Protein AF-0000000074771913 (afdb_homodimer)

InterPro domains:
  IPR008906 HAT, C-terminal dimerisation domain [PF05699] (448-533)
  IPR012337 Ribonuclease H-like superfamily [SSF53098] (58-534)
  IPR025525 hAT-like transposase, RNase-H fold [PF14372] (303-395)
  IPR052035 Zinc finger BED domain-containing [PTHR46481] (2-534)

Structure (mmCIF, N/CA/C/O backbone):
data_AF-0000000074771913-model_v1
#
loop_
_entity.id
_entity.type
_entity.pdbx_description
1 polymer 'Zinc finger BED domain-containing protein RICESLEEPER 2-like'
#
loop_
_atom_site.group_PDB
_atom_site.id
_atom_site.type_symbol
_atom_site.label_atom_id
_atom_site.label_alt_id
_atom_site.label_comp_id
_atom_site.label_asym_id
_atom_site.label_entity_id
_atom_site.label_seq_id
_atom_site.pdbx_PDB_ins_code
_atom_site.Cartn_x
_atom_site.Cartn_y
_atom_site.Cartn_z
_atom_site.occupancy
_atom_site.B_iso_or_equiv
_atom_site.auth_seq_id
_atom_site.auth_comp_id
_atom_site.auth_asym_id
_atom_site.auth_atom_id
_atom_site.pdbx_PDB_model_num
ATOM 1 N N . MET A 1 1 ? 33.554 1.234 8.614 1 84.36 1 MET A N 1
ATOM 2 C CA . MET A 1 1 ? 32.255 0.568 8.661 1 84.36 1 MET A CA 1
ATOM 3 C C . MET A 1 1 ? 31.284 1.331 9.555 1 84.36 1 MET A C 1
ATOM 5 O O . MET A 1 1 ? 30.107 1.475 9.22 1 84.36 1 MET A O 1
ATOM 9 N N . GLU A 1 2 ? 31.813 2.039 10.584 1 87.51 2 GLU A N 1
ATOM 10 C CA . GLU A 1 2 ? 30.931 2.759 11.497 1 87.51 2 GLU A CA 1
ATOM 11 C C . GLU A 1 2 ? 30.31 3.977 10.819 1 87.51 2 GLU A C 1
ATOM 13 O O . GLU A 1 2 ? 29.115 4.238 10.974 1 87.51 2 GLU A O 1
ATOM 18 N N . GLN A 1 3 ? 31.107 4.67 10.057 1 90.63 3 GLN A N 1
ATOM 19 C CA . GLN A 1 3 ? 30.608 5.84 9.342 1 90.63 3 GLN A CA 1
ATOM 20 C C . GLN A 1 3 ? 29.567 5.443 8.299 1 90.63 3 GLN A C 1
ATOM 22 O O . GLN A 1 3 ? 28.592 6.165 8.081 1 90.63 3 GLN A O 1
ATOM 27 N N . MET A 1 4 ? 29.846 4.297 7.681 1 92.56 4 MET A N 1
ATOM 28 C CA . MET A 1 4 ? 28.906 3.804 6.679 1 92.56 4 MET A CA 1
ATOM 29 C C . MET A 1 4 ? 27.586 3.394 7.326 1 92.56 4 MET A C 1
ATOM 31 O O . MET A 1 4 ? 26.516 3.628 6.763 1 92.56 4 MET A O 1
ATOM 35 N N . ARG A 1 5 ? 27.685 2.841 8.498 1 94.65 5 ARG A N 1
ATOM 36 C CA . ARG A 1 5 ? 26.492 2.427 9.23 1 94.65 5 ARG A CA 1
ATOM 37 C C . ARG A 1 5 ? 25.655 3.634 9.64 1 94.65 5 ARG A C 1
ATOM 39 O O . ARG A 1 5 ? 24.425 3.594 9.575 1 94.65 5 ARG A O 1
ATOM 46 N N . GLU A 1 6 ? 26.338 4.657 10.039 1 95.56 6 GLU A N 1
ATOM 47 C CA . GLU A 1 6 ? 25.645 5.891 10.398 1 95.56 6 GLU A CA 1
ATOM 48 C C . GLU A 1 6 ? 24.935 6.497 9.191 1 95.56 6 GLU A C 1
ATOM 50 O O . GLU A 1 6 ? 23.777 6.909 9.287 1 95.56 6 GLU A O 1
ATOM 55 N N . ALA A 1 7 ? 25.659 6.538 8.126 1 95.37 7 ALA A N 1
ATOM 56 C CA . ALA A 1 7 ? 25.08 7.092 6.905 1 95.37 7 ALA A CA 1
ATOM 57 C C . ALA A 1 7 ? 23.893 6.257 6.433 1 95.37 7 ALA A C 1
ATOM 59 O O . ALA A 1 7 ? 22.906 6.799 5.93 1 95.37 7 ALA A O 1
ATOM 60 N N . ALA A 1 8 ? 24.011 4.952 6.561 1 96.3 8 ALA A N 1
ATOM 61 C CA . ALA A 1 8 ? 22.92 4.054 6.19 1 96.3 8 ALA A CA 1
ATOM 62 C C . ALA A 1 8 ? 21.688 4.301 7.056 1 96.3 8 ALA A C 1
ATOM 64 O O . ALA A 1 8 ? 20.561 4.302 6.557 1 96.3 8 ALA A O 1
ATOM 65 N N . ALA A 1 9 ? 21.905 4.486 8.321 1 96.65 9 ALA A N 1
ATOM 66 C CA . ALA A 1 9 ? 20.801 4.776 9.232 1 96.65 9 ALA A CA 1
ATOM 67 C C . ALA A 1 9 ? 20.116 6.089 8.862 1 96.65 9 ALA A C 1
ATOM 69 O O . ALA A 1 9 ? 18.887 6.189 8.907 1 96.65 9 ALA A O 1
ATOM 70 N N . HIS A 1 10 ? 20.885 7.128 8.478 1 97.23 10 HIS A N 1
ATOM 71 C CA . HIS A 1 10 ? 20.321 8.389 8.012 1 97.23 10 HIS A CA 1
ATOM 72 C C . HIS A 1 10 ? 19.435 8.179 6.789 1 97.23 10 HIS A C 1
ATOM 74 O O . HIS A 1 10 ? 18.335 8.73 6.713 1 97.23 10 HIS A O 1
ATOM 80 N N . TRP A 1 11 ? 19.968 7.355 5.887 1 96.78 11 TRP A N 1
ATOM 81 C CA . TRP A 1 11 ? 19.232 7.065 4.661 1 96.78 11 TRP A CA 1
ATOM 82 C C . TRP A 1 11 ? 17.896 6.399 4.972 1 96.78 11 TRP A C 1
ATOM 84 O O . TRP A 1 11 ? 16.85 6.834 4.486 1 96.78 11 TRP A O 1
ATOM 94 N N . ILE A 1 12 ? 17.866 5.439 5.818 1 96.36 12 ILE A N 1
ATOM 95 C CA . ILE A 1 12 ? 16.682 4.661 6.168 1 96.36 12 ILE A CA 1
ATOM 96 C C . ILE A 1 12 ? 15.648 5.566 6.834 1 96.36 12 ILE A C 1
ATOM 98 O O . ILE A 1 12 ? 14.469 5.543 6.472 1 96.36 12 ILE A O 1
ATOM 102 N N . MET A 1 13 ? 16.069 6.384 7.716 1 95.8 13 MET A N 1
ATOM 103 C CA . MET A 1 13 ? 15.156 7.234 8.475 1 95.8 13 MET A CA 1
ATOM 104 C C . MET A 1 13 ? 14.63 8.375 7.611 1 95.8 13 MET A C 1
ATOM 106 O O . MET A 1 13 ? 13.436 8.68 7.636 1 95.8 13 MET A O 1
ATOM 110 N N . MET A 1 14 ? 15.473 8.991 6.804 1 95.15 14 MET A N 1
ATOM 111 C CA . MET A 1 14 ? 15.091 10.134 5.979 1 95.15 14 MET A CA 1
ATOM 112 C C . MET A 1 14 ? 14.048 9.732 4.942 1 95.15 14 MET A C 1
ATOM 114 O O . MET A 1 14 ? 13.167 10.524 4.601 1 95.15 14 MET A O 1
ATOM 118 N N . HIS A 1 15 ? 14.222 8.513 4.497 1 93.43 15 HIS A N 1
ATOM 119 C CA . HIS A 1 15 ? 13.394 8.124 3.361 1 93.43 15 HIS A CA 1
ATOM 120 C C . HIS A 1 15 ? 12.45 6.985 3.732 1 93.43 15 HIS A C 1
ATOM 122 O O . HIS A 1 15 ? 11.836 6.372 2.856 1 93.43 15 HIS A O 1
ATOM 128 N N . GLU A 1 16 ? 12.41 6.615 5.054 1 91.85 16 GLU A N 1
ATOM 129 C CA . GLU A 1 16 ? 11.382 5.743 5.613 1 91.85 16 GLU A CA 1
ATOM 130 C C . GLU A 1 16 ? 11.469 4.338 5.023 1 91.85 16 GLU A C 1
ATOM 132 O O . GLU A 1 16 ? 10.45 3.745 4.665 1 91.85 16 GLU A O 1
ATOM 137 N N . HIS A 1 17 ? 12.646 3.785 4.77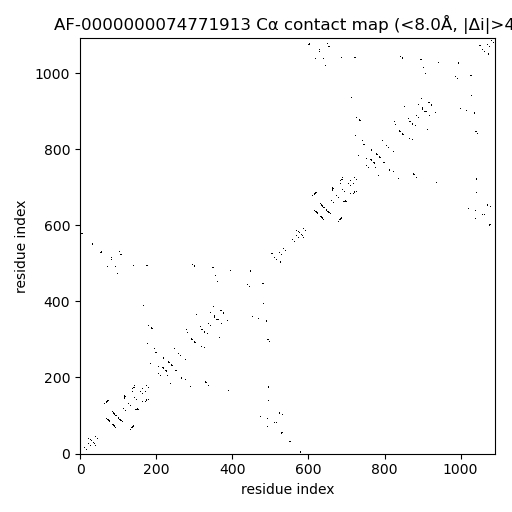9 1 93.7 17 HIS A N 1
ATOM 138 C CA . HIS A 1 17 ? 12.837 2.436 4.258 1 93.7 17 HIS A CA 1
ATOM 139 C C . HIS A 1 17 ? 12.756 1.398 5.372 1 93.7 17 HIS A C 1
ATOM 141 O O . HIS A 1 17 ? 13.053 1.7 6.53 1 93.7 17 HIS A O 1
ATOM 147 N N . PRO A 1 18 ? 12.367 0.157 5.008 1 92.99 18 PRO A N 1
ATOM 148 C CA . PRO A 1 18 ? 12.478 -0.929 5.985 1 92.99 18 PRO A CA 1
ATOM 149 C C . PRO A 1 18 ? 13.926 -1.253 6.345 1 92.99 18 PRO A C 1
ATOM 151 O O . PRO A 1 18 ? 14.828 -1.054 5.528 1 92.99 18 PRO A O 1
ATOM 154 N N . PHE A 1 19 ? 14.13 -1.823 7.509 1 93.73 19 PHE A N 1
ATOM 155 C CA . PHE A 1 19 ? 15.47 -2.161 7.977 1 93.73 19 PHE A CA 1
ATOM 156 C C . PHE A 1 19 ? 16.088 -3.249 7.108 1 93.73 19 PHE A C 1
ATOM 158 O O . PHE A 1 19 ? 17.312 -3.384 7.05 1 93.73 19 PHE A O 1
ATOM 165 N N . THR A 1 20 ? 15.265 -3.992 6.41 1 93.07 20 THR A N 1
ATOM 166 C CA . THR A 1 20 ? 15.714 -5.158 5.657 1 93.07 20 THR A CA 1
ATOM 167 C C . THR A 1 20 ? 16.391 -4.734 4.356 1 93.07 20 THR A C 1
ATOM 169 O O . THR A 1 20 ? 17.021 -5.552 3.683 1 93.07 20 THR A O 1
ATOM 172 N N . ILE A 1 21 ? 16.232 -3.485 4.026 1 94.34 21 ILE A N 1
ATOM 173 C CA . ILE A 1 21 ? 16.762 -3.033 2.744 1 94.34 21 ILE A CA 1
ATOM 174 C C . ILE A 1 21 ? 18.272 -3.254 2.704 1 94.34 21 ILE A C 1
ATOM 176 O O . ILE A 1 21 ? 18.832 -3.568 1.65 1 94.34 21 ILE A O 1
ATOM 180 N N . LEU A 1 22 ? 18.981 -3.193 3.819 1 94.8 22 LEU A N 1
ATOM 181 C CA . LEU A 1 22 ? 20.431 -3.339 3.871 1 94.8 22 LEU A CA 1
ATOM 182 C C . LEU A 1 22 ? 20.831 -4.811 3.841 1 94.8 22 LEU A C 1
ATOM 184 O O . LEU A 1 22 ? 21.993 -5.137 3.59 1 94.8 22 LEU A O 1
ATOM 188 N N . ASP A 1 23 ? 19.782 -5.645 4.086 1 93 23 ASP A N 1
ATOM 189 C CA . ASP A 1 23 ? 20.002 -7.088 4.082 1 93 23 ASP A CA 1
ATOM 190 C C . ASP A 1 23 ? 19.742 -7.679 2.698 1 93 23 ASP A C 1
ATOM 192 O O . ASP A 1 23 ? 20.017 -8.857 2.459 1 93 23 ASP A O 1
ATOM 196 N N . GLU A 1 24 ? 19.27 -6.939 1.817 1 94.77 24 GLU A N 1
ATOM 197 C CA . GLU A 1 24 ? 18.918 -7.428 0.488 1 94.77 24 GLU A CA 1
ATOM 198 C C . GLU A 1 24 ? 20.156 -7.889 -0.277 1 94.77 24 GLU A C 1
ATOM 200 O O . GLU A 1 24 ? 21.193 -7.223 -0.249 1 94.77 24 GLU A O 1
ATOM 205 N N . GLU A 1 25 ? 20.082 -9.011 -0.911 1 94.65 25 GLU A N 1
ATOM 206 C CA . GLU A 1 25 ? 21.211 -9.601 -1.623 1 94.65 25 GLU A CA 1
ATOM 207 C C . GLU A 1 25 ? 21.726 -8.666 -2.714 1 94.65 25 GLU A C 1
ATOM 209 O O . GLU A 1 25 ? 22.936 -8.48 -2.86 1 94.65 25 GLU A O 1
ATOM 214 N N . GLY A 1 26 ? 20.78 -8.068 -3.45 1 95.17 26 GLY A N 1
ATOM 215 C CA . GLY A 1 26 ? 21.183 -7.168 -4.519 1 95.17 26 GLY A CA 1
ATOM 216 C C . GLY A 1 26 ? 21.924 -5.942 -4.019 1 95.17 26 GLY A C 1
ATOM 217 O O . GLY A 1 26 ? 22.87 -5.478 -4.66 1 95.17 26 GLY A O 1
ATOM 218 N N . PHE A 1 27 ? 21.544 -5.458 -2.855 1 96.6 27 PHE A N 1
ATOM 219 C CA . PHE A 1 27 ? 22.209 -4.301 -2.266 1 96.6 27 PHE A CA 1
ATOM 220 C C . PHE A 1 27 ? 23.639 -4.644 -1.866 1 96.6 27 PHE A C 1
ATOM 222 O O . PHE A 1 27 ? 24.567 -3.883 -2.146 1 96.6 27 PHE A O 1
ATOM 229 N N . ASN A 1 28 ? 23.779 -5.733 -1.263 1 95.68 28 ASN A N 1
ATOM 230 C CA . ASN A 1 28 ? 25.097 -6.136 -0.786 1 95.68 28 ASN A CA 1
ATOM 231 C C . ASN A 1 28 ? 26.037 -6.462 -1.943 1 95.68 28 ASN A C 1
ATOM 233 O O . ASN A 1 28 ? 27.241 -6.214 -1.858 1 95.68 28 ASN A O 1
ATOM 237 N N . LEU A 1 29 ? 25.497 -7.052 -3.011 1 94.25 29 LEU A N 1
ATOM 238 C CA . LEU A 1 29 ? 26.305 -7.277 -4.204 1 94.25 29 LEU A CA 1
ATOM 239 C C . LEU A 1 29 ? 26.821 -5.957 -4.768 1 94.25 29 LEU A C 1
ATOM 241 O O . LEU A 1 29 ? 27.989 -5.855 -5.151 1 94.25 29 LEU A O 1
ATOM 245 N N . MET A 1 30 ? 25.981 -4.948 -4.785 1 94.52 30 MET A N 1
ATOM 246 C CA . MET A 1 30 ? 26.347 -3.629 -5.294 1 94.52 30 MET A CA 1
ATOM 247 C C . MET A 1 30 ? 27.413 -2.983 -4.415 1 94.52 30 MET A C 1
ATOM 249 O O . MET A 1 30 ? 28.413 -2.471 -4.92 1 94.52 30 MET A O 1
ATOM 253 N N . MET A 1 31 ? 27.182 -3.065 -3.092 1 94.5 31 MET A N 1
ATOM 254 C CA . MET A 1 31 ? 28.106 -2.429 -2.157 1 94.5 31 MET A CA 1
ATOM 255 C C . MET A 1 31 ? 29.483 -3.08 -2.226 1 94.5 31 MET A C 1
ATOM 257 O O . MET A 1 31 ? 30.503 -2.389 -2.189 1 94.5 31 MET A O 1
ATOM 261 N N . ARG A 1 32 ? 29.528 -4.387 -2.379 1 92.94 32 ARG A N 1
ATOM 262 C CA . ARG A 1 32 ? 30.796 -5.106 -2.438 1 92.94 32 ARG A CA 1
ATOM 263 C C . ARG A 1 32 ? 31.563 -4.76 -3.71 1 92.94 32 ARG A C 1
ATOM 265 O O . ARG A 1 32 ? 32.795 -4.788 -3.726 1 92.94 32 ARG A O 1
ATOM 272 N N . ARG A 1 33 ? 30.823 -4.483 -4.687 1 90.94 33 ARG A N 1
ATOM 273 C CA . ARG A 1 33 ? 31.459 -4.112 -5.947 1 90.94 33 ARG A CA 1
ATOM 274 C C . ARG A 1 33 ? 32.185 -2.777 -5.822 1 90.94 33 ARG A C 1
ATOM 276 O O . ARG A 1 33 ? 33.24 -2.579 -6.429 1 90.94 33 ARG A O 1
ATOM 283 N N . GLY A 1 34 ? 31.594 -1.865 -5.09 1 88 34 GLY A N 1
ATOM 284 C CA . GLY A 1 34 ? 32.185 -0.547 -4.926 1 88 34 GLY A CA 1
ATOM 285 C C . GLY A 1 34 ? 33.098 -0.447 -3.719 1 88 34 GLY A C 1
ATOM 286 O O . GLY A 1 34 ? 34.031 0.359 -3.704 1 88 34 GLY A O 1
ATOM 287 N N . MET A 1 35 ? 32.764 -1.243 -2.678 1 90.02 35 MET A N 1
ATOM 288 C CA . MET A 1 35 ? 33.514 -1.271 -1.425 1 90.02 35 MET A CA 1
ATOM 289 C C . MET A 1 35 ? 33.852 -2.703 -1.025 1 90.02 35 MET A C 1
ATOM 291 O O . MET A 1 35 ? 33.139 -3.314 -0.228 1 90.02 35 MET A O 1
ATOM 295 N N . PRO A 1 36 ? 34.976 -3.107 -1.354 1 87.2 36 PRO A N 1
ATOM 296 C CA . PRO A 1 36 ? 35.341 -4.502 -1.1 1 87.2 36 PRO A CA 1
ATOM 297 C C . PRO A 1 36 ? 35.283 -4.867 0.382 1 87.2 36 PRO A C 1
ATOM 299 O O . PRO A 1 36 ? 35.051 -6.029 0.727 1 87.2 36 PRO A O 1
ATOM 302 N N . GLU A 1 37 ? 35.398 -3.847 1.245 1 89.26 37 GLU A N 1
ATOM 303 C CA . GLU A 1 37 ? 35.403 -4.107 2.682 1 89.26 37 GLU A CA 1
ATOM 304 C C . GLU A 1 37 ? 33.99 -4.068 3.255 1 89.26 37 GLU A C 1
ATOM 306 O O . GLU A 1 37 ? 33.798 -4.249 4.459 1 89.26 37 GLU A O 1
ATOM 311 N N . TRP A 1 38 ? 33.096 -3.923 2.41 1 92.78 38 TRP A N 1
ATOM 312 C CA . TRP A 1 38 ? 31.715 -3.812 2.866 1 92.78 38 TRP A CA 1
ATOM 313 C C . TRP A 1 38 ? 31.272 -5.086 3.578 1 92.78 38 TRP A C 1
ATOM 315 O O . TRP A 1 38 ? 31.514 -6.193 3.09 1 92.78 38 TRP A O 1
ATOM 325 N N . GLN A 1 39 ? 30.696 -4.912 4.694 1 92.89 39 GLN A N 1
ATOM 326 C CA . GLN A 1 39 ? 30.075 -6.008 5.431 1 92.89 39 GLN A CA 1
ATOM 327 C C . GLN A 1 39 ? 28.565 -5.812 5.54 1 92.89 39 GLN A C 1
ATOM 329 O O . GLN A 1 39 ? 28.097 -4.716 5.853 1 92.89 39 GLN A O 1
ATOM 334 N N . LYS A 1 40 ? 27.939 -6.876 5.294 1 93.86 40 LYS A N 1
ATOM 335 C CA . LYS A 1 40 ? 26.48 -6.857 5.345 1 93.86 40 LYS A CA 1
ATOM 336 C C . LYS A 1 40 ? 25.984 -6.367 6.703 1 93.86 40 LYS A C 1
ATOM 338 O O . LYS A 1 40 ? 26.545 -6.724 7.741 1 93.86 40 LYS A O 1
ATOM 343 N N . ILE A 1 41 ? 25.014 -5.516 6.695 1 94.54 41 ILE A N 1
ATOM 344 C CA . ILE A 1 41 ? 24.375 -5.016 7.907 1 94.54 41 ILE A CA 1
ATOM 345 C C . ILE A 1 41 ? 23.016 -5.688 8.088 1 94.54 41 ILE A C 1
ATOM 347 O O . ILE A 1 41 ? 22.146 -5.589 7.22 1 94.54 41 ILE A O 1
ATOM 351 N N . SER A 1 42 ? 22.786 -6.325 9.15 1 95.15 42 SER A N 1
ATOM 352 C CA . SER A 1 42 ? 21.53 -7.025 9.401 1 95.15 42 SER A CA 1
ATOM 353 C C . SER A 1 42 ? 20.418 -6.049 9.771 1 95.15 42 SER A C 1
ATOM 355 O O . SER A 1 42 ? 20.687 -4.904 10.14 1 95.15 42 SER A O 1
ATOM 357 N N . ARG A 1 43 ? 19.274 -6.514 9.702 1 93.35 43 ARG A N 1
ATOM 358 C CA . ARG A 1 43 ? 18.12 -5.692 10.053 1 93.35 43 ARG A CA 1
ATOM 359 C C . ARG A 1 43 ? 18.175 -5.265 11.515 1 93.35 43 ARG A C 1
ATOM 361 O O . ARG A 1 43 ? 17.811 -4.137 11.852 1 93.35 43 ARG A O 1
ATOM 368 N N . THR A 1 44 ? 18.615 -6.142 12.344 1 94.43 44 THR A N 1
ATOM 369 C CA . THR A 1 44 ? 18.682 -5.859 13.774 1 94.43 44 THR A CA 1
ATOM 370 C C . THR A 1 44 ? 19.728 -4.787 14.065 1 94.43 44 THR A C 1
ATOM 372 O O . THR A 1 44 ? 19.496 -3.89 14.877 1 94.43 44 THR A O 1
ATOM 375 N N . THR A 1 45 ? 20.875 -4.945 13.401 1 95.61 45 THR A N 1
ATOM 376 C CA . THR A 1 45 ? 21.931 -3.952 13.565 1 95.61 45 THR A CA 1
ATOM 377 C C . THR A 1 45 ? 21.477 -2.59 13.049 1 95.61 45 THR A C 1
ATOM 379 O O . THR A 1 45 ? 21.753 -1.561 13.669 1 95.61 45 THR A O 1
ATOM 382 N N . CYS A 1 46 ? 20.832 -2.64 11.944 1 95.38 46 CYS A N 1
ATOM 383 C CA . CYS A 1 46 ? 20.321 -1.404 11.361 1 95.38 46 CYS A CA 1
ATOM 384 C C . CYS A 1 46 ? 19.351 -0.713 12.312 1 95.38 46 CYS A C 1
ATOM 386 O O . CYS A 1 46 ? 19.424 0.502 12.505 1 95.38 46 CYS A O 1
ATOM 388 N N . ARG A 1 47 ? 18.4 -1.476 12.857 1 95.9 47 ARG A N 1
ATOM 389 C CA . ARG A 1 47 ? 17.452 -0.926 13.821 1 95.9 47 ARG A CA 1
ATOM 390 C C . ARG A 1 47 ? 18.178 -0.291 15.002 1 95.9 47 ARG A C 1
ATOM 392 O O . ARG A 1 47 ? 17.841 0.819 15.421 1 95.9 47 ARG A O 1
ATOM 399 N N . ALA A 1 48 ? 19.147 -1.013 15.501 1 97.05 48 ALA A N 1
ATOM 400 C CA . ALA A 1 48 ? 19.915 -0.51 16.637 1 97.05 48 ALA A CA 1
ATOM 401 C C . ALA A 1 48 ? 20.613 0.801 16.29 1 97.05 48 ALA A C 1
ATOM 403 O O . ALA A 1 48 ? 20.661 1.722 17.109 1 97.05 48 ALA A O 1
ATOM 404 N N . ASP A 1 49 ? 21.171 0.883 15.131 1 97.51 49 ASP A N 1
ATOM 405 C CA . ASP A 1 49 ? 21.849 2.093 14.679 1 97.51 49 ASP A CA 1
ATOM 406 C C . ASP A 1 49 ? 20.87 3.26 14.561 1 97.51 49 ASP A C 1
ATOM 408 O O . ASP A 1 49 ? 21.199 4.392 14.922 1 97.51 49 ASP A O 1
ATOM 412 N N . CYS A 1 50 ? 19.693 3.032 14.042 1 97.28 50 CYS A N 1
ATOM 413 C CA . CYS A 1 50 ? 18.676 4.07 13.919 1 97.28 50 CYS A CA 1
ATOM 414 C C . CYS A 1 50 ? 18.254 4.585 15.289 1 97.28 50 CYS A C 1
ATOM 416 O O . CYS A 1 50 ? 18.084 5.791 15.478 1 97.28 50 CYS A O 1
ATOM 418 N N . MET A 1 51 ? 18.109 3.628 16.219 1 97.76 51 MET A N 1
ATOM 419 C CA . MET A 1 51 ? 17.729 4.018 17.574 1 97.76 51 MET A CA 1
ATOM 420 C C . MET A 1 51 ? 18.809 4.884 18.215 1 97.76 51 MET A C 1
ATOM 422 O O . MET A 1 51 ? 18.501 5.837 18.932 1 97.76 51 MET A O 1
ATOM 426 N N . LYS A 1 52 ? 20.023 4.512 17.94 1 97.51 52 LYS A N 1
ATOM 427 C CA . LYS A 1 52 ? 21.143 5.288 18.465 1 97.51 52 LYS A CA 1
ATOM 428 C C . LYS A 1 52 ? 21.145 6.704 17.897 1 97.51 52 LYS A C 1
ATOM 430 O O . LYS A 1 52 ? 21.333 7.674 18.634 1 97.51 52 LYS A O 1
ATOM 435 N N . ILE A 1 53 ? 20.966 6.816 16.649 1 97.34 53 ILE A N 1
ATOM 436 C CA . ILE A 1 53 ? 20.934 8.116 15.987 1 97.34 53 ILE A CA 1
ATOM 437 C C . ILE A 1 53 ? 19.768 8.942 16.527 1 97.34 53 ILE A C 1
ATOM 439 O O . ILE A 1 53 ? 19.904 10.147 16.749 1 97.34 53 ILE A O 1
ATOM 443 N N . TYR A 1 54 ? 18.644 8.307 16.668 1 97.29 54 TYR A N 1
ATOM 444 C CA . TYR A 1 54 ? 17.469 8.959 17.234 1 97.29 54 TYR A CA 1
ATOM 445 C C . TYR A 1 54 ? 17.792 9.591 18.583 1 97.29 54 TYR A C 1
ATOM 447 O O . TYR A 1 54 ? 17.449 10.749 18.831 1 97.29 54 TYR A O 1
ATOM 455 N N . GLU A 1 55 ? 18.452 8.843 19.43 1 97.8 55 GLU A N 1
ATOM 456 C CA . GLU A 1 55 ? 18.783 9.337 20.763 1 97.8 55 GLU A CA 1
ATOM 457 C C . GLU A 1 55 ? 19.758 10.508 20.691 1 97.8 55 GLU A C 1
ATOM 459 O O . GLU A 1 55 ? 19.652 11.46 21.467 1 97.8 55 GLU A O 1
ATOM 464 N N . ILE A 1 56 ? 20.664 10.417 19.782 1 97.25 56 ILE A N 1
ATOM 465 C CA . ILE A 1 56 ? 21.646 11.482 19.611 1 97.25 56 ILE A CA 1
ATOM 466 C C . ILE A 1 56 ? 20.95 12.755 19.135 1 97.25 56 ILE A C 1
ATOM 468 O O . ILE A 1 56 ? 21.171 13.835 19.689 1 97.25 56 ILE A O 1
ATOM 472 N N . GLU A 1 57 ? 20.127 12.619 18.154 1 96.96 57 GLU A N 1
ATOM 473 C CA . GLU A 1 57 ? 19.438 13.778 17.596 1 96.96 57 GLU A CA 1
ATOM 474 C C . GLU A 1 57 ? 18.41 14.335 18.576 1 96.96 57 GLU A C 1
ATOM 476 O O . GLU A 1 57 ? 18.167 15.543 18.61 1 96.96 57 GLU A O 1
ATOM 481 N N . LYS A 1 58 ? 17.794 13.421 19.312 1 97.41 58 LYS A N 1
ATOM 482 C CA . LYS A 1 58 ? 16.866 13.854 20.352 1 97.41 58 LYS A CA 1
ATOM 483 C C . LYS A 1 58 ? 17.558 14.766 21.361 1 97.41 58 LYS A C 1
ATOM 485 O O . LYS A 1 58 ? 17.021 15.812 21.731 1 97.41 58 LYS A O 1
ATOM 490 N N . LYS A 1 59 ? 18.736 14.431 21.779 1 97.23 59 LYS A N 1
ATOM 491 C CA . LYS A 1 59 ? 19.505 15.242 22.719 1 97.23 59 LYS A CA 1
ATOM 492 C C . LYS A 1 59 ? 19.874 16.591 22.109 1 97.23 59 LYS A C 1
ATOM 494 O O . LYS A 1 59 ? 19.827 17.619 22.787 1 97.23 59 LYS A O 1
ATOM 499 N N . ARG A 1 60 ? 20.205 16.522 20.881 1 96.32 60 ARG A N 1
ATOM 500 C CA . ARG A 1 60 ? 20.567 17.752 20.183 1 96.32 60 ARG A CA 1
ATOM 501 C C . ARG A 1 60 ? 19.374 18.698 20.086 1 96.32 60 ARG A C 1
ATOM 503 O O . ARG A 1 60 ? 19.509 19.901 20.32 1 96.32 60 ARG A O 1
ATOM 510 N N . LEU A 1 61 ? 18.269 18.167 19.717 1 96.61 61 LEU A N 1
ATOM 511 C CA . LEU A 1 61 ? 17.069 18.986 19.588 1 96.61 61 LEU A CA 1
ATOM 512 C C . LEU A 1 61 ? 16.635 19.531 20.945 1 96.61 61 LEU A C 1
ATOM 514 O O . LEU A 1 61 ? 16.208 20.683 21.049 1 96.61 61 LEU A O 1
ATOM 518 N N . LYS A 1 62 ? 16.742 18.711 21.926 1 96.69 62 LYS A N 1
ATOM 519 C CA . LYS A 1 62 ? 16.4 19.147 23.277 1 96.69 62 LYS A CA 1
ATOM 520 C C . LYS A 1 62 ? 17.257 20.335 23.704 1 96.69 62 LYS A C 1
ATOM 522 O O . LYS A 1 62 ? 16.755 21.283 24.311 1 96.69 62 LYS A O 1
ATOM 527 N N . LYS A 1 63 ? 18.482 20.284 23.39 1 95.22 63 LYS A N 1
ATOM 528 C CA . LYS A 1 63 ? 19.395 21.377 23.712 1 95.22 63 LYS A CA 1
ATOM 529 C C . LYS A 1 63 ? 19.008 22.654 22.972 1 95.22 63 LYS A C 1
ATOM 531 O O . LYS A 1 63 ? 19.064 23.747 23.538 1 95.22 63 LYS A O 1
ATOM 536 N N . SER A 1 64 ? 18.612 22.47 21.786 1 94.08 64 SER A N 1
ATOM 537 C CA . SER A 1 64 ? 18.208 23.625 20.99 1 94.08 64 SER A CA 1
ATOM 538 C C . SER A 1 64 ? 16.945 24.269 21.552 1 94.08 64 SER A C 1
ATOM 540 O O . SER A 1 64 ? 16.754 25.481 21.432 1 94.08 64 SER A O 1
ATOM 542 N N . LEU A 1 65 ? 16.091 23.53 22.142 1 95.66 65 LEU A N 1
ATOM 543 C CA . LEU A 1 65 ? 14.821 24.028 22.66 1 95.66 65 LEU A CA 1
ATOM 544 C C . LEU A 1 65 ? 15.018 24.723 24.003 1 95.66 65 LEU A C 1
ATOM 546 O O . LEU A 1 65 ? 14.14 25.459 24.46 1 95.66 65 LEU A O 1
ATOM 550 N N . GLU A 1 66 ? 16.154 24.476 24.572 1 93.87 66 GLU A N 1
ATOM 551 C CA . GLU A 1 66 ? 16.459 25.167 25.821 1 93.87 66 GLU A CA 1
ATOM 552 C C . GLU A 1 66 ? 16.65 26.663 25.592 1 93.87 66 GLU A C 1
ATOM 554 O O . GLU A 1 66 ? 16.381 27.473 26.482 1 93.87 66 GLU A O 1
ATOM 559 N N . CYS A 1 67 ? 16.982 26.973 24.378 1 90.52 67 CYS A N 1
ATOM 560 C CA . CYS A 1 67 ? 17.367 28.35 24.086 1 90.52 67 CYS A CA 1
ATOM 561 C C . CYS A 1 67 ? 16.17 29.16 23.602 1 90.52 67 CYS A C 1
ATOM 563 O O . CYS A 1 67 ? 16.277 30.369 23.393 1 90.52 67 CYS A O 1
ATOM 565 N N . ILE A 1 68 ? 15.06 28.559 23.537 1 92.1 68 ILE A N 1
ATOM 566 C CA . ILE A 1 68 ? 13.911 29.307 23.04 1 92.1 68 ILE A CA 1
ATOM 567 C C . ILE A 1 68 ? 13.019 29.72 24.208 1 92.1 68 ILE A C 1
ATOM 569 O O . ILE A 1 68 ? 13.016 29.069 25.255 1 92.1 68 ILE A O 1
ATOM 573 N N . ASP A 1 69 ? 12.286 30.735 23.986 1 90.53 69 ASP A N 1
ATOM 574 C CA . ASP A 1 69 ? 11.45 31.261 25.061 1 90.53 69 ASP A CA 1
ATOM 575 C C . ASP A 1 69 ? 10.027 30.715 24.966 1 90.53 69 ASP A C 1
ATOM 577 O O . ASP A 1 69 ? 9.41 30.396 25.985 1 90.53 69 ASP A O 1
ATOM 581 N N . LYS A 1 70 ? 9.541 30.661 23.742 1 95.19 70 LYS A N 1
ATOM 582 C CA . LYS A 1 70 ? 8.168 30.207 23.537 1 95.19 70 LYS A CA 1
ATOM 583 C C . LYS A 1 70 ? 8.077 29.244 22.358 1 95.19 70 LYS A C 1
ATOM 585 O O . LYS A 1 70 ? 8.839 29.359 21.395 1 95.19 70 LYS A O 1
ATOM 590 N N . ILE A 1 71 ? 7.167 28.283 22.474 1 96.8 71 ILE A N 1
ATOM 591 C CA . ILE A 1 71 ? 6.939 27.296 21.424 1 96.8 71 ILE A CA 1
ATOM 592 C C . ILE A 1 71 ? 5.444 27.014 21.297 1 96.8 71 ILE A C 1
ATOM 594 O O . ILE A 1 71 ? 4.729 26.958 22.3 1 96.8 71 ILE A O 1
ATOM 598 N N . SER A 1 72 ? 4.976 27.002 20.119 1 96.81 72 SER A N 1
ATOM 599 C CA . SER A 1 72 ? 3.591 26.62 19.863 1 96.81 72 SER A CA 1
ATOM 600 C C . SER A 1 72 ? 3.495 25.172 19.394 1 96.81 72 SER A C 1
ATOM 602 O O . SER A 1 72 ? 4.381 24.682 18.689 1 96.81 72 SER A O 1
ATOM 604 N N . LEU A 1 73 ? 2.395 24.46 19.77 1 96.57 73 LEU A N 1
ATOM 605 C CA . LEU A 1 73 ? 2.267 23.041 19.454 1 96.57 73 LEU A CA 1
ATOM 606 C C . LEU A 1 73 ? 1.061 22.792 18.554 1 96.57 73 LEU A C 1
ATOM 608 O O . LEU A 1 73 ? 0.087 23.546 18.591 1 96.57 73 LEU A O 1
ATOM 612 N N . THR A 1 74 ? 1.153 21.854 17.737 1 95.93 74 THR A N 1
ATOM 613 C CA . THR A 1 74 ? 0.017 21.235 17.064 1 95.93 74 THR A CA 1
ATOM 614 C C . THR A 1 74 ? -0.073 19.751 17.407 1 95.93 74 THR A C 1
ATOM 616 O O . THR A 1 74 ? 0.944 19.108 17.678 1 95.93 74 THR A O 1
ATOM 619 N N . THR A 1 75 ? -1.208 19.231 17.488 1 94.22 75 THR A N 1
ATOM 620 C CA . THR A 1 75 ? -1.37 17.805 17.753 1 94.22 75 THR A CA 1
ATOM 621 C C . THR A 1 75 ? -2.596 17.256 17.029 1 94.22 75 THR A C 1
ATOM 623 O O . THR A 1 75 ? -3.52 18.005 16.706 1 94.22 75 THR A O 1
ATOM 626 N N . ASP A 1 76 ? -2.473 16.115 16.647 1 91.94 76 ASP A N 1
ATOM 627 C CA . ASP A 1 76 ? -3.545 15.366 15.999 1 91.94 76 ASP A CA 1
ATOM 628 C C . ASP A 1 76 ? -3.385 13.865 16.233 1 91.94 76 ASP A C 1
ATOM 630 O O . ASP A 1 76 ? -2.317 13.406 16.644 1 91.94 76 ASP A O 1
ATOM 634 N N . CYS A 1 77 ? -4.445 13.205 16.106 1 90.32 77 CYS A N 1
ATOM 635 C CA . CYS A 1 77 ? -4.426 11.757 16.284 1 90.32 77 CYS A CA 1
ATOM 636 C C . CYS A 1 77 ? -4.638 11.042 14.955 1 90.32 77 CYS A C 1
ATOM 638 O O . CYS A 1 77 ? -5.297 11.57 14.059 1 90.32 77 CYS A O 1
ATOM 640 N N . TRP A 1 78 ? -4.032 9.938 14.853 1 87.92 78 TRP A N 1
ATOM 641 C CA . TRP A 1 78 ? -4.074 9.15 13.625 1 87.92 78 TRP A CA 1
ATOM 642 C C . TRP A 1 78 ? -4.205 7.663 13.937 1 87.92 78 TRP A C 1
ATOM 644 O O . TRP A 1 78 ? -3.419 7.113 14.711 1 87.92 78 TRP A O 1
ATOM 654 N N . LYS A 1 79 ? -5.136 7.026 13.336 1 86.41 79 LYS A N 1
ATOM 655 C CA . LYS A 1 79 ? -5.299 5.584 13.489 1 86.41 79 LYS A CA 1
ATOM 656 C C . LYS A 1 79 ? -4.603 4.829 12.36 1 86.41 79 LYS A C 1
ATOM 658 O O . LYS A 1 79 ? -4.943 5.003 11.188 1 86.41 79 LYS A O 1
ATOM 663 N N . SER A 1 80 ? -3.661 4.092 12.672 1 85.95 80 SER A N 1
ATOM 664 C CA . SER A 1 80 ? -2.983 3.27 11.674 1 85.95 80 SER A CA 1
ATOM 665 C C . SER A 1 80 ? -3.92 2.211 11.102 1 85.95 80 SER A C 1
ATOM 667 O O . SER A 1 80 ? -4.53 1.445 11.851 1 85.95 80 SER A O 1
ATOM 669 N N . LYS A 1 81 ? -4.01 2.143 9.861 1 79.77 81 LYS A N 1
ATOM 670 C CA . LYS A 1 81 ? -4.879 1.165 9.211 1 79.77 81 LYS A CA 1
ATOM 671 C C . LYS A 1 81 ? -4.328 -0.25 9.369 1 79.77 81 LYS A C 1
ATOM 673 O O . LYS A 1 81 ? -5.092 -1.205 9.519 1 79.77 81 LYS A O 1
ATOM 678 N N . THR A 1 82 ? -3.089 -0.347 9.36 1 77.5 82 THR A N 1
ATOM 679 C CA . THR A 1 82 ? -2.421 -1.644 9.353 1 77.5 82 THR A CA 1
ATOM 680 C C . THR A 1 82 ? -2.316 -2.206 10.768 1 77.5 82 THR A C 1
ATOM 682 O O . THR A 1 82 ? -2.616 -3.378 11 1 77.5 82 THR A O 1
ATOM 685 N N . GLN A 1 83 ? -1.93 -1.385 11.71 1 80.42 83 GLN A N 1
ATOM 686 C CA . GLN A 1 83 ? -1.753 -1.846 13.083 1 80.42 83 GLN A CA 1
ATOM 687 C C . GLN A 1 83 ? -3.045 -1.702 13.882 1 80.42 83 GLN A C 1
ATOM 689 O O . GLN A 1 83 ? -3.206 -2.331 14.93 1 80.42 83 GLN A O 1
ATOM 694 N N . LYS A 1 84 ? -3.903 -0.786 13.438 1 80.37 84 LYS A N 1
ATOM 695 C CA . LYS A 1 84 ? -5.193 -0.522 14.068 1 80.37 84 LYS A CA 1
ATOM 696 C C . LYS A 1 84 ? -5.013 0.097 15.451 1 80.37 84 LYS A C 1
ATOM 698 O O . LYS A 1 84 ? -5.74 -0.24 16.388 1 80.37 84 LYS A O 1
ATOM 703 N N . ILE A 1 85 ? -3.961 0.774 15.6 1 85.84 85 ILE A N 1
ATOM 704 C CA . ILE A 1 85 ? -3.765 1.519 16.839 1 85.84 85 ILE A CA 1
ATOM 705 C C . ILE A 1 85 ? -3.689 3.013 16.537 1 85.84 85 ILE A C 1
ATOM 707 O O . ILE A 1 85 ? -3.453 3.411 15.393 1 85.84 85 ILE A O 1
ATOM 711 N N . GLU A 1 86 ? -3.949 3.779 17.487 1 88.52 86 GLU A N 1
ATOM 712 C CA . GLU A 1 86 ? -4.021 5.226 17.302 1 88.52 86 GLU A CA 1
ATOM 713 C C . GLU A 1 86 ? -2.756 5.911 17.81 1 88.52 86 GLU A C 1
ATOM 715 O O . GLU A 1 86 ? -2.265 5.594 18.895 1 88.52 86 GLU A O 1
ATOM 720 N N . TYR A 1 87 ? -2.245 6.721 17.001 1 91.19 87 TYR A N 1
ATOM 721 C CA . TYR A 1 87 ? -1.06 7.502 17.336 1 91.19 87 TYR A CA 1
ATOM 722 C C . TYR A 1 87 ? -1.398 8.983 17.455 1 91.19 87 TYR A C 1
ATOM 724 O O . TYR A 1 87 ? -2.295 9.478 16.769 1 91.19 87 TYR A O 1
ATOM 732 N N . MET A 1 88 ? -0.749 9.616 18.347 1 93.52 88 MET A N 1
ATOM 733 C CA . MET A 1 88 ? -0.808 11.07 18.46 1 93.52 88 MET A CA 1
ATOM 734 C C . MET A 1 88 ? 0.525 11.701 18.073 1 93.52 88 MET A C 1
ATOM 736 O O . MET A 1 88 ? 1.586 11.199 18.447 1 93.52 88 MET A O 1
ATOM 740 N N . VAL A 1 89 ? 0.439 12.708 17.287 1 95.66 89 VAL A N 1
ATOM 741 C CA . VAL A 1 89 ? 1.643 13.436 16.903 1 95.66 89 VAL A CA 1
ATOM 742 C C . VAL A 1 89 ? 1.638 14.821 17.546 1 95.66 89 VAL A C 1
ATOM 744 O O . VAL A 1 89 ? 0.591 15.467 17.635 1 95.66 89 VAL A O 1
ATOM 747 N N . VAL A 1 90 ? 2.672 15.167 18.134 1 96.67 90 VAL A N 1
ATOM 748 C CA . VAL A 1 90 ? 2.871 16.517 18.653 1 96.67 90 VAL A CA 1
ATOM 749 C C . VAL A 1 90 ? 4.005 17.201 17.893 1 96.67 90 VAL A C 1
ATOM 751 O O . VAL A 1 90 ? 5.116 16.67 17.813 1 96.67 90 VAL A O 1
ATOM 754 N N . THR A 1 91 ? 3.727 18.334 17.349 1 96.66 91 THR A N 1
ATOM 755 C CA . THR A 1 91 ? 4.711 19.083 16.574 1 96.66 91 THR A CA 1
ATOM 756 C C . THR A 1 91 ? 4.959 20.454 17.196 1 96.66 91 THR A C 1
ATOM 758 O O . THR A 1 91 ? 4.016 21.138 17.601 1 96.66 91 THR A O 1
ATOM 761 N N . GLY A 1 92 ? 6.164 20.81 17.292 1 96.8 92 GLY A N 1
ATOM 762 C CA . GLY A 1 92 ? 6.528 22.124 17.798 1 96.8 92 GLY A CA 1
ATOM 763 C C . GLY A 1 92 ? 6.851 23.118 16.699 1 96.8 92 GLY A C 1
ATOM 764 O O . GLY A 1 92 ? 7.459 22.759 15.689 1 96.8 92 GLY A O 1
ATOM 765 N N . HIS A 1 93 ? 6.461 24.387 16.911 1 96.83 93 HIS A N 1
ATOM 766 C CA . HIS A 1 93 ? 6.686 25.486 15.979 1 96.83 93 HIS A CA 1
ATOM 767 C C . HIS A 1 93 ? 7.301 26.69 16.684 1 96.83 93 HIS A C 1
ATOM 769 O O . HIS A 1 93 ? 6.811 27.118 17.732 1 96.83 93 HIS A O 1
ATOM 775 N N . TRP A 1 94 ? 8.379 27.229 16.169 1 96.96 94 TRP A N 1
ATOM 776 C CA . TRP A 1 94 ? 8.99 28.437 16.715 1 96.96 94 TRP A CA 1
ATOM 777 C C . TRP A 1 94 ? 9.846 29.137 15.664 1 96.96 94 TRP A C 1
ATOM 779 O O . TRP A 1 94 ? 10.08 28.593 14.583 1 96.96 94 TRP A O 1
ATOM 789 N N . ILE A 1 95 ? 10.126 30.324 15.904 1 96.08 95 ILE A N 1
ATOM 790 C CA . ILE A 1 95 ? 11.058 31.066 15.062 1 96.08 95 ILE A CA 1
ATOM 791 C C . ILE A 1 95 ? 12.442 31.072 15.707 1 96.08 95 ILE A C 1
ATOM 793 O O . ILE A 1 95 ? 12.596 31.485 16.858 1 96.08 95 ILE A O 1
ATOM 797 N N . ASP A 1 96 ? 13.414 30.622 15.024 1 93.35 96 ASP A N 1
ATOM 798 C CA . ASP A 1 96 ? 14.748 30.487 15.599 1 93.35 96 ASP A CA 1
ATOM 799 C C . ASP A 1 96 ? 15.499 31.816 15.564 1 93.35 96 ASP A C 1
ATOM 801 O O . ASP A 1 96 ? 14.933 32.845 15.187 1 93.35 96 ASP A O 1
ATOM 805 N N . SER A 1 97 ? 16.767 31.832 16.015 1 90.64 97 SER A N 1
ATOM 806 C CA . SER A 1 97 ? 17.567 33.046 16.142 1 90.64 97 SER A CA 1
ATOM 807 C C . SER A 1 97 ? 17.856 33.662 14.778 1 90.64 97 SER A C 1
ATOM 809 O O . SER A 1 97 ? 18.118 34.863 14.676 1 90.64 97 SER A O 1
ATOM 811 N N . CYS A 1 98 ? 17.728 32.829 13.721 1 90.59 98 CYS A N 1
ATOM 812 C CA . CYS A 1 98 ? 17.951 33.317 12.364 1 90.59 98 CYS A CA 1
ATOM 813 C C . CYS A 1 98 ? 16.635 33.702 11.7 1 90.59 98 CYS A C 1
ATOM 815 O O . CYS A 1 98 ? 16.601 34 10.505 1 90.59 98 CYS A O 1
ATOM 817 N N . TRP A 1 99 ? 15.555 33.671 12.503 1 93.59 99 TRP A N 1
ATOM 818 C CA . TRP A 1 99 ? 14.216 34.091 12.103 1 93.59 99 TRP A CA 1
ATOM 819 C C . TRP A 1 99 ? 13.646 33.153 11.044 1 93.59 99 TRP A C 1
ATOM 821 O O . TRP A 1 99 ? 12.993 33.6 10.097 1 93.59 99 TRP A O 1
ATOM 831 N N . ASN A 1 100 ? 14.064 31.916 11.183 1 92.16 100 ASN A N 1
ATOM 832 C CA . ASN A 1 100 ? 13.448 30.869 10.374 1 92.16 100 ASN A CA 1
ATOM 833 C C . ASN A 1 100 ? 12.35 30.139 11.142 1 92.16 100 ASN A C 1
ATOM 835 O O . ASN A 1 100 ? 12.515 29.827 12.323 1 92.16 100 ASN A O 1
ATOM 839 N N . LEU A 1 101 ? 11.289 29.967 10.414 1 94.63 101 LEU A N 1
ATOM 840 C CA . LEU A 1 101 ? 10.223 29.172 11.013 1 94.63 101 LEU A CA 1
ATOM 841 C C . LEU A 1 101 ? 10.637 27.709 11.135 1 94.63 101 LEU A C 1
ATOM 843 O O . LEU A 1 101 ? 11.01 27.081 10.142 1 94.63 101 LEU A O 1
ATOM 847 N N . GLN A 1 102 ? 10.662 27.239 12.36 1 94.03 102 GLN A N 1
ATOM 848 C CA . GLN A 1 102 ? 11.032 25.853 12.628 1 94.03 102 GLN A CA 1
ATOM 849 C C . GLN A 1 102 ? 9.804 25.01 12.96 1 94.03 102 GLN A C 1
ATOM 851 O O . GLN A 1 102 ? 8.882 25.483 13.627 1 94.03 102 GLN A O 1
ATOM 856 N N . LYS A 1 103 ? 9.797 23.866 12.426 1 94.3 103 LYS A N 1
ATOM 857 C CA . LYS A 1 103 ? 8.788 22.85 12.708 1 94.3 103 LYS A CA 1
ATOM 858 C C . LYS A 1 103 ? 9.431 21.483 12.927 1 94.3 103 LYS A C 1
ATOM 860 O O . LYS A 1 103 ? 10.173 20.996 12.072 1 94.3 103 LYS A O 1
ATOM 865 N N . ARG A 1 104 ? 9.208 20.892 14.115 1 95.56 104 ARG A N 1
ATOM 866 C CA . ARG A 1 104 ? 9.783 19.584 14.411 1 95.56 104 ARG A CA 1
ATOM 867 C C . ARG A 1 104 ? 8.754 18.669 15.067 1 95.56 104 ARG A C 1
ATOM 869 O O . ARG A 1 104 ? 7.983 19.107 15.923 1 95.56 104 ARG A O 1
ATOM 876 N N . VAL A 1 105 ? 8.729 17.457 14.634 1 96.22 105 VAL A N 1
ATOM 877 C CA . VAL A 1 105 ? 7.909 16.466 15.323 1 96.22 105 VAL A CA 1
ATOM 878 C C . VAL A 1 105 ? 8.569 16.078 16.644 1 96.22 105 VAL A C 1
ATOM 880 O O . VAL A 1 105 ? 9.685 15.553 16.657 1 96.22 105 VAL A O 1
ATOM 883 N N . LEU A 1 106 ? 7.917 16.35 17.695 1 97.38 106 LEU A N 1
ATOM 884 C CA . LEU A 1 106 ? 8.49 16.109 19.015 1 97.38 106 LEU A CA 1
ATOM 885 C C . LEU A 1 106 ? 8.135 14.712 19.515 1 97.38 106 LEU A C 1
ATOM 887 O O . LEU A 1 106 ? 8.918 14.088 20.234 1 97.38 106 LEU A O 1
ATOM 891 N N . SER A 1 107 ? 6.947 14.329 19.141 1 95.76 107 SER A N 1
ATOM 892 C CA . SER A 1 107 ? 6.486 13.039 19.646 1 95.76 107 SER A CA 1
ATOM 893 C C . SER A 1 107 ? 5.522 12.376 18.669 1 95.76 107 SER A C 1
ATOM 895 O O . SER A 1 107 ? 4.754 13.057 17.986 1 95.76 107 SER A O 1
ATOM 897 N N . PHE A 1 108 ? 5.573 11.162 18.53 1 95.08 108 PHE A N 1
ATOM 898 C CA . PHE A 1 108 ? 4.668 10.278 17.805 1 95.08 108 PHE A CA 1
ATOM 899 C C . PHE A 1 108 ? 4.372 9.023 18.617 1 95.08 108 PHE A C 1
ATOM 901 O O . PHE A 1 108 ? 5.017 7.989 18.429 1 95.08 108 PHE A O 1
ATOM 908 N N . ILE A 1 109 ? 3.348 9.087 19.431 1 93.76 109 ILE A N 1
ATOM 909 C CA . ILE A 1 109 ? 3.202 8.069 20.465 1 93.76 109 ILE A CA 1
ATOM 910 C C . ILE A 1 109 ? 1.842 7.388 20.332 1 93.76 109 ILE A C 1
ATOM 912 O O . ILE A 1 109 ? 0.881 7.996 19.853 1 93.76 109 ILE A O 1
ATOM 916 N N . ASN A 1 110 ? 1.804 6.221 20.742 1 91.92 110 ASN A N 1
ATOM 917 C CA . ASN A 1 110 ? 0.549 5.482 20.834 1 91.92 110 ASN A CA 1
ATOM 918 C C . ASN A 1 110 ? -0.242 5.8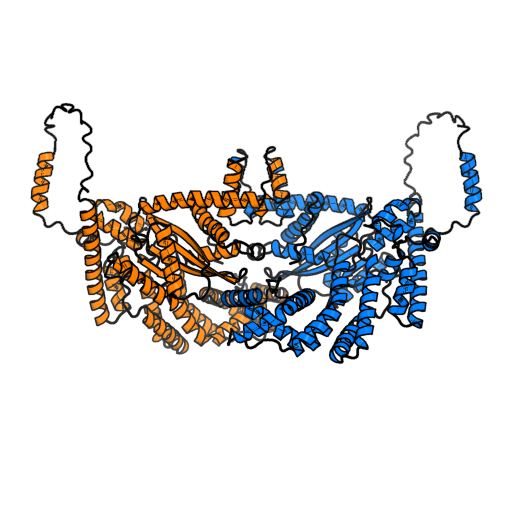73 22.079 1 91.92 110 ASN A C 1
ATOM 920 O O . ASN A 1 110 ? 0.313 5.939 23.177 1 91.92 110 ASN A O 1
ATOM 924 N N . ILE A 1 111 ? -1.443 6.271 21.903 1 89.75 111 ILE A N 1
ATOM 925 C CA . ILE A 1 111 ? -2.355 6.531 23.011 1 89.75 111 ILE A CA 1
ATOM 926 C C . ILE A 1 111 ? -3.382 5.404 23.109 1 89.75 111 ILE A C 1
ATOM 928 O O . ILE A 1 111 ? -4.371 5.392 22.373 1 89.75 111 ILE A O 1
ATOM 932 N N . PRO A 1 112 ? -3.259 4.563 24.008 1 85.88 112 PRO A N 1
ATOM 933 C CA . PRO A 1 112 ? -4.205 3.452 24.14 1 85.88 112 PRO A CA 1
ATOM 934 C C . PRO A 1 112 ? -5.614 3.917 24.504 1 85.88 112 PRO A C 1
ATOM 936 O O . PRO A 1 112 ? -5.785 5.008 25.053 1 85.88 112 PRO A O 1
ATOM 939 N N . PRO A 1 113 ? -6.647 3.157 24.227 1 83.65 113 PRO A N 1
ATOM 940 C CA . PRO A 1 113 ? -8.016 3.495 24.624 1 83.65 113 PRO A CA 1
ATOM 941 C C . PRO A 1 113 ? -8.23 3.411 26.133 1 83.65 113 PRO A C 1
ATOM 943 O O . PRO A 1 113 ? -7.571 2.618 26.811 1 83.65 113 PRO A O 1
ATOM 946 N N . PRO A 1 114 ? -9.125 4.126 26.773 1 80.39 114 PRO A N 1
ATOM 947 C CA . PRO A 1 114 ? -9.996 5.118 26.138 1 80.39 114 PRO A CA 1
ATOM 948 C C . PRO A 1 114 ? -9.27 6.422 25.817 1 80.39 114 PRO A C 1
ATOM 950 O O . PRO A 1 114 ? -8.396 6.849 26.576 1 80.39 114 PRO A O 1
ATOM 953 N N . ARG A 1 115 ? -9.486 6.932 24.726 1 80.88 115 ARG A N 1
ATOM 954 C CA . ARG A 1 115 ? -8.845 8.156 24.256 1 80.88 115 ARG A CA 1
ATOM 955 C C . ARG A 1 115 ? -9.734 9.369 24.504 1 80.88 115 ARG A C 1
ATOM 957 O O . ARG A 1 115 ? -10.322 9.916 23.568 1 80.88 115 ARG A O 1
ATOM 964 N N . GLY A 1 116 ? -9.807 9.744 25.752 1 85.83 116 GLY A N 1
ATOM 965 C CA . GLY A 1 116 ? -10.582 10.928 26.086 1 85.83 116 GLY A CA 1
ATOM 966 C C . GLY A 1 116 ? -9.728 12.17 26.265 1 85.83 116 GLY A C 1
ATOM 967 O O . GLY A 1 116 ? -8.521 12.14 26.015 1 85.83 116 GLY A O 1
ATOM 968 N N . GLY A 1 117 ? -10.36 13.24 26.592 1 90.69 117 GLY A N 1
ATOM 969 C CA . GLY A 1 117 ? -9.681 14.513 26.777 1 90.69 117 GLY A CA 1
ATOM 970 C C . GLY A 1 117 ? -8.569 14.452 27.807 1 90.69 117 GLY A C 1
ATOM 971 O O . GLY A 1 117 ? -7.508 15.05 27.619 1 90.69 117 GLY A O 1
ATOM 972 N N . LEU A 1 118 ? -8.744 13.65 28.792 1 91.56 118 LEU A N 1
ATOM 973 C CA . LEU A 1 118 ? -7.752 13.558 29.857 1 91.56 118 LEU A CA 1
ATOM 974 C C . LEU A 1 118 ? -6.494 12.848 29.368 1 91.56 118 LEU A C 1
ATOM 976 O O . LEU A 1 118 ? -5.378 13.293 29.645 1 91.56 118 LEU A O 1
ATOM 980 N N . GLN A 1 119 ? -6.685 11.693 28.711 1 92.01 119 GLN A N 1
ATOM 981 C CA . GLN A 1 119 ? -5.55 10.922 28.216 1 92.01 119 GLN A CA 1
ATOM 982 C C . GLN A 1 119 ? -4.741 11.723 27.2 1 92.01 119 GLN A C 1
ATOM 984 O O . GLN A 1 119 ? -3.51 11.657 27.187 1 92.01 119 GLN A O 1
ATOM 989 N N . ILE A 1 120 ? -5.458 12.458 26.406 1 94.06 120 ILE A N 1
ATOM 990 C CA . ILE A 1 120 ? -4.795 13.307 25.423 1 94.06 120 ILE A CA 1
ATOM 991 C C . ILE A 1 120 ? -3.989 14.39 26.135 1 94.06 120 ILE A C 1
ATOM 993 O O . ILE A 1 120 ? -2.827 14.631 25.8 1 94.06 120 ILE A O 1
ATOM 997 N N . SER A 1 121 ? -4.651 15.021 27.101 1 94.86 121 SER A N 1
ATOM 998 C CA . SER A 1 121 ? -3.982 16.056 27.883 1 94.86 121 SER A CA 1
ATOM 999 C C . SER A 1 121 ? -2.732 15.511 28.567 1 94.86 121 SER A C 1
ATOM 1001 O O . SER A 1 121 ? -1.673 16.14 28.53 1 94.86 121 SER A O 1
ATOM 1003 N N . ASP A 1 122 ? -2.845 14.295 29.125 1 94.26 122 ASP A N 1
ATOM 1004 C CA . ASP A 1 122 ? -1.72 13.672 29.816 1 94.26 122 ASP A CA 1
ATOM 1005 C C . ASP A 1 122 ? -0.57 13.391 28.852 1 94.26 122 ASP A C 1
ATOM 1007 O O . ASP A 1 122 ? 0.598 13.567 29.203 1 94.26 122 ASP A O 1
ATOM 1011 N N . ALA A 1 123 ? -0.949 12.947 27.723 1 94.62 123 ALA A N 1
ATOM 1012 C CA . ALA A 1 123 ? 0.063 12.626 26.72 1 94.62 123 ALA A CA 1
ATOM 1013 C C . ALA A 1 123 ? 0.82 13.878 26.285 1 94.62 123 ALA A C 1
ATOM 1015 O O . ALA A 1 123 ? 2.04 13.842 26.107 1 94.62 123 ALA A O 1
ATOM 1016 N N . ILE A 1 124 ? 0.136 14.97 26.1 1 95.66 124 ILE A N 1
ATOM 1017 C CA . ILE A 1 124 ? 0.767 16.223 25.701 1 95.66 124 ILE A CA 1
ATOM 1018 C C . ILE A 1 124 ? 1.67 16.726 26.825 1 95.66 124 ILE A C 1
ATOM 1020 O O . ILE A 1 124 ? 2.79 17.178 26.575 1 95.66 124 ILE A O 1
ATOM 1024 N N . PHE A 1 125 ? 1.199 16.594 28.046 1 94.48 125 PHE A N 1
ATOM 1025 C CA . PHE A 1 125 ? 1.986 17.032 29.194 1 94.48 125 PHE A CA 1
ATOM 1026 C C . PHE A 1 125 ? 3.264 16.211 29.32 1 94.48 125 PHE A C 1
ATOM 1028 O O . PHE A 1 125 ? 4.329 16.754 29.622 1 94.48 125 PHE A O 1
ATOM 1035 N N . LYS A 1 126 ? 3.053 14.948 29.12 1 95.02 126 LYS A N 1
ATOM 1036 C CA . LYS A 1 126 ? 4.223 14.075 29.166 1 95.02 126 LYS A CA 1
ATOM 1037 C C . LYS A 1 126 ? 5.257 14.486 28.122 1 95.02 126 LYS A C 1
ATOM 1039 O O . LYS A 1 126 ? 6.459 14.478 28.394 1 95.02 126 LYS A O 1
ATOM 1044 N N . CYS A 1 127 ? 4.782 14.819 26.989 1 95.71 127 CYS A N 1
ATOM 1045 C CA . CYS A 1 127 ? 5.66 15.292 25.924 1 95.71 127 CYS A CA 1
ATOM 1046 C C . CYS A 1 127 ? 6.367 16.578 26.333 1 95.71 127 CYS A C 1
ATOM 1048 O O . CYS A 1 127 ? 7.578 16.713 26.145 1 95.71 127 CYS A O 1
ATOM 1050 N N . MET A 1 128 ? 5.659 17.51 26.916 1 95.99 128 MET A N 1
ATOM 1051 C CA . MET A 1 128 ? 6.227 18.782 27.355 1 95.99 128 MET A CA 1
ATOM 1052 C C . MET A 1 128 ? 7.332 18.56 28.381 1 95.99 128 MET A C 1
ATOM 1054 O O . MET A 1 128 ? 8.398 19.173 28.294 1 95.99 128 MET A O 1
ATOM 1058 N N . LYS A 1 129 ? 7.07 17.647 29.26 1 95.19 129 LYS A N 1
ATOM 1059 C CA . LYS A 1 129 ? 8.042 17.355 30.309 1 95.19 129 LYS A CA 1
ATOM 1060 C C . LYS A 1 129 ? 9.287 16.687 29.734 1 95.19 129 LYS A C 1
ATOM 1062 O O . LYS A 1 129 ? 10.411 17.024 30.113 1 95.19 129 LYS A O 1
ATOM 1067 N N . GLU A 1 130 ? 9.015 15.797 28.891 1 95.94 130 GLU A N 1
ATOM 1068 C CA . GLU A 1 130 ? 10.124 15.08 28.27 1 95.94 130 GLU A CA 1
ATOM 1069 C C . GLU A 1 130 ? 11.063 16.039 27.543 1 95.94 130 GLU A C 1
ATOM 1071 O O . GLU A 1 130 ? 12.281 15.85 27.554 1 95.94 130 GLU A O 1
ATOM 1076 N N . TRP A 1 131 ? 10.52 17.056 26.952 1 97.15 131 TRP A N 1
ATOM 1077 C CA . TRP A 1 131 ? 11.314 17.967 26.133 1 97.15 131 TRP A CA 1
ATOM 1078 C C . TRP A 1 131 ? 11.716 19.204 26.929 1 97.15 131 TRP A C 1
ATOM 1080 O O . TRP A 1 131 ? 12.465 20.051 26.435 1 97.15 131 TRP A O 1
ATOM 1090 N N . GLY A 1 132 ? 11.22 19.351 28.141 1 94.52 132 GLY A N 1
ATOM 1091 C CA . GLY A 1 132 ? 11.555 20.478 28.997 1 94.52 132 GLY A CA 1
ATOM 1092 C C . GLY A 1 132 ? 10.964 21.79 28.516 1 94.52 132 GLY A C 1
ATOM 1093 O O . GLY A 1 132 ? 11.62 22.831 28.574 1 94.52 132 GLY A O 1
ATOM 1094 N N . ILE A 1 133 ? 9.702 21.678 28.003 1 95.39 133 ILE A N 1
ATOM 1095 C CA . ILE A 1 133 ? 9.125 22.891 27.435 1 95.39 133 ILE A CA 1
ATOM 1096 C C . ILE A 1 133 ? 7.804 23.209 28.132 1 95.39 133 ILE A C 1
ATOM 1098 O O . ILE A 1 133 ? 6.977 23.953 27.599 1 95.39 133 ILE A O 1
ATOM 1102 N N . GLU A 1 134 ? 7.525 22.638 29.241 1 91.43 134 GLU A N 1
ATOM 1103 C CA . GLU A 1 134 ? 6.26 22.789 29.954 1 91.43 134 GLU A CA 1
ATOM 1104 C C . GLU A 1 134 ? 5.958 24.257 30.239 1 91.43 134 GLU A C 1
ATOM 1106 O O . GLU A 1 134 ? 4.8 24.678 30.195 1 91.43 134 GLU A O 1
ATOM 1111 N N . ASN A 1 135 ? 6.955 25.024 30.458 1 90.44 135 ASN A N 1
ATOM 1112 C CA . ASN A 1 135 ? 6.755 26.424 30.814 1 90.44 135 ASN A CA 1
ATOM 1113 C C . ASN A 1 135 ? 6.921 27.34 29.604 1 90.44 135 ASN A C 1
ATOM 1115 O O . ASN A 1 135 ? 6.875 28.564 29.736 1 90.44 135 ASN A O 1
ATOM 1119 N N . LYS A 1 136 ? 7.083 26.748 28.443 1 93.77 136 LYS A N 1
ATOM 1120 C CA . LYS A 1 136 ? 7.384 27.55 27.261 1 93.77 136 LYS A CA 1
ATOM 1121 C C . LYS A 1 136 ? 6.243 27.488 26.25 1 93.77 136 LYS A C 1
ATOM 1123 O O . LYS A 1 136 ? 6.195 28.286 25.311 1 93.77 136 LYS A O 1
ATOM 1128 N N . VAL A 1 137 ? 5.294 26.606 26.451 1 94.79 137 VAL A N 1
ATOM 1129 C CA . VAL A 1 137 ? 4.233 26.398 25.471 1 94.79 137 VAL A CA 1
ATOM 1130 C C . VAL A 1 137 ? 3.329 27.628 25.419 1 94.79 137 VAL A C 1
ATOM 1132 O O . VAL A 1 137 ? 2.785 28.05 26.442 1 94.79 137 VAL A O 1
ATOM 1135 N N . PHE A 1 138 ? 3.206 28.17 24.253 1 94.6 138 PHE A N 1
ATOM 1136 C CA . PHE A 1 138 ? 2.47 29.41 24.037 1 94.6 138 PHE A CA 1
ATOM 1137 C C . PHE A 1 138 ? 1.035 29.121 23.612 1 94.6 138 PHE A C 1
ATOM 1139 O O . PHE A 1 138 ? 0.09 29.655 24.196 1 94.6 138 PHE A O 1
ATOM 1146 N N . THR A 1 139 ? 0.883 28.308 22.629 1 95.29 139 THR A N 1
ATOM 1147 C CA . THR A 1 139 ? -0.434 27.936 22.124 1 95.29 139 THR A CA 1
ATOM 1148 C C . THR A 1 139 ? -0.455 26.474 21.69 1 95.29 139 THR A C 1
ATOM 1150 O O . THR A 1 139 ? 0.599 25.858 21.515 1 95.29 139 THR A O 1
ATOM 1153 N N . ILE A 1 140 ? -1.636 25.913 21.559 1 95.39 140 ILE A N 1
ATOM 1154 C CA . ILE A 1 140 ? -1.835 24.57 21.024 1 95.39 140 ILE A CA 1
ATOM 1155 C C . ILE A 1 140 ? -2.941 24.593 19.971 1 95.39 140 ILE A C 1
ATOM 1157 O O . ILE A 1 140 ? -4.053 25.053 20.24 1 95.39 140 ILE A O 1
ATOM 1161 N N . THR A 1 141 ? -2.596 24.185 18.843 1 94.88 141 THR A N 1
ATOM 1162 C CA . THR A 1 141 ? -3.557 24.088 17.75 1 94.88 141 THR A CA 1
ATOM 1163 C C . THR A 1 141 ? -4.062 22.656 17.598 1 94.88 141 THR A C 1
ATOM 1165 O O . THR A 1 141 ? -3.268 21.727 17.434 1 94.88 141 THR A O 1
ATOM 1168 N N . VAL A 1 142 ? -5.354 22.46 17.646 1 94.18 142 VAL A N 1
ATOM 1169 C CA . VAL A 1 142 ? -5.956 21.132 17.577 1 94.18 142 VAL A CA 1
ATOM 1170 C C . VAL A 1 142 ? -7.183 21.168 16.669 1 94.18 142 VAL A C 1
ATOM 1172 O O . VAL A 1 142 ? -7.71 22.242 16.37 1 94.18 142 VAL A O 1
ATOM 1175 N N . ASP A 1 143 ? -7.598 20.051 16.227 1 89.88 143 ASP A N 1
ATOM 1176 C CA . ASP A 1 143 ? -8.831 19.986 15.449 1 89.88 143 ASP A CA 1
ATOM 1177 C C . ASP A 1 143 ? -10.05 20.258 16.329 1 89.88 143 ASP A C 1
ATOM 1179 O O . ASP A 1 143 ? -9.917 20.46 17.537 1 89.88 143 ASP A O 1
ATOM 1183 N N . ASN A 1 144 ? -11.215 20.395 15.757 1 87.4 144 ASN A N 1
ATOM 1184 C CA . ASN A 1 144 ? -12.407 20.852 16.463 1 87.4 144 ASN A CA 1
ATOM 1185 C C . ASN A 1 144 ? -13.191 19.683 17.054 1 87.4 144 ASN A C 1
ATOM 1187 O O . ASN A 1 144 ? -14.422 19.717 17.102 1 87.4 144 ASN A O 1
ATOM 1191 N N . ALA A 1 145 ? -12.521 18.695 17.577 1 87.11 145 ALA A N 1
ATOM 1192 C CA . ALA A 1 145 ? -13.172 17.558 18.222 1 87.11 145 ALA A CA 1
ATOM 1193 C C . ALA A 1 145 ? -13.442 17.844 19.696 1 87.11 145 ALA A C 1
ATOM 1195 O O . ALA A 1 145 ? -12.675 18.557 20.347 1 87.11 145 ALA A O 1
ATOM 1196 N N . SER A 1 146 ? -14.475 17.29 20.267 1 88.88 146 SER A N 1
ATOM 1197 C CA . SER A 1 146 ? -14.871 17.518 21.653 1 88.88 146 SER A CA 1
ATOM 1198 C C . SER A 1 146 ? -13.791 17.046 22.621 1 88.88 146 SER A C 1
ATOM 1200 O O . SER A 1 146 ? -13.559 17.676 23.655 1 88.88 146 SER A O 1
ATOM 1202 N N . SER A 1 147 ? -13.159 15.966 22.264 1 90.36 147 SER A N 1
ATOM 1203 C CA . SER A 1 147 ? -12.097 15.436 23.114 1 90.36 147 SER A CA 1
ATOM 1204 C C . SER A 1 147 ? -10.933 16.415 23.221 1 90.36 147 SER A C 1
ATOM 1206 O O . SER A 1 147 ? -10.311 16.535 24.278 1 90.36 147 SER A O 1
ATOM 1208 N N . ASN A 1 148 ? -10.688 17.12 22.193 1 91.89 148 ASN A N 1
ATOM 1209 C CA . ASN A 1 148 ? -9.609 18.101 22.194 1 91.89 148 ASN A CA 1
ATOM 1210 C C . ASN A 1 148 ? -9.957 19.318 23.047 1 91.89 148 ASN A C 1
ATOM 1212 O O . ASN A 1 148 ? -9.089 19.883 23.714 1 91.89 148 ASN A O 1
ATOM 1216 N N . ASP A 1 149 ? -11.221 19.722 22.987 1 91.68 149 ASP A N 1
ATOM 1217 C CA . ASP A 1 149 ? -11.663 20.825 23.835 1 91.68 149 ASP A CA 1
ATOM 1218 C C . ASP A 1 149 ? -11.429 20.51 25.311 1 91.68 149 ASP A C 1
ATOM 1220 O O . ASP A 1 149 ? -10.941 21.357 26.063 1 91.68 149 ASP A O 1
ATOM 1224 N N . LEU A 1 150 ? -11.835 19.313 25.639 1 93.77 150 LEU A N 1
ATOM 1225 C CA . LEU A 1 150 ? -11.656 18.881 27.021 1 93.77 150 LEU A CA 1
ATOM 1226 C C . LEU A 1 150 ? -10.176 18.806 27.379 1 93.77 150 LEU A C 1
ATOM 1228 O O . LEU A 1 150 ? -9.779 19.195 28.48 1 93.77 150 LEU A O 1
ATOM 1232 N N . ALA A 1 151 ? -9.395 18.299 26.48 1 94.74 151 ALA A N 1
ATOM 1233 C CA . ALA A 1 151 ? -7.957 18.178 26.708 1 94.74 151 ALA A CA 1
ATOM 1234 C C . ALA A 1 151 ? -7.326 19.544 26.964 1 94.74 151 ALA A C 1
ATOM 1236 O O . ALA A 1 151 ? -6.521 19.7 27.886 1 94.74 151 ALA A O 1
ATOM 1237 N N . ILE A 1 152 ? -7.665 20.527 26.192 1 94.09 152 ILE A N 1
ATOM 1238 C CA . ILE A 1 152 ? -7.099 21.866 26.312 1 94.09 152 ILE A CA 1
ATOM 1239 C C . ILE A 1 152 ? -7.554 22.503 27.624 1 94.09 152 ILE A C 1
ATOM 1241 O O . ILE A 1 152 ? -6.789 23.224 28.269 1 94.09 152 ILE A O 1
ATOM 1245 N N . ARG A 1 153 ? -8.77 22.238 27.99 1 93.01 153 ARG A N 1
ATOM 1246 C CA . ARG A 1 153 ? -9.265 22.766 29.258 1 93.01 153 ARG A CA 1
ATOM 1247 C C . ARG A 1 153 ? -8.452 22.227 30.43 1 93.01 153 ARG A C 1
ATOM 1249 O O . ARG A 1 153 ? -8.071 22.982 31.327 1 93.01 153 ARG A O 1
ATOM 1256 N N . TYR A 1 154 ? -8.246 20.955 30.374 1 93.42 154 TYR A N 1
ATOM 1257 C CA . TYR A 1 154 ? -7.436 20.341 31.421 1 93.42 154 TYR A CA 1
ATOM 1258 C C . TYR A 1 154 ? -6.033 20.934 31.443 1 93.42 154 TYR A C 1
ATOM 1260 O O . TYR A 1 154 ? -5.485 21.208 32.513 1 93.42 154 TYR A O 1
ATOM 1268 N N . MET A 1 155 ? -5.508 21.143 30.322 1 92.13 155 MET A N 1
ATOM 1269 C CA . MET A 1 155 ? -4.153 21.675 30.21 1 92.13 155 MET A CA 1
ATOM 1270 C C . MET A 1 155 ? -4.086 23.109 30.724 1 92.13 155 MET A C 1
ATOM 1272 O O . MET A 1 155 ? -3.155 23.471 31.445 1 92.13 155 MET A O 1
ATOM 1276 N N . LYS A 1 156 ? -5.027 23.87 30.285 1 90.3 156 LYS A N 1
ATOM 1277 C CA . LYS A 1 156 ? -5.09 25.255 30.742 1 90.3 156 LYS A CA 1
ATOM 1278 C C . LYS A 1 156 ? -5.145 25.33 32.265 1 90.3 156 LYS A C 1
ATOM 1280 O O . LYS A 1 156 ? -4.431 26.125 32.879 1 90.3 156 LYS A O 1
ATOM 1285 N N . ASP A 1 157 ? -5.964 24.486 32.829 1 88.3 157 ASP A N 1
ATOM 1286 C CA . ASP A 1 157 ? -6.121 24.454 34.28 1 88.3 157 ASP A CA 1
ATOM 1287 C C . ASP A 1 157 ? -4.812 24.069 34.965 1 88.3 157 ASP A C 1
ATOM 1289 O O . ASP A 1 157 ? -4.439 24.661 35.981 1 88.3 157 ASP A O 1
ATOM 1293 N N . THR A 1 158 ? -4.178 23.164 34.408 1 87.16 158 THR A N 1
ATOM 1294 C CA . THR A 1 158 ? -2.936 22.668 34.992 1 87.16 158 THR A CA 1
ATOM 1295 C C . THR A 1 158 ? -1.826 23.707 34.865 1 87.16 158 THR A C 1
ATOM 1297 O O . THR A 1 158 ? -1.105 23.974 35.829 1 87.16 158 THR A O 1
ATOM 1300 N N . ILE A 1 159 ? -1.713 24.331 33.725 1 87.94 159 ILE A N 1
ATOM 1301 C CA . ILE A 1 159 ? -0.62 25.258 33.45 1 87.94 159 ILE A CA 1
ATOM 1302 C C . ILE A 1 159 ? -0.84 26.558 34.221 1 87.94 159 ILE A C 1
ATOM 1304 O O . ILE A 1 159 ? 0.116 27.169 34.704 1 87.94 159 ILE A O 1
ATOM 1308 N N . GLN A 1 160 ? -2.025 26.959 34.313 1 85.9 160 GLN A N 1
ATOM 1309 C CA . GLN A 1 160 ? -2.355 28.208 34.992 1 85.9 160 GLN A CA 1
ATOM 1310 C C . GLN A 1 160 ? -2.031 28.127 36.481 1 85.9 160 GLN A C 1
ATOM 1312 O O . GLN A 1 160 ? -1.879 29.154 37.145 1 85.9 160 GLN A O 1
ATOM 1317 N N . ARG A 1 161 ? -1.919 26.952 36.977 1 84.07 161 ARG A N 1
ATOM 1318 C CA . ARG A 1 161 ? -1.542 26.779 38.376 1 84.07 161 ARG A CA 1
ATOM 1319 C C . ARG A 1 161 ? -0.081 27.153 38.599 1 84.07 161 ARG A C 1
ATOM 1321 O O . ARG A 1 161 ? 0.292 27.599 39.687 1 84.07 161 ARG A O 1
ATOM 1328 N N . SER A 1 162 ? 0.656 27.048 37.601 1 79.91 162 SER A N 1
ATOM 1329 C CA . SER A 1 162 ? 2.091 27.257 37.762 1 79.91 162 SER A CA 1
ATOM 1330 C C . SER A 1 162 ? 2.543 28.541 37.074 1 79.91 162 SER A C 1
ATOM 1332 O O . SER A 1 162 ? 3.592 29.095 37.411 1 79.91 162 SER A O 1
ATOM 1334 N N . ARG A 1 163 ? 1.79 28.922 36.051 1 82.45 163 ARG A N 1
ATOM 1335 C CA . ARG A 1 163 ? 2.191 30.131 35.338 1 82.45 163 ARG A CA 1
ATOM 1336 C C . ARG A 1 163 ? 0.98 30.842 34.743 1 82.45 163 ARG A C 1
ATOM 1338 O O . ARG A 1 163 ? -0.047 30.214 34.478 1 82.45 163 ARG A O 1
ATOM 1345 N N . THR A 1 164 ? 1.248 32.137 34.541 1 80 164 THR A N 1
ATOM 1346 C CA . THR A 1 164 ? 0.187 32.936 33.937 1 80 164 THR A CA 1
ATOM 1347 C C . THR A 1 164 ? 0.241 32.844 32.415 1 80 164 THR A C 1
ATOM 1349 O O . THR A 1 164 ? 1.286 33.09 31.81 1 80 164 THR A O 1
ATOM 1352 N N . LEU A 1 165 ? -0.822 32.452 31.835 1 86.6 165 LEU A N 1
ATOM 1353 C CA . LEU A 1 165 ? -0.917 32.369 30.382 1 86.6 165 LEU A CA 1
ATOM 1354 C C . LEU A 1 165 ? -1.205 33.738 29.776 1 86.6 165 LEU A C 1
ATOM 1356 O O . LEU A 1 165 ? -1.837 34.584 30.414 1 86.6 165 LEU A O 1
ATOM 1360 N N . ALA A 1 166 ? -0.711 33.875 28.606 1 82.43 166 ALA A N 1
ATOM 1361 C CA . ALA A 1 166 ? -0.924 35.138 27.905 1 82.43 166 ALA A CA 1
ATOM 1362 C C . ALA A 1 166 ? -2.412 35.413 27.708 1 82.43 166 ALA A C 1
ATOM 1364 O O . ALA A 1 166 ? -3.179 34.504 27.38 1 82.43 166 ALA A O 1
ATOM 1365 N N . CYS A 1 167 ? -2.831 36.663 28.019 1 85.69 167 CYS A N 1
ATOM 1366 C CA . CYS A 1 167 ? -4.207 37.115 27.84 1 85.69 167 CYS A CA 1
ATOM 1367 C C . CYS A 1 167 ? -5.18 36.203 28.578 1 85.69 167 CYS A C 1
ATOM 1369 O O . CYS A 1 167 ? -6.217 35.823 28.031 1 85.69 167 CYS A O 1
ATOM 1371 N N . GLU A 1 168 ? -4.792 35.711 29.736 1 81.12 168 GLU A N 1
ATOM 1372 C CA . GLU A 1 168 ? -5.609 34.858 30.593 1 81.12 168 GLU A CA 1
ATOM 1373 C C . GLU A 1 168 ? -5.975 33.555 29.887 1 81.12 168 GLU A C 1
ATOM 1375 O O . GLU A 1 168 ? -7.082 33.039 30.059 1 81.12 168 GLU A O 1
ATOM 1380 N N . GLY A 1 169 ? -5.203 33.209 28.965 1 85.42 169 GLY A N 1
ATOM 1381 C CA . GLY A 1 169 ? -5.391 31.917 28.324 1 85.42 169 GLY A CA 1
ATOM 1382 C C . GLY A 1 169 ? -6.256 31.988 27.08 1 85.42 169 GLY A C 1
ATOM 1383 O O . GLY A 1 169 ? -6.537 30.964 26.454 1 85.42 169 GLY A O 1
ATOM 1384 N N . ASN A 1 170 ? -6.599 33.134 26.644 1 85.38 170 ASN A N 1
ATOM 1385 C CA . ASN A 1 170 ? -7.501 33.284 25.507 1 85.38 170 ASN A CA 1
ATOM 1386 C C . ASN A 1 170 ? -6.81 32.93 24.193 1 85.38 170 ASN A C 1
ATOM 1388 O O . ASN A 1 170 ? -7.472 32.614 23.204 1 85.38 170 ASN A O 1
ATOM 1392 N N . LEU A 1 171 ? -5.531 32.903 24.208 1 89.32 171 LEU A N 1
ATOM 1393 C CA . LEU A 1 171 ? -4.778 32.602 22.996 1 89.32 171 LEU A CA 1
ATOM 1394 C C . LEU A 1 171 ? -4.258 31.169 23.02 1 89.32 171 LEU A C 1
ATOM 1396 O O . LEU A 1 171 ? -3.675 30.698 22.041 1 89.32 171 LEU A O 1
ATOM 1400 N N . PHE A 1 172 ? -4.539 30.49 24.066 1 92.66 172 PHE A N 1
ATOM 1401 C CA . PHE A 1 172 ? -3.886 29.208 24.298 1 92.66 172 PHE A CA 1
ATOM 1402 C C . PHE A 1 172 ? -4.437 28.142 23.358 1 92.66 172 PHE A C 1
ATOM 1404 O O . PHE A 1 172 ? -3.688 27.298 22.861 1 92.66 172 PHE A O 1
ATOM 1411 N N . HIS A 1 173 ? -5.723 28.232 23.101 1 93.12 173 HIS A N 1
ATOM 1412 C CA . HIS A 1 173 ? -6.416 27.24 22.286 1 93.12 173 HIS A CA 1
ATOM 1413 C C . HIS A 1 173 ? -6.688 27.772 20.883 1 93.12 173 HIS A C 1
ATOM 1415 O O . HIS A 1 173 ? -7.505 28.678 20.706 1 93.12 173 HIS A O 1
ATOM 1421 N N . ILE A 1 174 ? -5.995 27.217 19.941 1 93.36 174 ILE A N 1
ATOM 1422 C CA . ILE A 1 174 ? -6.246 27.581 18.551 1 93.36 174 ILE A CA 1
ATOM 1423 C C . ILE A 1 174 ? -6.972 26.44 17.842 1 93.36 174 ILE A C 1
ATOM 1425 O O . ILE A 1 174 ? -6.484 25.307 17.815 1 93.36 174 ILE A O 1
ATOM 1429 N N . ARG A 1 175 ? -8.096 26.736 17.318 1 92.76 175 ARG A N 1
ATOM 1430 C CA . ARG A 1 175 ? -8.839 25.744 16.547 1 92.76 175 ARG A CA 1
ATOM 1431 C C . ARG A 1 175 ? -8.336 25.679 15.109 1 92.76 175 ARG A C 1
ATOM 1433 O O . ARG A 1 175 ? -8.079 26.713 14.489 1 92.76 175 ARG A O 1
ATOM 1440 N N . CYS A 1 176 ? -8.193 24.496 14.645 1 92.81 176 CYS A N 1
ATOM 1441 C CA . CYS A 1 176 ? -7.68 24.308 13.292 1 92.81 176 CYS A CA 1
ATOM 1442 C C . CYS A 1 176 ? -8.614 24.935 12.264 1 92.81 176 CYS A C 1
ATOM 1444 O O . CYS A 1 176 ? -9.74 24.471 12.077 1 92.81 176 CYS A O 1
ATOM 1446 N N . CYS A 1 177 ? -8.121 25.933 11.587 1 92.35 177 CYS A N 1
ATOM 1447 C CA . CYS A 1 177 ? -8.919 26.667 10.611 1 92.35 177 CYS A CA 1
ATOM 1448 C C . CYS A 1 177 ? -9.271 25.784 9.42 1 92.35 177 CYS A C 1
ATOM 1450 O O . CYS A 1 177 ? -10.368 25.889 8.868 1 92.35 177 CYS A O 1
ATOM 1452 N N . ALA A 1 178 ? -8.345 24.991 9.013 1 90.51 178 ALA A N 1
ATOM 1453 C CA . ALA A 1 178 ? -8.596 24.089 7.892 1 90.51 178 ALA A CA 1
ATOM 1454 C C . ALA A 1 178 ? -9.739 23.128 8.206 1 90.51 178 ALA A C 1
ATOM 1456 O O . ALA A 1 178 ? -10.551 22.812 7.333 1 90.51 178 ALA A O 1
ATOM 1457 N N . HIS A 1 179 ? -9.811 22.685 9.41 1 90.09 179 HIS A N 1
ATOM 1458 C CA . HIS A 1 179 ? -10.885 21.789 9.823 1 90.09 179 HIS A CA 1
ATOM 1459 C C . HIS A 1 179 ? -12.23 22.507 9.827 1 90.09 179 HIS A C 1
ATOM 1461 O O . HIS A 1 179 ? -13.252 21.921 9.463 1 90.09 179 HIS A O 1
ATOM 1467 N N . ILE A 1 180 ? -12.239 23.692 10.269 1 92.34 180 ILE A N 1
ATOM 1468 C CA . ILE A 1 180 ? -13.471 24.472 10.286 1 92.34 180 ILE A CA 1
ATOM 1469 C C . ILE A 1 180 ? -13.984 24.658 8.859 1 92.34 180 ILE A C 1
ATOM 1471 O O . ILE A 1 180 ? -15.175 24.479 8.593 1 92.34 180 ILE A O 1
ATOM 1475 N N . LEU A 1 181 ? -13.091 25.011 7.961 1 92.47 181 LEU A N 1
ATOM 1476 C CA . LEU A 1 181 ? -13.481 25.163 6.564 1 92.47 181 LEU A CA 1
ATOM 1477 C C . LEU A 1 181 ? -14.051 23.859 6.014 1 92.47 181 LEU A C 1
ATOM 1479 O O . LEU A 1 181 ? -15.034 23.872 5.27 1 92.47 181 LEU A O 1
ATOM 1483 N N . ASN A 1 182 ? -13.426 22.818 6.37 1 90.58 182 ASN A N 1
ATOM 1484 C CA . ASN A 1 182 ? -13.927 21.515 5.949 1 90.58 182 ASN A CA 1
ATOM 1485 C C . ASN A 1 182 ? -15.345 21.269 6.455 1 90.58 182 ASN A C 1
ATOM 1487 O O . ASN A 1 182 ? -16.195 20.768 5.716 1 90.58 182 ASN A O 1
ATOM 1491 N N . LEU A 1 183 ? -15.595 21.583 7.696 1 91.07 183 LEU A N 1
ATOM 1492 C CA . LEU A 1 183 ? -16.917 21.394 8.285 1 91.07 183 LEU A CA 1
ATOM 1493 C C . LEU A 1 183 ? -17.958 22.246 7.568 1 91.07 183 LEU A C 1
ATOM 1495 O O . LEU A 1 183 ? -19.073 21.786 7.311 1 91.07 183 LEU A O 1
ATOM 1499 N N . CYS A 1 184 ? -17.603 23.447 7.239 1 93.52 184 CYS A N 1
ATOM 1500 C CA . CYS A 1 184 ? -18.499 24.337 6.509 1 93.52 184 CYS A CA 1
ATOM 1501 C C . CYS A 1 184 ? -18.897 23.732 5.168 1 93.52 184 CYS A C 1
ATOM 1503 O O . CYS A 1 184 ? -20.083 23.661 4.842 1 93.52 184 CYS A O 1
ATOM 1505 N N . VAL A 1 185 ? -17.914 23.26 4.479 1 93.3 185 VAL A N 1
ATOM 1506 C CA . VAL A 1 185 ? -18.143 22.744 3.134 1 93.3 185 VAL A CA 1
ATOM 1507 C C . VAL A 1 185 ? -18.931 21.438 3.207 1 93.3 185 VAL A C 1
ATOM 1509 O O . VAL A 1 185 ? -19.842 21.21 2.408 1 93.3 185 VAL A O 1
ATOM 1512 N N . GLN A 1 186 ? -18.57 20.592 4.155 1 90.27 186 GLN A N 1
ATOM 1513 C CA . GLN A 1 186 ? -19.253 19.311 4.3 1 90.27 186 GLN A CA 1
ATOM 1514 C C . GLN A 1 186 ? -20.743 19.509 4.564 1 90.27 186 GLN A C 1
ATOM 1516 O O . GLN A 1 186 ? -21.574 18.749 4.062 1 90.27 186 GLN A O 1
ATOM 1521 N N . ASP A 1 187 ? -21.063 20.442 5.333 1 89.54 187 ASP A N 1
ATOM 1522 C CA . ASP A 1 187 ? -22.467 20.728 5.61 1 89.54 187 ASP A CA 1
ATOM 1523 C C . ASP A 1 187 ? -23.20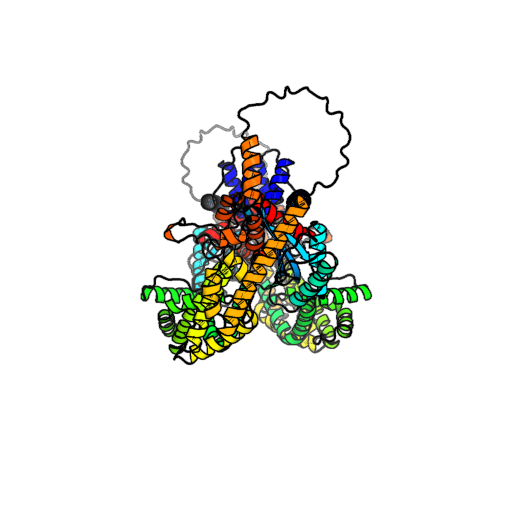5 21.143 4.339 1 89.54 187 ASP A C 1
ATOM 1525 O O . ASP A 1 187 ? -24.367 20.782 4.143 1 89.54 187 ASP A O 1
ATOM 1529 N N . GLY A 1 188 ? -22.532 21.903 3.53 1 87.28 188 GLY A N 1
ATOM 1530 C CA . GLY A 1 188 ? -23.123 22.295 2.26 1 87.28 188 GLY A CA 1
ATOM 1531 C C . GLY A 1 188 ? -23.253 21.144 1.281 1 87.28 188 GLY A C 1
ATOM 1532 O O . GLY A 1 188 ? -24.29 20.987 0.634 1 87.28 188 GLY A O 1
ATOM 1533 N N . LEU A 1 189 ? -22.237 20.312 1.226 1 87.39 189 LEU A N 1
ATOM 1534 C CA . LEU A 1 189 ? -22.195 19.217 0.262 1 87.39 189 LEU A CA 1
ATOM 1535 C C . LEU A 1 189 ? -23.231 18.152 0.604 1 87.39 189 LEU A C 1
ATOM 1537 O O . LEU A 1 189 ? -23.727 17.454 -0.284 1 87.39 189 LEU A O 1
ATOM 1541 N N . ARG A 1 190 ? -23.532 17.984 1.852 1 86.13 190 ARG A N 1
ATOM 1542 C CA . ARG A 1 190 ? -24.539 17.015 2.273 1 86.13 190 ARG A CA 1
ATOM 1543 C C . ARG A 1 190 ? -25.89 17.316 1.632 1 86.13 190 ARG A C 1
ATOM 1545 O O . ARG A 1 190 ? -26.651 16.4 1.316 1 86.13 190 ARG A O 1
ATOM 1552 N N . GLU A 1 191 ? -26.146 18.563 1.337 1 82.22 191 GLU A N 1
ATOM 1553 C CA . GLU A 1 191 ? -27.418 18.991 0.763 1 82.22 191 GLU A CA 1
ATOM 1554 C C . GLU A 1 191 ? -27.507 18.624 -0.715 1 82.22 191 GLU A C 1
ATOM 1556 O O . GLU A 1 191 ? -28.604 18.522 -1.27 1 82.22 191 GLU A O 1
ATOM 1561 N N . ILE A 1 192 ? -26.354 18.314 -1.311 1 85.72 192 ILE A N 1
ATOM 1562 C CA . ILE A 1 192 ? -26.356 18.054 -2.747 1 85.72 192 ILE A CA 1
ATOM 1563 C C . ILE A 1 192 ? -25.664 16.723 -3.031 1 85.72 192 ILE A C 1
ATOM 1565 O O . ILE A 1 192 ? -25.022 16.56 -4.071 1 85.72 192 ILE A O 1
ATOM 1569 N N . GLU A 1 193 ? -25.65 15.903 -2.11 1 88.86 193 GLU A N 1
ATOM 1570 C CA . GLU A 1 193 ? -24.941 14.628 -2.168 1 88.86 193 GLU A CA 1
ATOM 1571 C C . GLU A 1 193 ? -25.362 13.817 -3.39 1 88.86 193 GLU A C 1
ATOM 1573 O O . GLU A 1 193 ? -24.548 13.103 -3.979 1 88.86 193 GLU A O 1
ATOM 1578 N N . ASP A 1 194 ? -26.57 13.975 -3.805 1 88.22 194 ASP A N 1
ATOM 1579 C CA . ASP A 1 194 ? -27.076 13.203 -4.937 1 88.22 194 ASP A CA 1
ATOM 1580 C C . ASP A 1 194 ? -26.376 13.607 -6.233 1 88.22 194 ASP A C 1
ATOM 1582 O O . ASP A 1 194 ? -26.02 12.751 -7.045 1 88.22 194 ASP A O 1
ATOM 1586 N N . ILE A 1 195 ? -26.266 14.924 -6.363 1 88.81 195 ILE A N 1
ATOM 1587 C CA . ILE A 1 195 ? -25.61 15.435 -7.562 1 88.81 195 ILE A CA 1
ATOM 1588 C C . ILE A 1 195 ? -24.16 14.957 -7.6 1 88.81 195 ILE A C 1
ATOM 1590 O O . ILE A 1 195 ? -23.681 14.49 -8.637 1 88.81 195 ILE A O 1
ATOM 1594 N N . ILE A 1 196 ? -23.486 15.07 -6.47 1 91.05 196 ILE A N 1
ATOM 1595 C CA . ILE A 1 196 ? -22.084 14.68 -6.364 1 91.05 196 ILE A CA 1
ATOM 1596 C C . ILE A 1 196 ? -21.947 13.179 -6.605 1 91.05 196 ILE A C 1
ATOM 1598 O O . ILE A 1 196 ? -21.021 12.735 -7.289 1 91.05 196 ILE A O 1
ATOM 1602 N N . SER A 1 197 ? -22.84 12.485 -6.081 1 91.57 197 SER A N 1
ATOM 1603 C CA . SER A 1 197 ? -22.802 11.031 -6.2 1 91.57 197 SER A CA 1
ATOM 1604 C C . SER A 1 197 ? -22.946 10.592 -7.653 1 91.57 197 SER A C 1
ATOM 1606 O O . SER A 1 197 ? -22.28 9.652 -8.092 1 91.57 197 SER A O 1
ATOM 1608 N N . ASN A 1 198 ? -23.838 11.256 -8.389 1 92.53 198 ASN A N 1
ATOM 1609 C CA . ASN A 1 198 ? -24.04 10.909 -9.791 1 92.53 198 ASN A CA 1
ATOM 1610 C C . ASN A 1 198 ? -22.788 11.178 -10.621 1 92.53 198 ASN A C 1
ATOM 1612 O O . ASN A 1 198 ? -22.41 10.363 -11.464 1 92.53 198 ASN A O 1
ATOM 1616 N N . ILE A 1 199 ? -22.251 12.283 -10.365 1 93.77 199 ILE A N 1
ATOM 1617 C CA . ILE A 1 199 ? -21.035 12.625 -11.094 1 93.77 199 ILE A CA 1
ATOM 1618 C C . ILE A 1 199 ? -19.909 11.674 -10.694 1 93.77 199 ILE A C 1
ATOM 1620 O O . ILE A 1 199 ? -19.145 11.214 -11.546 1 93.77 199 ILE A O 1
ATOM 1624 N N . ARG A 1 200 ? -19.792 11.426 -9.386 1 93.87 200 ARG A N 1
ATOM 1625 C CA . ARG A 1 200 ? -18.797 10.488 -8.876 1 93.87 200 ARG A CA 1
ATOM 1626 C C . ARG A 1 200 ? -18.961 9.114 -9.516 1 93.87 200 ARG A C 1
ATOM 1628 O O . ARG A 1 200 ? -17.976 8.482 -9.903 1 93.87 200 ARG A O 1
ATOM 1635 N N . GLU A 1 201 ? -20.138 8.691 -9.582 1 93.98 201 GLU A N 1
ATOM 1636 C CA . GLU A 1 201 ? -20.425 7.392 -10.183 1 93.98 201 GLU A CA 1
ATOM 1637 C C . GLU A 1 201 ? -20.025 7.365 -11.656 1 93.98 201 GLU A C 1
ATOM 1639 O O . GLU A 1 201 ? -19.551 6.343 -12.157 1 93.98 201 GLU A O 1
ATOM 1644 N N . SER A 1 202 ? -20.286 8.445 -12.328 1 94.02 202 SER A N 1
ATOM 1645 C CA . SER A 1 202 ? -19.903 8.54 -13.733 1 94.02 202 SER A CA 1
ATOM 1646 C C . SER A 1 202 ? -18.389 8.457 -13.9 1 94.02 202 SER A C 1
ATOM 1648 O O . SER A 1 202 ? -17.895 7.76 -14.788 1 94.02 202 SER A O 1
ATOM 1650 N N . VAL A 1 203 ? -17.715 9.186 -13.027 1 93.73 203 VAL A N 1
ATOM 1651 C CA . VAL A 1 203 ? -16.256 9.179 -13.07 1 93.73 203 VAL A CA 1
ATOM 1652 C C . VAL A 1 203 ? -15.738 7.774 -12.769 1 93.73 203 VAL A C 1
ATOM 1654 O O . VAL A 1 203 ? -14.836 7.28 -13.45 1 93.73 203 VAL A O 1
ATOM 1657 N N . GLU A 1 204 ? -16.306 7.175 -11.802 1 92.29 204 GLU A N 1
ATOM 1658 C CA . GLU A 1 204 ? -15.909 5.824 -11.419 1 92.29 204 GLU A CA 1
ATOM 1659 C C . GLU A 1 204 ? -16.22 4.822 -12.528 1 92.29 204 GLU A C 1
ATOM 1661 O O . GLU A 1 204 ? -15.468 3.869 -12.739 1 92.29 204 GLU A O 1
ATOM 1666 N N . TYR A 1 205 ? -17.416 4.996 -13.141 1 92.91 205 TYR A N 1
ATOM 1667 C CA . TYR A 1 205 ? -17.834 4.116 -14.227 1 92.91 205 TYR A CA 1
ATOM 1668 C C . TYR A 1 205 ? -16.784 4.075 -15.331 1 92.91 205 TYR A C 1
ATOM 1670 O O . TYR A 1 205 ? -16.443 3.001 -15.833 1 92.91 205 TYR A O 1
ATOM 1678 N N . VAL A 1 206 ? -16.264 5.195 -15.674 1 91.47 206 VAL A N 1
ATOM 1679 C CA . VAL A 1 206 ? -15.284 5.301 -16.75 1 91.47 206 VAL A CA 1
ATOM 1680 C C . VAL A 1 206 ? -13.938 4.756 -16.278 1 91.47 206 VAL A C 1
ATOM 1682 O O . VAL A 1 206 ? -13.281 3.999 -16.997 1 91.47 206 VAL A O 1
ATOM 1685 N N . ASN A 1 207 ? -13.564 5.077 -15.043 1 88.32 207 ASN A N 1
ATOM 1686 C CA . ASN A 1 207 ? -12.22 4.795 -14.549 1 88.32 207 ASN A CA 1
ATOM 1687 C C . ASN A 1 207 ? -12.061 3.327 -14.164 1 88.32 207 ASN A C 1
ATOM 1689 O O . ASN A 1 207 ? -10.941 2.816 -14.101 1 88.32 207 ASN A O 1
ATOM 1693 N N . ARG A 1 208 ? -13.106 2.655 -13.91 1 86.23 208 ARG A N 1
ATOM 1694 C CA . ARG A 1 208 ? -13.053 1.293 -13.387 1 86.23 208 ARG A CA 1
ATOM 1695 C C . ARG A 1 208 ? -12.732 0.293 -14.492 1 86.23 208 ARG A C 1
ATOM 1697 O O . ARG A 1 208 ? -12.353 -0.846 -14.215 1 86.23 208 ARG A O 1
ATOM 1704 N N . SER A 1 209 ? -12.893 0.66 -15.773 1 83.97 209 SER A N 1
ATOM 1705 C CA . SER A 1 209 ? -12.704 -0.247 -16.9 1 83.97 209 SER A CA 1
ATOM 1706 C C . SER A 1 209 ? -11.769 0.355 -17.943 1 83.97 209 SER A C 1
ATOM 1708 O O . SER A 1 209 ? -11.987 1.476 -18.407 1 83.97 209 SER A O 1
ATOM 1710 N N . GLU A 1 210 ? -10.762 -0.388 -18.258 1 85.56 210 GLU A N 1
ATOM 1711 C CA . GLU A 1 210 ? -9.844 0.064 -19.299 1 85.56 210 GLU A CA 1
ATOM 1712 C C . GLU A 1 210 ? -10.575 0.29 -20.619 1 85.56 210 GLU A C 1
AT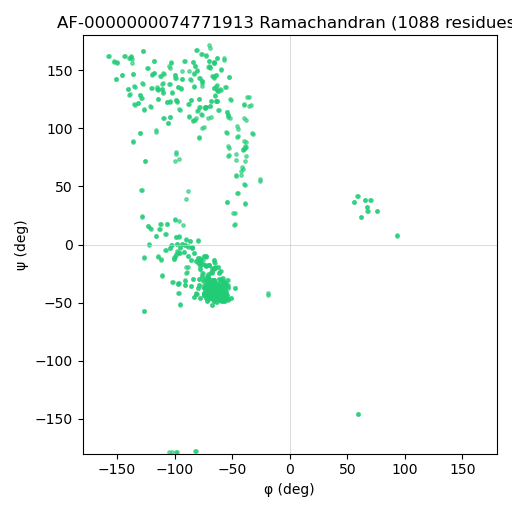OM 1714 O O . GLU A 1 210 ? -10.291 1.253 -21.335 1 85.56 210 GLU A O 1
ATOM 1719 N N . ALA A 1 211 ? -11.496 -0.577 -20.955 1 85.7 211 ALA A N 1
ATOM 1720 C CA . ALA A 1 211 ? -12.274 -0.453 -22.186 1 85.7 211 ALA A CA 1
ATOM 1721 C C . ALA A 1 211 ? -13.075 0.846 -22.2 1 85.7 211 ALA A C 1
ATOM 1723 O O . ALA A 1 211 ? -13.119 1.544 -23.215 1 85.7 211 ALA A O 1
ATOM 1724 N N . ARG A 1 212 ? -13.702 1.17 -21.129 1 88.79 212 ARG A N 1
ATOM 1725 C CA . ARG A 1 212 ? -14.507 2.383 -21.03 1 88.79 212 ARG A CA 1
ATOM 1726 C C . ARG A 1 212 ? -13.632 3.63 -21.106 1 88.79 212 ARG A C 1
ATOM 1728 O O . ARG A 1 212 ? -14.019 4.63 -21.715 1 88.79 212 ARG A O 1
ATOM 1735 N N . ARG A 1 213 ? -12.463 3.53 -20.517 1 89.2 213 ARG A N 1
ATOM 1736 C CA . ARG A 1 213 ? -11.537 4.657 -20.566 1 89.2 213 ARG A CA 1
ATOM 1737 C C . ARG A 1 213 ? -11.098 4.942 -21.998 1 89.2 213 ARG A C 1
ATOM 1739 O O . ARG A 1 213 ? -10.965 6.102 -22.393 1 89.2 213 ARG A O 1
ATOM 1746 N N . MET A 1 214 ? -10.815 3.892 -22.712 1 87.65 214 MET A N 1
ATOM 1747 C CA . MET A 1 214 ? -10.404 4.057 -24.104 1 87.65 214 MET A CA 1
ATOM 1748 C C . MET A 1 214 ? -11.521 4.684 -24.93 1 87.65 214 MET A C 1
ATOM 1750 O O . MET A 1 214 ? -11.276 5.593 -25.726 1 87.65 214 MET A O 1
ATOM 1754 N N . GLN A 1 215 ? -12.708 4.133 -24.748 1 90.03 215 GLN A N 1
ATOM 1755 C CA . GLN A 1 215 ? -13.854 4.693 -25.455 1 90.03 215 GLN A CA 1
ATOM 1756 C C . GLN A 1 215 ? -14.074 6.155 -25.077 1 90.03 215 GLN A C 1
ATOM 1758 O O . GLN A 1 215 ? -14.396 6.982 -25.933 1 90.03 215 GLN A O 1
ATOM 1763 N N . PHE A 1 216 ? -13.945 6.45 -23.824 1 93.08 216 PHE A N 1
ATOM 1764 C CA . PHE A 1 216 ? -14.088 7.819 -23.342 1 93.08 216 PHE A CA 1
ATOM 1765 C C . PHE A 1 216 ? -13.027 8.723 -23.957 1 93.08 216 PHE A C 1
ATOM 1767 O O . PHE A 1 216 ? -13.326 9.843 -24.376 1 93.08 216 PHE A O 1
ATOM 1774 N N . THR A 1 217 ? -11.827 8.198 -24.021 1 90.29 217 THR A N 1
ATOM 1775 C CA . THR A 1 217 ? -10.723 8.957 -24.598 1 90.29 217 THR A CA 1
ATOM 1776 C C . THR A 1 217 ? -10.977 9.244 -26.075 1 90.29 217 THR A C 1
ATOM 1778 O O . THR A 1 217 ? -10.61 10.308 -26.578 1 90.29 217 THR A O 1
ATOM 1781 N N . GLU A 1 218 ? -11.526 8.312 -26.726 1 89.99 218 GLU A N 1
ATOM 1782 C CA . GLU A 1 218 ? -11.894 8.526 -28.122 1 89.99 218 GLU A CA 1
ATOM 1783 C C . GLU A 1 218 ? -12.894 9.671 -28.26 1 89.99 218 GLU A C 1
ATOM 1785 O O . GLU A 1 218 ? -12.797 10.479 -29.185 1 89.99 218 GLU A O 1
ATOM 1790 N N . CYS A 1 219 ? -13.859 9.708 -27.355 1 92.59 219 CYS A N 1
ATOM 1791 C CA . CYS A 1 219 ? -14.831 10.796 -27.357 1 92.59 219 CYS A CA 1
ATOM 1792 C C . CYS A 1 219 ? -14.15 12.135 -27.097 1 92.59 219 CYS A C 1
ATOM 1794 O O . CYS A 1 219 ? -14.503 13.144 -27.71 1 92.59 219 CYS A O 1
ATOM 1796 N N . VAL A 1 220 ? -13.181 12.111 -26.185 1 92.66 220 VAL A N 1
ATOM 1797 C CA . VAL A 1 220 ? -12.434 13.317 -25.841 1 92.66 220 VAL A CA 1
ATOM 1798 C C . VAL A 1 220 ? -11.681 13.825 -27.068 1 92.66 220 VAL A C 1
ATOM 1800 O O . VAL A 1 220 ? -11.659 15.029 -27.336 1 92.66 220 VAL A O 1
ATOM 1803 N N . GLN A 1 221 ? -11.09 12.911 -27.798 1 90.36 221 GLN A N 1
ATOM 1804 C CA . GLN A 1 221 ? -10.336 13.262 -28.997 1 90.36 221 GLN A CA 1
ATOM 1805 C C . GLN A 1 221 ? -11.257 13.808 -30.085 1 90.36 221 GLN A C 1
ATOM 1807 O O . GLN A 1 221 ? -10.898 14.751 -30.793 1 90.36 221 GLN A O 1
ATOM 1812 N N . GLN A 1 222 ? -12.365 13.215 -30.214 1 90.61 222 GLN A N 1
ATOM 1813 C CA . GLN A 1 222 ? -13.324 13.651 -31.224 1 90.61 222 GLN A CA 1
ATOM 1814 C C . GLN A 1 222 ? -13.799 15.075 -30.953 1 90.61 222 GLN A C 1
ATOM 1816 O O . GLN A 1 222 ? -14.016 15.851 -31.887 1 90.61 222 GLN A O 1
ATOM 1821 N N . LEU A 1 223 ? -13.923 15.355 -29.649 1 91.31 223 LEU A N 1
ATOM 1822 C CA . LEU A 1 223 ? -14.38 16.69 -29.275 1 91.31 223 LEU A CA 1
ATOM 1823 C C . LEU A 1 223 ? -13.203 17.649 -29.138 1 91.31 223 LEU A C 1
ATOM 1825 O O . LEU A 1 223 ? -13.39 18.826 -28.821 1 91.31 223 LEU A O 1
ATOM 1829 N N . GLN A 1 224 ? -11.971 17.146 -29.341 1 87.71 224 GLN A N 1
ATOM 1830 C CA . GLN A 1 224 ? -10.734 17.92 -29.354 1 87.71 224 GLN A CA 1
ATOM 1831 C C . GLN A 1 224 ? -10.528 18.649 -28.029 1 87.71 224 GLN A C 1
ATOM 1833 O O . GLN A 1 224 ? -10.237 19.847 -28.012 1 87.71 224 GLN A O 1
ATOM 1838 N N . LEU A 1 225 ? -10.829 17.918 -27.002 1 88.09 225 LEU A N 1
ATOM 1839 C CA . LEU A 1 225 ? -10.568 18.501 -25.691 1 88.09 225 LEU A CA 1
ATOM 1840 C C . LEU A 1 225 ? -9.109 18.312 -25.292 1 88.09 225 LEU A C 1
ATOM 1842 O O . LEU A 1 225 ? -8.486 17.312 -25.658 1 88.09 225 LEU A O 1
ATOM 1846 N N . LYS A 1 226 ? -8.588 19.252 -24.571 1 82.13 226 LYS A N 1
ATOM 1847 C CA . LYS A 1 226 ? -7.186 19.223 -24.164 1 82.13 226 LYS A CA 1
ATOM 1848 C C . LYS A 1 226 ? -6.979 18.299 -22.967 1 82.13 226 LYS A C 1
ATOM 1850 O O . LYS A 1 226 ? -5.984 17.575 -22.9 1 82.13 226 LYS A O 1
ATOM 1855 N N . ASP A 1 227 ? -7.954 18.331 -22.089 1 75.69 227 ASP A N 1
ATOM 1856 C CA . ASP A 1 227 ? -7.82 17.53 -20.876 1 75.69 227 ASP A CA 1
ATOM 1857 C C . ASP A 1 227 ? -8.131 16.061 -21.15 1 75.69 227 ASP A C 1
ATOM 1859 O O . ASP A 1 227 ? -8.992 15.746 -21.974 1 75.69 227 ASP A O 1
ATOM 1863 N N . LYS A 1 228 ? -7.369 15.164 -20.458 1 69.43 228 LYS A N 1
ATOM 1864 C CA . LYS A 1 228 ? -7.539 13.784 -20.901 1 69.43 228 LYS A CA 1
ATOM 1865 C C . LYS A 1 228 ? -7.893 12.87 -19.731 1 69.43 228 LYS A C 1
ATOM 1867 O O . LYS A 1 228 ? -8.305 11.726 -19.932 1 69.43 228 LYS A O 1
ATOM 1872 N N . ARG A 1 229 ? -7.739 13.512 -18.552 1 78.69 229 ARG A N 1
ATOM 1873 C CA . ARG A 1 229 ? -7.913 12.5 -17.515 1 78.69 229 ARG A CA 1
ATOM 1874 C C . ARG A 1 229 ? -8.941 12.947 -16.481 1 78.69 229 ARG A C 1
ATOM 1876 O O . ARG A 1 229 ? -8.968 14.115 -16.09 1 78.69 229 ARG A O 1
ATOM 1883 N N . LEU A 1 230 ? -9.756 11.941 -16.106 1 88.43 230 LEU A N 1
ATOM 1884 C CA . LEU A 1 230 ? -10.716 12.123 -15.023 1 88.43 230 LEU A CA 1
ATOM 1885 C C . LEU A 1 230 ? -10.075 11.82 -13.673 1 88.43 230 LEU A C 1
ATOM 1887 O O . LEU A 1 230 ? -9.202 10.955 -13.575 1 88.43 230 LEU A O 1
ATOM 1891 N N . ILE A 1 231 ? -10.43 12.582 -12.695 1 86.97 231 ILE A N 1
ATOM 1892 C CA . ILE A 1 231 ? -9.882 12.377 -11.359 1 86.97 231 ILE A CA 1
ATOM 1893 C C . ILE A 1 231 ? -10.995 11.953 -10.404 1 86.97 231 ILE A C 1
ATOM 1895 O O . ILE A 1 231 ? -12.102 12.495 -10.451 1 86.97 231 ILE A O 1
ATOM 1899 N N . ARG A 1 232 ? -10.69 10.947 -9.65 1 86.86 232 ARG A N 1
ATOM 1900 C CA . ARG A 1 232 ? -11.631 10.498 -8.63 1 86.86 232 ARG A CA 1
ATOM 1901 C C . ARG A 1 232 ? -11.332 11.149 -7.284 1 86.86 232 ARG A C 1
ATOM 1903 O O . ARG A 1 232 ? -10.168 11.344 -6.928 1 86.86 232 ARG A O 1
ATOM 1910 N N . ASP A 1 233 ? -12.35 11.472 -6.567 1 85.24 233 ASP A N 1
ATOM 1911 C CA . ASP A 1 233 ? -12.157 12.156 -5.291 1 85.24 233 ASP A CA 1
ATOM 1912 C C . ASP A 1 233 ? -12.056 11.155 -4.142 1 85.24 233 ASP A C 1
ATOM 1914 O O . ASP A 1 233 ? -12.363 9.974 -4.312 1 85.24 233 ASP A O 1
ATOM 1918 N N . CYS A 1 234 ? -11.442 11.572 -3.044 1 77.51 234 CYS A N 1
ATOM 1919 C CA . CYS A 1 234 ? -11.551 10.934 -1.737 1 77.51 234 CYS A CA 1
ATOM 1920 C C . CYS A 1 234 ? -12.743 11.48 -0.961 1 77.51 234 CYS A C 1
ATOM 1922 O O . CYS A 1 234 ? -12.774 12.662 -0.614 1 77.51 234 CYS A O 1
ATOM 1924 N N . LYS A 1 235 ? -13.613 10.675 -0.619 1 75.94 235 LYS A N 1
ATOM 1925 C CA . LYS A 1 235 ? -14.906 11.069 -0.067 1 75.94 235 LYS A CA 1
ATOM 1926 C C . LYS A 1 235 ? -14.735 11.848 1.234 1 75.94 235 LYS A C 1
ATOM 1928 O O . LYS A 1 235 ? -15.556 12.707 1.562 1 75.94 235 LYS A O 1
ATOM 1933 N N . THR A 1 236 ? -13.647 11.653 1.931 1 71.84 236 THR A N 1
ATOM 1934 C CA . THR A 1 236 ? -13.484 12.27 3.242 1 71.84 236 THR A CA 1
ATOM 1935 C C . THR A 1 236 ? -12.807 13.632 3.119 1 71.84 236 THR A C 1
ATOM 1937 O O . THR A 1 236 ? -12.663 14.351 4.11 1 71.84 236 THR A O 1
ATOM 1940 N N . ARG A 1 237 ? -12.478 14.025 1.875 1 76.14 237 ARG A N 1
ATOM 1941 C CA . ARG A 1 237 ? -11.822 15.309 1.652 1 76.14 237 ARG A CA 1
ATOM 1942 C C . ARG A 1 237 ? -12.578 16.138 0.618 1 76.14 237 ARG A C 1
ATOM 1944 O O . ARG A 1 237 ? -12.496 15.868 -0.582 1 76.14 237 ARG A O 1
ATOM 1951 N N . TRP A 1 238 ? -13.055 17.172 0.983 1 87.12 238 TRP A N 1
ATOM 1952 C CA . TRP A 1 238 ? -13.891 17.981 0.103 1 87.12 238 TRP A CA 1
ATOM 1953 C C . TRP A 1 238 ? -13.063 18.59 -1.024 1 87.12 238 TRP A C 1
ATOM 1955 O O . TRP A 1 238 ? -13.578 18.834 -2.119 1 87.12 238 TRP A O 1
ATOM 1965 N N . ASN A 1 239 ? -11.793 18.854 -0.745 1 86.38 239 ASN A N 1
ATOM 1966 C CA . ASN A 1 239 ? -10.931 19.435 -1.769 1 86.38 239 ASN A CA 1
ATOM 1967 C C . ASN A 1 239 ? -10.833 18.534 -2.996 1 86.38 239 ASN A C 1
ATOM 1969 O O . ASN A 1 239 ? -10.826 19.02 -4.129 1 86.38 239 ASN A O 1
ATOM 1973 N N . SER A 1 240 ? -10.816 17.316 -2.682 1 87.66 240 SER A N 1
ATOM 1974 C CA . SER A 1 240 ? -10.752 16.36 -3.783 1 87.66 240 SER A CA 1
ATOM 1975 C C . SER A 1 240 ? -12.074 16.298 -4.539 1 87.66 240 SER A C 1
ATOM 1977 O O . SER A 1 240 ? -12.094 16.05 -5.747 1 87.66 240 SER A O 1
ATOM 1979 N N . THR A 1 241 ? -13.137 16.501 -3.793 1 90.24 241 THR A N 1
ATOM 1980 C CA . THR A 1 241 ? -14.446 16.557 -4.434 1 90.24 241 THR A CA 1
ATOM 1981 C C . THR A 1 241 ? -14.545 17.767 -5.358 1 90.24 241 THR A C 1
ATOM 1983 O O . THR A 1 241 ? -15.073 17.666 -6.467 1 90.24 241 THR A O 1
ATOM 1986 N N . PHE A 1 242 ? -14.011 18.884 -4.89 1 91.95 242 PHE A N 1
ATOM 1987 C CA . PHE A 1 242 ? -13.964 20.082 -5.72 1 91.95 242 PHE A CA 1
ATOM 1988 C C . PHE A 1 242 ? -13.146 19.835 -6.982 1 91.95 242 PHE A C 1
ATOM 1990 O O . PHE A 1 242 ? -13.561 20.211 -8.08 1 91.95 242 PHE A O 1
ATOM 1997 N N . GLU A 1 243 ? -12.065 19.191 -6.871 1 91.76 243 GLU A N 1
ATOM 1998 C CA . GLU A 1 243 ? -11.188 18.916 -8.006 1 91.76 243 GLU A CA 1
ATOM 1999 C C . GLU A 1 243 ? -11.843 17.95 -8.988 1 91.76 243 GLU A C 1
ATOM 2001 O O . GLU A 1 243 ? -11.713 18.108 -10.204 1 91.76 243 GLU A O 1
ATOM 2006 N N . MET A 1 244 ? -12.478 16.928 -8.425 1 93.53 244 MET A N 1
ATOM 2007 C CA . MET A 1 244 ? -13.184 15.984 -9.287 1 93.53 244 MET A CA 1
ATOM 2008 C C . MET A 1 244 ? -14.277 16.687 -10.084 1 93.53 244 MET A C 1
ATOM 2010 O O . MET A 1 244 ? -14.392 16.491 -11.295 1 93.53 244 MET A O 1
ATOM 2014 N N . LEU A 1 245 ? -15.056 17.566 -9.45 1 93.65 245 LEU A N 1
ATOM 2015 C CA . LEU A 1 245 ? -16.149 18.279 -10.102 1 93.65 245 LEU A CA 1
ATOM 2016 C C . LEU A 1 245 ? -15.617 19.239 -11.16 1 93.65 245 LEU A C 1
ATOM 2018 O O . LEU A 1 245 ? -16.132 19.284 -12.28 1 93.65 245 LEU A O 1
ATOM 2022 N N . SER A 1 246 ? -14.623 19.972 -10.778 1 92.95 246 SER A N 1
ATOM 2023 C CA . SER A 1 246 ? -14.019 20.931 -11.697 1 92.95 246 SER A CA 1
ATOM 2024 C C . SER A 1 246 ? -13.463 20.235 -12.935 1 92.95 246 SER A C 1
ATOM 2026 O O . SER A 1 246 ? -13.595 20.743 -14.051 1 92.95 246 SER A O 1
ATOM 2028 N N . CYS A 1 247 ? -12.921 19.089 -12.7 1 93.25 247 CYS A N 1
ATOM 2029 C CA . CYS A 1 247 ? -12.376 18.315 -13.81 1 93.25 247 CYS A CA 1
ATOM 2030 C C . CYS A 1 247 ? -13.493 17.72 -14.659 1 93.25 247 CYS A C 1
ATOM 2032 O O . CYS A 1 247 ? -13.458 17.806 -15.888 1 93.25 247 CYS A O 1
ATOM 2034 N N . ALA A 1 248 ? -14.446 17.159 -14.009 1 94.41 248 ALA A N 1
ATOM 2035 C CA . ALA A 1 248 ? -15.544 16.489 -14.7 1 94.41 248 ALA A CA 1
ATOM 2036 C C . ALA A 1 248 ? -16.328 17.47 -15.566 1 94.41 248 ALA A C 1
ATOM 2038 O O . ALA A 1 248 ? -16.822 17.106 -16.636 1 94.41 248 ALA A O 1
ATOM 2039 N N . LEU A 1 249 ? -16.446 18.712 -15.125 1 94.31 249 LEU A N 1
ATOM 2040 C CA . LEU A 1 249 ? -17.192 19.743 -15.84 1 94.31 249 LEU A CA 1
ATOM 2041 C C . LEU A 1 249 ? -16.584 19.998 -17.215 1 94.31 249 LEU A C 1
ATOM 2043 O O . LEU A 1 249 ? -17.302 20.312 -18.167 1 94.31 249 LEU A O 1
ATOM 2047 N N . LYS A 1 250 ? -15.333 19.794 -17.316 1 93.48 250 LYS A N 1
ATOM 2048 C CA . LYS A 1 250 ? -14.655 19.994 -18.594 1 93.48 250 LYS A CA 1
ATOM 2049 C C . LYS A 1 250 ? -15.047 18.915 -19.599 1 93.48 250 LYS A C 1
ATOM 2051 O O . LYS A 1 250 ? -14.889 19.099 -20.808 1 93.48 250 LYS A O 1
ATOM 2056 N N . PHE A 1 251 ? -15.61 17.82 -19.054 1 94.34 251 PHE A N 1
ATOM 2057 C CA . PHE A 1 251 ? -15.931 16.686 -19.913 1 94.34 251 PHE A CA 1
ATOM 2058 C C . PHE A 1 251 ? -17.439 16.499 -20.022 1 94.34 251 PHE A C 1
ATOM 2060 O O . PHE A 1 251 ? -17.912 15.42 -20.385 1 94.34 251 PHE A O 1
ATOM 2067 N N . LYS A 1 252 ? -18.184 17.481 -19.69 1 93.67 252 LYS A N 1
ATOM 2068 C CA . LYS A 1 252 ? -19.642 17.405 -19.68 1 93.67 252 LYS A CA 1
ATOM 2069 C C . LYS A 1 252 ? -20.173 16.857 -21.001 1 93.67 252 LYS A C 1
ATOM 2071 O O . LYS A 1 252 ? -20.971 15.918 -21.013 1 93.67 252 LYS A O 1
ATOM 2076 N N . GLU A 1 253 ? -19.649 17.366 -22.096 1 92.46 253 GLU A N 1
ATOM 2077 C CA . GLU A 1 253 ? -20.113 16.959 -23.419 1 92.46 253 GLU A CA 1
ATOM 2078 C C . GLU A 1 253 ? -19.629 15.554 -23.765 1 92.46 253 GLU A C 1
ATOM 2080 O O . GLU A 1 253 ? -20.301 14.823 -24.496 1 92.46 253 GLU A O 1
ATOM 2085 N N . VAL A 1 254 ? -18.515 15.201 -23.243 1 94.36 254 VAL A N 1
ATOM 2086 C CA . VAL A 1 254 ? -17.953 13.88 -23.505 1 94.36 254 VAL A CA 1
ATOM 2087 C C . VAL A 1 254 ? -18.836 12.808 -22.871 1 94.36 254 VAL A C 1
ATOM 2089 O O . VAL A 1 254 ? -19.087 11.764 -23.477 1 94.36 254 VAL A O 1
ATOM 2092 N N . PHE A 1 255 ? -19.329 13.112 -21.665 1 94.92 255 PHE A N 1
ATOM 2093 C CA . PHE A 1 255 ? -20.19 12.159 -20.974 1 94.92 255 PHE A CA 1
ATOM 2094 C C . PHE A 1 255 ? -21.471 11.916 -21.764 1 94.92 255 PHE A C 1
ATOM 2096 O O . PHE A 1 255 ? -21.957 10.785 -21.834 1 94.92 255 PHE A O 1
ATOM 2103 N N . GLN A 1 256 ? -21.961 12.949 -22.347 1 92.26 256 GLN A N 1
ATOM 2104 C CA . GLN A 1 256 ? -23.173 12.829 -23.151 1 92.26 256 GLN A CA 1
ATOM 2105 C C . GLN A 1 256 ? -22.924 11.988 -24.399 1 92.26 256 GLN A C 1
ATOM 2107 O O . GLN A 1 256 ? -23.742 11.137 -24.755 1 92.26 256 GLN A O 1
ATOM 2112 N N . MET A 1 257 ? -21.822 12.26 -25.03 1 93.37 257 MET A N 1
ATOM 2113 C CA . MET A 1 257 ? -21.455 11.481 -26.209 1 93.37 257 MET A CA 1
ATOM 2114 C C . MET A 1 257 ? -21.201 10.023 -25.84 1 93.37 257 MET A C 1
ATOM 2116 O O . MET A 1 257 ? -21.575 9.115 -26.585 1 93.37 257 MET A O 1
ATOM 2120 N N . PHE A 1 258 ? -20.56 9.813 -24.764 1 94.13 258 PHE A N 1
ATOM 2121 C CA . PHE A 1 258 ? -20.23 8.483 -24.267 1 94.13 258 PHE A CA 1
ATOM 2122 C C . PHE A 1 258 ? -21.495 7.681 -23.985 1 94.13 258 PHE A C 1
ATOM 2124 O O . PHE A 1 258 ? -21.543 6.477 -24.242 1 94.13 258 PHE A O 1
ATOM 2131 N N . LYS A 1 259 ? -22.472 8.34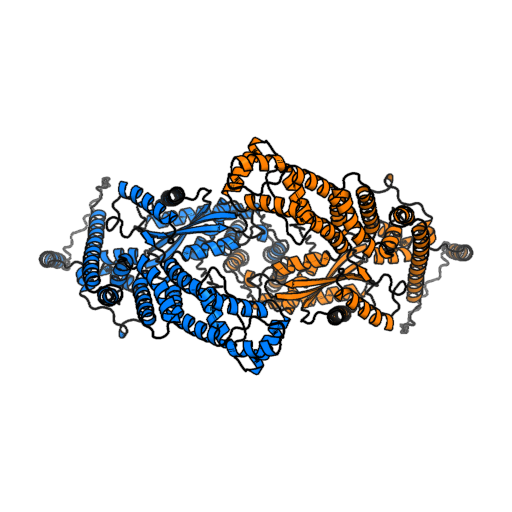5 -23.439 1 93.18 259 LYS A N 1
ATOM 2132 C CA . LYS A 1 259 ? -23.751 7.703 -23.149 1 93.18 259 LYS A CA 1
ATOM 2133 C C . LYS A 1 259 ? -24.378 7.13 -24.417 1 93.18 259 LYS A C 1
ATOM 2135 O O . LYS A 1 259 ? -25.003 6.068 -24.382 1 93.18 259 LYS A O 1
ATOM 2140 N N . GLU A 1 260 ? -24.167 7.7 -25.487 1 90.62 260 GLU A N 1
ATOM 2141 C CA . GLU A 1 260 ? -24.708 7.25 -26.765 1 90.62 260 GLU A CA 1
ATOM 2142 C C . GLU A 1 260 ? -23.956 6.028 -27.284 1 90.62 260 GLU A C 1
ATOM 2144 O O . GLU A 1 260 ? -24.51 5.225 -28.038 1 90.62 260 GLU A O 1
ATOM 2149 N N . ARG A 1 261 ? -22.786 5.855 -26.882 1 89.68 261 ARG A N 1
ATOM 2150 C CA . ARG A 1 261 ? -21.93 4.789 -27.393 1 89.68 261 ARG A CA 1
ATOM 2151 C C . ARG A 1 261 ? -21.959 3.575 -26.471 1 89.68 261 ARG A C 1
ATOM 2153 O O . ARG A 1 261 ? -21.698 2.452 -26.906 1 89.68 261 ARG A O 1
ATOM 2160 N N . ASP A 1 262 ? -22.106 3.876 -25.199 1 91.06 262 ASP A N 1
ATOM 2161 C CA . ASP A 1 262 ? -22.191 2.797 -24.221 1 91.06 262 ASP A CA 1
ATOM 2162 C C . ASP A 1 262 ? -23.604 2.68 -23.653 1 91.06 262 ASP A C 1
ATOM 2164 O O . ASP A 1 262 ? -23.986 3.444 -22.764 1 91.06 262 ASP A O 1
ATOM 2168 N N . HIS A 1 263 ? -24.281 1.681 -24.004 1 87.49 263 HIS A N 1
ATOM 2169 C CA . HIS A 1 263 ? -25.686 1.521 -23.647 1 87.49 263 HIS A CA 1
ATOM 2170 C C . HIS A 1 263 ? -25.841 1.139 -22.178 1 87.49 263 HIS A C 1
ATOM 2172 O O . HIS A 1 263 ? -26.933 1.25 -21.616 1 87.49 263 HIS A O 1
ATOM 2178 N N . PHE A 1 264 ? -24.732 0.817 -21.531 1 89.41 264 PHE A N 1
ATOM 2179 C CA . PHE A 1 264 ? -24.812 0.4 -20.136 1 89.41 264 PHE A CA 1
ATOM 2180 C C . PHE A 1 264 ? -24.544 1.575 -19.203 1 89.41 264 PHE A C 1
ATOM 2182 O O . PHE A 1 264 ? -24.747 1.472 -17.992 1 89.41 264 PHE A O 1
ATOM 2189 N N . TYR A 1 265 ? -24.157 2.647 -19.85 1 92.65 265 TYR A N 1
ATOM 2190 C CA . TYR A 1 265 ? -23.884 3.847 -19.066 1 92.65 265 TYR A CA 1
ATOM 2191 C C . TYR A 1 265 ? -25.179 4.556 -18.687 1 92.65 265 TYR A C 1
ATOM 2193 O O . TYR A 1 265 ? -25.684 5.387 -19.445 1 92.65 265 TYR A O 1
ATOM 2201 N N . GLY A 1 266 ? -25.746 4.221 -17.475 1 86.56 266 GLY A N 1
ATOM 2202 C CA . GLY A 1 266 ? -27.043 4.727 -17.054 1 86.56 266 GLY A CA 1
ATOM 2203 C C . GLY A 1 266 ? -26.943 5.886 -16.08 1 86.56 266 GLY A C 1
ATOM 2204 O O . GLY A 1 266 ? -27.929 6.586 -15.838 1 86.56 266 GLY A O 1
ATOM 2205 N N . CYS A 1 267 ? -25.811 6.196 -15.535 1 87.72 267 CYS A N 1
ATOM 2206 C CA . CYS A 1 267 ? -25.698 7.179 -14.463 1 87.72 267 CYS A CA 1
ATOM 2207 C C . CYS A 1 267 ? -25.25 8.53 -15.007 1 87.72 267 CYS A C 1
ATOM 2209 O O . CYS A 1 267 ? -24.716 9.356 -14.265 1 87.72 267 CYS A O 1
ATOM 2211 N N . CYS A 1 268 ? -25.433 8.799 -16.309 1 92.75 268 CYS A N 1
ATOM 2212 C CA . CYS A 1 268 ? -24.998 10.06 -16.9 1 92.75 268 CYS A CA 1
ATOM 2213 C C . CYS A 1 268 ? -25.748 11.237 -16.288 1 92.75 268 CYS A C 1
ATOM 2215 O O . CYS A 1 268 ? -26.979 11.281 -16.324 1 92.75 268 CYS A O 1
ATOM 2217 N N . PRO A 1 269 ? -25.035 12.193 -15.744 1 94.12 269 PRO A N 1
ATOM 2218 C CA . PRO A 1 269 ? -25.695 13.344 -15.124 1 94.12 269 PRO A CA 1
ATOM 2219 C C . PRO A 1 269 ? -26.484 14.182 -16.127 1 94.12 269 PRO A C 1
ATOM 2221 O O . PRO A 1 269 ? -26.057 14.345 -17.273 1 94.12 269 PRO A O 1
ATOM 2224 N N . GLN A 1 270 ? -27.575 14.745 -15.721 1 92.93 270 GLN A N 1
ATOM 2225 C CA . GLN A 1 270 ? -28.42 15.598 -16.549 1 92.93 270 GLN A CA 1
ATOM 2226 C C . GLN A 1 270 ? -27.867 17.019 -16.618 1 92.93 270 GLN A C 1
ATOM 2228 O O . GLN A 1 270 ? -26.994 17.39 -15.832 1 92.93 270 GLN A O 1
ATOM 2233 N N . GLU A 1 271 ? -28.392 17.751 -17.51 1 93 271 GLU A N 1
ATOM 2234 C CA . GLU A 1 271 ? -27.944 19.126 -17.711 1 93 271 GLU A CA 1
ATOM 2235 C C . GLU A 1 271 ? -28.125 19.956 -16.444 1 93 271 GLU A C 1
ATOM 2237 O O . GLU A 1 271 ? -27.281 20.795 -16.119 1 93 271 GLU A O 1
ATOM 2242 N N . GLU A 1 272 ? -29.175 19.706 -15.777 1 92.51 272 GLU A N 1
ATOM 2243 C CA . GLU A 1 272 ? -29.444 20.436 -14.541 1 92.51 272 GLU A CA 1
ATOM 2244 C C . GLU A 1 272 ? -28.39 20.133 -13.48 1 92.51 272 GLU A C 1
ATOM 2246 O O . GLU A 1 272 ? -27.991 21.02 -12.723 1 92.51 272 GLU A O 1
ATOM 2251 N N . GLU A 1 273 ? -27.969 18.944 -13.47 1 93.15 273 GLU A N 1
ATOM 2252 C CA . GLU A 1 273 ? -26.96 18.534 -12.497 1 93.15 273 GLU A CA 1
ATOM 2253 C C . GLU A 1 273 ? -25.608 19.172 -12.801 1 93.15 273 GLU A C 1
ATOM 2255 O O . GLU A 1 273 ? -24.89 19.584 -11.887 1 93.15 273 GLU A O 1
ATOM 2260 N N . TRP A 1 274 ? -25.322 19.311 -14.071 1 94.52 274 TRP A N 1
ATOM 2261 C CA . TRP A 1 274 ? -24.086 19.974 -14.474 1 94.52 274 TRP A CA 1
ATOM 2262 C C . TRP A 1 274 ? -24.124 21.457 -14.122 1 94.52 274 TRP A C 1
ATOM 2264 O O . TRP A 1 274 ? -23.113 22.029 -13.706 1 94.52 274 TRP A O 1
ATOM 2274 N N . ASN A 1 275 ? -25.268 22.028 -14.303 1 93.86 275 ASN A N 1
ATOM 2275 C CA . ASN A 1 275 ? -25.428 23.434 -13.946 1 93.86 275 ASN A CA 1
ATOM 2276 C C . ASN A 1 275 ? -25.235 23.658 -12.449 1 93.86 275 ASN A C 1
ATOM 2278 O O . ASN A 1 275 ? -24.593 24.626 -12.039 1 93.86 275 ASN A O 1
ATOM 2282 N N . LYS A 1 276 ? -25.8 22.795 -11.768 1 92.85 276 LYS A N 1
ATOM 2283 C CA . LYS A 1 276 ? -25.646 22.88 -10.319 1 92.85 276 LYS A CA 1
ATOM 2284 C C . LYS A 1 276 ? -24.193 22.66 -9.907 1 92.85 276 LYS A C 1
ATOM 2286 O O . LYS A 1 276 ? -23.687 23.339 -9.01 1 92.85 276 LYS A O 1
ATOM 2291 N N . ALA A 1 277 ? -23.538 21.709 -10.544 1 93.51 277 ALA A N 1
ATOM 2292 C CA . ALA A 1 277 ? -22.13 21.448 -10.256 1 93.51 277 ALA A CA 1
ATOM 2293 C C . ALA A 1 277 ? -21.276 22.681 -10.539 1 93.51 277 ALA A C 1
ATOM 2295 O O . ALA A 1 277 ? -20.339 22.979 -9.794 1 93.51 277 ALA A O 1
ATOM 2296 N N . GLN A 1 278 ? -21.595 23.322 -11.569 1 94.18 278 GLN A N 1
ATOM 2297 C CA . GLN A 1 278 ? -20.871 24.539 -11.921 1 94.18 278 GLN A CA 1
ATOM 2298 C C . GLN A 1 278 ? -21.049 25.614 -10.852 1 94.18 278 GLN A C 1
ATOM 2300 O O . GLN A 1 278 ? -20.089 26.292 -10.48 1 94.18 278 GLN A O 1
ATOM 2305 N N . LYS A 1 279 ? -22.242 25.777 -10.399 1 92.6 279 LYS A N 1
ATOM 2306 C CA . LYS A 1 279 ? -22.544 26.748 -9.351 1 92.6 279 LYS A CA 1
ATOM 2307 C C . LYS A 1 279 ? -21.811 26.406 -8.057 1 92.6 279 LYS A C 1
ATOM 2309 O O . LYS A 1 279 ? -21.255 27.289 -7.401 1 92.6 279 LYS A O 1
ATOM 2314 N N . ILE A 1 280 ? -21.796 25.185 -7.768 1 92.14 280 ILE A N 1
ATOM 2315 C CA . ILE A 1 280 ? -21.13 24.722 -6.556 1 92.14 280 ILE A CA 1
ATOM 2316 C C . ILE A 1 280 ? -19.633 25.009 -6.646 1 92.14 280 ILE A C 1
ATOM 2318 O O . ILE A 1 280 ? -19.02 25.453 -5.673 1 92.14 280 ILE A O 1
ATOM 2322 N N . CYS A 1 281 ? -19.061 24.73 -7.803 1 93.18 281 CYS A N 1
ATOM 2323 C CA . CYS A 1 281 ? -17.634 24.956 -7.999 1 93.18 281 CYS A CA 1
ATOM 2324 C C . CYS A 1 281 ? -17.288 26.431 -7.834 1 93.18 281 CYS A C 1
ATOM 2326 O O . CYS A 1 281 ? -16.249 26.77 -7.265 1 93.18 281 CYS A O 1
ATOM 2328 N N . SER A 1 282 ? -18.149 27.225 -8.255 1 91.74 282 SER A N 1
ATOM 2329 C CA . SER A 1 282 ? -17.919 28.659 -8.119 1 91.74 282 SER A CA 1
ATOM 2330 C C . SER A 1 282 ? -17.927 29.084 -6.655 1 91.74 282 SER A C 1
ATOM 2332 O O . SER A 1 282 ? -17.102 29.899 -6.235 1 91.74 282 SER A O 1
ATOM 2334 N N . LEU A 1 283 ? -18.817 28.53 -5.991 1 91.89 283 LEU A N 1
ATOM 2335 C CA . LEU A 1 283 ? -18.914 28.844 -4.57 1 91.89 283 LEU A CA 1
ATOM 2336 C C . LEU A 1 283 ? -17.717 28.284 -3.807 1 91.89 283 LEU A C 1
ATOM 2338 O O . LEU A 1 283 ? -17.158 28.959 -2.94 1 91.89 283 LEU A O 1
ATOM 2342 N N . LEU A 1 284 ? -17.268 27.069 -4.158 1 93.4 284 LEU A N 1
ATOM 2343 C CA . LEU A 1 284 ? -16.246 26.356 -3.399 1 93.4 284 LEU A CA 1
ATOM 2344 C C . LEU A 1 284 ? -14.854 26.881 -3.735 1 93.4 284 LEU A C 1
ATOM 2346 O O . LEU A 1 284 ? -13.891 26.601 -3.017 1 93.4 284 LEU A O 1
ATOM 2350 N N . GLU A 1 285 ? -14.734 27.631 -4.714 1 92.28 285 GLU A N 1
ATOM 2351 C CA . GLU A 1 285 ? -13.436 28.146 -5.14 1 92.28 285 GLU A CA 1
ATOM 2352 C C . GLU A 1 285 ? -12.785 28.979 -4.039 1 92.28 285 GLU A C 1
ATOM 2354 O O . GLU A 1 285 ? -11.577 28.881 -3.812 1 92.28 285 GLU A O 1
ATOM 2359 N N . ALA A 1 286 ? -13.606 29.825 -3.406 1 91.81 286 ALA A N 1
ATOM 2360 C CA . ALA A 1 286 ? -13.087 30.654 -2.321 1 91.81 286 ALA A CA 1
ATOM 2361 C C . ALA A 1 286 ? -12.57 29.793 -1.172 1 91.81 286 ALA A C 1
ATOM 2363 O O . ALA A 1 286 ? -11.533 30.097 -0.578 1 91.81 286 ALA 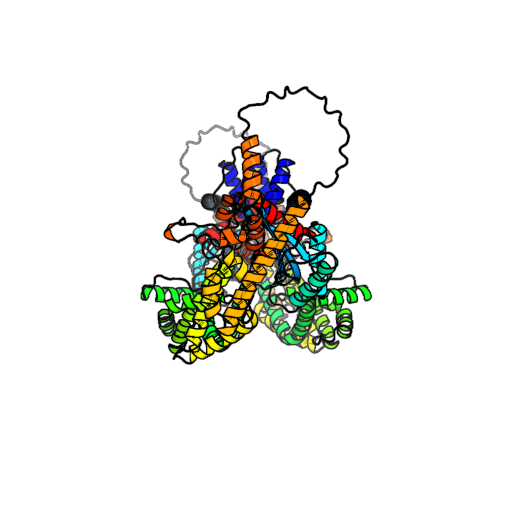A O 1
ATOM 2364 N N . PHE A 1 287 ? -13.285 28.747 -0.916 1 94.13 287 PHE A N 1
ATOM 2365 C CA . PHE A 1 287 ? -12.88 27.833 0.145 1 94.13 287 PHE A CA 1
ATOM 2366 C C . PHE A 1 287 ? -11.605 27.092 -0.236 1 94.13 287 PHE A C 1
ATOM 2368 O O . PHE A 1 287 ? -10.727 26.882 0.604 1 94.13 287 PHE A O 1
ATOM 2375 N N . TRP A 1 288 ? -11.556 26.658 -1.467 1 92.44 288 TRP A N 1
ATOM 2376 C CA . TRP A 1 288 ? -10.393 25.93 -1.963 1 92.44 288 TRP A CA 1
ATOM 2377 C C . TRP A 1 288 ? -9.133 26.784 -1.864 1 92.44 288 TRP A C 1
ATOM 2379 O O . TRP A 1 288 ? -8.096 26.318 -1.387 1 92.44 288 TRP A O 1
ATOM 2389 N N . THR A 1 289 ? -9.202 28.008 -2.205 1 91.67 289 THR A N 1
ATOM 2390 C CA . THR A 1 289 ? -8.076 28.935 -2.159 1 91.67 289 THR A CA 1
ATOM 2391 C C . THR A 1 289 ? -7.629 29.171 -0.72 1 91.67 289 THR A C 1
ATOM 2393 O O . THR A 1 289 ? -6.435 29.111 -0.417 1 91.67 289 THR A O 1
ATOM 2396 N N . ALA A 1 290 ? -8.593 29.448 0.107 1 92.74 290 ALA A N 1
ATOM 2397 C CA . ALA A 1 290 ? -8.293 29.705 1.513 1 92.74 290 ALA A CA 1
ATOM 2398 C C . ALA A 1 290 ? -7.611 28.501 2.157 1 92.74 290 ALA A C 1
ATOM 2400 O O . ALA A 1 290 ? -6.64 28.655 2.902 1 92.74 290 ALA A O 1
ATOM 2401 N N . THR A 1 291 ? -8.141 27.349 1.881 1 91.1 291 THR A N 1
ATOM 2402 C CA . THR A 1 291 ? -7.579 26.131 2.455 1 91.1 291 THR A CA 1
ATOM 2403 C C . THR A 1 291 ? -6.126 25.951 2.026 1 91.1 291 THR A C 1
ATOM 2405 O O . THR A 1 291 ? -5.279 25.561 2.832 1 91.1 291 THR A O 1
ATOM 2408 N N . HIS A 1 292 ? -5.784 26.258 0.833 1 89.03 292 HIS A N 1
ATOM 2409 C CA . HIS A 1 292 ? -4.429 26.101 0.315 1 89.03 292 HIS A CA 1
ATOM 2410 C C . HIS A 1 292 ? -3.471 27.092 0.968 1 89.03 292 HIS A C 1
ATOM 2412 O O . HIS A 1 292 ? -2.31 26.764 1.221 1 89.03 292 HIS A O 1
ATOM 2418 N N . ILE A 1 293 ? -3.937 28.212 1.273 1 90.02 293 ILE A N 1
ATOM 2419 C CA . ILE A 1 293 ? -3.107 29.254 1.869 1 90.02 293 ILE A CA 1
ATOM 2420 C C . ILE A 1 293 ? -2.825 28.915 3.331 1 90.02 293 ILE A C 1
ATOM 2422 O O . ILE A 1 293 ? -1.676 28.968 3.776 1 90.02 293 ILE A O 1
ATOM 2426 N N . ILE A 1 294 ? -3.817 28.482 4.019 1 90.9 294 ILE A N 1
ATOM 2427 C CA . ILE A 1 294 ? -3.678 28.335 5.464 1 90.9 294 ILE A CA 1
ATOM 2428 C C . ILE A 1 294 ? -3.074 26.971 5.788 1 90.9 294 ILE A C 1
ATOM 2430 O O . ILE A 1 294 ? -2.661 26.722 6.924 1 90.9 294 ILE A O 1
ATOM 2434 N N . SER A 1 295 ? -3.051 26.123 4.794 1 87.29 295 SER A N 1
ATOM 2435 C CA . SER A 1 295 ? -2.514 24.784 5.014 1 87.29 295 SER A CA 1
ATOM 2436 C C . SER A 1 295 ? -1.002 24.755 4.815 1 87.29 295 SER A C 1
ATOM 2438 O O . SER A 1 295 ? -0.377 23.698 4.925 1 87.29 295 SER A O 1
ATOM 2440 N N . GLY A 1 296 ? -0.415 25.821 4.554 1 84.12 296 GLY A N 1
ATOM 2441 C CA . GLY A 1 296 ? 1.033 25.878 4.423 1 84.12 296 GLY A CA 1
ATOM 2442 C C . GLY A 1 296 ? 1.761 25.607 5.725 1 84.12 296 GLY A C 1
ATOM 2443 O O . GLY A 1 296 ? 1.281 25.975 6.799 1 84.12 296 GLY A O 1
ATOM 2444 N N . SER A 1 297 ? 2.932 24.945 5.656 1 82.4 297 SER A N 1
ATOM 2445 C CA . SER A 1 297 ? 3.69 24.636 6.864 1 82.4 297 SER A CA 1
ATOM 2446 C C . SER A 1 297 ? 5.095 25.225 6.802 1 82.4 297 SER A C 1
ATOM 2448 O O . SER A 1 297 ? 5.837 25.179 7.786 1 82.4 297 SER A O 1
ATOM 2450 N N . GLU A 1 298 ? 5.444 25.91 5.742 1 83.72 298 GLU A N 1
ATOM 2451 C CA . GLU A 1 298 ? 6.804 26.412 5.572 1 83.72 298 GLU A CA 1
ATOM 2452 C C . GLU A 1 298 ? 6.859 27.928 5.739 1 83.72 298 GLU A C 1
ATOM 2454 O O . GLU A 1 298 ? 7.935 28.526 5.682 1 83.72 298 GLU A O 1
ATOM 2459 N N . TYR A 1 299 ? 5.742 28.524 5.897 1 88.77 299 TYR A N 1
ATOM 2460 C CA . TYR A 1 299 ? 5.649 29.961 6.128 1 88.77 299 TYR A CA 1
ATOM 2461 C C . TYR A 1 299 ? 4.591 30.277 7.179 1 88.77 299 TYR A C 1
ATOM 2463 O O . TYR A 1 299 ? 3.736 29.441 7.479 1 88.77 299 TYR A O 1
ATOM 2471 N N . PRO A 1 300 ? 4.7 31.448 7.73 1 92.69 300 PRO A N 1
ATOM 2472 C CA . PRO A 1 300 ? 3.684 31.814 8.721 1 92.69 300 PRO A CA 1
ATOM 2473 C C . PRO A 1 300 ? 2.282 31.904 8.123 1 92.69 300 PRO A C 1
ATOM 2475 O O . PRO A 1 300 ? 2.1 32.488 7.052 1 92.69 300 PRO A O 1
ATOM 2478 N N . THR A 1 301 ? 1.347 31.325 8.766 1 93.23 301 THR A N 1
ATOM 2479 C CA . THR A 1 301 ? -0.027 31.33 8.276 1 93.23 301 THR A CA 1
ATOM 2480 C C . THR A 1 301 ? -0.924 32.162 9.188 1 93.23 301 THR A C 1
ATOM 2482 O O . THR A 1 301 ? -2.039 32.525 8.808 1 93.23 301 THR A O 1
ATOM 2485 N N . SER A 1 302 ? -0.469 32.522 10.344 1 94.28 302 SER A N 1
ATOM 2486 C CA . SER A 1 302 ? -1.296 33.228 11.317 1 94.28 302 SER A CA 1
ATOM 2487 C C . SER A 1 302 ? -1.697 34.607 10.804 1 94.28 302 SER A C 1
ATOM 2489 O O . SER A 1 302 ? -2.815 35.066 11.05 1 94.28 302 SER A O 1
ATOM 2491 N N . ASN A 1 303 ? -0.796 35.251 10.067 1 93.31 303 ASN A N 1
ATOM 2492 C CA . ASN A 1 303 ? -1.074 36.605 9.6 1 93.31 303 ASN A CA 1
ATOM 2493 C C . ASN A 1 303 ? -1.918 36.597 8.329 1 93.31 303 ASN A C 1
ATOM 2495 O O . ASN A 1 303 ? -2.425 37.638 7.909 1 93.31 303 ASN A O 1
ATOM 2499 N N . LEU A 1 304 ? -2.129 35.446 7.797 1 91.18 304 LEU A N 1
ATOM 2500 C CA . LEU A 1 304 ? -2.858 35.351 6.537 1 91.18 304 LEU A CA 1
ATOM 2501 C C . LEU A 1 304 ? -4.308 34.944 6.777 1 91.18 304 LEU A C 1
ATOM 2503 O O . LEU A 1 304 ? -5.163 35.138 5.911 1 91.18 304 LEU A O 1
ATOM 2507 N N . PHE A 1 305 ? -4.533 34.537 7.915 1 90.45 305 PHE A N 1
ATOM 2508 C CA . PHE A 1 305 ? -5.767 33.869 8.313 1 90.45 305 PHE A CA 1
ATOM 2509 C C . PHE A 1 305 ? -6.949 34.829 8.24 1 90.45 305 PHE A C 1
ATOM 2511 O O . PHE A 1 305 ? -8.005 34.482 7.707 1 90.45 305 PHE A O 1
ATOM 2518 N N . LEU A 1 306 ? -6.826 35.981 8.733 1 92.78 306 LEU A N 1
ATOM 2519 C CA . LEU A 1 306 ? -7.921 36.935 8.866 1 92.78 306 LEU A CA 1
ATOM 2520 C C . LEU A 1 306 ? -8.494 37.299 7.5 1 92.78 306 LEU A C 1
ATOM 2522 O O . LEU A 1 306 ? -9.713 37.294 7.312 1 92.78 306 LEU A O 1
ATOM 2526 N N . GLN A 1 307 ? -7.666 37.563 6.585 1 91.45 307 GLN A N 1
ATOM 2527 C CA . GLN A 1 307 ? -8.096 37.955 5.248 1 91.45 307 GLN A CA 1
ATOM 2528 C C . GLN A 1 307 ? -8.86 36.825 4.562 1 91.45 307 GLN A C 1
ATOM 2530 O O . GLN A 1 307 ? -9.878 37.064 3.91 1 91.45 307 GLN A O 1
ATOM 2535 N N . GLU A 1 308 ? -8.365 35.68 4.722 1 92.42 308 GLU A N 1
ATOM 2536 C CA . GLU A 1 308 ? -8.995 34.539 4.065 1 92.42 308 GLU A CA 1
ATOM 2537 C C . GLU A 1 308 ? -10.374 34.256 4.654 1 92.42 308 GLU A C 1
ATOM 2539 O O . GLU A 1 308 ? -11.313 33.936 3.923 1 92.42 308 GLU A O 1
ATOM 2544 N N . VAL A 1 309 ? -10.481 34.374 5.967 1 93.13 309 VAL A N 1
ATOM 2545 C CA . VAL A 1 309 ? -11.76 34.158 6.634 1 93.13 309 VAL A CA 1
ATOM 2546 C C . VAL A 1 309 ? -12.763 35.219 6.186 1 93.13 309 VAL A C 1
ATOM 2548 O O . VAL A 1 309 ? -13.931 34.912 5.937 1 93.13 309 VAL A O 1
ATOM 2551 N N . GLN A 1 310 ? -12.262 36.398 6.069 1 93.84 310 GLN A N 1
ATOM 2552 C CA . GLN A 1 310 ? -13.12 37.493 5.63 1 93.84 310 GLN A CA 1
ATOM 2553 C C . GLN A 1 310 ? -13.625 37.26 4.208 1 93.84 310 GLN A C 1
ATOM 2555 O O . GLN A 1 310 ? -14.792 37.517 3.908 1 93.84 310 GLN A O 1
ATOM 2560 N N . LYS A 1 311 ? -12.792 36.828 3.309 1 93.73 311 LYS A N 1
ATOM 2561 C CA . LYS A 1 311 ? -13.181 36.545 1.93 1 93.73 311 LYS A CA 1
ATOM 2562 C C . LYS A 1 311 ? -14.26 35.468 1.874 1 93.73 311 LYS A C 1
ATOM 2564 O O . LYS A 1 311 ? -15.202 35.565 1.084 1 93.73 311 LYS A O 1
ATOM 2569 N N . ILE A 1 312 ? -14.123 34.519 2.718 1 94.74 312 ILE A N 1
ATOM 2570 C CA . ILE A 1 312 ? -15.097 33.435 2.771 1 94.74 312 ILE A CA 1
ATOM 2571 C C . ILE A 1 312 ? -16.445 33.975 3.242 1 94.74 312 ILE A C 1
ATOM 2573 O O . ILE A 1 312 ? -17.487 33.649 2.668 1 94.74 312 ILE A O 1
ATOM 2577 N N . LYS A 1 313 ? -16.396 34.769 4.281 1 94.51 313 LYS A N 1
ATOM 2578 C CA . LYS A 1 313 ? -17.621 35.37 4.802 1 94.51 313 LYS A CA 1
ATOM 2579 C C . LYS A 1 313 ? -18.323 36.201 3.732 1 94.51 313 LYS A C 1
ATOM 2581 O O . LYS A 1 313 ? -19.539 36.095 3.556 1 94.51 313 LYS A O 1
ATOM 2586 N N . SER A 1 314 ? -17.565 36.962 3.014 1 93.25 314 SER A N 1
ATOM 2587 C CA . SER A 1 314 ? -18.128 37.802 1.962 1 93.25 314 SER A CA 1
ATOM 2588 C C . SER A 1 314 ? -18.766 36.959 0.863 1 93.25 314 SER A C 1
ATOM 2590 O O . SER A 1 314 ? -19.838 37.298 0.357 1 93.25 314 SER A O 1
ATOM 2592 N N . SER A 1 315 ? -18.093 35.951 0.528 1 93.59 315 SER A N 1
ATOM 2593 C CA . SER A 1 315 ? -18.621 35.046 -0.488 1 93.59 315 SER A CA 1
ATOM 2594 C C . SER A 1 315 ? -19.92 34.394 -0.026 1 93.59 315 SER A C 1
ATOM 2596 O O . SER A 1 315 ? -20.9 34.352 -0.773 1 93.59 315 SER A O 1
ATOM 2598 N N . LEU A 1 316 ? -19.944 33.941 1.191 1 94.69 316 LEU A N 1
ATOM 2599 C CA . LEU A 1 316 ? -21.129 33.292 1.742 1 94.69 316 LEU A CA 1
ATOM 2600 C C . LEU A 1 316 ? -22.297 34.27 1.82 1 94.69 316 LEU A C 1
ATOM 2602 O O . LEU A 1 316 ? -23.434 33.91 1.507 1 94.69 316 LEU A O 1
ATOM 2606 N N . ASP A 1 317 ? -21.992 35.464 2.194 1 93.27 317 ASP A N 1
ATOM 2607 C CA . ASP A 1 317 ? -23.034 36.48 2.3 1 93.27 317 ASP A CA 1
ATOM 2608 C C . ASP A 1 317 ? -23.61 36.822 0.928 1 93.27 317 ASP A C 1
ATOM 2610 O O . ASP A 1 317 ? -24.819 37.013 0.786 1 93.27 317 ASP A O 1
ATOM 2614 N N . THR A 1 318 ? -22.741 36.903 -0.064 1 92.55 318 THR A N 1
ATOM 2615 C CA . THR A 1 318 ? -23.169 37.198 -1.427 1 92.55 318 THR A CA 1
ATOM 2616 C C . THR A 1 318 ? -24.067 36.087 -1.964 1 92.55 318 THR A C 1
ATOM 2618 O O . THR A 1 318 ? -25.133 36.358 -2.52 1 92.55 318 THR A O 1
ATOM 2621 N N . TYR A 1 319 ? -23.73 34.912 -1.733 1 92.99 319 TYR A N 1
ATOM 2622 C CA . TYR A 1 319 ? -24.479 33.781 -2.27 1 92.99 319 TYR A CA 1
ATOM 2623 C C . TYR A 1 319 ? -25.74 33.526 -1.452 1 92.99 319 TYR A C 1
ATOM 2625 O O . TYR A 1 319 ? -26.738 33.026 -1.978 1 92.99 319 TYR A O 1
ATOM 2633 N N . ALA A 1 320 ? -25.681 33.843 -0.196 1 92.43 320 ALA A N 1
ATOM 2634 C CA . ALA A 1 320 ? -26.855 33.669 0.655 1 92.43 320 ALA A CA 1
ATOM 2635 C C . ALA A 1 320 ? -27.987 34.598 0.225 1 92.43 320 ALA A C 1
ATOM 2637 O O . ALA A 1 320 ? -29.149 34.372 0.571 1 92.43 320 ALA A O 1
ATOM 2638 N N . GLN A 1 321 ? -27.677 35.603 -0.584 1 91.3 321 GLN A N 1
ATOM 2639 C CA . GLN A 1 321 ? -28.678 36.532 -1.098 1 91.3 321 GLN A CA 1
ATOM 2640 C C . GLN A 1 321 ? -28.849 36.377 -2.606 1 91.3 321 GLN A C 1
ATOM 2642 O O . GLN A 1 321 ? -29.472 37.221 -3.255 1 91.3 321 GLN A O 1
ATOM 2647 N N . HIS A 1 322 ? -28.356 35.384 -3.065 1 88.98 322 HIS A N 1
ATOM 2648 C CA . HIS A 1 322 ? -28.378 35.161 -4.507 1 88.98 322 HIS A CA 1
ATOM 2649 C C . HIS A 1 322 ? -29.789 34.856 -4.996 1 88.98 322 HIS A C 1
ATOM 2651 O O . HIS A 1 322 ? -30.612 34.329 -4.243 1 88.98 322 HIS A O 1
ATOM 2657 N N . GLU A 1 323 ? -30.025 35.078 -6.254 1 90.19 323 GLU A N 1
ATOM 2658 C CA . GLU A 1 323 ? -31.335 34.847 -6.856 1 90.19 323 GLU A CA 1
ATOM 2659 C C . GLU A 1 323 ? -31.593 33.357 -7.061 1 90.19 323 GLU A C 1
ATOM 2661 O O . GLU A 1 323 ? -32.733 32.899 -6.957 1 90.19 323 GLU A O 1
ATOM 2666 N N . ASP A 1 324 ? -30.573 32.685 -7.277 1 91.61 324 ASP A N 1
ATOM 2667 C CA . ASP A 1 324 ? -30.678 31.239 -7.447 1 91.61 324 ASP A CA 1
ATOM 2668 C C . ASP A 1 324 ? -30.953 30.548 -6.114 1 91.61 324 ASP A C 1
ATOM 2670 O O . ASP A 1 324 ? -30.112 30.568 -5.213 1 91.61 324 ASP A O 1
ATOM 2674 N N . LEU A 1 325 ? -32.053 29.878 -5.979 1 90.34 325 LEU A N 1
ATOM 2675 C CA . LEU A 1 325 ? -32.513 29.292 -4.725 1 90.34 325 LEU A CA 1
ATOM 2676 C C . LEU A 1 325 ? -31.584 28.168 -4.277 1 90.34 325 LEU A C 1
ATOM 2678 O O . LEU A 1 325 ? -31.381 27.965 -3.078 1 90.34 325 LEU A O 1
ATOM 2682 N N . PHE A 1 326 ? -31.076 27.531 -5.231 1 89.19 326 PHE A N 1
ATOM 2683 C CA . PHE A 1 326 ? -30.177 26.422 -4.936 1 89.19 326 PHE A CA 1
ATOM 2684 C C . PHE A 1 326 ? -28.907 26.92 -4.257 1 89.19 326 PHE A C 1
ATOM 2686 O O . PHE A 1 326 ? -28.507 26.397 -3.215 1 89.19 326 PHE A O 1
ATOM 2693 N N . LEU A 1 327 ? -28.35 27.952 -4.736 1 90.85 327 LEU A N 1
ATOM 2694 C CA . LEU A 1 327 ? -27.134 28.539 -4.183 1 90.85 327 LEU A CA 1
ATOM 2695 C C . LEU A 1 327 ? -27.412 29.194 -2.834 1 90.85 327 LEU A C 1
ATOM 2697 O O . LEU A 1 327 ? -26.573 29.146 -1.932 1 90.85 327 LEU A O 1
ATOM 2701 N N . LYS A 1 328 ? -28.579 29.761 -2.782 1 93.04 328 LYS A N 1
ATOM 2702 C CA . LYS A 1 328 ? -28.973 30.42 -1.54 1 93.04 328 LYS A CA 1
ATOM 2703 C C . LYS A 1 328 ? -29.058 29.421 -0.39 1 93.04 328 LYS A C 1
ATOM 2705 O O . LYS A 1 328 ? -28.545 29.678 0.701 1 93.04 328 LYS A O 1
ATOM 2710 N N . GLN A 1 329 ? -29.657 28.376 -0.677 1 91.08 329 GLN A N 1
ATOM 2711 C CA . GLN A 1 329 ? -29.822 27.355 0.352 1 91.08 329 GLN A CA 1
ATOM 2712 C C . GLN A 1 329 ? -28.478 26.75 0.747 1 91.08 329 GLN A C 1
ATOM 2714 O O . GLN A 1 329 ? -28.206 26.547 1.932 1 91.08 329 GLN A O 1
ATOM 2719 N N . LEU A 1 330 ? -27.689 26.503 -0.198 1 92.34 330 LEU A N 1
ATOM 2720 C CA . LEU A 1 330 ? -26.37 25.925 0.038 1 92.34 330 LEU A CA 1
ATOM 2721 C C . LEU A 1 330 ? -25.504 26.869 0.866 1 92.34 330 LEU A C 1
ATOM 2723 O O . LEU A 1 330 ? -24.905 26.456 1.862 1 92.34 330 LEU A O 1
ATOM 2727 N N . ALA A 1 331 ? -25.45 28.048 0.474 1 94.36 331 ALA A N 1
ATOM 2728 C CA . ALA A 1 331 ? -24.627 29.055 1.139 1 94.36 331 ALA A CA 1
ATOM 2729 C C . ALA A 1 331 ? -25.116 29.312 2.561 1 94.36 331 ALA A C 1
ATOM 2731 O O . ALA A 1 331 ? -24.314 29.55 3.467 1 94.36 331 ALA A O 1
ATOM 2732 N N . SER A 1 332 ? -26.414 29.262 2.732 1 93.86 332 SER A N 1
ATOM 2733 C CA . SER A 1 332 ? -26.981 29.515 4.052 1 93.86 332 SER A CA 1
ATOM 2734 C C . SER A 1 332 ? -26.588 28.422 5.041 1 93.86 332 SER A C 1
ATOM 2736 O O . SER A 1 332 ? -26.286 28.707 6.201 1 93.86 332 SER A O 1
ATOM 2738 N N . LYS A 1 333 ? -26.583 27.275 4.556 1 93.8 333 LYS A N 1
ATOM 2739 C CA . LYS A 1 333 ? -26.191 26.16 5.413 1 93.8 333 LYS A CA 1
ATOM 2740 C C . LYS A 1 333 ? -24.717 26.254 5.797 1 93.8 333 LYS A C 1
ATOM 2742 O O . LYS A 1 333 ? -24.349 25.979 6.941 1 93.8 333 LYS A O 1
ATOM 2747 N N . MET A 1 334 ? -23.908 26.595 4.896 1 95.28 334 MET A N 1
ATOM 2748 C CA . MET A 1 334 ? -22.481 26.76 5.153 1 95.28 334 MET A CA 1
ATOM 2749 C C . MET A 1 334 ? -22.23 27.935 6.092 1 95.28 334 MET A C 1
ATOM 2751 O O . MET A 1 334 ? -21.367 27.862 6.969 1 95.28 334 MET A O 1
ATOM 2755 N N . LYS A 1 335 ? -23.013 28.951 5.902 1 94.67 335 LYS A N 1
ATOM 2756 C CA . LYS A 1 335 ? -22.878 30.162 6.706 1 94.67 335 LYS A CA 1
ATOM 2757 C C . LYS A 1 335 ? -23.215 29.89 8.169 1 94.67 335 LYS A C 1
ATOM 2759 O O . LYS A 1 335 ? -22.604 30.468 9.071 1 94.67 335 LYS A O 1
ATOM 2764 N N . GLU A 1 336 ? -24.15 29.045 8.384 1 94.1 336 GLU A N 1
ATOM 2765 C CA . GLU A 1 336 ? -24.506 28.68 9.752 1 94.1 336 GLU A CA 1
ATOM 2766 C C . GLU A 1 336 ? -23.312 28.083 10.492 1 94.1 336 GLU A C 1
ATOM 2768 O O . GLU A 1 336 ? -23.05 28.436 11.644 1 94.1 336 GLU A O 1
ATOM 2773 N N . LYS A 1 337 ? -22.643 27.225 9.821 1 93.26 337 LYS A N 1
ATOM 2774 C CA . LYS A 1 337 ? -21.464 26.605 10.421 1 93.26 337 LYS A CA 1
ATOM 2775 C C . LYS A 1 337 ? -20.339 27.621 10.597 1 93.26 337 LYS A C 1
ATOM 2777 O O . LYS A 1 337 ? -19.638 27.61 11.612 1 93.26 337 LYS A O 1
ATOM 2782 N N . PHE A 1 338 ? -20.171 28.459 9.638 1 94.57 338 PHE A N 1
ATOM 2783 C CA . PHE A 1 338 ? -19.18 29.527 9.707 1 94.57 338 PHE A CA 1
ATOM 2784 C C . PHE A 1 338 ? -19.406 30.397 10.937 1 94.57 338 PHE A C 1
ATOM 2786 O O . PHE A 1 338 ? -18.469 30.678 11.687 1 94.57 338 PHE A O 1
ATOM 2793 N N . ASP A 1 339 ? -20.59 30.741 11.151 1 93.03 339 ASP A N 1
ATOM 2794 C CA . ASP A 1 339 ? -20.937 31.644 12.244 1 93.03 339 ASP A CA 1
ATOM 2795 C C . ASP A 1 339 ? -20.777 30.956 13.598 1 93.03 339 ASP A C 1
ATOM 2797 O O . ASP A 1 339 ? -20.465 31.607 14.597 1 93.03 339 ASP A O 1
ATOM 2801 N N . LYS A 1 340 ? -20.927 29.727 13.605 1 91.7 340 LYS A N 1
ATOM 2802 C CA . LYS A 1 340 ? -20.733 28.972 14.84 1 91.7 340 LYS A CA 1
ATOM 2803 C C . LYS A 1 340 ? -19.293 29.085 15.332 1 91.7 340 LYS A C 1
ATOM 2805 O O . LYS A 1 340 ? -19.052 29.229 16.533 1 91.7 340 LYS A O 1
ATOM 2810 N N . TYR A 1 341 ? -18.365 29.106 14.442 1 90.02 341 TYR A N 1
ATOM 2811 C CA . TYR A 1 341 ? -16.964 29.044 14.843 1 90.02 341 TYR A CA 1
ATOM 2812 C C . TYR A 1 341 ? -16.319 30.423 14.786 1 90.02 341 TYR A C 1
ATOM 2814 O O . TYR A 1 341 ? -15.401 30.718 15.555 1 90.02 341 TYR A O 1
ATOM 2822 N N . TRP A 1 342 ? -16.766 31.243 13.868 1 88.93 342 TRP A N 1
ATOM 2823 C CA . TRP A 1 342 ? -16.098 32.525 13.673 1 88.93 342 TRP A CA 1
ATOM 2824 C C . TRP A 1 342 ? -17.067 33.683 13.883 1 88.93 342 TRP A C 1
ATOM 2826 O O . TRP A 1 342 ? -16.766 34.825 13.531 1 88.93 342 TRP A O 1
ATOM 2836 N N . GLY A 1 343 ? -18.175 33.266 14.48 1 82.18 343 GLY A N 1
ATOM 2837 C CA . GLY A 1 343 ? -19.099 34.321 14.866 1 82.18 343 GLY A CA 1
ATOM 2838 C C . GLY A 1 343 ? -18.566 35.203 15.979 1 82.18 343 GLY A C 1
ATOM 2839 O O . GLY A 1 343 ? -18.942 36.373 16.084 1 82.18 343 GLY A O 1
ATOM 2840 N N . ASP A 1 344 ? -17.631 34.546 16.706 1 80.43 344 ASP A N 1
ATOM 2841 C CA . ASP A 1 344 ? -16.944 35.31 17.743 1 80.43 344 ASP A CA 1
ATOM 2842 C C . ASP A 1 344 ? -15.523 35.667 17.313 1 80.43 344 ASP A C 1
ATOM 2844 O O . ASP A 1 344 ? -14.93 34.978 16.479 1 80.43 344 ASP A O 1
ATOM 2848 N N . CYS A 1 345 ? -15.152 36.732 17.911 1 78.45 345 CYS A N 1
ATOM 2849 C CA . CYS A 1 345 ? -13.863 37.285 17.509 1 78.45 345 CYS A CA 1
ATOM 2850 C C . CYS A 1 345 ? -12.728 36.326 17.851 1 78.45 345 CYS A C 1
ATOM 2852 O O . CYS A 1 345 ? -12.622 35.863 18.988 1 78.45 345 CYS A O 1
ATOM 2854 N N . ASN A 1 346 ? -12.003 35.996 16.849 1 81.86 346 ASN A N 1
ATOM 2855 C CA . ASN A 1 346 ? -10.763 35.25 17.038 1 81.86 346 ASN A CA 1
ATOM 2856 C C . ASN A 1 346 ? -9.579 36.182 17.279 1 81.86 346 ASN A C 1
ATOM 2858 O O . ASN A 1 346 ? -9.063 36.791 16.341 1 81.86 346 ASN A O 1
ATOM 2862 N N . LEU A 1 347 ? -9.087 36.2 18.388 1 86.42 347 LEU A N 1
ATOM 2863 C CA . LEU A 1 347 ? -8.09 37.177 18.81 1 86.42 347 LEU A CA 1
ATOM 2864 C C . LEU A 1 347 ? -6.756 36.927 18.115 1 86.42 347 LEU A C 1
ATOM 2866 O O . LEU A 1 347 ? -6.066 37.873 17.729 1 86.42 347 LEU A O 1
ATOM 2870 N N . LEU A 1 348 ? -6.409 35.707 17.971 1 86.7 348 LEU A N 1
ATOM 2871 C CA . LEU A 1 348 ? -5.129 35.398 17.343 1 86.7 348 LEU A CA 1
ATOM 2872 C C . LEU A 1 348 ? -5.075 35.945 15.921 1 86.7 348 LEU A C 1
ATOM 2874 O O . LEU A 1 348 ? -4.07 36.533 15.515 1 86.7 348 LEU A O 1
ATOM 2878 N N . MET A 1 349 ? -6.114 35.761 15.175 1 86.1 349 MET A N 1
ATOM 2879 C CA . MET A 1 349 ? -6.156 36.206 13.785 1 86.1 349 MET A CA 1
ATOM 2880 C C . MET A 1 349 ? -5.948 37.714 13.691 1 86.1 349 MET A C 1
ATOM 2882 O O . MET A 1 349 ? -5.257 38.194 12.79 1 86.1 349 MET A O 1
ATOM 2886 N N . ALA A 1 350 ? -6.531 38.369 14.585 1 92.18 350 ALA A N 1
ATOM 2887 C CA . ALA A 1 350 ? -6.457 39.828 14.576 1 92.18 350 ALA A CA 1
ATOM 2888 C C . ALA A 1 350 ? -5.059 40.309 14.952 1 92.18 350 ALA A C 1
ATOM 2890 O O . ALA A 1 350 ? -4.471 41.135 14.25 1 92.18 350 ALA A O 1
ATOM 2891 N N . ILE A 1 351 ? -4.547 39.723 16.016 1 94.82 351 ILE A N 1
ATOM 2892 C CA . ILE A 1 351 ? -3.247 40.151 16.521 1 94.82 351 ILE A CA 1
ATOM 2893 C C . ILE A 1 351 ? -2.169 39.867 15.478 1 94.82 351 ILE A C 1
ATOM 2895 O O . ILE A 1 351 ? -1.279 40.692 15.255 1 94.82 351 ILE A O 1
ATOM 2899 N N . ALA A 1 352 ? -2.253 38.738 14.827 1 95.81 352 ALA A N 1
ATOM 2900 C CA . A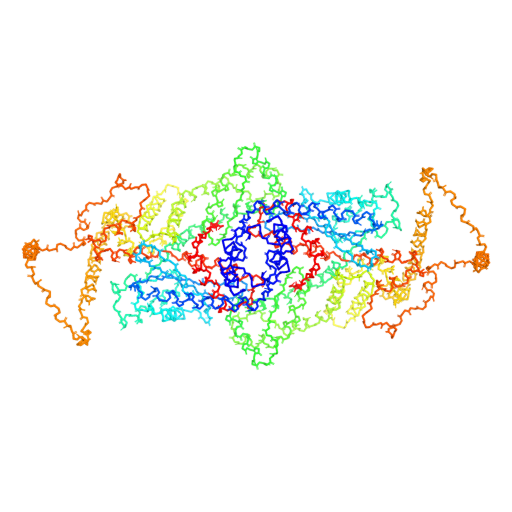LA A 1 352 ? -1.27 38.36 13.815 1 95.81 352 ALA A CA 1
ATOM 2901 C C . ALA A 1 352 ? -1.334 39.295 12.611 1 95.81 352 ALA A C 1
ATOM 2903 O O . ALA A 1 352 ? -0.304 39.631 12.022 1 95.81 352 ALA A O 1
ATOM 2904 N N . ALA A 1 353 ? -2.523 39.679 12.267 1 95.08 353 ALA A N 1
ATOM 2905 C CA . ALA A 1 353 ? -2.689 40.62 11.162 1 95.08 353 ALA A CA 1
ATOM 2906 C C . ALA A 1 353 ? -2.063 41.971 11.493 1 95.08 353 ALA A C 1
ATOM 2908 O O . ALA A 1 353 ? -1.477 42.62 10.623 1 95.08 353 ALA A O 1
ATOM 2909 N N . VAL A 1 354 ? -2.213 42.385 12.731 1 96.01 354 VAL A N 1
ATOM 2910 C CA . VAL A 1 354 ? -1.667 43.664 13.173 1 96.01 354 VAL A CA 1
ATOM 2911 C C . VAL A 1 354 ? -0.143 43.636 13.082 1 96.01 354 VAL A C 1
ATOM 2913 O O . VAL A 1 354 ? 0.485 44.649 12.765 1 96.01 354 VAL A O 1
ATOM 2916 N N . LEU A 1 355 ? 0.427 42.493 13.316 1 96.33 355 LEU A N 1
ATOM 2917 C CA . LEU A 1 355 ? 1.88 42.366 13.342 1 96.33 355 LEU A CA 1
ATOM 2918 C C . LEU A 1 355 ? 2.434 42.164 11.936 1 96.33 355 LEU A C 1
ATOM 2920 O O . LEU A 1 355 ? 3.646 42.026 11.755 1 96.33 355 LEU A O 1
ATOM 2924 N N . ASP A 1 356 ? 1.58 42.083 10.98 1 94.89 356 ASP A N 1
ATOM 2925 C CA . ASP A 1 356 ? 1.99 42.164 9.581 1 94.89 356 ASP A CA 1
ATOM 2926 C C . ASP A 1 356 ? 2.21 43.614 9.157 1 94.89 356 ASP A C 1
ATOM 2928 O O . ASP A 1 356 ? 1.26 44.397 9.086 1 94.89 356 ASP A O 1
ATOM 2932 N N . PRO A 1 357 ? 3.385 43.931 8.841 1 93.64 357 PRO A N 1
ATOM 2933 C CA . PRO A 1 357 ? 3.702 45.336 8.573 1 93.64 357 PRO A CA 1
ATOM 2934 C C . PRO A 1 357 ? 2.992 45.874 7.333 1 93.64 357 PRO A C 1
ATOM 2936 O O . PRO A 1 357 ? 2.93 47.09 7.131 1 93.64 357 PRO A O 1
ATOM 2939 N N . THR A 1 358 ? 2.456 45.002 6.563 1 91.76 358 THR A N 1
ATOM 2940 C CA . THR A 1 358 ? 1.749 45.446 5.367 1 91.76 358 THR A CA 1
ATOM 2941 C C . THR A 1 358 ? 0.285 45.74 5.683 1 91.76 358 THR A C 1
ATOM 2943 O O . THR A 1 358 ? -0.412 46.374 4.887 1 91.76 358 THR A O 1
ATOM 2946 N N . LYS A 1 359 ? -0.238 45.422 6.805 1 92.98 359 LYS A N 1
ATOM 2947 C CA . LYS A 1 359 ? -1.657 45.536 7.127 1 92.98 359 LYS A CA 1
ATOM 2948 C C . LYS A 1 359 ? -1.868 46.342 8.406 1 92.98 359 LYS A C 1
ATOM 2950 O O . LYS A 1 359 ? -2.606 47.33 8.409 1 92.98 359 LYS A O 1
ATOM 2955 N N . LYS A 1 360 ? -1.232 45.881 9.58 1 94.22 360 LYS A N 1
ATOM 2956 C CA . LYS A 1 360 ? -1.323 46.533 10.883 1 94.22 360 LYS A CA 1
ATOM 2957 C C . LYS A 1 360 ? -2.773 46.626 11.351 1 94.22 360 LYS A C 1
ATOM 2959 O O . LYS A 1 360 ? -3.565 45.709 11.124 1 94.22 360 LYS A O 1
ATOM 2964 N N . MET A 1 361 ? -3.135 47.628 12.025 1 94.08 361 MET A N 1
ATOM 2965 C CA . MET A 1 361 ? -4.476 47.752 12.589 1 94.08 361 MET A CA 1
ATOM 2966 C C . MET A 1 361 ? -5.509 47.978 11.49 1 94.08 361 MET A C 1
ATOM 2968 O O . MET A 1 361 ? -6.694 47.699 11.68 1 94.08 361 MET A O 1
ATOM 2972 N N . LEU A 1 362 ? -5.092 48.381 10.33 1 92.76 362 LEU A N 1
ATOM 2973 C CA . LEU A 1 362 ? -5.991 48.666 9.216 1 92.76 362 LEU A CA 1
ATOM 2974 C C . LEU A 1 362 ? -6.679 47.394 8.733 1 92.76 362 LEU A C 1
ATOM 2976 O O . LEU A 1 362 ? -7.829 47.435 8.291 1 92.76 362 LEU A O 1
ATOM 2980 N N . ALA A 1 363 ? -5.956 46.329 8.841 1 93.55 363 ALA A N 1
ATOM 2981 C CA . ALA A 1 363 ? -6.543 45.052 8.442 1 93.55 363 ALA A CA 1
ATOM 2982 C C . ALA A 1 363 ? -7.748 44.706 9.312 1 93.55 363 ALA A C 1
ATOM 2984 O O . ALA A 1 363 ? -8.766 44.225 8.809 1 93.55 363 ALA A O 1
ATOM 2985 N N . VAL A 1 364 ? -7.604 44.912 10.611 1 94.87 364 VAL A N 1
ATOM 2986 C CA . VAL A 1 364 ? -8.675 44.611 11.555 1 94.87 364 VAL A CA 1
ATOM 2987 C C . VAL A 1 364 ? -9.855 45.55 11.315 1 94.87 364 VAL A C 1
ATOM 2989 O O . VAL A 1 364 ? -11.007 45.113 11.277 1 94.87 364 VAL A O 1
ATOM 2992 N N . GLU A 1 365 ? -9.528 46.773 11.045 1 94.08 365 GLU A N 1
ATOM 2993 C CA . GLU A 1 365 ? -10.557 47.787 10.831 1 94.08 365 GLU A CA 1
ATOM 2994 C C . GLU A 1 365 ? -11.286 47.564 9.51 1 94.08 365 GLU A C 1
ATOM 2996 O O . GLU A 1 365 ? -12.462 47.91 9.377 1 94.08 365 GLU A O 1
ATOM 3001 N N . PHE A 1 366 ? -10.627 47.016 8.614 1 93.12 366 PHE A N 1
ATOM 3002 C CA . PHE A 1 366 ? -11.203 46.741 7.302 1 93.12 366 PHE A CA 1
ATOM 3003 C C . PHE A 1 366 ? -12.036 45.465 7.333 1 93.12 366 PHE A C 1
ATOM 3005 O O . PHE A 1 366 ? -13.141 45.425 6.788 1 93.12 366 PHE A O 1
ATOM 3012 N N . CYS A 1 367 ? -11.582 44.408 7.988 1 93.99 367 CYS A N 1
ATOM 3013 C CA . CYS A 1 367 ? -12.167 43.076 7.894 1 93.99 367 CYS A CA 1
ATOM 3014 C C . CYS A 1 367 ? -13.321 42.916 8.876 1 93.99 367 CYS A C 1
ATOM 3016 O O . CYS A 1 367 ? -14.316 42.256 8.57 1 93.99 367 CYS A O 1
ATOM 3018 N N . PHE A 1 368 ? -13.25 43.503 10.054 1 94.39 368 PHE A N 1
ATOM 3019 C CA . PHE A 1 368 ? -14.196 43.221 11.127 1 94.39 368 PHE A CA 1
ATOM 3020 C C . PHE A 1 368 ? -15.589 43.724 10.767 1 94.39 368 PHE A C 1
ATOM 3022 O O . PHE A 1 368 ? -16.584 43.04 11.012 1 94.39 368 PHE A O 1
ATOM 3029 N N . PRO A 1 369 ? -15.716 44.896 10.04 1 92.76 369 PRO A N 1
ATOM 3030 C CA . PRO A 1 369 ? -17.056 45.329 9.634 1 92.76 369 PRO A CA 1
ATOM 3031 C C . PRO A 1 369 ? -17.687 44.4 8.599 1 92.76 369 PRO A C 1
ATOM 3033 O O . PRO A 1 369 ? -18.907 44.412 8.417 1 92.76 369 PRO A O 1
ATOM 3036 N N . LYS A 1 370 ? -16.878 43.671 7.962 1 91.72 370 LYS A N 1
ATOM 3037 C CA . LYS A 1 370 ? -17.366 42.725 6.962 1 91.72 370 LYS A CA 1
ATOM 3038 C C . LYS A 1 370 ? -17.668 41.368 7.591 1 91.72 370 LYS A C 1
ATOM 3040 O O . LYS A 1 370 ? -18.43 40.575 7.033 1 91.72 370 LYS A O 1
ATOM 3045 N N . LEU A 1 371 ? -17.114 41.089 8.759 1 92.82 371 LEU A N 1
ATOM 3046 C CA . LEU A 1 371 ? -17.27 39.802 9.427 1 92.82 371 LEU A CA 1
ATOM 3047 C C . LEU A 1 371 ? -18.385 39.86 10.465 1 92.82 371 LEU A C 1
ATOM 3049 O O . LEU A 1 371 ? -19.058 38.858 10.717 1 92.82 371 LEU A O 1
ATOM 3053 N N . TYR A 1 372 ? -18.449 41.077 11.046 1 92.42 372 TYR A N 1
ATOM 3054 C CA . TYR A 1 372 ? -19.346 41.219 12.188 1 92.42 372 TYR A CA 1
ATOM 3055 C C . TYR A 1 372 ? -20.299 42.392 11.989 1 92.42 372 TYR A C 1
ATOM 3057 O O . TYR A 1 372 ? -20.103 43.215 11.092 1 92.42 372 TYR A O 1
ATOM 3065 N N . SER A 1 373 ? -21.344 42.426 12.845 1 91.23 373 SER A N 1
ATOM 3066 C CA . SER A 1 373 ? -22.238 43.58 12.843 1 91.23 373 SER A CA 1
ATOM 3067 C C . SER A 1 373 ? -21.498 44.853 13.24 1 91.23 373 SER A C 1
ATOM 3069 O O . SER A 1 373 ? -20.434 44.791 13.858 1 91.23 373 SER A O 1
ATOM 3071 N N . GLU A 1 374 ? -22.033 45.981 12.92 1 90.45 374 GLU A N 1
ATOM 3072 C CA . GLU A 1 374 ? -21.392 47.267 13.18 1 90.45 374 GLU A CA 1
ATOM 3073 C C . GLU A 1 374 ? -21.068 47.432 14.662 1 90.45 374 GLU A C 1
ATOM 3075 O O . GLU A 1 374 ? -19.98 47.889 15.017 1 90.45 374 GLU A O 1
ATOM 3080 N N . ILE A 1 375 ? -21.914 47.061 15.475 1 91.54 375 ILE A N 1
ATOM 3081 C CA . ILE A 1 375 ? -21.735 47.193 16.916 1 91.54 375 ILE A CA 1
ATOM 3082 C C . ILE A 1 375 ? -20.647 46.232 17.391 1 91.54 375 ILE A C 1
ATOM 3084 O O . ILE A 1 375 ? -19.752 46.622 18.145 1 91.54 375 ILE A O 1
ATOM 3088 N N . ASP A 1 376 ? -20.763 45.095 16.93 1 92.66 376 ASP A N 1
ATOM 3089 C CA . ASP A 1 376 ? -19.804 44.074 17.341 1 92.66 376 ASP A CA 1
ATOM 3090 C C . ASP A 1 376 ? -18.414 44.37 16.783 1 92.66 376 ASP A C 1
ATOM 3092 O O . ASP A 1 376 ? -17.406 44.122 17.449 1 92.66 376 ASP A O 1
ATOM 3096 N N . ALA A 1 377 ? -18.366 44.898 15.571 1 94.27 377 ALA A N 1
ATOM 3097 C CA . ALA A 1 377 ? -17.086 45.229 14.95 1 94.27 377 ALA A CA 1
ATOM 3098 C C . ALA A 1 377 ? -16.328 46.265 15.774 1 94.27 377 ALA A C 1
ATOM 3100 O O . ALA A 1 377 ? -15.128 46.116 16.017 1 94.27 377 ALA A O 1
ATOM 3101 N N . SER A 1 378 ? -17.006 47.291 16.228 1 94.11 378 SER A N 1
ATOM 3102 C CA . SER A 1 378 ? -16.381 48.344 17.022 1 94.11 378 SER A CA 1
ATOM 3103 C C . SER A 1 378 ? -15.89 47.808 18.363 1 94.11 378 SER A C 1
ATOM 3105 O O . SER A 1 378 ? -14.793 48.15 18.81 1 94.11 378 SER A O 1
ATOM 3107 N N . LYS A 1 379 ? -16.704 47.015 18.903 1 94.42 379 LYS A N 1
ATOM 3108 C CA . LYS A 1 379 ? -16.34 46.403 20.178 1 94.42 379 LYS A CA 1
ATOM 3109 C C . LYS A 1 379 ? -15.113 45.509 20.028 1 94.42 379 LYS A C 1
ATOM 3111 O O . LYS A 1 379 ? -14.203 45.55 20.859 1 94.42 379 LYS A O 1
ATOM 3116 N N . HIS A 1 380 ? -15.115 44.74 18.984 1 93.79 380 HIS A N 1
ATOM 3117 C CA . HIS A 1 380 ? -14.017 43.806 18.757 1 93.79 380 HIS A CA 1
ATOM 3118 C C . HIS A 1 380 ? -12.726 44.545 18.419 1 93.79 380 HIS A C 1
ATOM 3120 O O . HIS A 1 380 ? -11.641 44.126 18.828 1 93.79 380 HIS A O 1
ATOM 3126 N N . ILE A 1 381 ? -12.811 45.605 17.681 1 94.87 381 ILE A N 1
ATOM 3127 C CA . ILE A 1 381 ? -11.636 46.394 17.327 1 94.87 381 ILE A CA 1
ATOM 3128 C C . ILE A 1 381 ? -11.004 46.974 18.591 1 94.87 381 ILE A C 1
ATOM 3130 O O . ILE A 1 381 ? -9.783 46.931 18.758 1 94.87 381 ILE A O 1
ATOM 3134 N N . SER A 1 382 ? -11.813 47.474 19.485 1 93.99 382 SER A N 1
ATOM 3135 C CA . SER A 1 382 ? -11.331 48.007 20.754 1 93.99 382 SER A CA 1
ATOM 3136 C C . SER A 1 382 ? -10.686 46.916 21.603 1 93.99 382 SER A C 1
ATOM 3138 O O . SER A 1 382 ? -9.658 47.146 22.243 1 93.99 382 SER A O 1
ATOM 3140 N N . LYS A 1 383 ? -11.335 45.858 21.551 1 92.91 383 LYS A N 1
ATOM 3141 C CA . LYS A 1 383 ? -10.809 44.721 22.302 1 92.91 383 LYS A CA 1
ATOM 3142 C C . LYS A 1 383 ? -9.436 44.307 21.782 1 92.91 383 LYS A C 1
ATOM 3144 O O . LYS A 1 383 ? -8.541 43.984 22.566 1 92.91 383 LYS A O 1
ATOM 3149 N N . VAL A 1 384 ? -9.258 44.288 20.469 1 93.74 384 VAL A N 1
ATOM 3150 C CA . VAL A 1 384 ? -7.984 43.922 19.858 1 93.74 384 VAL A CA 1
ATOM 3151 C C . VAL A 1 384 ? -6.903 44.915 20.28 1 93.74 384 VAL A C 1
ATOM 3153 O O . VAL A 1 384 ? -5.781 44.519 20.604 1 93.74 384 VAL A O 1
ATOM 3156 N N . LYS A 1 385 ? -7.193 46.167 20.324 1 93.74 385 LYS A N 1
ATOM 3157 C CA . LYS A 1 385 ? -6.253 47.201 20.747 1 93.74 385 LYS A CA 1
ATOM 3158 C C . LYS A 1 385 ? -5.833 47.003 22.2 1 93.74 385 LYS A C 1
ATOM 3160 O O . LYS A 1 385 ? -4.651 47.116 22.532 1 93.74 385 LYS A O 1
ATOM 3165 N N . GLU A 1 386 ? -6.805 46.647 22.94 1 93 386 GLU A N 1
ATOM 3166 C CA . GLU A 1 386 ? -6.533 46.418 24.356 1 93 386 GLU A CA 1
ATOM 3167 C C . GLU A 1 386 ? -5.645 45.194 24.557 1 93 386 GLU A C 1
ATOM 3169 O O . GLU A 1 386 ? -4.698 45.23 25.345 1 93 386 GLU A O 1
ATOM 3174 N N . ILE A 1 387 ? -5.964 44.248 23.866 1 92.91 387 ILE A N 1
ATOM 3175 C CA . ILE A 1 387 ? -5.275 42.975 24.052 1 92.91 387 ILE A CA 1
ATOM 3176 C C . ILE A 1 387 ? -3.843 43.083 23.532 1 92.91 387 ILE A C 1
ATOM 3178 O O . ILE A 1 387 ? -2.914 42.543 24.138 1 92.91 387 ILE A O 1
ATOM 3182 N N . ILE A 1 388 ? -3.656 43.739 22.389 1 94.68 388 ILE A N 1
ATOM 3183 C CA . ILE A 1 388 ? -2.314 43.872 21.834 1 94.68 388 ILE A CA 1
ATOM 3184 C C . ILE A 1 388 ? -1.44 44.686 22.785 1 94.68 388 ILE A C 1
ATOM 3186 O O . ILE A 1 388 ? -0.254 44.392 22.954 1 94.68 388 ILE A O 1
ATOM 3190 N N . ASN A 1 389 ? -2.013 45.696 23.397 1 93.52 389 ASN A N 1
ATOM 3191 C CA . ASN A 1 389 ? -1.295 46.496 24.384 1 93.52 389 ASN A CA 1
ATOM 3192 C C . ASN A 1 389 ? -0.944 45.676 25.622 1 93.52 389 ASN A C 1
ATOM 3194 O O . ASN A 1 389 ? 0.178 45.752 26.125 1 93.52 389 ASN A O 1
ATOM 3198 N N . SER A 1 390 ? -1.933 44.957 26.014 1 92.13 390 SER A N 1
ATOM 3199 C CA . SER A 1 390 ? -1.709 44.119 27.188 1 92.13 390 SER A CA 1
ATOM 3200 C C . SER A 1 390 ? -0.629 43.076 26.924 1 92.13 390 SER A C 1
ATOM 3202 O O . SER A 1 390 ? 0.206 42.806 27.791 1 92.13 390 SER A O 1
ATOM 3204 N N . LEU A 1 391 ? -0.658 42.518 25.803 1 93.82 391 LEU A N 1
ATOM 3205 C CA . LEU A 1 391 ? 0.331 41.516 25.421 1 93.82 391 LEU A CA 1
ATOM 3206 C C . LEU A 1 391 ? 1.72 42.136 25.315 1 93.82 391 LEU A C 1
ATOM 3208 O O . LEU A 1 391 ? 2.702 41.553 25.78 1 93.82 391 LEU A O 1
ATOM 3212 N N . TYR A 1 392 ? 1.794 43.3 24.684 1 94.95 392 TYR A N 1
ATOM 3213 C CA . TYR A 1 392 ? 3.064 44.005 24.559 1 94.95 392 TYR A CA 1
ATOM 3214 C C . TYR A 1 392 ? 3.652 44.318 25.93 1 94.95 392 TYR A C 1
ATOM 3216 O O . TYR A 1 392 ? 4.852 44.146 26.152 1 94.95 392 TYR A O 1
ATOM 3224 N N . GLU A 1 393 ? 2.806 44.735 26.825 1 92.74 393 GLU A N 1
ATOM 3225 C CA . GLU A 1 393 ? 3.255 45.07 28.173 1 92.74 393 GLU A CA 1
ATOM 3226 C C . GLU A 1 393 ? 3.805 43.842 28.892 1 92.74 393 GLU A C 1
ATOM 3228 O O . GLU A 1 393 ? 4.738 43.95 29.691 1 92.74 393 GLU A O 1
ATOM 3233 N N . LYS A 1 394 ? 3.229 42.812 28.619 1 91.49 394 LYS A N 1
ATOM 3234 C CA . LYS A 1 394 ? 3.736 41.577 29.208 1 91.49 394 LYS A CA 1
ATOM 3235 C C . LYS A 1 394 ? 5.147 41.271 28.714 1 91.49 394 LYS A C 1
ATOM 3237 O O . LYS A 1 394 ? 5.995 40.815 29.483 1 91.49 394 LYS A O 1
ATOM 3242 N N . TYR A 1 395 ? 5.347 41.473 27.461 1 93.63 395 TYR A N 1
ATOM 3243 C CA . TYR A 1 395 ? 6.671 41.24 26.895 1 93.63 395 TYR A CA 1
ATOM 3244 C C . TYR A 1 395 ? 7.684 42.235 27.448 1 93.63 395 TYR A C 1
ATOM 3246 O O . TYR A 1 395 ? 8.842 41.883 27.689 1 93.63 395 TYR A O 1
ATOM 3254 N N . VAL A 1 396 ? 7.248 43.453 27.694 1 93.22 396 VAL A N 1
ATOM 3255 C CA . VAL A 1 396 ? 8.109 44.469 28.291 1 93.22 396 VAL A CA 1
ATOM 3256 C C . VAL A 1 396 ? 8.505 44.046 29.703 1 93.22 396 VAL A C 1
ATOM 3258 O O . VAL A 1 396 ? 9.674 44.148 30.084 1 93.22 396 VAL A O 1
ATOM 3261 N N . ALA A 1 397 ? 7.529 43.545 30.346 1 90.19 397 ALA A N 1
ATOM 3262 C CA . ALA A 1 397 ? 7.77 43.12 31.723 1 90.19 397 ALA A CA 1
ATOM 3263 C C . ALA A 1 397 ? 8.733 41.937 31.771 1 90.19 397 ALA A C 1
ATOM 3265 O O . ALA A 1 397 ? 9.591 41.862 32.654 1 90.19 397 ALA A O 1
ATOM 3266 N N . GLU A 1 398 ? 8.561 41.082 30.902 1 88.05 398 GLU A N 1
ATOM 3267 C CA . GLU A 1 398 ? 9.42 39.904 30.842 1 88.05 398 GLU A CA 1
ATOM 3268 C C . GLU A 1 398 ? 10.858 40.286 30.501 1 88.05 398 GLU A C 1
ATOM 3270 O O . GLU A 1 398 ? 11.804 39.68 31.008 1 88.05 398 GLU A O 1
ATOM 3275 N N . GLU A 1 399 ? 11.011 41.201 29.602 1 85.63 399 GLU A N 1
ATOM 3276 C CA . GLU A 1 399 ? 12.344 41.644 29.204 1 85.63 399 GLU A CA 1
ATOM 3277 C C . GLU A 1 399 ? 13.025 42.421 30.327 1 85.63 399 GLU A C 1
ATOM 3279 O O . GLU A 1 399 ? 14.248 42.369 30.473 1 85.63 399 GLU A O 1
ATOM 3284 N N . THR A 1 400 ? 12.303 43.13 31.034 1 83.57 400 THR A N 1
ATOM 3285 C CA . THR A 1 400 ? 12.832 43.909 32.148 1 83.57 400 THR A CA 1
ATOM 3286 C C . THR A 1 400 ? 13.263 42.995 33.291 1 83.57 400 THR A C 1
ATOM 3288 O O . THR A 1 400 ? 14.255 43.268 33.971 1 83.57 400 THR A O 1
ATOM 3291 N N . ASN A 1 401 ? 12.53 41.962 33.397 1 74.88 401 ASN A N 1
ATOM 3292 C CA . ASN A 1 401 ? 12.851 41.019 34.463 1 74.88 401 ASN A CA 1
ATOM 3293 C C . ASN A 1 401 ? 14.079 40.181 34.119 1 74.88 401 ASN A C 1
ATOM 3295 O O . ASN A 1 401 ? 14.78 39.703 35.013 1 74.88 401 ASN A O 1
ATOM 3299 N N . LYS A 1 402 ? 14.245 39.801 32.84 1 64.07 402 LYS A N 1
ATOM 3300 C CA . LYS A 1 402 ? 15.433 39.051 32.443 1 64.07 402 LYS A CA 1
ATOM 3301 C C . LYS A 1 402 ? 16.698 39.885 32.632 1 64.07 402 LYS A C 1
ATOM 3303 O O . LYS A 1 402 ? 17.77 39.342 32.905 1 64.07 402 LYS A O 1
ATOM 3308 N N . GLY A 1 403 ? 16.689 41.164 32.428 1 54.55 403 GLY A N 1
ATOM 3309 C CA . GLY A 1 403 ? 17.819 42.065 32.588 1 54.55 403 GLY A CA 1
ATOM 3310 C C . GLY A 1 403 ? 18.135 42.374 34.04 1 54.55 403 GLY A C 1
ATOM 3311 O O . GLY A 1 403 ? 19.071 43.121 34.332 1 54.55 403 GLY A O 1
ATOM 3312 N N . ALA A 1 404 ? 17.261 42.055 34.958 1 43.79 404 ALA A N 1
ATOM 3313 C CA . ALA A 1 404 ? 17.69 42.284 36.335 1 43.79 404 ALA A CA 1
ATOM 3314 C C . ALA A 1 404 ? 18.809 41.324 36.728 1 43.79 404 ALA A C 1
ATOM 3316 O O . ALA A 1 404 ? 18.706 40.116 36.504 1 43.79 404 ALA A O 1
ATOM 3317 N N . PRO A 1 405 ? 19.965 41.643 36.912 1 40.02 405 PRO A N 1
ATOM 3318 C CA . PRO A 1 405 ? 21.114 40.825 37.309 1 40.02 405 PRO A CA 1
ATOM 3319 C C . PRO A 1 405 ? 20.758 39.779 38.363 1 40.02 405 PRO A C 1
ATOM 3321 O O . PRO A 1 405 ? 20.109 40.1 39.362 1 40.02 405 PRO A O 1
ATOM 3324 N N . HIS A 1 406 ? 20.331 38.541 38.049 1 37.73 406 HIS A N 1
ATOM 3325 C CA . HIS A 1 406 ? 20.473 37.593 39.148 1 37.73 406 HIS A CA 1
ATOM 3326 C C . HIS A 1 406 ? 21.731 37.879 39.963 1 37.73 406 HIS A C 1
ATOM 3328 O O . HIS A 1 406 ? 22.779 38.206 39.401 1 37.73 406 HIS A O 1
ATOM 3334 N N . PRO A 1 407 ? 21.703 38.042 41.254 1 33.88 407 PRO A N 1
ATOM 3335 C CA . PRO A 1 407 ? 22.916 38.219 42.056 1 33.88 407 PRO A CA 1
ATOM 3336 C C . PRO A 1 407 ? 23.927 37.092 41.853 1 33.88 407 PRO A C 1
ATOM 3338 O O . PRO A 1 407 ? 23.681 35.956 42.265 1 33.88 407 PRO A O 1
ATOM 3341 N N . SER A 1 408 ? 24.165 36.488 40.772 1 30.28 408 SER A N 1
ATOM 3342 C CA . SER A 1 408 ? 25.273 35.54 40.82 1 30.28 408 SER A CA 1
ATOM 3343 C C . SER A 1 408 ? 26.365 36.015 41.773 1 30.28 408 SER A C 1
ATOM 3345 O O . SER A 1 408 ? 26.623 37.215 41.882 1 30.28 408 SER A O 1
ATOM 3347 N N . GLU A 1 409 ? 26.587 35.124 42.796 1 31.02 409 GLU A N 1
ATOM 3348 C CA . GLU A 1 409 ? 27.744 35.124 43.686 1 31.02 409 GLU A CA 1
ATOM 3349 C C . GLU A 1 409 ? 29.024 35.464 42.928 1 31.02 409 GLU A C 1
ATOM 3351 O O . GLU A 1 409 ? 29.398 34.763 41.986 1 31.02 409 GLU A O 1
ATOM 3356 N N . SER A 1 410 ? 29.343 36.648 42.733 1 28.05 410 SER A N 1
ATOM 3357 C CA . SER A 1 410 ? 30.624 37.193 42.297 1 28.05 410 SER A CA 1
ATOM 3358 C C . SER A 1 410 ? 31.787 36.5 42.998 1 28.05 410 SER A C 1
ATOM 3360 O O . SER A 1 410 ? 31.99 36.679 44.201 1 28.05 410 SER A O 1
ATOM 3362 N N . GLU A 1 411 ? 31.937 35.161 42.841 1 29.01 411 GLU A N 1
ATOM 3363 C CA . GLU A 1 411 ? 33.267 34.761 43.291 1 29.01 411 GLU A CA 1
ATOM 3364 C C . GLU A 1 411 ? 34.321 35.783 42.873 1 29.01 411 GLU A C 1
ATOM 3366 O O . GLU A 1 411 ? 34.244 36.351 41.782 1 29.01 411 GLU A O 1
ATOM 3371 N N . SER A 1 412 ? 35.002 36.357 43.892 1 28.86 412 SER A N 1
ATOM 3372 C CA . SER A 1 412 ? 36.066 37.34 44.072 1 28.86 412 SER A CA 1
ATOM 3373 C C . SER A 1 412 ? 37.243 37.056 43.145 1 28.86 412 SER A C 1
ATOM 3375 O O . SER A 1 412 ? 38.215 36.411 43.547 1 28.86 412 SER A O 1
ATOM 3377 N N . PHE A 1 413 ? 37.067 36.436 42.002 1 26.95 413 PHE A N 1
ATOM 3378 C CA . PHE A 1 413 ? 38.389 36.351 41.393 1 26.95 413 PHE A CA 1
ATOM 3379 C C . PHE A 1 413 ? 39.029 37.73 41.295 1 26.95 413 PHE A C 1
ATOM 3381 O O . PHE A 1 413 ? 38.336 38.73 41.093 1 26.95 413 PHE A O 1
ATOM 3388 N N . GLY A 1 414 ? 40.132 37.892 42.061 1 26.66 414 GLY A N 1
ATOM 3389 C CA . GLY A 1 414 ? 41.082 38.983 42.213 1 26.66 414 GLY A CA 1
ATOM 3390 C C . GLY A 1 414 ? 41.399 39.684 40.905 1 26.66 414 GLY A C 1
ATOM 3391 O O . GLY A 1 414 ? 41.917 39.066 39.973 1 26.66 414 GLY A O 1
ATOM 3392 N N . SER A 1 415 ? 40.486 40.48 40.497 1 25.81 415 SER A N 1
ATOM 3393 C CA . SER A 1 415 ? 40.685 41.391 39.375 1 25.81 415 SER A CA 1
ATOM 3394 C C . SER A 1 415 ? 42.018 42.124 39.489 1 25.81 415 SER A C 1
ATOM 3396 O O . SER A 1 415 ? 42.265 42.825 40.472 1 25.81 415 SER A O 1
ATOM 3398 N N . SER A 1 416 ? 43.089 41.343 39.229 1 28.97 416 SER A N 1
ATOM 3399 C CA . SER A 1 416 ? 44.299 42.148 39.105 1 28.97 416 SER A CA 1
ATOM 3400 C C . SER A 1 416 ? 44.026 43.445 38.351 1 28.97 416 SER A C 1
ATOM 3402 O O . SER A 1 416 ? 43.311 43.446 37.346 1 28.97 416 SER A O 1
ATOM 3404 N N . SER A 1 417 ? 44.062 44.563 39.101 1 29.05 417 SER A N 1
ATOM 3405 C CA . SER A 1 417 ? 43.98 45.997 38.844 1 29.05 417 SER A CA 1
ATOM 3406 C C . SER A 1 417 ? 44.867 46.4 37.671 1 29.05 417 SER A C 1
ATOM 3408 O O . SER A 1 417 ? 46.079 46.558 37.829 1 29.05 417 SER A O 1
ATOM 3410 N N . VAL A 1 418 ? 44.899 45.728 36.627 1 27.01 418 VAL A N 1
ATOM 3411 C CA . VAL A 1 418 ? 45.729 46.436 35.657 1 27.01 418 VAL A CA 1
ATOM 3412 C C . VAL A 1 418 ? 45.23 47.871 35.5 1 27.01 418 VAL A C 1
ATOM 3414 O O . VAL A 1 418 ? 44.034 48.101 35.305 1 27.01 418 VAL A O 1
ATOM 3417 N N . LYS A 1 419 ? 46.019 48.756 35.992 1 32.12 419 LYS A N 1
ATOM 3418 C CA . LYS A 1 419 ? 46.07 50.208 35.841 1 32.12 419 LYS A CA 1
ATOM 3419 C C . LYS A 1 419 ? 45.767 50.622 34.404 1 32.12 419 LYS A C 1
ATOM 3421 O O . LYS A 1 419 ? 46.636 50.542 33.533 1 32.12 419 LYS A O 1
ATOM 3426 N N . ARG A 1 420 ? 44.634 50.135 33.855 1 26.31 420 ARG A N 1
ATOM 3427 C CA . ARG A 1 420 ? 44.415 50.823 32.586 1 26.31 420 ARG A CA 1
ATOM 3428 C C . ARG A 1 420 ? 44.376 52.334 32.782 1 26.31 420 ARG A C 1
ATOM 3430 O O . ARG A 1 420 ? 43.709 52.831 33.692 1 26.31 420 ARG A O 1
ATOM 3437 N N . ASN A 1 421 ? 45.456 52.978 32.559 1 32.59 421 ASN A N 1
ATOM 3438 C CA . ASN A 1 421 ? 45.55 54.425 32.398 1 32.59 421 ASN A CA 1
ATOM 3439 C C . ASN A 1 421 ? 44.297 54.999 31.743 1 32.59 421 ASN A C 1
ATOM 3441 O O . ASN A 1 421 ? 43.855 54.509 30.702 1 32.59 421 ASN A O 1
ATOM 3445 N N . GLN A 1 422 ? 43.362 55.492 32.545 1 33.5 422 GLN A N 1
ATOM 3446 C CA . GLN A 1 422 ? 42.224 56.339 32.205 1 33.5 422 GLN A CA 1
ATOM 3447 C C . GLN A 1 422 ? 42.605 57.375 31.151 1 33.5 422 GLN A C 1
ATOM 3449 O O . GLN A 1 422 ? 43.084 58.461 31.486 1 33.5 422 GLN A O 1
ATOM 3454 N N . GLN A 1 423 ? 43.464 57.037 30.215 1 34.88 423 GLN A N 1
ATOM 3455 C CA . GLN A 1 423 ? 43.493 58.116 29.233 1 34.88 423 GLN A CA 1
ATOM 3456 C C . GLN A 1 423 ? 42.082 58.568 28.869 1 34.88 423 GLN A C 1
ATOM 3458 O O . GLN A 1 423 ? 41.244 57.752 28.479 1 34.88 423 GLN A O 1
ATOM 3463 N N . SER A 1 424 ? 41.544 59.664 29.622 1 37.88 424 SER A N 1
ATOM 3464 C CA . SER A 1 424 ? 40.403 60.484 29.229 1 37.88 424 SER A CA 1
ATOM 3465 C C . SER A 1 424 ? 40.231 60.502 27.714 1 37.88 424 SER A C 1
ATOM 3467 O O . SER A 1 424 ? 41.071 61.047 26.995 1 37.88 424 SER A O 1
ATOM 3469 N N . SER A 1 425 ? 40.097 59.428 27.116 1 39.51 425 SER A N 1
ATOM 3470 C CA . SER A 1 425 ? 39.782 59.623 25.705 1 39.51 425 SER A CA 1
ATOM 3471 C C . SER A 1 425 ? 38.789 60.764 25.513 1 39.51 425 SER A C 1
ATOM 3473 O O . SER A 1 425 ? 37.704 60.755 26.097 1 39.51 425 SER A O 1
ATOM 3475 N N . VAL A 1 426 ? 39.192 62.039 25.507 1 43.93 426 VAL A N 1
ATOM 3476 C CA . VAL A 1 426 ? 38.55 63.282 25.091 1 43.93 426 VAL A CA 1
ATOM 3477 C C . VAL A 1 426 ? 37.378 62.973 24.162 1 43.93 426 VAL A C 1
ATOM 3479 O O . VAL A 1 426 ? 36.406 63.73 24.106 1 43.93 426 VAL A O 1
ATOM 3482 N N . TYR A 1 427 ? 37.552 62.043 23.258 1 45.32 427 TYR A N 1
ATOM 3483 C CA . TYR A 1 427 ? 36.563 61.863 22.201 1 45.32 427 TYR A CA 1
ATOM 3484 C C . TYR A 1 427 ? 35.364 61.069 22.706 1 45.32 427 TYR A C 1
ATOM 3486 O O . TYR A 1 427 ? 34.571 60.558 21.912 1 45.32 427 TYR A O 1
ATOM 3494 N N . SER A 1 428 ? 35.431 60.756 24.046 1 50.2 428 SER A N 1
ATOM 3495 C CA . SER A 1 428 ? 34.349 59.854 24.427 1 50.2 428 SER A CA 1
ATOM 3496 C C . SER A 1 428 ? 33.022 60.598 24.537 1 50.2 428 SER A C 1
ATOM 3498 O O . SER A 1 428 ? 32.967 61.704 25.077 1 50.2 428 SER A O 1
ATOM 3500 N N . TRP A 1 429 ? 32.187 60.492 23.522 1 60.31 429 TRP A N 1
ATOM 3501 C CA . TRP A 1 429 ? 30.827 61.019 23.475 1 60.31 429 TRP A CA 1
ATOM 3502 C C . TRP A 1 429 ? 30.056 60.65 24.738 1 60.31 429 TRP A C 1
ATOM 3504 O O . TRP A 1 429 ? 28.827 60.548 24.714 1 60.31 429 TRP A O 1
ATOM 3514 N N . ASP A 1 430 ? 30.914 60.271 25.765 1 60.5 430 ASP A N 1
ATOM 3515 C CA . ASP A 1 430 ? 30.27 59.934 27.031 1 60.5 430 ASP A CA 1
ATOM 3516 C C . ASP A 1 430 ? 29.383 61.078 27.517 1 60.5 430 ASP A C 1
ATOM 3518 O O . ASP A 1 430 ? 28.286 60.845 28.029 1 60.5 430 ASP A O 1
ATOM 3522 N N . ASP A 1 431 ? 29.996 62.235 27.442 1 60.62 431 ASP A N 1
ATOM 3523 C CA . ASP A 1 431 ? 29.197 63.399 27.812 1 60.62 431 ASP A CA 1
ATOM 3524 C C . ASP A 1 431 ? 27.912 63.468 26.989 1 60.62 431 ASP A C 1
ATOM 3526 O O . ASP A 1 431 ? 26.858 63.847 27.504 1 60.62 431 ASP A O 1
ATOM 3530 N N . PHE A 1 432 ? 28.168 63.213 25.657 1 62.58 432 PHE A N 1
ATOM 3531 C CA . PHE A 1 432 ? 26.999 63.184 24.787 1 62.58 432 PHE A CA 1
ATOM 3532 C C . PHE A 1 432 ? 26.016 62.109 25.236 1 62.58 432 PHE A C 1
ATOM 3534 O O . PHE A 1 432 ? 24.805 62.338 25.258 1 62.58 432 PHE A O 1
ATOM 3541 N N . ASP A 1 433 ? 26.499 61.018 25.581 1 63.63 433 ASP A N 1
ATOM 3542 C CA . ASP A 1 433 ? 25.645 59.929 26.043 1 63.63 433 ASP A CA 1
ATOM 3543 C C . ASP A 1 433 ? 24.895 60.32 27.315 1 63.63 433 ASP A C 1
ATOM 3545 O O . ASP A 1 433 ? 23.71 60.013 27.463 1 63.63 433 ASP A O 1
ATOM 3549 N N . ASP A 1 434 ? 25.622 60.982 28.126 1 60.75 434 ASP A N 1
ATOM 3550 C CA . ASP A 1 434 ? 25.004 61.51 29.339 1 60.75 434 ASP A CA 1
ATOM 3551 C C . ASP A 1 434 ? 23.951 62.563 29.004 1 60.75 434 ASP A C 1
ATOM 3553 O O . ASP A 1 434 ? 22.886 62.603 29.625 1 60.75 434 ASP A O 1
ATOM 3557 N N . TYR A 1 435 ? 24.352 63.474 28.101 1 61.73 435 TYR A N 1
ATOM 3558 C CA . TYR A 1 435 ? 23.41 64.48 27.623 1 61.73 435 TYR A CA 1
ATOM 3559 C C . TYR A 1 435 ? 22.167 63.827 27.031 1 61.73 435 TYR A C 1
ATOM 3561 O O . TYR A 1 435 ? 21.042 64.228 27.337 1 61.73 435 TYR A O 1
ATOM 3569 N N . CYS A 1 436 ? 22.386 62.851 26.167 1 61.23 436 CYS A N 1
ATOM 3570 C CA . CYS A 1 436 ? 21.284 62.14 25.528 1 61.23 436 CYS A CA 1
ATOM 3571 C C . CYS A 1 436 ? 20.387 61.479 26.567 1 61.23 436 CYS A C 1
ATOM 3573 O O . CYS A 1 436 ? 19.161 61.512 26.447 1 61.23 436 CYS A O 1
ATOM 3575 N N . ALA A 1 437 ? 20.966 60.891 27.547 1 62.22 437 ALA A N 1
ATOM 3576 C CA . ALA A 1 437 ? 20.214 60.221 28.605 1 62.22 437 ALA A CA 1
ATOM 3577 C C . ALA A 1 437 ? 19.312 61.206 29.344 1 62.22 437 ALA A C 1
ATOM 3579 O O . ALA A 1 437 ? 18.17 60.881 29.679 1 62.22 437 ALA A O 1
ATOM 3580 N N . LYS A 1 438 ? 19.82 62.337 29.568 1 62.77 438 LYS A N 1
ATOM 3581 C CA . LYS A 1 438 ? 19.059 63.377 30.253 1 62.77 438 LYS A CA 1
ATOM 3582 C C . LYS A 1 438 ? 17.893 63.861 29.396 1 62.77 438 LYS A C 1
ATOM 3584 O O . LYS A 1 438 ? 16.794 64.092 29.905 1 62.77 438 LYS A O 1
ATOM 3589 N N . VAL A 1 439 ? 18.18 64.04 28.137 1 56.78 439 VAL A N 1
ATOM 3590 C CA . VAL A 1 439 ? 17.158 64.549 27.229 1 56.78 439 VAL A CA 1
ATOM 3591 C C . VAL A 1 439 ? 16.125 63.46 26.951 1 56.78 439 VAL A C 1
ATOM 3593 O O . VAL A 1 439 ? 14.924 63.735 26.889 1 56.78 439 VAL A O 1
ATOM 3596 N N . GLU A 1 440 ? 16.685 62.28 26.726 1 58.09 440 GLU A N 1
ATOM 3597 C CA . GLU A 1 440 ? 15.838 61.152 26.351 1 58.09 440 GLU A CA 1
ATOM 3598 C C . GLU A 1 440 ? 14.971 60.699 27.522 1 58.09 440 GLU A C 1
ATOM 3600 O O . GLU A 1 440 ? 13.866 60.191 27.324 1 58.09 440 GLU A O 1
ATOM 3605 N N . THR A 1 441 ? 15.545 60.752 28.699 1 54.98 441 THR A N 1
ATOM 3606 C CA . THR A 1 441 ? 14.732 60.442 29.87 1 54.98 441 THR A CA 1
ATOM 3607 C C . THR A 1 441 ? 13.516 61.361 29.942 1 54.98 441 THR A C 1
ATOM 3609 O O . THR A 1 441 ? 12.464 60.969 30.452 1 54.98 441 THR A O 1
ATOM 3612 N N . SER A 1 442 ? 13.713 62.627 29.546 1 51.7 442 SER A N 1
ATOM 3613 C CA . SER A 1 442 ? 12.594 63.56 29.621 1 51.7 442 SER A CA 1
ATOM 3614 C C . SER A 1 442 ? 11.544 63.251 28.559 1 51.7 442 SER A C 1
ATOM 3616 O O . SER A 1 442 ? 10.406 63.716 28.65 1 51.7 442 SER A O 1
ATOM 3618 N N . GLU A 1 443 ? 11.905 62.717 27.426 1 48.18 443 GLU A N 1
ATOM 3619 C CA . GLU A 1 443 ? 10.924 62.47 26.374 1 48.18 443 GLU A CA 1
ATOM 3620 C C . GLU A 1 443 ? 10.2 61.145 26.595 1 48.18 443 GLU A C 1
ATOM 3622 O O . GLU A 1 443 ? 10.832 60.126 26.883 1 48.18 443 GLU A O 1
ATOM 3627 N N . THR A 1 444 ? 9.025 61.199 26.972 1 49.77 444 THR A N 1
ATOM 3628 C CA . THR A 1 444 ? 8.138 60.052 27.129 1 49.77 444 THR A CA 1
ATOM 3629 C C . THR A 1 444 ? 8.364 59.036 26.013 1 49.77 444 THR A C 1
ATOM 3631 O O . THR A 1 444 ? 8.136 59.336 24.839 1 49.77 444 THR A O 1
ATOM 3634 N N . LYS A 1 445 ? 9.378 58.142 26.13 1 57.97 445 LYS A N 1
ATOM 3635 C CA . LYS A 1 445 ? 9.701 57.106 25.152 1 57.97 445 LYS A CA 1
ATOM 3636 C C . LYS A 1 445 ? 8.442 56.385 24.679 1 57.97 445 LYS A C 1
ATOM 3638 O O . LYS A 1 445 ? 7.724 55.787 25.482 1 57.97 445 LYS A O 1
ATOM 3643 N N . ARG A 1 446 ? 8.004 56.795 23.549 1 74.93 446 ARG A N 1
ATOM 3644 C CA . ARG A 1 446 ? 6.885 56.111 22.909 1 74.93 446 ARG A CA 1
ATOM 3645 C C . ARG A 1 446 ? 7.132 54.608 22.834 1 74.93 446 ARG A C 1
ATOM 3647 O O . ARG A 1 446 ? 8.247 54.171 22.541 1 74.93 446 ARG A O 1
ATOM 3654 N N . SER A 1 447 ? 6.244 53.887 23.346 1 87.83 447 SER A N 1
ATOM 3655 C CA . SER A 1 447 ? 6.37 52.434 23.301 1 87.83 447 SER A CA 1
ATOM 3656 C C . SER A 1 447 ? 6.609 51.944 21.876 1 87.83 447 SER A C 1
ATOM 3658 O O . SER A 1 447 ? 6.243 52.62 20.912 1 87.83 447 SER A O 1
ATOM 3660 N N . GLU A 1 448 ? 7.393 50.927 21.658 1 92.25 448 GLU A N 1
ATOM 3661 C CA . GLU A 1 448 ? 7.639 50.325 20.351 1 92.25 448 GLU A CA 1
ATOM 3662 C C . GLU A 1 448 ? 6.332 50.078 19.602 1 92.25 448 GLU A C 1
ATOM 3664 O O . GLU A 1 448 ? 6.262 50.271 18.386 1 92.25 448 GLU A O 1
ATOM 3669 N N . LEU A 1 449 ? 5.361 49.692 20.379 1 94.9 449 LEU A N 1
ATOM 3670 C CA . LEU A 1 449 ? 4.07 49.36 19.786 1 94.9 449 LEU A CA 1
ATOM 3671 C C . LEU A 1 449 ? 3.415 50.598 19.183 1 94.9 449 LEU A C 1
ATOM 3673 O O . LEU A 1 449 ? 2.913 50.554 18.057 1 94.9 449 LEU A O 1
ATOM 3677 N N . VAL A 1 450 ? 3.412 51.635 19.875 1 93.19 450 VAL A N 1
ATOM 3678 C CA . VAL A 1 450 ? 2.818 52.88 19.397 1 93.19 450 VAL A CA 1
ATOM 3679 C C . VAL A 1 450 ? 3.583 53.382 18.176 1 93.19 450 VAL A C 1
ATOM 3681 O O . VAL A 1 450 ? 2.979 53.801 17.186 1 93.19 450 VAL A O 1
ATOM 3684 N N . ASP A 1 451 ? 4.888 53.341 18.286 1 92.57 451 ASP A N 1
ATOM 3685 C CA . ASP A 1 451 ? 5.72 53.762 17.162 1 92.57 451 ASP A CA 1
ATOM 3686 C C . ASP A 1 451 ? 5.421 52.931 15.917 1 92.57 451 ASP A C 1
ATOM 3688 O O . ASP A 1 451 ? 5.28 53.476 14.82 1 92.57 451 ASP A O 1
ATOM 3692 N N . TYR A 1 452 ? 5.399 51.659 16.104 1 94.69 452 TYR A N 1
ATOM 3693 C CA . TYR A 1 452 ? 5.126 50.732 15.011 1 94.69 452 TYR A CA 1
ATOM 3694 C C . TYR A 1 452 ? 3.765 51.011 14.386 1 94.69 452 TYR A C 1
ATOM 3696 O O . TYR A 1 452 ? 3.634 51.05 13.16 1 94.69 452 TYR A O 1
ATOM 3704 N N . LEU A 1 453 ? 2.72 51.187 15.193 1 94.35 453 LEU A N 1
ATOM 3705 C CA . LEU A 1 453 ? 1.351 51.346 14.713 1 94.35 453 LEU A CA 1
ATOM 3706 C C . LEU A 1 453 ? 1.16 52.71 14.058 1 94.35 453 LEU A C 1
ATOM 3708 O O . LEU A 1 453 ? 0.326 52.862 13.163 1 94.35 453 LEU A O 1
ATOM 3712 N N . GLU A 1 454 ? 1.911 53.646 14.461 1 91 454 GLU A N 1
ATOM 3713 C CA . GLU A 1 454 ? 1.764 54.999 13.933 1 91 454 GLU A CA 1
ATOM 3714 C C . GLU A 1 454 ? 2.531 55.167 12.625 1 91 454 GLU A C 1
ATOM 3716 O O . GLU A 1 454 ? 2.159 55.985 11.782 1 91 454 GLU A O 1
ATOM 3721 N N . LYS A 1 455 ? 3.581 54.408 12.563 1 88.37 455 LYS A N 1
ATOM 3722 C CA . LYS A 1 455 ? 4.308 54.434 11.297 1 88.37 455 LYS A CA 1
ATOM 3723 C C . LYS A 1 455 ? 3.461 53.856 10.166 1 88.37 455 LYS A C 1
ATOM 3725 O O . LYS A 1 455 ? 2.652 52.953 10.388 1 88.37 455 LYS A O 1
ATOM 3730 N N . GLY A 1 456 ? 3.579 54.391 9.062 1 86 456 GLY A N 1
ATOM 3731 C CA . GLY A 1 456 ? 2.816 53.925 7.915 1 86 456 GLY A CA 1
ATOM 3732 C C . GLY A 1 456 ? 3.08 52.471 7.574 1 86 456 GLY A C 1
ATOM 3733 O O . GLY A 1 456 ? 4.152 51.941 7.877 1 86 456 GLY A O 1
ATOM 3734 N N . ARG A 1 457 ? 2.122 51.835 7.025 1 88.77 457 ARG A N 1
ATOM 3735 C CA . ARG A 1 457 ? 2.276 50.448 6.6 1 88.77 457 ARG A CA 1
ATOM 3736 C C . ARG A 1 457 ? 3.146 50.351 5.351 1 88.77 457 ARG A C 1
ATOM 3738 O O . ARG A 1 457 ? 3.323 51.338 4.634 1 88.77 457 ARG A O 1
ATOM 3745 N N . LEU A 1 458 ? 3.612 49.182 5.115 1 88.12 458 LEU A N 1
ATOM 3746 C CA . LEU A 1 458 ? 4.353 48.933 3.884 1 88.12 458 LEU A CA 1
ATOM 3747 C C . LEU A 1 458 ? 3.404 48.764 2.702 1 88.12 458 LEU A C 1
ATOM 3749 O O . LEU A 1 458 ? 2.557 47.868 2.705 1 88.12 458 LEU A O 1
ATOM 3753 N N . LYS A 1 459 ? 3.563 49.626 1.804 1 86.56 459 LYS A N 1
ATOM 3754 C CA . LYS A 1 459 ? 2.676 49.604 0.644 1 86.56 459 LYS A CA 1
ATOM 3755 C C . LYS A 1 459 ? 3.175 48.621 -0.411 1 86.56 459 LYS A C 1
ATOM 3757 O O . LYS A 1 459 ? 4.356 48.269 -0.43 1 86.56 459 LYS A O 1
ATOM 3762 N N . LYS A 1 460 ? 2.273 48.209 -1.209 1 80.03 460 LYS A N 1
ATOM 3763 C CA . LYS A 1 460 ? 2.523 47.184 -2.218 1 80.03 460 LYS A CA 1
ATOM 3764 C C . LYS A 1 460 ? 3.684 47.579 -3.127 1 80.03 460 LYS A C 1
ATOM 3766 O O . LYS A 1 460 ? 4.472 46.726 -3.543 1 80.03 460 LYS A O 1
ATOM 3771 N N . ASN A 1 461 ? 3.692 48.753 -3.447 1 74.97 461 ASN A N 1
ATOM 3772 C CA . ASN A 1 461 ? 4.718 49.239 -4.364 1 74.97 461 ASN A CA 1
ATOM 3773 C C . ASN A 1 461 ? 6.084 49.315 -3.687 1 74.97 461 ASN A C 1
ATOM 3775 O O . ASN A 1 461 ? 7.108 49.441 -4.36 1 74.97 461 ASN A O 1
ATOM 3779 N N . GLU A 1 462 ? 6.113 49.149 -2.38 1 73.76 462 GLU A N 1
ATOM 3780 C CA . GLU A 1 462 ? 7.353 49.266 -1.618 1 73.76 462 GLU A CA 1
ATOM 3781 C C . GLU A 1 462 ? 7.887 47.893 -1.217 1 73.76 462 GLU A C 1
ATOM 3783 O O . GLU A 1 462 ? 8.968 47.788 -0.636 1 73.76 462 GLU A O 1
ATOM 3788 N N . ILE A 1 463 ? 7.098 46.953 -1.584 1 74.4 463 ILE A N 1
ATOM 3789 C CA . ILE A 1 463 ? 7.479 45.632 -1.096 1 74.4 463 ILE A CA 1
ATOM 3790 C C . ILE A 1 463 ? 7.977 44.777 -2.259 1 74.4 463 ILE A C 1
ATOM 3792 O O . ILE A 1 463 ? 7.505 44.919 -3.389 1 74.4 463 ILE A O 1
ATOM 3796 N N . PRO A 1 464 ? 8.987 44.072 -2.013 1 70.43 464 PRO A N 1
ATOM 3797 C CA . PRO A 1 464 ? 9.46 43.147 -3.046 1 70.43 464 PRO A CA 1
ATOM 3798 C C . PRO A 1 464 ? 8.388 42.149 -3.479 1 70.43 464 PRO A C 1
ATOM 3800 O O . PRO A 1 464 ? 7.378 41.984 -2.79 1 70.43 464 PRO A O 1
ATOM 3803 N N . LYS A 1 465 ? 8.597 41.631 -4.612 1 70.3 465 LYS A N 1
ATOM 3804 C CA . LYS A 1 465 ? 7.66 40.677 -5.2 1 70.3 465 LYS A CA 1
ATOM 3805 C C . LYS A 1 465 ? 7.378 39.523 -4.242 1 70.3 465 LYS A C 1
ATOM 3807 O O . LYS A 1 465 ? 6.236 39.075 -4.121 1 70.3 465 LYS A O 1
ATOM 3812 N N . ILE A 1 466 ? 8.467 39.226 -3.552 1 79.19 466 ILE A N 1
ATOM 3813 C CA . ILE A 1 466 ? 8.285 38.173 -2.559 1 79.19 466 ILE A CA 1
ATOM 3814 C C . ILE A 1 466 ? 8.514 38.739 -1.159 1 79.19 466 ILE A C 1
ATOM 3816 O O . ILE A 1 466 ? 9.656 38.955 -0.749 1 79.19 466 ILE A O 1
ATOM 3820 N N . PHE A 1 467 ? 7.478 39.046 -0.537 1 84.03 467 PHE A N 1
ATOM 3821 C CA . PHE A 1 467 ? 7.552 39.641 0.792 1 84.03 467 PHE A CA 1
ATOM 3822 C C . PHE A 1 467 ? 7.425 38.573 1.872 1 84.03 467 PHE A C 1
ATOM 3824 O O . PHE A 1 467 ? 6.599 37.665 1.759 1 84.03 467 PHE A O 1
ATOM 3831 N N . SER A 1 468 ? 8.335 38.715 2.845 1 88.13 468 SER A N 1
ATOM 3832 C CA . SER A 1 468 ? 8.279 37.85 4.019 1 88.13 468 SER A CA 1
ATOM 3833 C C . SER A 1 468 ? 8.131 38.666 5.299 1 88.13 468 SER A C 1
ATOM 3835 O O . SER A 1 468 ? 8.983 39.5 5.613 1 88.13 468 SER A O 1
ATOM 3837 N N . CYS A 1 469 ? 7.048 38.404 5.949 1 92.53 469 CYS A N 1
ATOM 3838 C CA . CYS A 1 469 ? 6.814 39.078 7.221 1 92.53 469 CYS A CA 1
ATOM 3839 C C . CYS A 1 469 ? 7.947 38.799 8.202 1 92.53 469 CYS A C 1
ATOM 3841 O O . CYS A 1 469 ? 8.378 39.695 8.93 1 92.53 469 CYS A O 1
ATOM 3843 N N . LEU A 1 470 ? 8.475 37.663 8.139 1 94.08 470 LEU A N 1
ATOM 3844 C CA . LEU A 1 470 ? 9.554 37.279 9.042 1 94.08 470 LEU A CA 1
ATOM 3845 C C . LEU A 1 470 ? 10.84 38.024 8.7 1 94.08 470 LEU A C 1
ATOM 3847 O O . LEU A 1 470 ? 11.565 38.462 9.596 1 94.08 470 LEU A O 1
ATOM 3851 N N . GLU A 1 471 ? 11.055 38.148 7.457 1 91.08 471 GLU A N 1
ATOM 3852 C CA . GLU A 1 471 ? 12.254 38.864 7.032 1 91.08 471 GLU A CA 1
ATOM 3853 C C . GLU A 1 471 ? 12.196 40.332 7.444 1 91.08 471 GLU A C 1
ATOM 3855 O O . GLU A 1 471 ? 13.215 40.919 7.812 1 91.08 471 GLU A O 1
ATOM 3860 N N . TRP A 1 472 ? 11.079 40.885 7.315 1 93.65 472 TRP A N 1
ATOM 3861 C CA . TRP A 1 472 ? 10.921 42.28 7.712 1 93.65 472 TRP A CA 1
ATOM 3862 C C . TRP A 1 472 ? 11.224 42.462 9.195 1 93.65 472 TRP A C 1
ATOM 3864 O O . TRP A 1 472 ? 11.941 43.389 9.58 1 93.65 472 TRP A O 1
ATOM 3874 N N . TRP A 1 473 ? 10.668 41.638 9.994 1 95.83 473 TRP A N 1
ATOM 3875 C CA . TRP A 1 473 ? 10.885 41.741 11.433 1 95.83 473 TRP A CA 1
ATOM 3876 C C . TRP A 1 473 ? 12.347 41.483 11.782 1 95.83 473 TRP A C 1
ATOM 3878 O O . TRP A 1 473 ? 12.89 42.099 12.703 1 95.83 473 TRP A O 1
ATOM 3888 N N . LYS A 1 474 ? 12.919 40.543 11.054 1 93.5 474 LYS A N 1
ATOM 3889 C CA . LYS A 1 474 ? 14.346 40.288 11.233 1 93.5 474 LYS A CA 1
ATOM 3890 C C . LYS A 1 474 ? 15.165 41.554 10.998 1 93.5 474 LYS A C 1
ATOM 3892 O O . LYS A 1 474 ? 16.034 41.896 11.802 1 93.5 474 LYS A O 1
ATOM 3897 N N . MET A 1 475 ? 14.841 42.305 10.036 1 91.88 475 MET A N 1
ATOM 3898 C CA . MET A 1 475 ? 15.578 43.5 9.635 1 91.88 475 MET A CA 1
ATOM 3899 C C . MET A 1 475 ? 15.304 44.655 10.593 1 91.88 475 MET A C 1
ATOM 3901 O O . MET A 1 475 ? 16.145 45.54 10.761 1 91.88 475 MET A O 1
ATOM 3905 N N . ASN A 1 476 ? 14.165 44.677 11.235 1 93.3 476 ASN A N 1
ATOM 3906 C CA . ASN A 1 476 ? 13.774 45.789 12.094 1 93.3 476 ASN A CA 1
ATOM 3907 C C . ASN A 1 476 ? 13.862 45.415 13.571 1 93.3 476 ASN A C 1
ATOM 3909 O O . ASN A 1 476 ? 13.272 46.084 14.421 1 93.3 476 ASN A O 1
ATOM 3913 N N . ARG A 1 477 ? 14.547 44.405 13.85 1 92.77 477 ARG A N 1
ATOM 3914 C CA . ARG A 1 477 ? 14.613 43.889 15.214 1 92.77 477 ARG A CA 1
ATOM 3915 C C . ARG A 1 477 ? 15.313 44.877 16.14 1 92.77 477 ARG A C 1
ATOM 3917 O O . ARG A 1 477 ? 15.028 44.922 17.339 1 92.77 477 ARG A O 1
ATOM 3924 N N . MET A 1 478 ? 16.239 45.672 15.675 1 89.31 478 MET A N 1
ATOM 3925 C CA . MET A 1 478 ? 16.959 46.65 16.484 1 89.31 478 MET A CA 1
ATOM 3926 C C . MET A 1 478 ? 16.062 47.832 16.835 1 89.31 478 MET A C 1
ATOM 3928 O O . MET A 1 478 ? 16.182 48.408 17.918 1 89.31 478 MET A O 1
ATOM 3932 N N . GLN A 1 479 ? 15.221 48.111 15.892 1 91.35 479 GLN A N 1
ATOM 3933 C CA . GLN A 1 479 ? 14.277 49.2 16.119 1 91.35 479 GLN A CA 1
ATOM 3934 C C . GLN A 1 479 ? 13.172 48.778 17.083 1 91.35 479 GLN A C 1
ATOM 3936 O O . GLN A 1 479 ? 12.686 49.591 17.873 1 91.35 479 GLN A O 1
ATOM 3941 N N . TYR A 1 480 ? 12.812 47.546 16.903 1 94.5 480 TYR A N 1
ATOM 3942 C CA . TYR A 1 480 ? 11.721 47.029 17.722 1 94.5 480 TYR A CA 1
ATOM 3943 C C . TYR A 1 480 ? 12.144 45.763 18.458 1 94.5 480 TYR A C 1
ATOM 3945 O O . TYR A 1 480 ? 11.58 44.69 18.235 1 94.5 480 TYR A O 1
ATOM 3953 N N . PRO A 1 481 ? 12.943 45.814 19.411 1 93.56 481 PRO A N 1
ATOM 3954 C CA . PRO A 1 481 ? 13.501 44.623 20.056 1 93.56 481 PRO A CA 1
ATOM 3955 C C . PRO A 1 481 ? 12.446 43.806 20.8 1 93.56 481 PRO A C 1
ATOM 3957 O O . PRO A 1 481 ? 12.446 42.575 20.722 1 93.56 481 PRO A O 1
ATOM 3960 N N . ILE A 1 482 ? 11.56 44.453 21.491 1 95.33 482 ILE A N 1
ATOM 3961 C CA . ILE A 1 482 ? 10.555 43.745 22.276 1 95.33 482 ILE A CA 1
ATOM 3962 C C . ILE A 1 482 ? 9.405 43.309 21.37 1 95.33 482 ILE A C 1
ATOM 3964 O O . ILE A 1 482 ? 8.951 42.165 21.439 1 95.33 482 ILE A O 1
ATOM 3968 N N . LEU A 1 483 ? 9.015 44.226 20.499 1 96.26 483 LEU A N 1
ATOM 3969 C CA . LEU A 1 483 ? 7.891 43.944 19.612 1 96.26 483 LEU A CA 1
ATOM 3970 C C . LEU A 1 483 ? 8.234 42.818 18.642 1 96.26 483 LEU A C 1
ATOM 3972 O O . LEU A 1 483 ? 7.365 42.024 18.274 1 96.26 483 LEU A O 1
ATOM 3976 N N . SER A 1 484 ? 9.481 42.761 18.218 1 96.37 484 SER A N 1
ATOM 3977 C CA . SER A 1 484 ? 9.904 41.712 17.296 1 96.37 484 SER A CA 1
ATOM 3978 C C . SER A 1 484 ? 9.842 40.339 17.955 1 96.37 484 SER A C 1
ATOM 3980 O O . SER A 1 484 ? 9.537 39.342 17.297 1 96.37 484 SER A O 1
ATOM 3982 N N . LYS A 1 485 ? 10.127 40.266 19.225 1 95.42 485 LYS A N 1
ATOM 3983 C CA . LYS A 1 485 ? 10.001 39.009 19.957 1 95.42 485 LYS A CA 1
ATOM 3984 C C . LYS A 1 485 ? 8.546 38.556 20.025 1 95.42 485 LYS A C 1
ATOM 3986 O O . LYS A 1 485 ? 8.25 37.372 19.85 1 95.42 485 LYS A O 1
ATOM 3991 N N . MET A 1 486 ? 7.733 39.519 20.298 1 96.23 486 MET A N 1
ATOM 3992 C CA . MET A 1 486 ? 6.302 39.23 20.313 1 96.23 486 MET A CA 1
ATOM 3993 C C . MET A 1 486 ? 5.827 38.758 18.943 1 96.23 486 MET A C 1
ATOM 3995 O O . MET A 1 486 ? 5.08 37.784 18.841 1 96.23 486 MET A O 1
ATOM 3999 N N . ALA A 1 487 ? 6.299 39.422 17.894 1 97.07 487 ALA A N 1
ATOM 4000 C CA . ALA A 1 487 ? 5.927 39.067 16.527 1 97.07 487 ALA A CA 1
ATOM 4001 C C . ALA A 1 487 ? 6.381 37.651 16.185 1 97.07 487 ALA A C 1
ATOM 4003 O O . ALA A 1 487 ? 5.652 36.899 15.534 1 97.07 487 ALA A O 1
ATOM 4004 N N . ALA A 1 488 ? 7.549 37.298 16.597 1 96.29 488 ALA A N 1
ATOM 4005 C CA . ALA A 1 488 ? 8.085 35.966 16.328 1 96.29 488 ALA A CA 1
ATOM 4006 C C . ALA A 1 488 ? 7.197 34.885 16.936 1 96.29 488 ALA A C 1
ATOM 4008 O O . ALA A 1 488 ? 6.892 33.884 16.284 1 96.29 488 ALA A O 1
ATOM 4009 N N . ASP A 1 489 ? 6.767 35.103 18.123 1 96.2 489 ASP A N 1
ATOM 4010 C CA . ASP A 1 489 ? 5.956 34.111 18.823 1 96.2 489 ASP A CA 1
ATOM 4011 C C . ASP A 1 489 ? 4.577 33.978 18.182 1 96.2 489 ASP A C 1
ATOM 4013 O O . ASP A 1 489 ? 4.049 32.871 18.059 1 96.2 489 ASP A O 1
ATOM 4017 N N . ILE A 1 490 ? 4.034 35.08 17.774 1 96.5 490 ILE A N 1
ATOM 4018 C CA . ILE A 1 490 ? 2.686 35.09 17.215 1 96.5 490 ILE A CA 1
ATOM 4019 C C . ILE A 1 490 ? 2.707 34.499 15.807 1 96.5 490 ILE A C 1
ATOM 4021 O O . ILE A 1 490 ? 1.835 33.704 15.448 1 96.5 490 ILE A O 1
ATOM 4025 N N . LEU A 1 491 ? 3.718 34.861 15.022 1 96.19 491 LEU A N 1
ATOM 4026 C CA . LEU A 1 491 ? 3.806 34.432 13.631 1 96.19 491 LEU A CA 1
ATOM 4027 C C . LEU A 1 491 ? 4.173 32.955 13.539 1 96.19 491 LEU A C 1
ATOM 4029 O O . LEU A 1 491 ? 3.967 32.322 12.501 1 96.19 491 LEU A O 1
ATOM 4033 N N . ALA A 1 492 ? 4.709 32.394 14.597 1 95.98 492 ALA A N 1
ATOM 4034 C CA . ALA A 1 492 ? 5.094 30.986 14.622 1 95.98 492 ALA A CA 1
ATOM 4035 C C . ALA A 1 492 ? 3.876 30.088 14.821 1 95.98 492 ALA A C 1
ATOM 4037 O O . ALA A 1 492 ? 3.95 28.875 14.608 1 95.98 492 ALA A O 1
ATOM 4038 N N . ILE A 1 493 ? 2.735 30.644 15.233 1 95.43 493 ILE A N 1
ATOM 4039 C CA . ILE A 1 493 ? 1.54 29.872 15.554 1 95.43 493 ILE A CA 1
ATOM 4040 C C . ILE A 1 493 ? 0.904 29.346 14.27 1 95.43 493 ILE A C 1
ATOM 4042 O O . ILE A 1 493 ? 0.501 30.127 13.405 1 95.43 493 ILE A O 1
ATOM 4046 N N . PRO A 1 494 ? 0.816 28.023 14.121 1 93.47 494 PRO A N 1
ATOM 4047 C CA . PRO A 1 494 ? 0.095 27.488 12.964 1 93.47 494 PRO A CA 1
ATOM 4048 C C . PRO A 1 494 ? -1.421 27.585 13.117 1 93.47 494 PRO A C 1
ATOM 4050 O O . PRO A 1 494 ? -1.951 27.354 14.207 1 93.47 494 PRO A O 1
ATOM 4053 N N . VAL A 1 495 ? -2.056 27.897 12.083 1 93.26 495 VAL A N 1
ATOM 4054 C CA . VAL A 1 495 ? -3.505 28.03 12.187 1 93.26 495 VAL A CA 1
ATOM 4055 C C . VAL A 1 495 ? -4.176 26.726 11.763 1 93.26 495 VAL A C 1
ATOM 4057 O O . VAL A 1 495 ? -5.405 26.629 11.748 1 93.26 495 VAL A O 1
ATOM 4060 N N . SER A 1 496 ? -3.362 25.79 11.356 1 91.73 496 SER A N 1
ATOM 4061 C CA . SER A 1 496 ? -3.876 24.481 10.966 1 91.73 496 SER A CA 1
ATOM 4062 C C . SER A 1 496 ? -3 23.358 11.513 1 91.73 496 SER A C 1
ATOM 4064 O O . SER A 1 496 ? -1.85 23.59 11.892 1 91.73 496 SER A O 1
ATOM 4066 N N . SER A 1 497 ? -3.499 22.189 11.672 1 87.06 497 SER A N 1
ATOM 4067 C CA . SER A 1 497 ? -2.765 21.021 12.148 1 87.06 497 SER A CA 1
ATOM 4068 C C . SER A 1 497 ? -2.202 20.21 10.985 1 87.06 497 SER A C 1
ATOM 4070 O O . SER A 1 497 ? -1.95 19.011 11.122 1 87.06 497 SER A O 1
ATOM 4072 N N . VAL A 1 498 ? -2.081 20.718 9.721 1 81.8 498 VAL A N 1
ATOM 4073 C CA . VAL A 1 498 ? -1.643 20.045 8.502 1 81.8 498 VAL A CA 1
ATOM 4074 C C . VAL A 1 498 ? -0.259 19.437 8.716 1 81.8 498 VAL A C 1
ATOM 4076 O O . VAL A 1 498 ? 0.057 18.384 8.157 1 81.8 498 VAL A O 1
ATOM 4079 N N . ALA A 1 499 ? 0.555 20.119 9.492 1 79.58 499 ALA A N 1
ATOM 4080 C CA . ALA A 1 499 ? 1.878 19.582 9.797 1 79.58 499 ALA A CA 1
ATOM 4081 C C . ALA A 1 499 ? 1.78 18.167 10.358 1 79.58 499 ALA A C 1
ATOM 4083 O O . ALA A 1 499 ? 2.619 17.314 10.058 1 79.58 499 ALA A O 1
ATOM 4084 N N . SER A 1 500 ? 0.782 17.936 11.124 1 82.48 500 SER A N 1
ATOM 4085 C CA . SER A 1 500 ? 0.566 16.609 11.693 1 82.48 500 SER A CA 1
ATOM 4086 C C . SER A 1 500 ? 0.206 15.596 10.611 1 82.48 500 SER A C 1
ATOM 4088 O O . SER A 1 500 ? 0.644 14.445 10.661 1 82.48 500 SER A O 1
ATOM 4090 N N . GLU A 1 501 ? -0.518 16.036 9.631 1 77.83 501 GLU A N 1
ATOM 4091 C CA . GLU A 1 501 ? -0.952 15.146 8.558 1 77.83 501 GLU A CA 1
ATOM 4092 C C . GLU A 1 501 ? 0.233 14.664 7.727 1 77.83 501 GLU A C 1
ATOM 4094 O O . GLU A 1 501 ? 0.241 13.528 7.248 1 77.83 501 GLU A O 1
ATOM 4099 N N . ALA A 1 502 ? 1.145 15.565 7.563 1 76.88 502 ALA A N 1
ATOM 4100 C CA . ALA A 1 502 ? 2.357 15.168 6.851 1 76.88 502 ALA A CA 1
ATOM 4101 C C . ALA A 1 502 ? 3.064 14.023 7.569 1 76.88 502 ALA A C 1
ATOM 4103 O O . ALA A 1 502 ? 3.6 13.116 6.927 1 76.88 502 ALA A O 1
ATOM 4104 N N . THR A 1 503 ? 3.015 14.073 8.828 1 80.94 503 THR A N 1
ATOM 4105 C CA . THR A 1 503 ? 3.63 13.018 9.627 1 80.94 503 THR A CA 1
ATOM 4106 C C . THR A 1 503 ? 2.842 11.717 9.503 1 80.94 503 THR A C 1
ATOM 4108 O O . THR A 1 503 ? 3.426 10.632 9.473 1 80.94 503 THR A O 1
ATOM 4111 N N . PHE A 1 504 ? 1.546 11.85 9.41 1 81.63 504 PHE A N 1
ATOM 4112 C CA . PHE A 1 504 ? 0.717 10.664 9.231 1 81.63 504 PHE A CA 1
ATOM 4113 C C . PHE A 1 504 ? 1.013 9.994 7.895 1 81.63 504 PHE A C 1
ATOM 4115 O O . PHE A 1 504 ? 1.042 8.765 7.803 1 81.63 504 PHE A O 1
ATOM 4122 N N . SER A 1 505 ? 1.171 10.868 6.911 1 76.81 505 SER A N 1
ATOM 4123 C CA . SER A 1 505 ? 1.544 10.322 5.61 1 76.81 505 SER A CA 1
ATOM 4124 C C . SER A 1 505 ? 2.838 9.519 5.698 1 76.81 505 SER A C 1
ATOM 4126 O O . SER A 1 505 ? 2.933 8.424 5.141 1 76.81 505 SER A O 1
ATOM 4128 N N . ALA A 1 506 ? 3.794 10.044 6.379 1 79.37 506 ALA A N 1
ATOM 4129 C CA . ALA A 1 506 ? 5.037 9.319 6.628 1 79.37 506 ALA A CA 1
ATOM 4130 C C . ALA A 1 506 ? 4.78 8.05 7.435 1 79.37 506 ALA A C 1
ATOM 4132 O O . ALA A 1 506 ? 5.38 7.006 7.17 1 79.37 506 ALA A O 1
ATOM 4133 N N . GLY A 1 507 ? 3.941 8.185 8.382 1 80.63 507 GLY A N 1
ATOM 4134 C CA . GLY A 1 507 ? 3.574 7.027 9.181 1 80.63 507 GLY A CA 1
ATOM 4135 C C . GLY A 1 507 ? 3.021 5.882 8.354 1 80.63 507 GLY A C 1
ATOM 4136 O O . GLY A 1 507 ? 3.365 4.721 8.584 1 80.63 507 GLY A O 1
ATOM 4137 N N . THR A 1 508 ? 2.235 6.247 7.396 1 77.01 508 THR A N 1
ATOM 4138 C CA . THR A 1 508 ? 1.63 5.242 6.53 1 77.01 508 THR A CA 1
ATOM 4139 C C . THR A 1 508 ? 2.698 4.521 5.711 1 77.01 508 THR A C 1
ATOM 4141 O O . THR A 1 508 ? 2.568 3.33 5.424 1 77.01 508 THR A O 1
ATOM 4144 N N . ARG A 1 509 ? 3.727 5.202 5.414 1 77.1 509 ARG A N 1
ATOM 4145 C CA . ARG A 1 509 ? 4.809 4.606 4.636 1 77.1 509 ARG A CA 1
ATOM 4146 C C . ARG A 1 509 ? 5.692 3.724 5.513 1 77.1 509 ARG A C 1
ATOM 4148 O O . ARG A 1 509 ? 6.198 2.696 5.058 1 77.1 509 ARG A O 1
ATOM 4155 N N . VAL A 1 510 ? 5.805 4.197 6.738 1 81.27 510 VAL A N 1
ATOM 4156 C CA . VAL A 1 510 ? 6.629 3.446 7.68 1 81.27 510 VAL A CA 1
ATOM 4157 C C . VAL A 1 510 ? 5.888 2.187 8.125 1 81.27 510 VAL A C 1
ATOM 4159 O O . VAL A 1 510 ? 6.48 1.108 8.208 1 81.27 510 VAL A O 1
ATOM 4162 N N . ILE A 1 511 ? 4.569 2.393 8.405 1 81.25 511 ILE A N 1
ATOM 4163 C CA . ILE A 1 511 ? 3.734 1.283 8.85 1 81.25 511 ILE A CA 1
ATOM 4164 C C . ILE A 1 511 ? 2.937 0.732 7.669 1 81.25 511 ILE A C 1
ATOM 4166 O O . ILE A 1 511 ? 1.774 1.092 7.475 1 81.25 511 ILE A O 1
ATOM 4170 N N . ASP A 1 512 ? 3.478 -0.026 6.884 1 73.61 512 ASP A N 1
ATOM 4171 C CA . ASP A 1 512 ? 2.764 -0.616 5.757 1 73.61 512 ASP A CA 1
ATOM 4172 C C . ASP A 1 512 ? 2.444 -2.086 6.018 1 73.61 512 ASP A C 1
ATOM 4174 O O . ASP A 1 512 ? 2.654 -2.586 7.125 1 73.61 512 ASP A O 1
ATOM 4178 N N . SER A 1 513 ? 1.866 -2.739 5.134 1 70.49 513 SER A N 1
ATOM 4179 C CA . SER A 1 513 ? 1.376 -4.101 5.318 1 70.49 513 SER A CA 1
ATOM 4180 C C . SER A 1 513 ? 2.52 -5.065 5.611 1 70.49 513 SER A C 1
ATOM 4182 O O . SER A 1 513 ? 2.312 -6.119 6.216 1 70.49 513 SER A O 1
ATOM 4184 N N . TYR A 1 514 ? 3.746 -4.626 5.252 1 67.8 514 TYR A N 1
ATOM 4185 C CA . TYR A 1 514 ? 4.885 -5.517 5.443 1 67.8 514 TYR A CA 1
ATOM 4186 C C . TYR A 1 514 ? 5.636 -5.175 6.723 1 67.8 514 TYR A C 1
ATOM 4188 O O . TYR A 1 514 ? 6.532 -5.914 7.141 1 67.8 514 TYR A O 1
ATOM 4196 N N . ARG A 1 515 ? 5.266 -4.046 7.355 1 72.68 515 ARG A N 1
ATOM 4197 C CA . ARG A 1 515 ? 5.883 -3.599 8.6 1 72.68 515 ARG A CA 1
ATOM 4198 C C . ARG A 1 515 ? 4.825 -3.285 9.653 1 72.68 515 ARG A C 1
ATOM 4200 O O . ARG A 1 515 ? 4.853 -2.218 10.269 1 72.68 515 ARG A O 1
ATOM 4207 N N . SER A 1 516 ? 3.932 -4.176 9.755 1 72.35 516 SER A N 1
ATOM 4208 C CA . SER A 1 516 ? 2.785 -3.943 10.625 1 72.35 516 SER A CA 1
ATOM 4209 C C . SER A 1 516 ? 3.099 -4.324 12.068 1 72.35 516 SER A C 1
ATOM 4211 O O . SER A 1 516 ? 2.317 -4.034 12.976 1 72.35 516 SER A O 1
ATOM 4213 N N . SER A 1 517 ? 4.372 -4.873 12.279 1 76.2 517 SER A N 1
ATOM 4214 C CA . SER A 1 517 ? 4.686 -5.378 13.612 1 76.2 517 SER A CA 1
ATOM 4215 C C . SER A 1 517 ? 5.66 -4.456 14.338 1 76.2 517 SER A C 1
ATOM 4217 O O . SER A 1 517 ? 6.157 -4.794 15.414 1 76.2 517 SER A O 1
ATOM 4219 N N . LEU A 1 518 ? 5.913 -3.342 13.788 1 87.36 518 LEU A N 1
ATOM 4220 C CA . LEU A 1 518 ? 6.838 -2.408 14.421 1 87.36 518 LEU A CA 1
ATOM 4221 C C . LEU A 1 518 ? 6.301 -1.94 15.769 1 87.36 518 LEU A C 1
ATOM 4223 O O . LEU A 1 518 ? 5.105 -1.673 15.907 1 87.36 518 LEU A O 1
ATOM 4227 N N . SER A 1 519 ? 7.156 -1.897 16.701 1 90.75 519 SER A N 1
ATOM 4228 C CA . SER A 1 519 ? 6.742 -1.373 17.998 1 90.75 519 SER A CA 1
ATOM 4229 C C . SER A 1 519 ? 6.509 0.133 17.937 1 90.75 519 SER A C 1
ATOM 4231 O O . SER A 1 519 ? 7.156 0.836 17.158 1 90.75 519 SER A O 1
ATOM 4233 N N . PRO A 1 520 ? 5.672 0.608 18.777 1 90.78 520 PRO A N 1
ATOM 4234 C CA . PRO A 1 520 ? 5.402 2.048 18.801 1 90.78 520 PRO A CA 1
ATOM 4235 C C . PRO A 1 520 ? 6.658 2.88 19.046 1 90.78 520 PRO A C 1
ATOM 4237 O O . PRO A 1 520 ? 6.805 3.965 18.477 1 90.78 520 PRO A O 1
ATOM 4240 N N . ASP A 1 521 ? 7.621 2.339 19.806 1 93.58 521 ASP A N 1
ATOM 4241 C CA . ASP A 1 521 ? 8.862 3.056 20.081 1 93.58 521 ASP A CA 1
ATOM 4242 C C . ASP A 1 521 ? 9.709 3.192 18.817 1 93.58 521 ASP A C 1
ATOM 4244 O O . ASP A 1 521 ? 10.315 4.239 18.58 1 93.58 521 ASP A O 1
ATOM 4248 N N . THR A 1 522 ? 9.739 2.142 18.113 1 94.25 522 THR A N 1
ATOM 4249 C CA . THR A 1 522 ? 10.488 2.168 16.862 1 94.25 522 THR A CA 1
ATOM 4250 C C . THR A 1 522 ? 9.841 3.124 15.864 1 94.25 522 THR A C 1
ATOM 4252 O O . THR A 1 522 ? 10.537 3.855 15.156 1 94.25 522 THR A O 1
ATOM 4255 N N . VAL A 1 523 ? 8.493 3.109 15.85 1 94.13 523 VAL A N 1
ATOM 4256 C CA . VAL A 1 523 ? 7.755 3.99 14.951 1 94.13 523 VAL A CA 1
ATOM 4257 C C . VAL A 1 523 ? 8.048 5.447 15.3 1 94.13 523 VAL A C 1
ATOM 4259 O O . VAL A 1 523 ? 8.29 6.268 14.411 1 94.13 523 VAL A O 1
ATOM 4262 N N . GLN A 1 524 ? 8.054 5.721 16.558 1 95.55 524 GLN A N 1
ATOM 4263 C CA . GLN A 1 524 ? 8.36 7.077 17.002 1 95.55 524 GLN A CA 1
ATOM 4264 C C . GLN A 1 524 ? 9.759 7.498 16.561 1 95.55 524 GLN A C 1
ATOM 4266 O O . GLN A 1 524 ? 9.947 8.601 16.045 1 95.55 524 GLN A O 1
ATOM 4271 N N . ALA A 1 525 ? 10.727 6.61 16.756 1 96.33 525 ALA A N 1
ATOM 4272 C CA . ALA A 1 525 ? 12.11 6.915 16.397 1 96.33 525 ALA A CA 1
ATOM 4273 C C . ALA A 1 525 ? 12.242 7.181 14.9 1 96.33 525 ALA A C 1
ATOM 4275 O O . ALA A 1 525 ? 12.95 8.102 14.487 1 96.33 525 ALA A O 1
ATOM 4276 N N . LEU A 1 526 ? 11.537 6.424 14.15 1 95.5 526 LEU A N 1
ATOM 4277 C CA . LEU A 1 526 ? 11.641 6.532 12.699 1 95.5 526 LEU A CA 1
ATOM 4278 C C . LEU A 1 526 ? 10.983 7.814 12.201 1 95.5 526 LEU A C 1
ATOM 4280 O O . LEU A 1 526 ? 11.508 8.479 11.305 1 95.5 526 LEU A O 1
ATOM 4284 N N . LEU A 1 527 ? 9.828 8.16 12.77 1 95.11 527 LEU A N 1
ATOM 4285 C CA . LEU A 1 527 ? 9.087 9.32 12.285 1 95.11 527 LEU A CA 1
ATOM 4286 C C . LEU A 1 527 ? 9.709 10.615 12.795 1 95.11 527 LEU A C 1
ATOM 4288 O O . LEU A 1 527 ? 9.918 11.554 12.023 1 95.11 527 LEU A O 1
ATOM 4292 N N . CYS A 1 528 ? 10.034 10.662 14.099 1 96.66 528 CYS A N 1
ATOM 4293 C CA . CYS A 1 528 ? 10.676 11.849 14.653 1 96.66 528 CYS A CA 1
ATOM 4294 C C . CYS A 1 528 ? 12.086 12.015 14.098 1 96.66 528 CYS A C 1
ATOM 4296 O O . CYS A 1 528 ? 12.437 13.083 13.592 1 96.66 528 CYS A O 1
ATOM 4298 N N . GLY A 1 529 ? 12.869 10.887 14.221 1 96.06 529 GLY A N 1
ATOM 4299 C CA . GLY A 1 529 ? 14.227 10.936 13.704 1 96.06 529 GLY A CA 1
ATOM 4300 C C . GLY A 1 529 ? 14.291 11.285 12.229 1 96.06 529 GLY A C 1
ATOM 4301 O O . GLY A 1 529 ? 15.168 12.039 11.802 1 96.06 529 GLY A O 1
ATOM 4302 N N . GLY A 1 530 ? 13.343 10.698 11.472 1 94.85 530 GLY A N 1
ATOM 4303 C CA . GLY A 1 530 ? 13.282 11.019 10.055 1 94.85 530 GLY A CA 1
ATOM 4304 C C . GLY A 1 530 ? 13.03 12.491 9.787 1 94.85 530 GLY A C 1
ATOM 4305 O O . GLY A 1 530 ? 13.649 13.081 8.9 1 94.85 530 GLY A O 1
ATOM 4306 N N . ASP A 1 531 ? 12.117 13.072 10.481 1 94.15 531 ASP A N 1
ATOM 4307 C CA . ASP A 1 531 ? 11.802 14.491 10.349 1 94.15 531 ASP A CA 1
ATOM 4308 C C . ASP A 1 531 ? 13.021 15.355 10.663 1 94.15 531 ASP A C 1
ATOM 4310 O O . ASP A 1 531 ? 13.317 16.307 9.938 1 94.15 531 ASP A O 1
ATOM 4314 N N . TRP A 1 532 ? 13.777 15.001 11.753 1 96.56 532 TRP A N 1
ATOM 4315 C CA . TRP A 1 532 ? 14.932 15.777 12.194 1 96.56 532 TRP A CA 1
ATOM 4316 C C . TRP A 1 532 ? 16.065 15.69 11.177 1 96.56 532 TRP A C 1
ATOM 4318 O O . TRP A 1 532 ? 16.691 16.701 10.848 1 96.56 532 TRP A O 1
ATOM 4328 N N . LEU A 1 533 ? 16.248 14.512 10.681 1 95.69 533 LEU A N 1
ATOM 4329 C CA . LEU A 1 533 ? 17.352 14.3 9.752 1 95.69 533 LEU A CA 1
ATOM 4330 C C . LEU A 1 533 ? 17.076 14.979 8.415 1 95.69 533 LEU A C 1
ATOM 4332 O O . LEU A 1 533 ? 17.997 15.482 7.767 1 95.69 533 LEU A O 1
ATOM 4336 N N . ARG A 1 534 ? 15.866 14.959 7.953 1 93.62 534 ARG A N 1
ATOM 4337 C CA . ARG A 1 534 ? 15.528 15.653 6.715 1 93.62 534 ARG A CA 1
ATOM 4338 C C . ARG A 1 534 ? 15.812 17.147 6.829 1 93.62 534 ARG A C 1
ATOM 4340 O O . ARG A 1 534 ? 16.273 17.772 5.871 1 93.62 534 ARG A O 1
ATOM 4347 N N . LYS A 1 535 ? 15.563 17.7 7.976 1 90.61 535 LYS A N 1
ATOM 4348 C CA . LYS A 1 535 ? 15.853 19.114 8.199 1 90.61 535 LYS A CA 1
ATOM 4349 C C . LYS A 1 535 ? 17.357 19.365 8.248 1 90.61 535 LYS A C 1
ATOM 4351 O O . LYS A 1 535 ? 17.848 20.342 7.68 1 90.61 535 LYS A O 1
ATOM 4356 N N . ILE A 1 536 ? 18.056 18.493 8.944 1 91.42 536 ILE A N 1
ATOM 4357 C CA . ILE A 1 536 ? 19.499 18.636 9.109 1 91.42 536 ILE A CA 1
ATOM 4358 C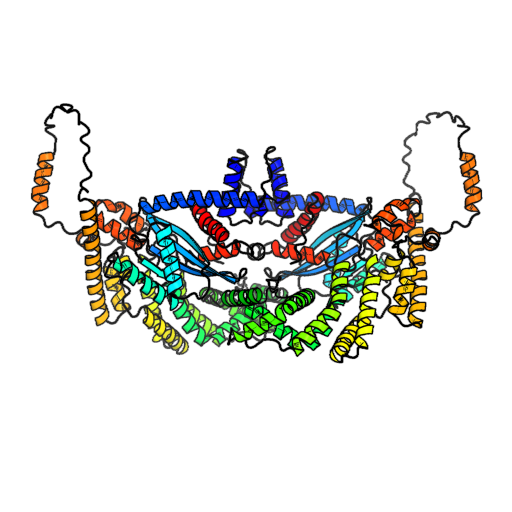 C . ILE A 1 536 ? 20.181 18.593 7.744 1 91.42 536 ILE A C 1
ATOM 4360 O O . ILE A 1 536 ? 21.108 19.363 7.482 1 91.42 536 ILE A O 1
ATOM 4364 N N . HIS A 1 537 ? 19.654 17.748 6.9 1 91.71 537 HIS A N 1
ATOM 4365 C CA . HIS A 1 537 ? 20.307 17.569 5.608 1 91.71 537 HIS A CA 1
ATOM 4366 C C . HIS A 1 537 ? 19.625 18.4 4.526 1 91.71 537 HIS A C 1
ATOM 4368 O O . HIS A 1 537 ? 19.952 18.275 3.344 1 91.71 537 HIS A O 1
ATOM 4374 N N . GLY A 1 538 ? 18.596 19.127 4.922 1 84.94 538 GLY A N 1
ATOM 4375 C CA . GLY A 1 538 ? 17.97 20.078 4.017 1 84.94 538 GLY A CA 1
ATOM 4376 C C . GLY A 1 538 ? 17.083 19.418 2.978 1 84.94 538 GLY A C 1
ATOM 4377 O O . GLY A 1 538 ? 17.014 19.874 1.834 1 84.94 538 GLY A O 1
ATOM 4378 N N . LEU A 1 539 ? 16.526 18.298 3.327 1 81.99 539 LEU A N 1
ATOM 4379 C CA . LEU A 1 539 ? 15.634 17.628 2.387 1 81.99 539 LEU A CA 1
ATOM 4380 C C . LEU A 1 539 ? 14.271 18.312 2.349 1 81.99 539 LEU A C 1
ATOM 4382 O O . LEU A 1 539 ? 13.674 18.573 3.395 1 81.99 539 LEU A O 1
ATOM 4386 N N . LYS A 1 540 ? 14.032 18.871 1.311 1 63.98 540 LYS A N 1
ATOM 4387 C CA . LYS A 1 540 ? 12.702 19.452 1.156 1 63.98 540 LYS A CA 1
ATOM 4388 C C . LYS A 1 540 ? 11.685 18.395 0.735 1 63.98 540 LYS A C 1
ATOM 4390 O O . LYS A 1 540 ? 11.996 17.513 -0.068 1 63.98 540 LYS A O 1
ATOM 4395 N N . LYS A 1 541 ? 10.852 18.053 1.67 1 56.32 541 LYS A N 1
ATOM 4396 C CA . LYS A 1 541 ? 9.867 17.038 1.307 1 56.32 541 LYS A CA 1
ATOM 4397 C C . LYS A 1 541 ? 9.106 17.437 0.046 1 56.32 541 LYS A C 1
ATOM 4399 O O . LYS A 1 541 ? 8.676 18.584 -0.09 1 56.32 541 LYS A O 1
ATOM 4404 N N . LYS A 1 542 ? 9.286 16.79 -1.015 1 48.88 542 LYS A N 1
ATOM 4405 C CA . LYS A 1 542 ? 8.444 16.972 -2.195 1 48.88 542 LYS A CA 1
ATOM 4406 C C . LYS A 1 542 ? 6.967 16.811 -1.846 1 48.88 542 LYS A C 1
ATOM 4408 O O . LYS A 1 542 ? 6.565 15.79 -1.285 1 48.88 542 LYS A O 1
ATOM 4413 N N . THR A 1 543 ? 6.252 17.677 -1.405 1 38.31 543 THR A N 1
ATOM 4414 C CA . THR A 1 543 ? 4.821 17.568 -1.146 1 38.31 543 THR A CA 1
ATOM 4415 C C . THR A 1 543 ? 4.122 16.82 -2.277 1 38.31 543 THR A C 1
ATOM 4417 O O . THR A 1 543 ? 4.058 17.31 -3.406 1 38.31 543 THR A O 1
ATOM 4420 N N . LYS A 1 544 ? 4.254 15.633 -2.582 1 37.03 544 LYS A N 1
ATOM 4421 C CA . LYS A 1 544 ? 3.264 15.051 -3.484 1 37.03 544 LYS A CA 1
ATOM 4422 C C . LYS A 1 544 ? 1.847 15.28 -2.966 1 37.03 544 LYS A C 1
ATOM 4424 O O . LYS A 1 544 ? 1.471 14.751 -1.919 1 37.03 544 LYS A O 1
ATOM 4429 N N . VAL A 1 545 ? 1.326 16.366 -3.085 1 30.08 545 VAL A N 1
ATOM 4430 C CA . VAL A 1 545 ? -0.106 16.581 -2.903 1 30.08 545 VAL A CA 1
ATOM 4431 C C . VAL A 1 545 ? -0.89 15.518 -3.667 1 30.08 545 VAL A C 1
ATOM 4433 O O . VAL A 1 545 ? -0.831 15.458 -4.898 1 30.08 545 VAL A O 1
ATOM 4436 N N . SER A 1 546 ? -0.727 14.21 -3.393 1 31.62 546 SER A N 1
ATOM 4437 C CA . SER A 1 546 ? -1.785 13.375 -3.952 1 31.62 546 SER A CA 1
ATOM 4438 C C . SER A 1 546 ? -3.148 13.756 -3.384 1 31.62 546 SER A C 1
ATOM 4440 O O . SER A 1 546 ? -3.261 14.103 -2.206 1 31.62 546 SER A O 1
ATOM 4442 N N . MET B 1 1 ? 32.265 3.31 -12.425 1 84.91 1 MET B N 1
ATOM 4443 C CA . MET B 1 1 ? 30.889 3.789 -12.339 1 84.91 1 MET B CA 1
ATOM 4444 C C . MET B 1 1 ? 29.949 2.885 -13.131 1 84.91 1 MET B C 1
ATOM 4446 O O . MET B 1 1 ? 28.845 2.58 -12.676 1 84.91 1 MET B O 1
ATOM 4450 N N . GLU B 1 2 ? 30.459 2.267 -14.224 1 87.41 2 GLU B N 1
ATOM 4451 C CA . GLU B 1 2 ? 29.601 1.419 -15.045 1 87.41 2 GLU B CA 1
ATOM 4452 C C . GLU B 1 2 ? 29.235 0.131 -14.313 1 87.41 2 GLU B C 1
ATOM 4454 O O . GLU B 1 2 ? 28.08 -0.3 -14.343 1 87.41 2 GLU B O 1
ATOM 4459 N N . GLN B 1 3 ? 30.195 -0.439 -13.64 1 90.48 3 GLN B N 1
ATOM 4460 C CA . GLN B 1 3 ? 29.947 -1.662 -12.883 1 90.48 3 GLN B CA 1
ATOM 4461 C C . GLN B 1 3 ? 28.974 -1.41 -11.734 1 90.48 3 GLN B C 1
ATOM 4463 O O . GLN B 1 3 ? 28.141 -2.263 -11.42 1 90.48 3 GLN B O 1
ATOM 4468 N N . MET B 1 4 ? 29.148 -0.236 -11.139 1 92.48 4 MET B N 1
ATOM 4469 C CA . MET B 1 4 ? 28.256 0.126 -10.041 1 92.48 4 MET B CA 1
ATOM 4470 C C . MET B 1 4 ? 26.832 0.339 -10.544 1 92.48 4 MET B C 1
ATOM 4472 O O . MET B 1 4 ? 25.87 -0.041 -9.875 1 92.48 4 MET B O 1
ATOM 4476 N N . ARG B 1 5 ? 26.731 0.892 -11.718 1 94.58 5 ARG B N 1
ATOM 4477 C CA . ARG B 1 5 ? 25.422 1.128 -12.318 1 94.58 5 ARG B CA 1
ATOM 4478 C C . ARG B 1 5 ? 24.726 -0.188 -12.648 1 94.58 5 ARG B C 1
ATOM 4480 O O . ARG B 1 5 ? 23.516 -0.323 -12.454 1 94.58 5 ARG B O 1
ATOM 4487 N N . GLU B 1 6 ? 25.503 -1.104 -13.123 1 95.49 6 GLU B N 1
ATOM 4488 C CA . GLU B 1 6 ? 24.957 -2.426 -13.417 1 95.49 6 GLU B CA 1
ATOM 4489 C C . GLU B 1 6 ? 24.473 -3.118 -12.146 1 95.49 6 GLU B C 1
ATOM 4491 O O . GLU B 1 6 ? 23.382 -3.692 -12.123 1 95.49 6 GLU B O 1
ATOM 4496 N N . ALA B 1 7 ? 25.302 -3.054 -11.162 1 95.31 7 ALA B N 1
ATOM 4497 C CA . ALA B 1 7 ? 24.94 -3.676 -9.891 1 95.31 7 ALA B CA 1
ATOM 4498 C C . ALA B 1 7 ? 23.703 -3.015 -9.29 1 95.31 7 ALA B C 1
ATOM 4500 O O . ALA B 1 7 ? 22.862 -3.688 -8.689 1 95.31 7 ALA B O 1
ATOM 4501 N N . ALA B 1 8 ? 23.617 -1.704 -9.424 1 96.3 8 ALA B N 1
ATOM 4502 C CA . ALA B 1 8 ? 22.456 -0.967 -8.932 1 96.3 8 ALA B CA 1
ATOM 4503 C C . ALA B 1 8 ? 21.186 -1.393 -9.664 1 96.3 8 ALA B C 1
ATOM 4505 O O . ALA B 1 8 ? 20.129 -1.547 -9.047 1 96.3 8 ALA B O 1
ATOM 4506 N N . ALA B 1 9 ? 21.289 -1.549 -10.938 1 96.61 9 ALA B N 1
ATOM 4507 C CA . ALA B 1 9 ? 20.147 -2.001 -11.728 1 96.61 9 ALA B CA 1
ATOM 4508 C C . ALA B 1 9 ? 19.698 -3.395 -11.296 1 96.61 9 ALA B C 1
ATOM 4510 O O . ALA B 1 9 ? 18.499 -3.669 -11.211 1 96.61 9 ALA B O 1
ATOM 4511 N N . HIS B 1 10 ? 20.651 -4.314 -11.006 1 97.2 10 HIS B N 1
ATOM 4512 C CA . HIS B 1 10 ? 20.325 -5.639 -10.491 1 97.2 10 HIS B CA 1
ATOM 4513 C C . HIS B 1 10 ? 19.552 -5.545 -9.179 1 97.2 10 HIS B C 1
ATOM 4515 O O . HIS B 1 10 ? 18.555 -6.246 -8.99 1 97.2 10 HIS B O 1
ATOM 4521 N N . TRP B 1 11 ? 20.059 -4.648 -8.333 1 96.74 11 TRP B N 1
ATOM 4522 C CA . TRP B 1 11 ? 19.424 -4.455 -7.033 1 96.74 11 TRP B CA 1
ATOM 4523 C C . TRP B 1 11 ? 17.981 -3.992 -7.195 1 96.74 11 TRP B C 1
ATOM 4525 O O . TRP B 1 11 ? 17.067 -4.566 -6.598 1 96.74 11 TRP B O 1
ATOM 4535 N N . ILE B 1 12 ? 17.721 -3.055 -8.033 1 96.33 12 ILE B N 1
ATOM 4536 C CA . ILE B 1 12 ? 16.406 -2.463 -8.251 1 96.33 12 ILE B CA 1
ATOM 4537 C C . ILE B 1 12 ? 15.451 -3.516 -8.808 1 96.33 12 ILE B C 1
ATOM 4539 O O . ILE B 1 12 ? 14.327 -3.664 -8.321 1 96.33 12 ILE B O 1
ATOM 4543 N N . MET B 1 13 ? 15.888 -4.266 -9.738 1 95.76 13 MET B N 1
ATOM 4544 C CA . MET B 1 13 ? 15.033 -5.246 -10.401 1 95.76 13 MET B CA 1
ATOM 4545 C C . MET B 1 13 ? 14.771 -6.443 -9.492 1 95.76 13 MET B C 1
ATOM 4547 O O . MET B 1 13 ? 13.639 -6.919 -9.396 1 95.76 13 MET B O 1
ATOM 4551 N N . MET B 1 14 ? 15.776 -6.923 -8.778 1 95.1 14 MET B N 1
ATOM 4552 C CA . MET B 1 14 ? 15.651 -8.1 -7.924 1 95.1 14 MET B CA 1
ATOM 4553 C C . MET B 1 14 ? 14.675 -7.841 -6.78 1 95.1 14 MET B C 1
ATOM 4555 O O . MET B 1 14 ? 13.957 -8.748 -6.354 1 95.1 14 MET B O 1
ATOM 4559 N N . HIS B 1 15 ? 14.716 -6.603 -6.347 1 93.35 15 HIS B N 1
ATOM 4560 C CA . HIS B 1 15 ? 13.965 -6.328 -5.127 1 93.35 15 HIS B CA 1
ATOM 4561 C C . HIS B 1 15 ? 12.835 -5.338 -5.387 1 93.35 15 HIS B C 1
ATOM 4563 O O . HIS B 1 15 ? 12.233 -4.815 -4.446 1 93.35 15 HIS B O 1
ATOM 4569 N N . GLU B 1 16 ? 12.606 -4.986 -6.702 1 91.75 16 GLU B N 1
ATOM 4570 C CA . GLU B 1 16 ? 11.412 -4.272 -7.142 1 91.75 16 GLU B CA 1
ATOM 4571 C C . GLU B 1 16 ? 11.362 -2.865 -6.553 1 91.75 16 GLU B C 1
ATOM 4573 O O . GLU B 1 16 ? 10.311 -2.419 -6.086 1 91.75 16 GLU B O 1
ATOM 4578 N N . HIS B 1 17 ? 12.464 -2.14 -6.431 1 93.69 17 HIS B N 1
ATOM 4579 C CA . HIS B 1 17 ? 12.518 -0.775 -5.922 1 93.69 17 HIS B CA 1
ATOM 4580 C C . HIS B 1 17 ? 12.168 0.234 -7.011 1 93.69 17 HIS B C 1
ATOM 4582 O O . HIS B 1 17 ? 12.374 -0.032 -8.198 1 93.69 17 HIS B O 1
ATOM 4588 N N . PRO B 1 18 ? 11.647 1.401 -6.598 1 92.91 18 PRO B N 1
ATOM 4589 C CA . PRO B 1 18 ? 11.493 2.485 -7.571 1 92.91 18 PRO B CA 1
ATOM 4590 C C . PRO B 1 18 ? 12.831 3.01 -8.086 1 92.91 18 PRO B C 1
ATOM 4592 O O . PRO B 1 18 ? 13.839 2.942 -7.377 1 92.91 18 PRO B O 1
ATOM 4595 N N . PHE B 1 19 ? 12.828 3.603 -9.256 1 93.71 19 PHE B N 1
ATOM 4596 C CA . PHE B 1 19 ? 14.046 4.125 -9.865 1 93.71 19 PHE B CA 1
ATOM 4597 C C . PHE B 1 19 ? 14.595 5.296 -9.06 1 93.71 19 PHE B C 1
ATOM 4599 O O . PHE B 1 19 ? 15.785 5.608 -9.14 1 93.71 19 PHE B O 1
ATOM 4606 N N . THR B 1 20 ? 13.758 5.918 -8.263 1 93.08 20 THR B N 1
ATOM 4607 C CA . THR B 1 20 ? 14.119 7.14 -7.553 1 93.08 20 THR B CA 1
ATOM 4608 C C . THR B 1 20 ? 14.988 6.822 -6.339 1 93.08 20 THR B C 1
ATOM 4610 O O . THR B 1 20 ? 15.564 7.725 -5.728 1 93.08 20 THR B O 1
ATOM 4613 N N . ILE B 1 21 ? 15.045 5.559 -6.016 1 94.35 21 ILE B N 1
ATOM 4614 C CA . ILE B 1 21 ? 15.767 5.192 -4.802 1 94.35 21 ILE B CA 1
ATOM 4615 C C . ILE B 1 21 ? 17.227 5.626 -4.919 1 94.35 21 ILE B C 1
ATOM 4617 O O . ILE B 1 21 ? 17.844 6.023 -3.928 1 94.35 21 ILE B O 1
ATOM 4621 N N . LEU B 1 22 ? 17.822 5.67 -6.103 1 94.8 22 LEU B N 1
ATOM 4622 C CA . LEU B 1 22 ? 19.223 6.022 -6.306 1 94.8 22 LEU B CA 1
ATOM 4623 C C . LEU B 1 22 ? 19.409 7.536 -6.303 1 94.8 22 LEU B C 1
ATOM 4625 O O . LEU B 1 22 ? 20.532 8.027 -6.171 1 94.8 22 LEU B O 1
ATOM 4629 N N . ASP B 1 23 ? 18.226 8.203 -6.429 1 93.02 23 ASP B N 1
ATOM 4630 C CA . ASP B 1 23 ? 18.236 9.663 -6.435 1 93.02 23 ASP B CA 1
ATOM 4631 C C . ASP B 1 23 ? 18.037 10.219 -5.027 1 93.02 23 ASP B C 1
ATOM 4633 O O . ASP B 1 23 ? 18.155 11.427 -4.809 1 93.02 23 ASP B O 1
ATOM 4637 N N . GLU B 1 24 ? 17.784 9.421 -4.109 1 94.85 24 GLU B N 1
ATOM 4638 C CA . GLU B 1 24 ? 17.511 9.861 -2.744 1 94.85 24 GLU B CA 1
ATOM 4639 C C . GLU B 1 24 ? 18.744 10.501 -2.113 1 94.85 24 GLU B C 1
ATOM 4641 O O . GLU B 1 24 ? 19.858 9.992 -2.259 1 94.85 24 GLU B O 1
ATOM 4646 N N . GLU B 1 25 ? 18.578 11.615 -1.463 1 94.75 25 GLU B N 1
ATOM 4647 C CA . GLU B 1 25 ? 19.682 12.366 -0.872 1 94.75 25 GLU B CA 1
ATOM 4648 C C . GLU B 1 25 ? 20.438 11.522 0.15 1 94.75 25 GLU B C 1
ATOM 4650 O O . GLU B 1 25 ? 21.671 11.513 0.165 1 94.75 25 GLU B O 1
ATOM 4655 N N . GLY B 1 26 ? 19.665 10.801 0.981 1 95.24 26 GLY B N 1
ATOM 4656 C CA . GLY B 1 26 ? 20.306 9.976 1.993 1 95.24 26 GLY B CA 1
ATOM 4657 C C . GLY B 1 26 ? 21.155 8.864 1.406 1 95.24 26 GLY B C 1
ATOM 4658 O O . GLY B 1 26 ? 22.222 8.546 1.935 1 95.24 26 GLY B O 1
ATOM 4659 N N . PHE B 1 27 ? 20.733 8.318 0.278 1 96.66 27 PHE B N 1
ATOM 4660 C CA . PHE B 1 27 ? 21.487 7.263 -0.389 1 96.66 27 PHE B CA 1
ATOM 4661 C C . PHE B 1 27 ? 22.803 7.802 -0.939 1 96.66 27 PHE B C 1
ATOM 4663 O O . PHE B 1 27 ? 23.853 7.18 -0.769 1 96.66 27 PHE B O 1
ATOM 4670 N N . ASN B 1 28 ? 22.715 8.898 -1.537 1 95.74 28 ASN B N 1
ATOM 4671 C CA . ASN B 1 28 ? 23.905 9.48 -2.15 1 95.74 28 ASN B CA 1
ATOM 4672 C C . ASN B 1 28 ? 24.906 9.948 -1.097 1 95.74 28 ASN B C 1
ATOM 4674 O O . ASN B 1 28 ? 26.117 9.874 -1.311 1 95.74 28 ASN B O 1
ATOM 4678 N N . LEU B 1 29 ? 24.403 10.467 0.024 1 94.36 29 LEU B N 1
ATOM 4679 C CA . LEU B 1 29 ? 25.294 10.812 1.127 1 94.36 29 LEU B CA 1
ATOM 4680 C C . LEU B 1 29 ? 26.05 9.582 1.62 1 94.36 29 LEU B C 1
ATOM 4682 O O . LEU B 1 29 ? 27.255 9.65 1.872 1 94.36 29 LEU B O 1
ATOM 4686 N N . MET B 1 30 ? 25.362 8.462 1.725 1 94.58 30 MET B N 1
ATOM 4687 C CA . MET B 1 30 ? 25.965 7.213 2.182 1 94.58 30 MET B CA 1
ATOM 4688 C C . MET B 1 30 ? 27.011 6.718 1.188 1 94.58 30 MET B C 1
ATOM 4690 O O . MET B 1 30 ? 28.122 6.356 1.579 1 94.58 30 MET B O 1
ATOM 4694 N N . MET B 1 31 ? 26.631 6.76 -0.107 1 94.55 31 MET B N 1
ATOM 4695 C CA . MET B 1 31 ? 27.531 6.255 -1.14 1 94.55 31 MET B CA 1
ATOM 4696 C C . MET B 1 31 ? 28.802 7.094 -1.212 1 94.55 31 MET B C 1
ATOM 4698 O O . MET B 1 31 ? 29.9 6.554 -1.362 1 94.55 31 MET B O 1
ATOM 4702 N N . ARG B 1 32 ? 28.684 8.394 -1.053 1 93.08 32 ARG B N 1
ATOM 4703 C CA . ARG B 1 32 ? 29.837 9.285 -1.124 1 93.08 32 ARG B CA 1
ATOM 4704 C C . ARG B 1 32 ? 30.773 9.064 0.059 1 93.08 32 ARG B C 1
ATOM 4706 O O . ARG B 1 32 ? 31.983 9.271 -0.052 1 93.08 32 ARG B O 1
ATOM 4713 N N . ARG B 1 33 ? 30.19 8.687 1.111 1 91.11 33 ARG B N 1
ATOM 4714 C CA . ARG B 1 33 ? 31.001 8.418 2.294 1 91.11 33 ARG B CA 1
ATOM 4715 C C . ARG B 1 33 ? 31.894 7.2 2.081 1 91.11 33 ARG B C 1
ATOM 4717 O O . ARG B 1 33 ? 33.025 7.161 2.569 1 91.11 33 ARG B O 1
ATOM 4724 N N . GLY B 1 34 ? 31.365 6.215 1.404 1 88.1 34 GLY B N 1
ATOM 4725 C CA . GLY B 1 34 ? 32.12 4.996 1.164 1 88.1 34 GLY B CA 1
ATOM 4726 C C . GLY B 1 34 ? 32.907 5.026 -0.133 1 88.1 34 GLY B C 1
ATOM 4727 O O . GLY B 1 34 ? 33.943 4.37 -0.252 1 88.1 34 GLY B O 1
ATOM 4728 N N . MET B 1 35 ? 32.345 5.753 -1.129 1 90.14 35 MET B N 1
ATOM 4729 C CA . MET B 1 35 ? 32.946 5.887 -2.453 1 90.14 35 MET B CA 1
ATOM 4730 C C . MET B 1 35 ? 33.02 7.351 -2.871 1 90.14 35 MET B C 1
ATOM 4732 O O . MET B 1 35 ? 32.147 7.841 -3.59 1 90.14 35 MET B O 1
ATOM 4736 N N . PRO B 1 36 ? 34.106 7.927 -2.664 1 87.36 36 PRO B N 1
ATOM 4737 C CA . PRO B 1 36 ? 34.227 9.36 -2.943 1 87.36 36 PRO B CA 1
ATOM 4738 C C . PRO B 1 36 ? 33.963 9.7 -4.408 1 87.36 36 PRO B C 1
ATOM 4740 O O . PRO B 1 36 ? 33.526 10.811 -4.719 1 87.36 36 PRO B O 1
ATOM 4743 N N . GLU B 1 37 ? 34.127 8.704 -5.274 1 89.39 37 GLU B N 1
ATOM 4744 C CA . GLU B 1 37 ? 33.946 8.947 -6.702 1 89.39 37 GLU B CA 1
ATOM 4745 C C . GLU B 1 37 ? 32.502 8.7 -7.126 1 89.39 37 GLU B C 1
ATOM 4747 O O . GLU B 1 37 ? 32.16 8.848 -8.302 1 89.39 37 GLU B O 1
ATOM 4752 N N . TRP B 1 38 ? 31.737 8.428 -6.199 1 92.85 38 TRP B N 1
ATOM 4753 C CA . TRP B 1 38 ? 30.346 8.115 -6.511 1 92.85 38 TRP B CA 1
ATOM 4754 C C . TRP B 1 38 ? 29.65 9.308 -7.158 1 92.85 38 TRP B C 1
ATOM 4756 O O . TRP B 1 38 ? 29.78 10.44 -6.688 1 92.85 38 TRP B O 1
ATOM 4766 N N . GLN B 1 39 ? 28.982 9.053 -8.214 1 93.05 39 GLN B N 1
ATOM 4767 C CA . GLN B 1 39 ? 28.135 10.044 -8.87 1 93.05 39 GLN B CA 1
ATOM 4768 C C . GLN B 1 39 ? 26.667 9.633 -8.818 1 93.05 39 GLN B C 1
ATOM 4770 O O . GLN B 1 39 ? 26.328 8.481 -9.098 1 93.05 39 GLN B O 1
ATOM 4775 N N . LYS B 1 40 ? 25.923 10.59 -8.478 1 93.96 40 LYS B N 1
ATOM 4776 C CA . LYS B 1 40 ? 24.485 10.363 -8.375 1 93.96 40 LYS B CA 1
ATOM 4777 C C . LYS B 1 40 ? 23.922 9.804 -9.679 1 93.96 40 LYS B C 1
ATOM 4779 O O . LYS B 1 40 ? 24.31 10.239 -10.765 1 93.96 40 LYS B O 1
ATOM 4784 N N . ILE B 1 41 ? 23.09 8.821 -9.58 1 94.56 41 ILE B N 1
ATOM 4785 C CA . ILE B 1 41 ? 22.408 8.228 -10.725 1 94.56 41 ILE B CA 1
ATOM 4786 C C . ILE B 1 41 ? 20.954 8.693 -10.757 1 94.56 41 ILE B C 1
ATOM 4788 O O . ILE B 1 41 ? 20.204 8.473 -9.803 1 94.56 41 ILE B O 1
ATOM 4792 N N . SER B 1 42 ? 20.52 9.28 -11.791 1 95.17 42 SER B N 1
ATOM 4793 C CA . SER B 1 42 ? 19.158 9.791 -11.901 1 95.17 42 SER B CA 1
ATOM 4794 C C . SER B 1 42 ? 18.164 8.662 -12.156 1 95.17 42 SER B C 1
ATOM 4796 O O . SER B 1 42 ? 18.553 7.564 -12.559 1 95.17 42 SER B O 1
ATOM 4798 N N . ARG B 1 43 ? 16.978 8.947 -11.965 1 93.43 43 ARG B N 1
ATOM 4799 C CA . ARG B 1 43 ? 15.923 7.966 -12.193 1 93.43 43 ARG B CA 1
ATOM 4800 C C . ARG B 1 43 ? 15.879 7.54 -13.657 1 93.43 43 ARG B C 1
ATOM 4802 O O . ARG B 1 43 ? 15.643 6.369 -13.961 1 93.43 43 ARG B O 1
ATOM 4809 N N . THR B 1 44 ? 16.102 8.473 -14.524 1 94.43 44 THR B N 1
ATOM 4810 C CA . THR B 1 44 ? 16.053 8.19 -15.954 1 94.43 44 THR B CA 1
ATOM 4811 C C . THR B 1 44 ? 17.204 7.277 -16.365 1 94.43 44 THR B C 1
ATOM 4813 O O . THR B 1 44 ? 17.016 6.349 -17.154 1 94.43 44 THR B O 1
ATOM 4816 N N . THR B 1 45 ? 18.382 7.604 -15.833 1 95.61 45 THR B N 1
ATOM 4817 C CA . THR B 1 45 ? 19.544 6.77 -16.118 1 95.61 45 THR B CA 1
ATOM 4818 C C . THR B 1 45 ? 19.349 5.362 -15.563 1 95.61 45 THR B C 1
ATOM 4820 O O . THR B 1 45 ? 19.701 4.377 -16.216 1 95.61 45 THR B O 1
ATOM 4823 N N . CYS B 1 46 ? 18.834 5.324 -14.402 1 95.32 46 CYS B N 1
ATOM 4824 C CA . CYS B 1 46 ? 18.571 4.034 -13.773 1 95.32 46 CYS B CA 1
ATOM 4825 C C . CYS B 1 46 ? 17.614 3.201 -14.617 1 95.32 46 CYS B C 1
ATOM 4827 O O . CYS B 1 46 ? 17.842 2.008 -14.826 1 95.32 46 CYS B O 1
ATOM 4829 N N . ARG B 1 47 ? 16.505 3.804 -15.045 1 95.93 47 ARG B N 1
ATOM 4830 C CA . ARG B 1 47 ? 15.549 3.114 -15.905 1 95.93 47 ARG B CA 1
ATOM 4831 C C . ARG B 1 47 ? 16.229 2.581 -17.162 1 95.93 47 ARG B C 1
ATOM 4833 O O . ARG B 1 47 ? 16.013 1.431 -17.551 1 95.93 47 ARG B O 1
ATOM 4840 N N . ALA B 1 48 ? 17.024 3.44 -17.76 1 97.07 48 ALA B N 1
ATOM 4841 C CA . ALA B 1 48 ? 17.732 3.045 -18.975 1 97.07 48 ALA B CA 1
ATOM 4842 C C . ALA B 1 48 ? 18.646 1.852 -18.713 1 97.07 48 ALA B C 1
ATOM 4844 O O . ALA B 1 48 ? 18.739 0.94 -19.539 1 97.07 48 ALA B O 1
ATOM 4845 N N . ASP B 1 49 ? 19.33 1.857 -17.618 1 97.51 49 ASP B N 1
ATOM 4846 C CA . ASP B 1 49 ? 20.219 0.76 -17.248 1 97.51 49 ASP B CA 1
ATOM 4847 C C . ASP B 1 49 ? 19.436 -0.534 -17.037 1 97.51 49 ASP B C 1
ATOM 4849 O O . ASP B 1 49 ? 19.884 -1.61 -17.439 1 97.51 49 ASP B O 1
ATOM 4853 N N . CYS B 1 50 ? 18.304 -0.475 -16.397 1 97.29 50 CYS B N 1
ATOM 4854 C CA . CYS B 1 50 ? 17.466 -1.648 -16.174 1 97.29 50 CYS B CA 1
ATOM 4855 C C . CYS B 1 50 ? 16.979 -2.229 -17.496 1 97.29 50 CYS B C 1
ATOM 4857 O O . CYS B 1 50 ? 16.968 -3.448 -17.677 1 97.29 50 CYS B O 1
ATOM 4859 N N . MET B 1 51 ? 16.593 -1.305 -18.4 1 97.78 51 MET B N 1
ATOM 4860 C CA . MET B 1 51 ? 16.132 -1.756 -19.71 1 97.78 51 MET B CA 1
ATOM 4861 C C . MET B 1 51 ? 17.25 -2.464 -20.467 1 97.78 51 MET B C 1
ATOM 4863 O O . MET B 1 51 ? 17.008 -3.458 -21.154 1 97.78 51 MET B O 1
ATOM 4867 N N . LYS B 1 52 ? 18.427 -1.92 -20.325 1 97.52 52 LYS B N 1
ATOM 4868 C CA . LYS B 1 52 ? 19.585 -2.53 -20.972 1 97.52 52 LYS B CA 1
ATOM 4869 C C . LYS B 1 52 ? 19.852 -3.926 -20.418 1 97.52 52 LYS B C 1
ATOM 4871 O O . LYS B 1 52 ? 20.097 -4.865 -21.178 1 97.52 52 LYS B O 1
ATOM 4876 N N . ILE B 1 53 ? 19.827 -4.056 -19.156 1 97.33 53 ILE B N 1
ATOM 4877 C CA . ILE B 1 53 ? 20.055 -5.341 -18.504 1 97.33 53 ILE B CA 1
ATOM 4878 C C . ILE B 1 53 ? 18.97 -6.331 -18.922 1 97.33 53 ILE B C 1
ATOM 4880 O O . ILE B 1 53 ? 19.254 -7.506 -19.164 1 97.33 53 ILE B O 1
ATOM 4884 N N . TYR B 1 54 ? 17.754 -5.873 -18.939 1 97.29 54 TYR B N 1
ATOM 4885 C CA . TYR B 1 54 ? 16.631 -6.694 -19.379 1 97.29 54 TYR B CA 1
ATOM 4886 C C . TYR B 1 54 ? 16.895 -7.284 -20.759 1 97.29 54 TYR B C 1
ATOM 4888 O O . TYR B 1 54 ? 16.698 -8.482 -20.977 1 97.29 54 TYR B O 1
ATOM 4896 N N . GLU B 1 55 ? 17.338 -6.449 -21.669 1 97.81 55 GLU B N 1
ATOM 4897 C CA . GLU B 1 55 ? 17.593 -6.903 -23.033 1 97.81 55 GLU B CA 1
ATOM 4898 C C . GLU B 1 55 ? 18.73 -7.92 -23.073 1 97.81 55 GLU B C 1
ATOM 4900 O O . GLU B 1 55 ? 18.679 -8.885 -23.838 1 97.81 55 GLU B O 1
ATOM 4905 N N . ILE B 1 56 ? 19.705 -7.691 -22.26 1 97.24 56 ILE B N 1
ATOM 4906 C CA . ILE B 1 56 ? 20.843 -8.601 -22.202 1 97.24 56 ILE B CA 1
ATOM 4907 C C . ILE B 1 56 ? 20.393 -9.957 -21.663 1 97.24 56 ILE B C 1
ATOM 4909 O O . ILE B 1 56 ? 20.709 -10.999 -22.243 1 97.24 56 ILE B O 1
ATOM 4913 N N . GLU B 1 57 ? 19.674 -9.936 -20.603 1 96.96 57 GLU B N 1
ATOM 4914 C CA . GLU B 1 57 ? 19.221 -11.178 -19.983 1 96.96 57 GLU B CA 1
ATOM 4915 C C . GLU B 1 57 ? 18.186 -11.884 -20.854 1 96.96 57 GLU B C 1
ATOM 4917 O O . GLU B 1 57 ? 18.118 -13.115 -20.872 1 96.96 57 GLU B O 1
ATOM 4922 N N . LYS B 1 58 ? 17.364 -11.076 -21.511 1 97.45 58 LYS B N 1
ATOM 4923 C CA . LYS B 1 58 ? 16.403 -11.646 -22.451 1 97.45 58 LYS B CA 1
ATOM 4924 C C . LYS B 1 58 ? 17.108 -12.457 -23.535 1 97.45 58 LYS B C 1
ATOM 4926 O O . LYS B 1 58 ? 16.69 -13.571 -23.855 1 97.45 58 LYS B O 1
ATOM 4931 N N . LYS B 1 59 ? 18.176 -11.961 -24.063 1 97.25 59 LYS B N 1
ATOM 4932 C CA . LYS B 1 59 ? 18.95 -12.66 -25.085 1 97.25 59 LYS B CA 1
ATOM 4933 C C . LYS B 1 59 ? 19.571 -13.937 -24.527 1 97.25 59 LYS B C 1
ATOM 4935 O O . LYS B 1 59 ? 19.601 -14.966 -25.205 1 97.25 59 LYS B O 1
ATOM 4940 N N . ARG B 1 60 ? 20.019 -13.811 -23.346 1 96.31 60 ARG B N 1
ATOM 4941 C CA . ARG B 1 60 ? 20.623 -14.971 -22.699 1 96.31 60 ARG B CA 1
ATOM 4942 C C . ARG B 1 60 ? 19.594 -16.076 -22.484 1 96.31 60 ARG B C 1
ATOM 4944 O O . ARG B 1 60 ? 19.872 -17.249 -22.742 1 96.31 60 ARG B O 1
ATOM 4951 N N . LEU B 1 61 ? 18.472 -15.711 -21.994 1 96.6 61 LEU B N 1
ATOM 4952 C CA . LEU B 1 61 ? 17.42 -16.691 -21.745 1 96.6 61 LEU B CA 1
ATOM 4953 C C . LEU B 1 61 ? 16.925 -17.301 -23.053 1 96.6 61 LEU B C 1
ATOM 4955 O O . LEU B 1 61 ? 16.658 -18.503 -23.12 1 96.6 61 LEU B O 1
ATOM 4959 N N . LYS B 1 62 ? 16.81 -16.475 -24.041 1 96.68 62 LYS B N 1
ATOM 4960 C CA . LYS B 1 62 ? 16.392 -16.965 -25.351 1 96.68 62 LYS B CA 1
ATOM 4961 C C . LYS B 1 62 ? 17.358 -18.023 -25.876 1 96.68 62 LYS B C 1
ATOM 4963 O O . LYS B 1 62 ? 16.933 -19.039 -26.43 1 96.68 62 LYS B O 1
ATOM 4968 N N . LYS B 1 63 ? 18.598 -17.797 -25.691 1 95.24 63 LYS B N 1
ATOM 4969 C CA . LYS B 1 63 ? 19.616 -18.752 -26.118 1 95.24 63 LYS B CA 1
ATOM 4970 C C . LYS B 1 63 ? 19.495 -20.066 -25.351 1 95.24 63 LYS B C 1
ATOM 4972 O O . LYS B 1 63 ? 19.647 -21.144 -25.928 1 95.24 63 LYS B O 1
ATOM 4977 N N . SER B 1 64 ? 19.207 -19.935 -24.132 1 94.09 64 SER B N 1
ATOM 4978 C CA . SER B 1 64 ? 19.059 -21.129 -23.307 1 94.09 64 SER B CA 1
ATOM 4979 C C . SER B 1 64 ? 17.847 -21.95 -23.735 1 94.09 64 SER B C 1
ATOM 4981 O O . SER B 1 64 ? 17.844 -23.176 -23.607 1 94.09 64 SER B O 1
ATOM 4983 N N . LEU B 1 65 ? 16.828 -21.341 -24.216 1 95.64 65 LEU B N 1
ATOM 4984 C CA . LEU B 1 65 ? 15.594 -22.018 -24.599 1 95.64 65 LEU B CA 1
ATOM 4985 C C . LEU B 1 65 ? 15.742 -22.69 -25.961 1 95.64 65 LEU B C 1
ATOM 4987 O O . LEU B 1 65 ? 14.934 -23.546 -26.327 1 95.64 65 LEU B O 1
ATOM 4991 N N . GLU B 1 66 ? 16.762 -22.285 -26.645 1 93.88 66 GLU B N 1
ATOM 4992 C CA . GLU B 1 66 ? 17.029 -22.937 -27.923 1 93.88 66 GLU B CA 1
ATOM 4993 C C . GLU B 1 66 ? 17.457 -24.388 -27.724 1 93.88 66 GLU B C 1
ATOM 4995 O O . GLU B 1 66 ? 17.217 -25.236 -28.586 1 93.88 66 GLU B O 1
ATOM 5000 N N . CYS B 1 67 ? 17.96 -24.635 -26.555 1 90.53 67 CYS B N 1
ATOM 5001 C CA . CYS B 1 67 ? 18.567 -25.938 -26.312 1 90.53 67 CYS B CA 1
ATOM 5002 C C . CYS B 1 67 ? 17.557 -26.907 -25.71 1 90.53 67 CYS B C 1
ATOM 5004 O O . CYS B 1 67 ? 17.859 -28.087 -25.519 1 90.53 67 CYS B O 1
ATOM 5006 N N . ILE B 1 68 ? 16.393 -26.477 -25.524 1 92.15 68 ILE B N 1
ATOM 5007 C CA . ILE B 1 68 ? 15.421 -27.378 -24.914 1 92.15 68 ILE B CA 1
ATOM 5008 C C . ILE B 1 68 ? 14.482 -27.926 -25.986 1 92.15 68 ILE B C 1
ATOM 5010 O O . ILE B 1 68 ? 14.286 -27.298 -27.029 1 92.15 68 ILE B O 1
ATOM 5014 N N . ASP B 1 69 ? 13.917 -29.023 -25.691 1 90.65 69 ASP B N 1
ATOM 5015 C CA . ASP B 1 69 ? 13.057 -29.672 -26.676 1 90.65 69 ASP B CA 1
ATOM 5016 C C . ASP B 1 69 ? 11.588 -29.336 -26.43 1 90.65 69 ASP B C 1
ATOM 5018 O O . ASP B 1 69 ? 10.829 -29.12 -27.376 1 90.65 69 ASP B O 1
ATOM 5022 N N . LYS B 1 70 ? 11.226 -29.347 -25.165 1 95.13 70 LYS B N 1
ATOM 5023 C CA . LYS B 1 70 ? 9.832 -29.092 -24.815 1 95.13 70 LYS B CA 1
ATOM 5024 C C . LYS B 1 70 ? 9.729 -28.143 -23.624 1 95.13 70 LYS B C 1
ATOM 5026 O O . LYS B 1 70 ? 10.599 -28.139 -22.75 1 95.13 70 LYS B O 1
ATOM 5031 N N . ILE B 1 71 ? 8.686 -27.327 -23.637 1 96.77 71 ILE B N 1
ATOM 5032 C CA . ILE B 1 71 ? 8.435 -26.375 -22.561 1 96.77 71 ILE B CA 1
ATOM 5033 C C . ILE B 1 71 ? 6.938 -26.309 -22.269 1 96.77 71 ILE B C 1
ATOM 5035 O O . ILE B 1 71 ? 6.117 -26.363 -23.187 1 96.77 71 ILE B O 1
ATOM 5039 N N . SER B 1 72 ? 6.602 -26.351 -21.041 1 96.77 72 SER B N 1
ATOM 5040 C CA . SER B 1 72 ? 5.213 -26.166 -20.633 1 96.77 72 SER B CA 1
ATOM 5041 C C . SER B 1 72 ? 4.963 -24.741 -20.152 1 96.77 72 SER B C 1
ATOM 5043 O O . SER B 1 72 ? 5.84 -24.122 -19.546 1 96.77 72 SER B O 1
ATOM 5045 N N . LEU B 1 73 ? 3.748 -24.196 -20.408 1 96.54 73 LEU B N 1
ATOM 5046 C CA . LEU B 1 73 ? 3.453 -22.807 -20.074 1 96.54 73 LEU B CA 1
ATOM 5047 C C . LEU B 1 73 ? 2.325 -22.722 -19.051 1 96.54 73 LEU B C 1
ATOM 5049 O O . LEU B 1 73 ? 1.466 -23.605 -18.993 1 96.54 73 LEU B O 1
ATOM 5053 N N . THR B 1 74 ? 2.369 -21.782 -18.24 1 95.88 74 THR B N 1
ATOM 5054 C CA . THR B 1 74 ? 1.235 -21.326 -17.443 1 95.88 74 THR B CA 1
ATOM 5055 C C . THR B 1 74 ? 0.901 -19.872 -17.76 1 95.88 74 THR B C 1
ATOM 5057 O O . THR B 1 74 ? 1.783 -19.092 -18.126 1 95.88 74 THR B O 1
ATOM 5060 N N . THR B 1 75 ? -0.301 -19.519 -17.729 1 94.17 75 THR B N 1
ATOM 5061 C CA . THR B 1 75 ? -0.689 -18.134 -17.97 1 94.17 75 THR B CA 1
ATOM 5062 C C . THR B 1 75 ? -1.898 -17.755 -17.119 1 94.17 75 THR B C 1
ATOM 5064 O O . THR B 1 75 ? -2.671 -18.624 -16.708 1 94.17 75 THR B O 1
ATOM 5067 N N . ASP B 1 76 ? -1.897 -16.599 -16.736 1 91.86 76 ASP B N 1
ATOM 5068 C CA . ASP B 1 76 ? -2.991 -16.004 -15.975 1 91.86 76 ASP B CA 1
ATOM 5069 C C . ASP B 1 76 ? -3.069 -14.497 -16.213 1 91.86 76 ASP B C 1
ATOM 5071 O O . ASP B 1 76 ? -2.123 -13.894 -16.723 1 91.86 76 ASP B O 1
ATOM 5075 N N . CYS B 1 77 ? -4.196 -13.998 -15.979 1 90.3 77 CYS B N 1
ATOM 5076 C CA . CYS B 1 77 ? -4.401 -12.564 -16.147 1 90.3 77 CYS B CA 1
ATOM 5077 C C . CYS B 1 77 ? -4.57 -11.875 -14.798 1 90.3 77 CYS B C 1
ATOM 5079 O O . CYS B 1 77 ? -5.056 -12.483 -13.843 1 90.3 77 CYS B O 1
ATOM 5081 N N . TRP B 1 78 ? -4.113 -10.693 -14.741 1 87.99 78 TRP B N 1
ATOM 5082 C CA . TRP B 1 78 ? -4.132 -9.91 -13.51 1 87.99 78 TRP B CA 1
ATOM 5083 C C . TRP B 1 78 ? -4.51 -8.46 -13.794 1 87.99 78 TRP B C 1
ATOM 5085 O O . TRP B 1 78 ? -3.904 -7.81 -14.649 1 87.99 78 TRP B O 1
ATOM 5095 N N . LYS B 1 79 ? -5.453 -7.948 -13.087 1 86.57 79 LYS B N 1
ATOM 5096 C CA . LYS B 1 79 ? -5.841 -6.547 -13.212 1 86.57 79 LYS B CA 1
ATOM 5097 C C . LYS B 1 79 ? -5.149 -5.689 -12.157 1 86.57 79 LYS B C 1
ATOM 5099 O O . LYS B 1 79 ? -5.328 -5.906 -10.957 1 86.57 79 LYS B O 1
ATOM 5104 N N . SER B 1 80 ? -4.366 -4.827 -12.558 1 86.03 80 SER B N 1
ATOM 5105 C CA . SER B 1 80 ? -3.714 -3.906 -11.632 1 86.03 80 SER B CA 1
ATOM 5106 C C . SER B 1 80 ? -4.728 -2.988 -10.959 1 86.03 80 SER B C 1
ATOM 5108 O O . SER B 1 80 ? -5.521 -2.329 -11.635 1 86.03 80 SER B O 1
ATOM 5110 N N . LYS B 1 81 ? -4.695 -2.917 -9.707 1 80.02 81 LYS B N 1
ATOM 5111 C CA . LYS B 1 81 ? -5.622 -2.069 -8.964 1 80.02 81 LYS B CA 1
ATOM 5112 C C . LYS B 1 81 ? -5.301 -0.591 -9.17 1 80.02 81 LYS B C 1
ATOM 5114 O O . LYS B 1 81 ? -6.207 0.243 -9.231 1 80.02 81 LYS B O 1
ATOM 5119 N N . THR B 1 82 ? -4.096 -0.321 -9.297 1 77.53 82 THR B N 1
ATOM 5120 C CA . THR B 1 82 ? -3.624 1.058 -9.353 1 77.53 82 THR B CA 1
ATOM 5121 C C . THR B 1 82 ? -3.752 1.616 -10.768 1 77.53 82 THR B C 1
ATOM 5123 O O . THR B 1 82 ? -4.246 2.729 -10.96 1 77.53 82 THR B O 1
ATOM 5126 N N . GLN B 1 83 ? -3.346 0.854 -11.753 1 80.59 83 GLN B N 1
ATOM 5127 C CA . GLN B 1 83 ? -3.387 1.323 -13.135 1 80.59 83 GLN B CA 1
ATOM 5128 C C . GLN B 1 83 ? -4.723 0.985 -13.791 1 80.59 83 GLN B C 1
ATOM 5130 O O . GLN B 1 83 ? -5.087 1.577 -14.809 1 80.59 83 GLN B O 1
ATOM 5135 N N . LYS B 1 84 ? -5.385 -0.035 -13.258 1 80.48 84 LYS B N 1
ATOM 5136 C CA . LYS B 1 84 ? -6.683 -0.49 -13.749 1 80.48 84 LYS B CA 1
ATOM 5137 C C . LYS B 1 84 ? -6.563 -1.087 -15.148 1 80.48 84 LYS B C 1
ATOM 5139 O O . LYS B 1 84 ? -7.425 -0.864 -16 1 80.48 84 LYS B O 1
ATOM 5144 N N . ILE B 1 85 ? -5.449 -1.608 -15.415 1 85.91 85 ILE B N 1
ATOM 5145 C CA . ILE B 1 85 ? -5.278 -2.326 -16.674 1 85.91 85 ILE B CA 1
ATOM 5146 C C . ILE B 1 85 ? -4.955 -3.791 -16.391 1 85.91 85 ILE B C 1
ATOM 5148 O O . ILE B 1 85 ? -4.54 -4.14 -15.284 1 85.91 85 ILE B O 1
ATOM 5152 N N . GLU B 1 86 ? -5.199 -4.599 -17.319 1 88.54 86 GLU B N 1
ATOM 5153 C CA . GLU B 1 86 ? -5.042 -6.039 -17.138 1 88.54 86 GLU B CA 1
ATOM 5154 C C . GLU B 1 86 ? -3.754 -6.54 -17.784 1 88.54 86 GLU B C 1
ATOM 5156 O O . GLU B 1 86 ? -3.43 -6.161 -18.911 1 88.54 86 GLU B O 1
ATOM 5161 N N . TYR B 1 87 ? -3.046 -7.268 -17.048 1 91.22 87 TYR B N 1
ATOM 5162 C CA . TYR B 1 87 ? -1.805 -7.875 -17.514 1 91.22 87 TYR B CA 1
ATOM 5163 C C . TYR B 1 87 ? -1.939 -9.39 -17.605 1 91.22 87 TYR B C 1
ATOM 5165 O O . TYR B 1 87 ? -2.671 -10.003 -16.825 1 91.22 87 TYR B O 1
ATOM 5173 N N . MET B 1 88 ? -1.307 -9.935 -18.569 1 93.6 88 MET B N 1
ATOM 5174 C CA . MET B 1 88 ? -1.172 -11.384 -18.686 1 93.6 88 MET B CA 1
ATOM 5175 C C . MET B 1 88 ? 0.269 -11.819 -18.441 1 93.6 88 MET B C 1
ATOM 5177 O O . MET B 1 88 ? 1.205 -11.176 -18.92 1 93.6 88 MET B O 1
ATOM 5181 N N . VAL B 1 89 ? 0.409 -12.817 -17.655 1 95.67 89 VAL B N 1
ATOM 5182 C CA . VAL B 1 89 ? 1.736 -13.367 -17.4 1 95.67 89 VAL B CA 1
ATOM 5183 C C . VAL B 1 89 ? 1.859 -14.743 -18.05 1 95.67 89 VAL B C 1
ATOM 5185 O O . VAL B 1 89 ? 0.91 -15.531 -18.035 1 95.67 89 VAL B O 1
ATOM 5188 N N . VAL B 1 90 ? 2.865 -14.944 -18.746 1 96.62 90 VAL B N 1
ATOM 5189 C CA . VAL B 1 90 ? 3.197 -16.256 -19.29 1 96.62 90 VAL B CA 1
ATOM 5190 C C . VAL B 1 90 ? 4.49 -16.766 -18.658 1 96.62 90 VAL B C 1
ATOM 5192 O O . VAL B 1 90 ? 5.517 -16.083 -18.693 1 96.62 90 VAL B O 1
ATOM 5195 N N . THR B 1 91 ? 4.433 -17.935 -18.097 1 96.61 91 THR B N 1
ATOM 5196 C CA . THR B 1 91 ? 5.589 -18.528 -17.435 1 96.61 91 THR B CA 1
ATOM 5197 C C . THR B 1 91 ? 5.966 -19.854 -18.091 1 96.61 91 THR B C 1
ATOM 5199 O O . THR B 1 91 ? 5.096 -20.671 -18.397 1 96.61 91 THR B O 1
ATOM 5202 N N . GLY B 1 92 ? 7.199 -20.022 -18.321 1 96.81 92 GLY B N 1
ATOM 5203 C CA . GLY B 1 92 ? 7.693 -21.273 -18.874 1 96.81 92 GLY B CA 1
ATOM 5204 C C . GLY B 1 92 ? 8.267 -22.204 -17.823 1 96.81 92 GLY B C 1
ATOM 5205 O O . GLY B 1 92 ? 8.921 -21.756 -16.88 1 96.81 92 GLY B O 1
ATOM 5206 N N . HIS B 1 93 ? 8.037 -23.526 -17.999 1 96.82 93 HIS B N 1
ATOM 5207 C CA . HIS B 1 93 ? 8.512 -24.575 -17.103 1 96.82 93 HIS B CA 1
ATOM 5208 C C . HIS B 1 93 ? 9.214 -25.685 -17.878 1 96.82 93 HIS B C 1
ATOM 5210 O O . HIS B 1 93 ? 8.681 -26.189 -18.869 1 96.82 93 HIS B O 1
ATOM 5216 N N . TRP B 1 94 ? 10.408 -26.055 -17.485 1 96.97 94 TRP B N 1
ATOM 5217 C CA . TRP B 1 94 ? 11.124 -27.167 -18.101 1 96.97 94 TRP B CA 1
ATOM 5218 C C . TRP B 1 94 ? 12.175 -27.73 -17.151 1 96.97 94 TRP B C 1
ATOM 5220 O O . TRP B 1 94 ? 12.441 -27.151 -16.095 1 96.97 94 TRP B O 1
ATOM 5230 N N . ILE B 1 95 ? 12.596 -28.882 -17.426 1 96.08 95 ILE B N 1
ATOM 5231 C CA . ILE B 1 95 ? 13.709 -29.475 -16.694 1 96.08 95 ILE B CA 1
ATOM 5232 C C . ILE B 1 95 ? 15.004 -29.283 -17.48 1 96.08 95 ILE B C 1
ATOM 5234 O O . ILE B 1 95 ? 15.095 -29.68 -18.644 1 96.08 95 ILE B O 1
ATOM 5238 N N . ASP B 1 96 ? 15.961 -28.672 -16.901 1 93.33 96 ASP B N 1
ATOM 5239 C CA . ASP B 1 96 ? 17.192 -28.346 -17.614 1 93.33 96 ASP B CA 1
ATOM 5240 C C . ASP B 1 96 ? 18.128 -29.551 -17.672 1 93.33 96 ASP B C 1
ATOM 5242 O O . ASP B 1 96 ? 17.763 -30.649 -17.248 1 93.33 96 ASP B O 1
ATOM 5246 N N . SER B 1 97 ? 19.333 -29.395 -18.26 1 90.64 97 SER B N 1
ATOM 5247 C CA . SER B 1 97 ? 20.283 -30.479 -18.484 1 90.64 97 SER B CA 1
ATOM 5248 C C . SER B 1 97 ? 20.804 -31.039 -17.165 1 90.64 97 SER B C 1
ATOM 5250 O O . SER B 1 97 ? 21.248 -32.188 -17.104 1 90.64 97 SER B O 1
ATOM 5252 N N . CYS B 1 98 ? 20.668 -30.229 -16.09 1 90.57 98 CYS B N 1
ATOM 5253 C CA . CYS B 1 98 ? 21.104 -30.67 -14.77 1 90.57 98 CYS B CA 1
ATOM 5254 C C . CYS B 1 98 ? 19.937 -31.238 -13.971 1 90.57 98 CYS B C 1
ATOM 5256 O O . CYS B 1 98 ? 20.077 -31.533 -12.783 1 90.57 98 CYS B O 1
ATOM 5258 N N . TRP B 1 99 ? 18.774 -31.366 -14.652 1 93.55 99 TRP B N 1
ATOM 5259 C CA . TRP B 1 99 ? 17.561 -31.972 -14.114 1 93.55 99 TRP B CA 1
ATOM 5260 C C . TRP B 1 99 ? 16.978 -31.12 -12.992 1 93.55 99 TRP B C 1
ATOM 5262 O O . TRP B 1 99 ? 16.501 -31.65 -11.985 1 93.55 99 TRP B O 1
ATOM 5272 N N . ASN B 1 100 ? 17.198 -29.841 -13.167 1 92.16 100 ASN B N 1
ATOM 5273 C CA . ASN B 1 100 ? 16.528 -28.89 -12.288 1 92.16 100 ASN B CA 1
ATOM 5274 C C . ASN B 1 100 ? 15.261 -28.331 -12.929 1 92.16 100 ASN B C 1
ATOM 5276 O O . ASN B 1 100 ? 15.253 -28.005 -14.117 1 92.16 100 ASN B O 1
ATOM 5280 N N . LEU B 1 101 ? 14.273 -28.307 -12.085 1 94.64 101 LEU B N 1
ATOM 5281 C CA . LEU B 1 101 ? 13.045 -27.679 -12.561 1 94.64 101 LEU B CA 1
ATOM 5282 C C . LEU B 1 101 ? 13.229 -26.173 -12.712 1 94.64 101 LEU B C 1
ATOM 5284 O O . LEU B 1 101 ? 13.608 -25.49 -11.758 1 94.64 101 LEU B O 1
ATOM 5288 N N . GLN B 1 102 ? 13.053 -25.713 -13.939 1 93.95 102 GLN B N 1
ATOM 5289 C CA . GLN B 1 102 ? 13.191 -24.29 -14.232 1 93.95 102 GLN B CA 1
ATOM 5290 C C . GLN B 1 102 ? 11.826 -23.634 -14.424 1 93.95 102 GLN B C 1
ATOM 5292 O O . GLN B 1 102 ? 10.917 -24.237 -14.998 1 93.95 102 GLN B O 1
ATOM 5297 N N . LYS B 1 103 ? 11.704 -22.506 -13.88 1 94.26 103 LYS B N 1
ATOM 5298 C CA . LYS B 1 103 ? 10.536 -21.645 -14.042 1 94.26 103 LYS B CA 1
ATOM 5299 C C . LYS B 1 103 ? 10.951 -20.203 -14.321 1 94.26 103 LYS B C 1
ATOM 5301 O O . LYS B 1 103 ? 11.699 -19.606 -13.544 1 94.26 103 LYS B O 1
ATOM 5306 N N . ARG B 1 104 ? 10.535 -19.656 -15.478 1 95.51 104 ARG B N 1
ATOM 5307 C CA . ARG B 1 104 ? 10.887 -18.284 -15.827 1 95.51 104 ARG B CA 1
ATOM 5308 C C . ARG B 1 104 ? 9.676 -17.527 -16.361 1 95.51 104 ARG B C 1
ATOM 5310 O O . ARG B 1 104 ? 8.886 -18.075 -17.133 1 95.51 104 ARG B O 1
ATOM 5317 N N . VAL B 1 105 ? 9.515 -16.337 -15.913 1 96.19 105 VAL B N 1
ATOM 5318 C CA . VAL B 1 105 ? 8.495 -15.477 -16.503 1 96.19 105 VAL B CA 1
ATOM 5319 C C . VAL B 1 105 ? 8.95 -15.004 -17.882 1 96.19 105 VAL B C 1
ATOM 5321 O O . VAL B 1 105 ? 9.962 -14.311 -18.004 1 96.19 105 VAL B O 1
ATOM 5324 N N . LEU B 1 106 ? 8.243 -15.37 -18.868 1 97.36 106 LEU B N 1
ATOM 5325 C CA . LEU B 1 106 ? 8.634 -15.057 -20.239 1 97.36 106 LEU B CA 1
ATOM 5326 C C . LEU B 1 106 ? 8.035 -13.728 -20.686 1 97.36 106 LEU B C 1
ATOM 5328 O O . LEU B 1 106 ? 8.642 -13.003 -21.477 1 97.36 106 LEU B O 1
ATOM 5332 N N . SER B 1 107 ? 6.847 -13.517 -20.184 1 95.72 107 SER B N 1
ATOM 5333 C CA . SER B 1 107 ? 6.156 -12.312 -20.63 1 95.72 107 SER B CA 1
ATOM 5334 C C . SER B 1 107 ? 5.216 -11.783 -19.552 1 95.72 107 SER B C 1
ATOM 5336 O O . SER B 1 107 ? 4.632 -12.56 -18.795 1 95.72 107 SER B O 1
ATOM 5338 N N . PHE B 1 108 ? 5.107 -10.569 -19.408 1 95.04 108 PHE B N 1
ATOM 5339 C CA . PHE B 1 108 ? 4.167 -9.818 -18.583 1 95.04 108 PHE B CA 1
ATOM 5340 C C . PHE B 1 108 ? 3.614 -8.621 -19.347 1 95.04 108 PHE B C 1
ATOM 5342 O O . PHE B 1 108 ? 4.113 -7.503 -19.205 1 95.04 108 PHE B O 1
ATOM 5349 N N . ILE B 1 109 ? 2.534 -8.838 -20.072 1 93.81 109 ILE B N 1
ATOM 5350 C CA . ILE B 1 109 ? 2.141 -7.855 -21.076 1 93.81 109 ILE B CA 1
ATOM 5351 C C . ILE B 1 109 ? 0.718 -7.375 -20.798 1 93.81 109 ILE B C 1
ATOM 5353 O O . ILE B 1 109 ? -0.093 -8.112 -20.232 1 93.81 109 ILE B O 1
ATOM 5357 N N . ASN B 1 110 ? 0.478 -6.23 -21.179 1 91.96 110 ASN B N 1
ATOM 5358 C CA . ASN B 1 110 ? -0.872 -5.679 -21.132 1 91.96 110 ASN B CA 1
ATOM 5359 C C . ASN B 1 110 ? -1.724 -6.183 -22.293 1 91.96 110 ASN B C 1
ATOM 5361 O O . ASN B 1 110 ? -1.281 -6.175 -23.443 1 91.96 110 ASN B O 1
ATOM 5365 N N . ILE B 1 111 ? -2.832 -6.739 -21.999 1 89.84 111 ILE B N 1
ATOM 5366 C CA . ILE B 1 111 ? -3.809 -7.128 -23.01 1 89.84 111 ILE B CA 1
ATOM 5367 C C . ILE B 1 111 ? -4.987 -6.156 -22.991 1 89.84 111 ILE B C 1
ATOM 5369 O O . ILE B 1 111 ? -5.881 -6.271 -22.15 1 89.84 111 ILE B O 1
ATOM 5373 N N . PRO B 1 112 ? -5.07 -5.313 -23.895 1 85.95 112 PRO B N 1
ATOM 5374 C CA . PRO B 1 112 ? -6.171 -4.346 -23.918 1 85.95 112 PRO B CA 1
ATOM 5375 C C . PRO B 1 112 ? -7.531 -5.006 -24.131 1 85.95 112 PRO B C 1
ATOM 5377 O O . PRO B 1 112 ? -7.606 -6.116 -24.663 1 85.95 112 PRO B O 1
ATOM 5380 N N . PRO B 1 113 ? -8.629 -4.403 -23.744 1 83.92 113 PRO B N 1
ATOM 5381 C CA . PRO B 1 113 ? -9.971 -4.932 -23.996 1 83.92 113 PRO B CA 1
ATOM 5382 C C . PRO B 1 113 ? -10.354 -4.892 -25.474 1 83.92 113 PRO B C 1
ATOM 5384 O O . PRO B 1 113 ? -9.894 -4.016 -26.21 1 83.92 113 PRO B O 1
ATOM 5387 N N . PRO B 1 114 ? -11.193 -5.738 -26.03 1 80.57 114 PRO B N 1
ATOM 5388 C CA . PRO B 1 114 ? -11.835 -6.842 -25.312 1 80.57 114 PRO B CA 1
ATOM 5389 C C . PRO B 1 114 ? -10.892 -8.019 -25.074 1 80.57 114 PRO B C 1
ATOM 5391 O O . PRO B 1 114 ? -10.034 -8.306 -25.912 1 80.57 114 PRO B O 1
ATOM 5394 N N . ARG B 1 115 ? -10.954 -8.572 -23.968 1 81.13 115 ARG B N 1
ATOM 5395 C CA . ARG B 1 115 ? -10.095 -9.683 -23.574 1 81.13 115 ARG B CA 1
ATOM 5396 C C . ARG B 1 115 ? -10.819 -11.016 -23.728 1 81.13 115 ARG B C 1
ATOM 5398 O O . ARG B 1 115 ? -11.166 -11.659 -22.734 1 81.13 115 ARG B O 1
ATOM 5405 N N . GLY B 1 116 ? -11.002 -11.401 -24.952 1 86.07 116 GLY B N 1
ATOM 5406 C CA . GLY B 1 116 ? -11.633 -12.686 -25.207 1 86.07 116 GLY B CA 1
ATOM 5407 C C . GLY B 1 116 ? -10.637 -13.795 -25.488 1 86.07 116 GLY B C 1
ATOM 5408 O O . GLY B 1 116 ? -9.426 -13.593 -25.371 1 86.07 116 GLY B O 1
ATOM 5409 N N . GLY B 1 117 ? -11.147 -14.95 -25.757 1 90.73 117 GLY B N 1
ATOM 5410 C CA . GLY B 1 117 ? -10.321 -16.116 -26.025 1 90.73 117 GLY B CA 1
ATOM 5411 C C . GLY B 1 117 ? -9.343 -15.905 -27.166 1 90.73 117 GLY B C 1
ATOM 5412 O O . GLY B 1 117 ? -8.192 -16.342 -27.093 1 90.73 117 GLY B O 1
ATOM 5413 N N . LEU B 1 118 ? -9.728 -15.152 -28.126 1 91.5 118 LEU B N 1
ATOM 5414 C CA . LEU B 1 118 ? -8.877 -14.928 -29.29 1 91.5 118 LEU B CA 1
ATOM 5415 C C . LEU B 1 118 ? -7.688 -14.043 -28.932 1 91.5 118 LEU B C 1
ATOM 5417 O O . LEU B 1 118 ? -6.556 -14.326 -29.328 1 91.5 118 LEU B O 1
ATOM 5421 N N . GLN B 1 119 ? -7.971 -12.92 -28.254 1 92.07 119 GLN B N 1
ATOM 5422 C CA . GLN B 1 119 ? -6.911 -11.991 -27.877 1 92.07 119 GLN B CA 1
ATOM 5423 C C . GLN B 1 119 ? -5.894 -12.66 -26.956 1 92.07 119 GLN B C 1
ATOM 5425 O O . GLN B 1 119 ? -4.691 -12.42 -27.074 1 92.07 119 GLN B O 1
ATOM 5430 N N . ILE B 1 120 ? -6.414 -13.483 -26.093 1 94.03 120 ILE B N 1
ATOM 5431 C CA . ILE B 1 120 ? -5.537 -14.219 -25.189 1 94.03 120 ILE B CA 1
ATOM 5432 C C . ILE B 1 120 ? -4.665 -15.184 -25.989 1 94.03 120 ILE B C 1
ATOM 5434 O O . ILE B 1 120 ? -3.452 -15.254 -25.779 1 94.03 120 ILE B O 1
ATOM 5438 N N . SER B 1 121 ? -5.322 -15.911 -26.882 1 94.8 121 SER B N 1
ATOM 5439 C CA . SER B 1 121 ? -4.6 -16.847 -27.736 1 94.8 121 SER B CA 1
ATOM 5440 C C . SER B 1 121 ? -3.519 -16.137 -28.544 1 94.8 121 SER B C 1
ATOM 5442 O O . SER B 1 121 ? -2.383 -16.61 -28.622 1 94.8 121 SER B O 1
ATOM 5444 N N . ASP B 1 122 ? -3.859 -14.959 -29.082 1 94.23 122 ASP B N 1
ATOM 5445 C CA . ASP B 1 122 ? -2.913 -14.188 -29.884 1 94.23 122 ASP B CA 1
ATOM 5446 C C . ASP B 1 122 ? -1.72 -13.738 -29.045 1 94.23 122 ASP B C 1
ATOM 5448 O O . ASP B 1 122 ? -0.582 -13.752 -29.517 1 94.23 122 ASP B O 1
ATOM 5452 N N . ALA B 1 123 ? -2.045 -13.34 -27.879 1 94.57 123 ALA B N 1
ATOM 5453 C CA . ALA B 1 123 ? -0.989 -12.868 -26.986 1 94.57 123 ALA B CA 1
ATOM 5454 C C . ALA B 1 123 ? -0.019 -13.995 -26.641 1 94.57 123 ALA B C 1
ATOM 5456 O O . ALA B 1 123 ? 1.196 -13.786 -26.6 1 94.57 123 ALA B O 1
ATOM 5457 N N . ILE B 1 124 ? -0.514 -15.169 -26.388 1 95.58 124 ILE B N 1
ATOM 5458 C CA . ILE B 1 124 ? 0.328 -16.316 -26.066 1 95.58 124 ILE B CA 1
ATOM 5459 C C . ILE B 1 124 ? 1.168 -16.698 -27.283 1 95.58 124 ILE B C 1
ATOM 5461 O O . ILE B 1 124 ? 2.362 -16.978 -27.157 1 95.58 124 ILE B O 1
ATOM 5465 N N . PHE B 1 125 ? 0.55 -16.658 -28.437 1 94.3 125 PHE B N 1
ATOM 5466 C CA . PHE B 1 125 ? 1.259 -16.998 -29.665 1 94.3 125 PHE B CA 1
ATOM 5467 C C . PHE B 1 125 ? 2.387 -16.007 -29.931 1 94.3 125 PHE B C 1
ATOM 5469 O O . PHE B 1 125 ? 3.478 -16.399 -30.349 1 94.3 125 PHE B O 1
ATOM 5476 N N . LYS B 1 126 ? 2.029 -14.775 -29.713 1 94.93 126 LYS B N 1
ATOM 5477 C CA . LYS B 1 126 ? 3.052 -13.746 -29.884 1 94.93 126 LYS B CA 1
ATOM 5478 C C . LYS B 1 126 ? 4.239 -13.993 -28.958 1 94.93 126 LYS B C 1
ATOM 5480 O O . LYS B 1 126 ? 5.392 -13.817 -29.358 1 94.93 126 LYS B O 1
ATOM 5485 N N . CYS B 1 127 ? 3.944 -14.374 -27.774 1 95.64 127 CYS B N 1
ATOM 5486 C CA . CYS B 1 127 ? 4.988 -14.705 -26.811 1 95.64 127 CYS B CA 1
ATOM 5487 C C . CYS B 1 127 ? 5.825 -15.882 -27.298 1 95.64 127 CYS B C 1
ATOM 5489 O O . CYS B 1 127 ? 7.055 -15.842 -27.237 1 95.64 127 CYS B O 1
ATOM 5491 N N . MET B 1 128 ? 5.207 -16.913 -27.809 1 95.87 128 MET B N 1
ATOM 5492 C CA . MET B 1 128 ? 5.901 -18.095 -28.313 1 95.87 128 MET B CA 1
ATOM 5493 C C . MET B 1 128 ? 6.848 -17.727 -29.449 1 95.87 128 MET B C 1
ATOM 5495 O O . MET B 1 128 ? 7.994 -18.178 -29.479 1 95.87 128 MET B O 1
ATOM 5499 N N . LYS B 1 129 ? 6.361 -16.87 -30.289 1 95.09 129 LYS B N 1
ATOM 5500 C CA . LYS B 1 129 ? 7.166 -16.453 -31.433 1 95.09 129 LYS B CA 1
ATOM 5501 C C . LYS B 1 129 ? 8.358 -15.61 -30.988 1 95.09 129 LYS B C 1
ATOM 5503 O O . LYS B 1 129 ? 9.472 -15.789 -31.486 1 95.09 129 LYS B O 1
ATOM 5508 N N . GLU B 1 130 ? 8.044 -14.754 -30.115 1 95.9 130 GLU B N 1
ATOM 5509 C CA . GLU B 1 130 ? 9.098 -13.879 -29.61 1 95.9 130 GLU B CA 1
ATOM 5510 C C . GLU B 1 130 ? 10.237 -14.686 -28.994 1 95.9 130 GLU B C 1
ATOM 5512 O O . GLU B 1 130 ? 11.407 -14.325 -29.134 1 95.9 130 GLU B O 1
ATOM 5517 N N . TRP B 1 131 ? 9.911 -15.769 -28.359 1 97.16 131 TRP B N 1
ATOM 5518 C CA . TRP B 1 131 ? 10.912 -16.548 -27.636 1 97.16 131 TRP B CA 1
ATOM 5519 C C . TRP B 1 131 ? 11.4 -17.722 -28.478 1 97.16 131 TRP B C 1
ATOM 5521 O O . TRP B 1 131 ? 12.311 -18.448 -28.073 1 97.16 131 TRP B O 1
ATOM 5531 N N . GLY B 1 132 ? 10.811 -17.946 -29.628 1 94.52 132 GLY B N 1
ATOM 5532 C CA . GLY B 1 132 ? 11.211 -19.019 -30.525 1 94.52 132 GLY B CA 1
ATOM 5533 C C . GLY B 1 132 ? 10.867 -20.399 -29.994 1 94.52 132 GLY B C 1
ATOM 5534 O O . GLY B 1 132 ? 11.654 -21.337 -30.134 1 94.52 132 GLY B O 1
ATOM 5535 N N . ILE B 1 133 ? 9.662 -20.463 -29.346 1 95.33 133 ILE B N 1
ATOM 5536 C CA . ILE B 1 133 ? 9.326 -21.742 -28.73 1 95.33 133 ILE B CA 1
ATOM 5537 C C . ILE B 1 133 ? 7.997 -22.248 -29.284 1 95.33 133 ILE B C 1
ATOM 5539 O O . ILE B 1 133 ? 7.346 -23.099 -28.672 1 95.33 133 ILE B O 1
ATOM 5543 N N . GLU B 1 134 ? 7.522 -21.737 -30.351 1 91.3 134 GLU B N 1
ATOM 5544 C CA . GLU B 1 134 ? 6.222 -22.071 -30.924 1 91.3 134 GLU B CA 1
ATOM 5545 C C . GLU B 1 134 ? 6.104 -23.569 -31.19 1 91.3 134 GLU B C 1
ATOM 5547 O O . GLU B 1 134 ? 5.029 -24.151 -31.03 1 91.3 134 GLU B O 1
ATOM 5552 N N . ASN B 1 135 ? 7.169 -24.192 -31.526 1 90.3 135 ASN B N 1
ATOM 5553 C CA . ASN B 1 135 ? 7.133 -25.609 -31.869 1 90.3 135 ASN B CA 1
ATOM 5554 C C . ASN B 1 135 ? 7.56 -26.481 -30.692 1 90.3 135 ASN B C 1
ATOM 5556 O O . ASN B 1 135 ? 7.679 -27.7 -30.828 1 90.3 135 ASN B O 1
ATOM 5560 N N . LYS B 1 136 ? 7.76 -25.863 -29.549 1 93.75 136 LYS B N 1
ATOM 5561 C CA . LYS B 1 136 ? 8.298 -26.605 -28.413 1 93.75 136 LYS B CA 1
ATOM 5562 C C . LYS B 1 136 ? 7.275 -26.7 -27.284 1 93.75 136 LYS B C 1
ATOM 5564 O O . LYS B 1 136 ? 7.446 -27.484 -26.348 1 93.75 136 LYS B O 1
ATOM 5569 N N . VAL B 1 137 ? 6.189 -25.969 -27.377 1 94.7 137 VAL B N 1
ATOM 5570 C CA . VAL B 1 137 ? 5.219 -25.91 -26.289 1 94.7 137 VAL B CA 1
ATOM 5571 C C . VAL B 1 137 ? 4.514 -27.258 -26.152 1 94.7 137 VAL B C 1
ATOM 5573 O O . VAL B 1 137 ? 3.938 -27.765 -27.117 1 94.7 137 VAL B O 1
ATOM 5576 N N . PHE B 1 138 ? 4.598 -27.792 -24.975 1 94.48 138 PHE B N 1
ATOM 5577 C CA . PHE B 1 138 ? 4.073 -29.122 -24.69 1 94.48 138 PHE B CA 1
ATOM 5578 C C . PHE B 1 138 ? 2.664 -29.035 -24.114 1 94.48 138 PHE B C 1
ATOM 5580 O O . PHE B 1 138 ? 1.748 -29.703 -24.597 1 94.48 138 PHE B O 1
ATOM 5587 N N . THR B 1 139 ? 2.505 -28.246 -23.111 1 95.2 139 THR B N 1
ATOM 5588 C CA . THR B 1 139 ? 1.211 -28.064 -22.464 1 95.2 139 THR B CA 1
ATOM 5589 C C . THR B 1 139 ? 1.028 -26.616 -22.018 1 95.2 139 THR B C 1
ATOM 5591 O O . THR B 1 139 ? 1.996 -25.856 -21.947 1 95.2 139 THR B O 1
ATOM 5594 N N . ILE B 1 140 ? -0.199 -26.23 -21.762 1 95.29 140 ILE B N 1
ATOM 5595 C CA . ILE B 1 140 ? -0.53 -24.924 -21.204 1 95.29 140 ILE B CA 1
ATOM 5596 C C . ILE B 1 140 ? -1.505 -25.092 -20.041 1 95.29 140 ILE B C 1
ATOM 5598 O O . ILE B 1 140 ? -2.563 -25.707 -20.194 1 95.29 140 ILE B O 1
ATOM 5602 N N . THR B 1 141 ? -1.106 -24.63 -18.953 1 94.8 141 THR B N 1
ATOM 5603 C CA . THR B 1 141 ? -1.951 -24.662 -17.764 1 94.8 141 THR B CA 1
ATOM 5604 C C . THR B 1 141 ? -2.635 -23.315 -17.551 1 94.8 141 THR B C 1
ATOM 5606 O O . THR B 1 141 ? -1.97 -22.281 -17.467 1 94.8 141 THR B O 1
ATOM 5609 N N . VAL B 1 142 ? -3.944 -23.3 -17.463 1 94.05 142 VAL B N 1
ATOM 5610 C CA . VAL B 1 142 ? -4.717 -22.071 -17.32 1 94.05 142 VAL B CA 1
ATOM 5611 C C . VAL B 1 142 ? -5.825 -22.274 -16.289 1 94.05 142 VAL B C 1
ATOM 5613 O O . VAL B 1 142 ? -6.165 -23.41 -15.95 1 94.05 142 VAL B O 1
ATOM 5616 N N . ASP B 1 143 ? -6.349 -21.234 -15.787 1 89.71 143 ASP B N 1
ATOM 5617 C CA . ASP B 1 143 ? -7.493 -21.33 -14.884 1 89.71 143 ASP B CA 1
ATOM 5618 C C . ASP B 1 143 ? -8.746 -21.778 -15.632 1 89.71 143 ASP B C 1
ATOM 5620 O O . ASP B 1 143 ? -8.724 -21.932 -16.855 1 89.71 143 ASP B O 1
ATOM 5624 N N . ASN B 1 144 ? -9.788 -22.114 -14.919 1 87.1 144 ASN B N 1
ATOM 5625 C CA . ASN B 1 144 ? -10.982 -22.721 -15.499 1 87.1 144 ASN B CA 1
ATOM 5626 C C . ASN B 1 144 ? -11.98 -21.664 -15.962 1 87.1 144 ASN B C 1
ATOM 5628 O O . ASN B 1 144 ? -13.187 -21.813 -15.761 1 87.1 144 ASN B O 1
ATOM 5632 N N . ALA B 1 145 ? -11.533 -20.644 -16.645 1 86.96 145 ALA B N 1
ATOM 5633 C CA . ALA B 1 145 ? -12.402 -19.608 -17.197 1 86.96 145 ALA B CA 1
ATOM 5634 C C . ALA B 1 145 ? -12.788 -19.926 -18.638 1 86.96 145 ALA B C 1
ATOM 5636 O O . ALA B 1 145 ? -12.006 -20.527 -19.379 1 86.96 145 ALA B O 1
ATOM 5637 N N . SER B 1 146 ? -13.943 -19.525 -19.077 1 88.74 146 SER B N 1
ATOM 5638 C CA . SER B 1 146 ? -14.45 -19.804 -20.417 1 88.74 146 SER B CA 1
ATOM 5639 C C . SER B 1 146 ? -13.556 -19.186 -21.486 1 88.74 146 SER B C 1
ATOM 5641 O O . SER B 1 146 ? -13.349 -19.778 -22.548 1 88.74 146 SER B O 1
ATOM 5643 N N . SER B 1 147 ? -13.048 -18.023 -21.19 1 90.25 147 SER B N 1
ATOM 5644 C CA . SER B 1 147 ? -12.165 -17.351 -22.139 1 90.25 147 SER B CA 1
ATOM 5645 C C . SER B 1 147 ? -10.892 -18.157 -22.376 1 90.25 147 SER B C 1
ATOM 5647 O O . SER B 1 147 ? -10.376 -18.197 -23.495 1 90.25 147 SER B O 1
ATOM 5649 N N . ASN B 1 148 ? -10.434 -18.821 -21.382 1 91.76 148 ASN B N 1
ATOM 5650 C CA . ASN B 1 148 ? -9.232 -19.638 -21.505 1 91.76 148 ASN B CA 1
ATOM 5651 C C . ASN B 1 148 ? -9.492 -20.897 -22.328 1 91.76 148 ASN B C 1
ATOM 5653 O O . ASN B 1 148 ? -8.629 -21.333 -23.091 1 91.76 148 ASN B O 1
ATOM 5657 N N . ASP B 1 149 ? -10.674 -21.479 -22.133 1 91.55 149 ASP B N 1
ATOM 5658 C CA . ASP B 1 149 ? -11.04 -22.639 -22.939 1 91.55 149 ASP B CA 1
ATOM 5659 C C . ASP B 1 149 ? -11.011 -22.304 -24.429 1 91.55 149 ASP B C 1
ATOM 5661 O O . ASP B 1 149 ? -10.489 -23.077 -25.235 1 91.55 149 ASP B O 1
ATOM 5665 N N . LEU B 1 150 ? -11.62 -21.168 -24.705 1 93.69 150 LEU B N 1
ATOM 5666 C CA . LEU B 1 150 ? -11.653 -20.723 -26.094 1 93.69 150 LEU B CA 1
ATOM 5667 C C . LEU B 1 150 ? -10.245 -20.439 -26.606 1 93.69 150 LEU B C 1
ATOM 5669 O O . LEU B 1 150 ? -9.916 -20.773 -27.747 1 93.69 150 LEU B O 1
ATOM 5673 N N . ALA B 1 151 ? -9.458 -19.832 -25.792 1 94.75 151 ALA B N 1
ATOM 5674 C CA . ALA B 1 151 ? -8.085 -19.506 -26.17 1 94.75 151 ALA B CA 1
ATOM 5675 C C . ALA B 1 151 ? -7.294 -20.768 -26.504 1 94.75 151 ALA B C 1
ATOM 5677 O O . ALA B 1 151 ? -6.578 -20.811 -27.507 1 94.75 151 ALA B O 1
ATOM 5678 N N . ILE B 1 152 ? -7.396 -21.782 -25.71 1 93.91 152 ILE B N 1
ATOM 5679 C CA . ILE B 1 152 ? -6.659 -23.026 -25.902 1 93.91 152 ILE B CA 1
ATOM 5680 C C . ILE B 1 152 ? -7.155 -23.731 -27.163 1 93.91 152 ILE B C 1
ATOM 5682 O O . ILE B 1 152 ? -6.368 -24.339 -27.892 1 93.91 152 ILE B O 1
ATOM 5686 N N . ARG B 1 153 ? -8.432 -23.649 -27.392 1 92.88 153 ARG B N 1
ATOM 5687 C CA . ARG B 1 153 ? -8.979 -24.251 -28.604 1 92.88 153 ARG B CA 1
ATOM 5688 C C . ARG B 1 153 ? -8.38 -23.61 -29.851 1 92.88 153 ARG B C 1
ATOM 5690 O O . ARG B 1 153 ? -7.99 -24.309 -30.789 1 92.88 153 ARG B O 1
ATOM 5697 N N . TYR B 1 154 ? -8.36 -22.318 -29.81 1 93.25 154 TYR B N 1
ATOM 5698 C CA . TYR B 1 154 ? -7.762 -21.601 -30.932 1 93.25 154 TYR B CA 1
ATOM 5699 C C . TYR B 1 154 ? -6.297 -21.983 -31.105 1 93.25 154 TYR B C 1
ATOM 5701 O O . TYR B 1 154 ? -5.831 -22.184 -32.229 1 93.25 154 TYR B O 1
ATOM 5709 N N . MET B 1 155 ? -5.629 -22.113 -30.047 1 91.85 155 MET B N 1
ATOM 5710 C CA . MET B 1 155 ? -4.207 -22.441 -30.08 1 91.85 155 MET B CA 1
ATOM 5711 C C . MET B 1 155 ? -3.987 -23.853 -30.613 1 91.85 155 MET B C 1
ATOM 5713 O O . MET B 1 155 ? -3.09 -24.081 -31.427 1 91.85 155 MET B O 1
ATOM 5717 N N . LYS B 1 156 ? -4.756 -24.744 -30.087 1 89.98 156 LYS B N 1
ATOM 5718 C CA . LYS B 1 156 ? -4.667 -26.126 -30.551 1 89.98 156 LYS B CA 1
ATOM 5719 C C . LYS B 1 156 ? -4.867 -26.213 -32.061 1 89.98 156 LYS B C 1
ATOM 5721 O O . LYS B 1 156 ? -4.113 -26.9 -32.754 1 89.98 156 LYS B O 1
ATOM 5726 N N . ASP B 1 157 ? -5.849 -25.497 -32.53 1 87.94 157 ASP B N 1
ATOM 5727 C CA . ASP B 1 157 ? -6.155 -25.492 -33.957 1 87.94 157 ASP B CA 1
ATOM 5728 C C . ASP B 1 157 ? -4.991 -24.925 -34.767 1 87.94 157 ASP B C 1
ATOM 5730 O O . ASP B 1 157 ? -4.646 -25.457 -35.824 1 87.94 157 ASP B O 1
ATOM 5734 N N . THR B 1 158 ? -4.44 -23.931 -34.256 1 86.83 158 THR B N 1
ATOM 5735 C CA . THR B 1 158 ? -3.347 -23.264 -34.955 1 86.83 158 THR B CA 1
ATOM 5736 C C . THR B 1 158 ? -2.094 -24.136 -34.957 1 86.83 158 THR B C 1
ATOM 5738 O O . THR B 1 158 ? -1.446 -24.298 -35.992 1 86.83 158 THR B O 1
ATOM 5741 N N . ILE B 1 159 ? -1.78 -24.741 -33.842 1 87.58 159 ILE B N 1
ATOM 5742 C CA . ILE B 1 159 ? -0.545 -25.504 -33.691 1 87.58 159 ILE B CA 1
ATOM 5743 C C . ILE B 1 159 ? -0.657 -26.822 -34.452 1 87.58 159 ILE B C 1
ATOM 5745 O O . ILE B 1 159 ? 0.321 -27.293 -35.038 1 87.58 159 ILE B O 1
ATOM 5749 N N . GLN B 1 160 ? -1.779 -27.388 -34.426 1 85.75 160 GLN B N 1
ATOM 5750 C CA . GLN B 1 160 ? -1.996 -28.673 -35.082 1 85.75 160 GLN B CA 1
ATOM 5751 C C . GLN B 1 160 ? -1.843 -28.551 -36.595 1 85.75 160 GLN B C 1
ATOM 5753 O O . GLN B 1 160 ? -1.626 -29.55 -37.285 1 85.75 160 GLN B O 1
ATOM 5758 N N . ARG B 1 161 ? -1.949 -27.371 -37.091 1 83.56 161 ARG B N 1
ATOM 5759 C CA . ARG B 1 161 ? -1.744 -27.152 -38.519 1 83.56 161 ARG B CA 1
ATOM 5760 C C . ARG B 1 161 ? -0.276 -27.326 -38.895 1 83.56 161 ARG B C 1
ATOM 5762 O O . ARG B 1 161 ? 0.04 -27.718 -40.02 1 83.56 161 ARG B O 1
ATOM 5769 N N . SER B 1 162 ? 0.541 -27.123 -37.975 1 79.41 162 SER B N 1
ATOM 5770 C CA . SER B 1 162 ? 1.968 -27.137 -38.282 1 79.41 162 SER B CA 1
ATOM 5771 C C . SER B 1 162 ? 2.657 -28.344 -37.655 1 79.41 162 SER B C 1
ATOM 5773 O O . SER B 1 162 ? 3.73 -28.755 -38.102 1 79.41 162 SER B O 1
ATOM 5775 N N . ARG B 1 163 ? 2.059 -28.818 -36.56 1 82.33 163 ARG B N 1
ATOM 5776 C CA . ARG B 1 163 ? 2.695 -29.951 -35.896 1 82.33 163 ARG B CA 1
ATOM 5777 C C . ARG B 1 163 ? 1.663 -30.823 -35.189 1 82.33 163 ARG B C 1
ATOM 5779 O O . ARG B 1 163 ? 0.593 -30.342 -34.808 1 82.33 163 ARG B O 1
ATOM 5786 N N . THR B 1 164 ? 2.136 -32.063 -35.041 1 79.75 164 THR B N 1
ATOM 5787 C CA . THR B 1 164 ? 1.266 -33 -34.339 1 79.75 164 THR B CA 1
ATOM 5788 C C . THR B 1 164 ? 1.469 -32.899 -32.83 1 79.75 164 THR B C 1
ATOM 5790 O O . THR B 1 164 ? 2.597 -32.993 -32.343 1 79.75 164 THR B O 1
ATOM 5793 N N . LEU B 1 165 ? 0.424 -32.653 -32.143 1 86.35 165 LEU B N 1
ATOM 5794 C CA . LEU B 1 165 ? 0.475 -32.579 -30.687 1 86.35 165 LEU B CA 1
ATOM 5795 C C . LEU B 1 165 ? 0.447 -33.974 -30.071 1 86.35 165 LEU B C 1
ATOM 5797 O O . LEU B 1 165 ? -0.128 -34.901 -30.647 1 86.35 165 LEU B O 1
ATOM 5801 N N . ALA B 1 166 ? 1.074 -34.046 -28.952 1 82.28 166 ALA B N 1
ATOM 5802 C CA . ALA B 1 166 ? 1.117 -35.325 -28.248 1 82.28 166 ALA B CA 1
ATOM 5803 C C . ALA B 1 166 ? -0.288 -35.804 -27.895 1 82.28 166 ALA B C 1
ATOM 5805 O O . ALA B 1 166 ? -1.134 -35.011 -27.473 1 82.28 166 ALA B O 1
ATOM 5806 N N . CYS B 1 167 ? -0.547 -37.102 -28.177 1 85.37 167 CYS B N 1
ATOM 5807 C CA . CYS B 1 167 ? -1.819 -37.74 -27.855 1 85.37 167 CYS B CA 1
ATOM 5808 C C . CYS B 1 167 ? -2.985 -36.973 -28.467 1 85.37 167 CYS B C 1
ATOM 5810 O O . CYS B 1 167 ? -3.994 -36.734 -27.802 1 85.37 167 CYS B O 1
ATOM 5812 N N . GLU B 1 168 ? -2.807 -36.443 -29.651 1 80.85 168 GLU B N 1
ATOM 5813 C CA . GLU B 1 168 ? -3.825 -35.716 -30.402 1 80.85 168 GLU B CA 1
ATOM 5814 C C . GLU B 1 168 ? -4.285 -34.472 -29.647 1 80.85 168 GLU B C 1
ATOM 5816 O O . GLU B 1 168 ? -5.463 -34.11 -29.695 1 80.85 168 GLU B O 1
ATOM 5821 N N . GLY B 1 169 ? -3.471 -34.011 -28.813 1 85.18 169 GLY B N 1
ATOM 5822 C CA . GLY B 1 169 ? -3.762 -32.753 -28.145 1 85.18 169 GLY B CA 1
ATOM 5823 C C . GLY B 1 169 ? -4.472 -32.933 -26.816 1 85.18 169 GLY B C 1
ATOM 5824 O O . GLY B 1 169 ? -4.825 -31.952 -26.158 1 85.18 169 GLY B O 1
ATOM 5825 N N . ASN B 1 170 ? -4.6 -34.119 -26.344 1 85.1 170 ASN B N 1
ATOM 5826 C CA . ASN B 1 170 ? -5.348 -34.384 -25.12 1 85.1 170 ASN B CA 1
ATOM 5827 C C . ASN B 1 170 ? -4.577 -33.93 -23.883 1 85.1 170 ASN B C 1
ATOM 5829 O O . ASN B 1 170 ? -5.168 -33.707 -22.825 1 85.1 170 ASN B O 1
ATOM 5833 N N . LEU B 1 171 ? -3.327 -33.732 -24.042 1 89.17 171 LEU B N 1
ATOM 5834 C CA . LEU B 1 171 ? -2.5 -33.32 -22.913 1 89.17 171 LEU B CA 1
ATOM 5835 C C . LEU B 1 171 ? -2.194 -31.828 -22.979 1 89.17 171 LEU B C 1
ATOM 5837 O O . LEU B 1 171 ? -1.582 -31.274 -22.062 1 89.17 171 LEU B O 1
ATOM 5841 N N . PHE B 1 172 ? -2.678 -31.199 -23.977 1 92.5 172 PHE B N 1
ATOM 5842 C CA . PHE B 1 172 ? -2.243 -29.838 -24.269 1 92.5 172 PHE B CA 1
ATOM 5843 C C . PHE B 1 172 ? -2.84 -28.853 -23.271 1 92.5 172 PHE B C 1
ATOM 5845 O O . PHE B 1 172 ? -2.171 -27.908 -22.847 1 92.5 172 PHE B O 1
ATOM 5852 N N . HIS B 1 173 ? -4.069 -29.12 -22.882 1 92.99 173 HIS B N 1
ATOM 5853 C CA . HIS B 1 173 ? -4.808 -28.228 -21.996 1 92.99 173 HIS B CA 1
ATOM 5854 C C . HIS B 1 173 ? -4.858 -28.78 -20.575 1 92.99 173 HIS B C 1
ATOM 5856 O O . HIS B 1 173 ? -5.52 -29.789 -20.32 1 92.99 173 HIS B O 1
ATOM 5862 N N . ILE B 1 174 ? -4.155 -28.119 -19.711 1 93.23 174 ILE B N 1
ATOM 5863 C CA . ILE B 1 174 ? -4.206 -28.507 -18.305 1 93.23 174 ILE B CA 1
ATOM 5864 C C . ILE B 1 174 ? -5.007 -27.475 -17.514 1 93.23 174 ILE B C 1
ATOM 5866 O O . ILE B 1 174 ? -4.685 -26.284 -17.532 1 93.23 174 ILE B O 1
ATOM 5870 N N . ARG B 1 175 ? -6.015 -27.927 -16.88 1 92.58 175 ARG B N 1
ATOM 5871 C CA . ARG B 1 175 ? -6.806 -27.046 -16.028 1 92.58 175 ARG B CA 1
ATOM 5872 C C . ARG B 1 175 ? -6.172 -26.904 -14.648 1 92.58 175 ARG B C 1
ATOM 5874 O O . ARG B 1 175 ? -5.719 -27.89 -14.063 1 92.58 175 ARG B O 1
ATOM 5881 N N . CYS B 1 176 ? -6.138 -25.709 -14.195 1 92.71 176 CYS B N 1
ATOM 5882 C CA . CYS B 1 176 ? -5.514 -25.443 -12.904 1 92.71 176 CYS B CA 1
ATOM 5883 C C . CYS B 1 176 ? -6.236 -26.186 -11.786 1 92.71 176 CYS B C 1
ATOM 5885 O O . CYS B 1 176 ? -7.39 -25.881 -11.477 1 92.71 176 CYS B O 1
ATOM 5887 N N . CYS B 1 177 ? -5.538 -27.095 -11.174 1 92.29 177 CYS B N 1
ATOM 5888 C CA . CYS B 1 177 ? -6.114 -27.927 -10.124 1 92.29 177 CYS B CA 1
ATOM 5889 C C . CYS B 1 177 ? -6.464 -27.094 -8.897 1 92.29 177 CYS B C 1
ATOM 5891 O O . CYS B 1 177 ? -7.471 -27.348 -8.235 1 92.29 177 CYS B O 1
ATOM 5893 N N . ALA B 1 178 ? -5.614 -26.181 -8.584 1 90.46 178 ALA B N 1
ATOM 5894 C CA . ALA B 1 178 ? -5.871 -25.315 -7.436 1 90.46 178 ALA B CA 1
ATOM 5895 C C . ALA B 1 178 ? -7.167 -24.53 -7.621 1 90.46 178 ALA B C 1
ATOM 5897 O O . ALA B 1 178 ? -7.92 -24.328 -6.665 1 90.46 178 ALA B O 1
ATOM 5898 N N . HIS B 1 179 ? -7.435 -24.113 -8.804 1 89.99 179 HIS B N 1
ATOM 5899 C CA . HIS B 1 179 ? -8.664 -23.383 -9.095 1 89.99 179 HIS B CA 1
ATOM 5900 C C . HIS B 1 179 ? -9.886 -24.286 -8.961 1 89.99 179 HIS B C 1
ATOM 5902 O O . HIS B 1 179 ? -10.938 -23.848 -8.489 1 89.99 179 HIS B O 1
ATOM 5908 N N . ILE B 1 180 ? -9.77 -25.455 -9.404 1 92.25 180 ILE B N 1
ATOM 5909 C CA . ILE B 1 180 ? -10.873 -26.403 -9.296 1 92.25 180 ILE B CA 1
ATOM 5910 C C . ILE B 1 180 ? -11.2 -26.648 -7.825 1 92.25 180 ILE B C 1
ATOM 5912 O O . ILE B 1 180 ? -12.369 -26.635 -7.432 1 92.25 180 ILE B O 1
ATOM 5916 N N . LEU B 1 181 ? -10.181 -26.863 -7.029 1 92.45 181 LEU B N 1
ATOM 5917 C CA . LEU B 1 181 ? -10.395 -27.057 -5.599 1 92.45 181 LEU B CA 1
ATOM 5918 C C . LEU B 1 181 ? -11.083 -25.843 -4.983 1 92.45 181 LEU B C 1
ATOM 5920 O O . LEU B 1 181 ? -11.97 -25.99 -4.139 1 92.45 181 LEU B O 1
ATOM 5924 N N . ASN B 1 182 ? -10.655 -24.73 -5.397 1 90.52 182 ASN B N 1
ATOM 5925 C CA . ASN B 1 182 ? -11.289 -23.508 -4.915 1 90.52 182 ASN B CA 1
ATOM 5926 C C . ASN B 1 182 ? -12.774 -23.472 -5.265 1 90.52 182 ASN B C 1
ATOM 5928 O O . ASN B 1 182 ? -13.603 -23.092 -4.436 1 90.52 182 ASN B O 1
ATOM 5932 N N . LEU B 1 183 ? -13.104 -23.833 -6.476 1 91.03 183 LEU B N 1
ATOM 5933 C CA . LEU B 1 183 ? -14.494 -23.84 -6.918 1 91.03 183 LEU B CA 1
ATOM 5934 C C . LEU B 1 183 ? -15.32 -24.826 -6.1 1 91.03 183 LEU B C 1
ATOM 5936 O O . LEU B 1 183 ? -16.456 -24.528 -5.724 1 91.03 183 LEU B O 1
ATOM 5940 N N . CYS B 1 184 ? -14.766 -25.953 -5.815 1 93.45 184 CYS B N 1
ATOM 5941 C CA . CYS B 1 184 ? -15.443 -26.956 -5.001 1 93.45 184 CYS B CA 1
ATOM 5942 C C . CYS B 1 184 ? -15.78 -26.404 -3.622 1 93.45 184 CYS B C 1
ATOM 5944 O O . CYS B 1 184 ? -16.924 -26.5 -3.172 1 93.45 184 CYS B O 1
ATOM 5946 N N . VAL B 1 185 ? -14.806 -25.788 -3.028 1 93.35 185 VAL B N 1
ATOM 5947 C CA . VAL B 1 185 ? -14.963 -25.302 -1.662 1 93.35 185 VAL B CA 1
ATOM 5948 C C . VAL B 1 185 ? -15.929 -24.119 -1.642 1 93.35 185 VAL B C 1
ATOM 5950 O O . VAL B 1 185 ? -16.775 -24.015 -0.752 1 93.35 185 VAL B O 1
ATOM 5953 N N . GLN B 1 186 ? -15.786 -23.238 -2.619 1 90.24 186 GLN B N 1
ATOM 5954 C CA . GLN B 1 186 ? -16.654 -22.066 -2.682 1 90.24 186 GLN B CA 1
ATOM 5955 C C . GLN B 1 186 ? -18.121 -22.473 -2.789 1 90.24 186 GLN B C 1
ATOM 5957 O O . GLN B 1 186 ? -18.992 -21.835 -2.195 1 90.24 186 GLN B O 1
ATOM 5962 N N . ASP B 1 187 ? -18.389 -23.447 -3.529 1 89.58 187 ASP B N 1
ATOM 5963 C CA . ASP B 1 187 ? -19.76 -23.932 -3.66 1 89.58 187 ASP B CA 1
ATOM 5964 C C . ASP B 1 187 ? -20.294 -24.44 -2.323 1 89.58 187 ASP B C 1
ATOM 5966 O O . ASP B 1 187 ? -21.467 -24.242 -2.001 1 89.58 187 ASP B O 1
ATOM 5970 N N . GLY B 1 188 ? -19.441 -25.09 -1.594 1 87.38 188 GLY B N 1
ATOM 5971 C CA . GLY B 1 188 ? -19.834 -25.556 -0.274 1 87.38 188 GLY B CA 1
ATOM 5972 C C . GLY B 1 188 ? -20.026 -24.43 0.724 1 87.38 188 GLY B C 1
ATOM 5973 O O . GLY B 1 188 ? -21.005 -24.418 1.473 1 87.38 188 GLY B O 1
ATOM 5974 N N . LEU B 1 189 ? -19.138 -23.463 0.68 1 87.36 189 LEU B N 1
ATOM 5975 C CA . LEU B 1 189 ? -19.152 -22.369 1.646 1 87.36 189 LEU B CA 1
ATOM 5976 C C . LEU B 1 189 ? -20.355 -21.46 1.418 1 87.36 189 LEU B C 1
ATOM 5978 O O . LEU B 1 189 ? -20.852 -20.834 2.358 1 87.36 189 LEU B O 1
ATOM 5982 N N . ARG B 1 190 ? -20.799 -21.336 0.21 1 86.12 190 ARG B N 1
ATOM 5983 C CA . ARG B 1 190 ? -21.967 -20.517 -0.1 1 86.12 190 ARG B CA 1
ATOM 5984 C C . ARG B 1 190 ? -23.192 -20.997 0.671 1 86.12 190 ARG B C 1
ATOM 5986 O O . ARG B 1 190 ? -24.034 -20.19 1.072 1 86.12 190 ARG B O 1
ATOM 5993 N N . GLU B 1 191 ? -23.243 -22.264 0.986 1 81.98 191 GLU B N 1
ATOM 5994 C CA . GLU B 1 191 ? -24.381 -22.859 1.681 1 81.98 191 GLU B CA 1
ATOM 5995 C C . GLU B 1 191 ? -24.37 -22.502 3.164 1 81.98 191 GLU B C 1
ATOM 5997 O O . GLU B 1 191 ? -25.409 -22.547 3.826 1 81.98 191 GLU B O 1
ATOM 6002 N N . ILE B 1 192 ? -23.22 -22.043 3.638 1 85.32 192 ILE B N 1
ATOM 6003 C CA . ILE B 1 192 ? -23.112 -21.782 5.069 1 85.32 192 ILE B CA 1
ATOM 6004 C C . ILE B 1 192 ? -22.587 -20.366 5.298 1 85.32 192 ILE B C 1
ATOM 6006 O O . ILE B 1 192 ? -21.88 -20.11 6.274 1 85.32 192 ILE B O 1
ATOM 6010 N N . GLU B 1 193 ? -22.775 -19.553 4.382 1 88.56 193 GLU B N 1
ATOM 6011 C CA . GLU B 1 193 ? -22.249 -18.19 4.382 1 88.56 193 GLU B CA 1
ATOM 6012 C C . GLU B 1 193 ? -22.653 -17.443 5.65 1 88.56 193 GLU B C 1
ATOM 6014 O O . GLU B 1 193 ? -21.89 -16.621 6.161 1 88.56 193 GLU B O 1
ATOM 6019 N N . ASP B 1 194 ? -23.778 -17.765 6.191 1 87.98 194 ASP B N 1
ATOM 6020 C CA . ASP B 1 194 ? -24.27 -17.068 7.375 1 87.98 194 ASP B CA 1
ATOM 6021 C C . ASP B 1 194 ? -23.389 -17.358 8.588 1 87.98 194 ASP B C 1
ATOM 6023 O O . ASP B 1 194 ? -23.077 -16.455 9.366 1 87.98 194 ASP B O 1
ATOM 6027 N N . ILE B 1 195 ? -23.069 -18.649 8.701 1 88.54 195 ILE B N 1
ATOM 6028 C CA . ILE B 1 195 ? -22.226 -19.053 9.821 1 88.54 195 ILE B CA 1
ATOM 6029 C C . ILE B 1 195 ? -20.864 -18.37 9.715 1 88.54 195 ILE B C 1
ATOM 6031 O O . ILE B 1 195 ? -20.352 -17.836 10.702 1 88.54 195 ILE B O 1
ATOM 6035 N N . ILE B 1 196 ? -20.306 -18.389 8.52 1 90.95 196 ILE B N 1
ATOM 6036 C CA . ILE B 1 196 ? -18.991 -17.805 8.275 1 90.95 196 ILE B CA 1
ATOM 6037 C C . ILE B 1 196 ? -19.044 -16.297 8.509 1 90.95 196 ILE B C 1
ATOM 6039 O O . ILE B 1 196 ? -18.123 -15.721 9.093 1 90.95 196 ILE B O 1
ATOM 6043 N N . SER B 1 197 ? -20.08 -15.749 8.085 1 91.57 197 SER B N 1
ATOM 6044 C CA . SER B 1 197 ? -20.234 -14.303 8.206 1 91.57 197 SER B CA 1
ATOM 6045 C C . SER B 1 197 ? -20.282 -13.872 9.668 1 91.57 197 SER B C 1
ATOM 6047 O O . SER B 1 197 ? -19.715 -12.841 10.036 1 91.57 197 SER B O 1
ATOM 6049 N N . ASN B 1 198 ? -20.986 -14.646 10.506 1 92.46 198 ASN B N 1
ATOM 6050 C CA . ASN B 1 198 ? -21.083 -14.315 11.923 1 92.46 198 ASN B CA 1
ATOM 6051 C C . ASN B 1 198 ? -19.724 -14.396 12.612 1 92.46 198 ASN B C 1
ATOM 6053 O O . ASN B 1 198 ? -19.378 -13.529 13.417 1 92.46 198 ASN B O 1
ATOM 6057 N N . ILE B 1 199 ? -19.069 -15.419 12.29 1 93.8 199 ILE B N 1
ATOM 6058 C CA . ILE B 1 199 ? -17.745 -15.578 12.881 1 93.8 199 ILE B CA 1
ATOM 6059 C C . ILE B 1 199 ? -16.816 -14.48 12.368 1 93.8 199 ILE B C 1
ATOM 6061 O O . ILE B 1 199 ? -16.041 -13.905 13.135 1 93.8 199 ILE B O 1
ATOM 6065 N N . ARG B 1 200 ? -16.878 -14.23 11.049 1 93.81 200 ARG B N 1
ATOM 6066 C CA . ARG B 1 200 ? -16.088 -13.165 10.439 1 93.81 200 ARG B CA 1
ATOM 6067 C C . ARG B 1 200 ? -16.377 -11.821 11.1 1 93.81 200 ARG B C 1
ATOM 6069 O O . ARG B 1 200 ? -15.456 -11.051 11.379 1 93.81 200 ARG B O 1
ATOM 6076 N N . GLU B 1 201 ? -17.582 -11.564 11.297 1 93.95 201 GLU B N 1
ATOM 6077 C CA . GLU B 1 201 ? -17.987 -10.314 11.932 1 93.95 201 GLU B CA 1
ATOM 6078 C C . GLU B 1 201 ? -17.438 -10.213 13.352 1 93.95 201 GLU B C 1
ATOM 6080 O O . GLU B 1 201 ? -17.064 -9.128 13.803 1 93.95 201 GLU B O 1
ATOM 6085 N N . SER B 1 202 ? -17.469 -11.317 14.037 1 94.05 202 SER B N 1
ATOM 6086 C CA . SER B 1 202 ? -16.926 -11.342 15.391 1 94.05 202 SER B CA 1
ATOM 6087 C C . SER B 1 202 ? -15.431 -11.043 15.394 1 94.05 202 SER B C 1
ATOM 6089 O O . SER B 1 202 ? -14.948 -10.273 16.226 1 94.05 202 SER B O 1
ATOM 6091 N N . VAL B 1 203 ? -14.756 -11.681 14.457 1 93.72 203 VAL B N 1
ATOM 6092 C CA . VAL B 1 203 ? -13.317 -11.467 14.341 1 93.72 203 VAL B CA 1
ATOM 6093 C C . VAL B 1 203 ? -13.039 -10.006 13.993 1 93.72 203 VAL B C 1
ATOM 6095 O O . VAL B 1 203 ? -12.148 -9.382 14.575 1 93.72 203 VAL B O 1
ATOM 6098 N N . GLU B 1 204 ? -13.786 -9.502 13.091 1 92.26 204 GLU B N 1
ATOM 6099 C CA . GLU B 1 204 ? -13.629 -8.112 12.675 1 92.26 204 GLU B CA 1
ATOM 6100 C C . GLU B 1 204 ? -13.958 -7.154 13.816 1 92.26 204 GLU B C 1
ATOM 6102 O O . GLU B 1 204 ? -13.323 -6.106 13.957 1 92.26 204 GLU B O 1
ATOM 6107 N N . TYR B 1 205 ? -15.036 -7.488 14.555 1 92.89 205 TYR B N 1
ATOM 6108 C CA . TYR B 1 205 ? -15.459 -6.667 15.685 1 92.89 205 TYR B CA 1
ATOM 6109 C C . TYR B 1 205 ? -14.315 -6.468 16.672 1 92.89 205 TYR B C 1
ATOM 6111 O O . TYR B 1 205 ? -14.08 -5.352 17.142 1 92.89 205 TYR B O 1
ATOM 6119 N N . VAL B 1 206 ? -13.61 -7.504 16.947 1 91.41 206 VAL B N 1
ATOM 6120 C CA . VAL B 1 206 ? -12.516 -7.461 17.912 1 91.41 206 VAL B CA 1
ATOM 6121 C C . VAL B 1 206 ? -11.32 -6.729 17.306 1 91.41 206 VAL B C 1
ATOM 6123 O O . VAL B 1 206 ? -10.708 -5.881 17.959 1 91.41 206 VAL B O 1
ATOM 6126 N N . ASN B 1 207 ? -11.043 -7.001 16.031 1 88.24 207 ASN B N 1
ATOM 6127 C CA . ASN B 1 207 ? -9.815 -6.529 15.399 1 88.24 207 ASN B CA 1
ATOM 6128 C C . ASN B 1 207 ? -9.915 -5.056 15.012 1 88.24 207 ASN B C 1
ATOM 6130 O O . ASN B 1 207 ? -8.896 -4.387 14.833 1 88.24 207 ASN B O 1
ATOM 6134 N N . ARG B 1 208 ? -11.064 -4.54 14.885 1 86.04 208 ARG B N 1
ATOM 6135 C CA . ARG B 1 208 ? -11.269 -3.191 14.369 1 86.04 208 ARG B CA 1
ATOM 6136 C C . ARG B 1 208 ? -10.972 -2.144 15.438 1 86.04 208 ARG B C 1
ATOM 6138 O O . ARG B 1 208 ? -10.791 -0.965 15.126 1 86.04 208 ARG B O 1
ATOM 6145 N N . SER B 1 209 ? -10.954 -2.521 16.73 1 83.74 209 SER B N 1
ATOM 6146 C CA . SER B 1 209 ? -10.769 -1.584 17.834 1 83.74 209 SER B CA 1
ATOM 6147 C C . SER B 1 209 ? -9.653 -2.042 18.767 1 83.74 209 SER B C 1
ATOM 6149 O O . SER B 1 209 ? -9.66 -3.18 19.24 1 83.74 209 SER B O 1
ATOM 6151 N N . GLU B 1 210 ? -8.737 -1.164 18.973 1 85.36 210 GLU B N 1
ATOM 6152 C CA . GLU B 1 210 ? -7.66 -1.475 19.908 1 85.36 210 GLU B CA 1
ATOM 6153 C C . GLU B 1 210 ? -8.208 -1.793 21.296 1 85.36 210 GLU B C 1
ATOM 6155 O O . GLU B 1 210 ? -7.715 -2.699 21.971 1 85.36 210 GLU B O 1
ATOM 6160 N N . ALA B 1 211 ? -9.196 -1.058 21.735 1 85.53 211 ALA B N 1
ATOM 6161 C CA . ALA B 1 211 ? -9.814 -1.282 23.04 1 85.53 211 ALA B CA 1
ATOM 6162 C C . ALA B 1 211 ? -10.415 -2.682 23.129 1 85.53 211 ALA B C 1
ATOM 6164 O O . ALA B 1 211 ? -10.247 -3.373 24.136 1 85.53 211 ALA B O 1
ATOM 6165 N N . ARG B 1 212 ? -11.102 -3.103 22.125 1 88.68 212 ARG B N 1
ATOM 6166 C CA . ARG B 1 212 ? -11.731 -4.42 22.102 1 88.68 212 ARG B CA 1
ATOM 6167 C C . ARG B 1 212 ? -10.682 -5.527 22.076 1 88.68 212 ARG B C 1
ATOM 6169 O O . ARG B 1 212 ? -10.854 -6.567 22.715 1 88.68 212 ARG B O 1
ATOM 6176 N N . ARG B 1 213 ? -9.609 -5.265 21.356 1 89.09 213 ARG B N 1
ATOM 6177 C CA . ARG B 1 213 ? -8.53 -6.245 21.297 1 89.09 213 ARG B CA 1
ATOM 6178 C C . ARG B 1 213 ? -7.902 -6.452 22.672 1 89.09 213 ARG B C 1
ATOM 6180 O O . ARG B 1 213 ? -7.561 -7.578 23.041 1 89.09 213 ARG B O 1
ATOM 6187 N N . MET B 1 214 ? -7.698 -5.362 23.366 1 87.48 214 MET B N 1
ATOM 6188 C CA . MET B 1 214 ? -7.121 -5.454 24.704 1 87.48 214 MET B CA 1
ATOM 6189 C C . MET B 1 214 ? -8.043 -6.227 25.642 1 87.48 214 MET B C 1
ATOM 6191 O O . MET B 1 214 ? -7.585 -7.082 26.403 1 87.48 214 MET B O 1
ATOM 6195 N N . GLN B 1 215 ? -9.312 -5.856 25.592 1 89.99 215 GLN B N 1
ATOM 6196 C CA . GLN B 1 215 ? -10.284 -6.568 26.416 1 89.99 215 GLN B CA 1
ATOM 6197 C C . GLN B 1 215 ? -10.329 -8.05 26.055 1 89.99 215 GLN B C 1
ATOM 6199 O O . GLN B 1 215 ? -10.434 -8.906 26.937 1 89.99 215 GLN B O 1
ATOM 6204 N N . PHE B 1 216 ? -10.294 -8.333 24.787 1 93.04 216 PHE B N 1
ATOM 6205 C CA . PHE B 1 216 ? -10.288 -9.713 24.316 1 93.04 216 PHE B CA 1
ATOM 6206 C C . PHE B 1 216 ? -9.048 -10.448 24.809 1 93.04 216 PHE B C 1
ATOM 6208 O O . PHE B 1 216 ? -9.134 -11.595 25.252 1 93.04 216 PHE B O 1
ATOM 6215 N N . THR B 1 217 ? -7.94 -9.749 24.748 1 90.1 217 THR B N 1
ATOM 6216 C CA . THR B 1 217 ? -6.682 -10.333 25.199 1 90.1 217 THR B CA 1
ATOM 6217 C C . THR B 1 217 ? -6.734 -10.641 26.693 1 90.1 217 THR B C 1
ATOM 6219 O O . THR B 1 217 ? -6.168 -11.638 27.146 1 90.1 217 THR B O 1
ATOM 6222 N N . GLU B 1 218 ? -7.335 -9.786 27.408 1 89.8 218 GLU B N 1
ATOM 6223 C CA . GLU B 1 218 ? -7.518 -10.037 28.835 1 89.8 218 GLU B CA 1
ATOM 6224 C C . GLU B 1 218 ? -8.322 -11.312 29.072 1 89.8 218 GLU B C 1
ATOM 6226 O O . GLU B 1 218 ? -8.013 -12.087 29.98 1 89.8 218 GLU B O 1
ATOM 6231 N N . CYS B 1 219 ? -9.361 -11.504 28.275 1 92.57 219 CYS B N 1
ATOM 6232 C CA . CYS B 1 219 ? -10.158 -12.721 28.378 1 92.57 219 CYS B CA 1
ATOM 6233 C C . CYS B 1 219 ? -9.323 -13.95 28.042 1 92.57 219 CYS B C 1
ATOM 6235 O O . CYS B 1 219 ? -9.458 -14.992 28.686 1 92.57 219 CYS B O 1
ATOM 6237 N N . VAL B 1 220 ? -8.475 -13.801 27.029 1 92.61 220 VAL B N 1
ATOM 6238 C CA . VAL B 1 220 ? -7.601 -14.889 26.603 1 92.61 220 VAL B CA 1
ATOM 6239 C C . VAL B 1 220 ? -6.655 -15.268 27.74 1 92.61 220 VAL B C 1
ATOM 6241 O O . VAL B 1 220 ? -6.428 -16.452 27.998 1 92.61 220 VAL B O 1
ATOM 6244 N N . GLN B 1 221 ? -6.128 -14.253 28.402 1 90.25 221 GLN B N 1
ATOM 6245 C CA . GLN B 1 221 ? -5.207 -14.475 29.512 1 90.25 221 GLN B CA 1
ATOM 6246 C C . GLN B 1 221 ? -5.916 -15.136 30.691 1 90.25 221 GLN B C 1
ATOM 6248 O O . GLN B 1 221 ? -5.349 -16.007 31.353 1 90.25 221 GLN B O 1
ATOM 6253 N N . GLN B 1 222 ? -7.083 -14.718 30.939 1 90.64 222 GLN B N 1
ATOM 6254 C CA . GLN B 1 222 ? -7.854 -15.276 32.046 1 90.64 222 GLN B CA 1
ATOM 6255 C C . GLN B 1 222 ? -8.142 -16.758 31.824 1 90.64 222 GLN B C 1
ATOM 6257 O O . GLN B 1 222 ? -8.142 -17.545 32.773 1 90.64 222 GLN B O 1
ATOM 6262 N N . LEU B 1 223 ? -8.367 -17.062 30.547 1 91.24 223 LEU B N 1
ATOM 6263 C CA . LEU B 1 223 ? -8.661 -18.454 30.221 1 91.24 223 LEU B CA 1
ATOM 6264 C C . LEU B 1 223 ? -7.377 -19.233 29.956 1 91.24 223 LEU B C 1
ATOM 6266 O O . LEU B 1 223 ? -7.422 -20.428 29.657 1 91.24 223 LEU B O 1
ATOM 6270 N N . GLN B 1 224 ? -6.205 -18.559 30.018 1 87.68 224 GLN B N 1
ATOM 6271 C CA . GLN B 1 224 ? -4.875 -19.145 29.893 1 87.68 224 GLN B CA 1
ATOM 6272 C C . GLN B 1 224 ? -4.707 -19.847 28.549 1 87.68 224 GLN B C 1
ATOM 6274 O O . GLN B 1 224 ? -4.247 -20.99 28.493 1 87.68 224 GLN B O 1
ATOM 6279 N N . LEU B 1 225 ? -5.22 -19.176 27.562 1 87.95 225 LEU B N 1
ATOM 6280 C CA . LEU B 1 225 ? -5.021 -19.728 26.227 1 87.95 225 LEU B CA 1
ATOM 6281 C C . LEU B 1 225 ? -3.659 -19.327 25.67 1 87.95 225 LEU B C 1
ATOM 6283 O O . LEU B 1 225 ? -3.156 -18.242 25.97 1 87.95 225 LEU B O 1
ATOM 6287 N N . LYS B 1 226 ? -3.096 -20.194 24.905 1 81.39 226 LYS B N 1
ATOM 6288 C CA . LYS B 1 226 ? -1.765 -19.963 24.352 1 81.39 226 LYS B CA 1
ATOM 6289 C C . LYS B 1 226 ? -1.826 -19.04 23.139 1 81.39 226 LYS B C 1
ATOM 6291 O O . LYS B 1 226 ? -0.961 -18.18 22.962 1 81.39 226 LYS B O 1
ATOM 6296 N N . ASP B 1 227 ? -2.872 -19.221 22.366 1 75.19 227 ASP B N 1
ATOM 6297 C CA . ASP B 1 227 ? -2.984 -18.431 21.143 1 75.19 227 ASP B CA 1
ATOM 6298 C C . ASP B 1 227 ? -3.46 -17.013 21.447 1 75.19 227 ASP B C 1
ATOM 6300 O O . ASP B 1 227 ? -4.259 -16.803 22.362 1 75.19 227 ASP B O 1
ATOM 6304 N N . LYS B 1 228 ? -2.919 -16.042 20.687 1 69.23 228 LYS B N 1
ATOM 6305 C CA . LYS B 1 228 ? -3.227 -14.691 21.146 1 69.23 228 LYS B CA 1
ATOM 6306 C C . LYS B 1 228 ? -3.835 -13.854 20.025 1 69.23 228 LYS B C 1
ATOM 6308 O O . LYS B 1 228 ? -4.391 -12.782 20.274 1 69.23 228 LYS B O 1
ATOM 6313 N N . ARG B 1 229 ? -3.704 -14.477 18.824 1 78.55 229 ARG B N 1
ATOM 6314 C CA . ARG B 1 229 ? -4.134 -13.507 17.823 1 78.55 229 ARG B CA 1
ATOM 6315 C C . ARG B 1 229 ? -5.196 -14.102 16.905 1 78.55 229 ARG B C 1
ATOM 6317 O O . ARG B 1 229 ? -5.102 -15.267 16.511 1 78.55 229 ARG B O 1
ATOM 6324 N N . LEU B 1 230 ? -6.191 -13.231 16.644 1 88.17 230 LEU B N 1
ATOM 6325 C CA . LEU B 1 230 ? -7.23 -13.559 15.673 1 88.17 230 LEU B CA 1
ATOM 6326 C C . LEU B 1 230 ? -6.793 -13.181 14.261 1 88.17 230 LEU B C 1
ATOM 6328 O O . LEU B 1 230 ? -6.077 -12.195 14.072 1 88.17 230 LEU B O 1
ATOM 6332 N N . ILE B 1 231 ? -7.133 -14.003 13.316 1 86.68 231 ILE B N 1
ATOM 6333 C CA . ILE B 1 231 ? -6.769 -13.737 11.929 1 86.68 231 ILE B CA 1
ATOM 6334 C C . ILE B 1 231 ? -8.029 -13.482 11.105 1 86.68 231 ILE B C 1
ATOM 6336 O O . ILE B 1 231 ? -9.036 -14.175 11.269 1 86.68 231 ILE B O 1
ATOM 6340 N N . ARG B 1 232 ? -7.959 -12.447 10.332 1 86.72 232 ARG B N 1
ATOM 6341 C CA . ARG B 1 232 ? -9.06 -12.146 9.422 1 86.72 232 ARG B CA 1
ATOM 6342 C C . ARG B 1 232 ? -8.811 -12.749 8.044 1 86.72 232 ARG B C 1
ATOM 6344 O O . ARG B 1 232 ? -7.677 -12.758 7.56 1 86.72 232 ARG B O 1
ATOM 6351 N N . ASP B 1 233 ? -9.838 -13.234 7.429 1 84.94 233 ASP B N 1
ATOM 6352 C CA . ASP B 1 233 ? -9.682 -13.892 6.135 1 84.94 233 ASP B CA 1
ATOM 6353 C C . ASP B 1 233 ? -9.847 -12.896 4.989 1 84.94 233 ASP B C 1
ATOM 6355 O O . ASP B 1 233 ? -10.301 -11.77 5.199 1 84.94 233 ASP B O 1
ATOM 6359 N N . CYS B 1 234 ? -9.298 -13.233 3.841 1 77.31 234 CYS B N 1
ATOM 6360 C CA . CYS B 1 234 ? -9.632 -12.629 2.556 1 77.31 234 CYS B CA 1
ATOM 6361 C C . CYS B 1 234 ? -10.803 -13.353 1.902 1 77.31 234 CYS B C 1
ATOM 6363 O O . CYS B 1 234 ? -10.694 -14.529 1.551 1 77.31 234 CYS B O 1
ATOM 6365 N N . LYS B 1 235 ? -11.82 -12.678 1.653 1 75.71 235 LYS B N 1
ATOM 6366 C CA . LYS B 1 235 ? -13.091 -13.265 1.24 1 75.71 235 LYS B CA 1
ATOM 6367 C C . LYS B 1 235 ? -12.945 -14.021 -0.077 1 75.71 235 LYS B C 1
ATOM 6369 O O . LYS B 1 235 ? -13.661 -14.994 -0.323 1 75.71 235 LYS B O 1
ATOM 6374 N N . THR B 1 236 ? -11.972 -13.671 -0.877 1 71.87 236 THR B N 1
ATOM 6375 C CA . THR B 1 236 ? -11.861 -14.269 -2.203 1 71.87 236 THR B CA 1
ATOM 6376 C C . THR B 1 236 ? -10.989 -15.521 -2.161 1 71.87 236 THR B C 1
ATOM 6378 O O . THR B 1 236 ? -10.851 -16.222 -3.165 1 71.87 236 THR B O 1
ATOM 6381 N N . ARG B 1 237 ? -10.478 -15.857 -0.963 1 76.22 237 ARG B N 1
ATOM 6382 C CA . ARG B 1 237 ? -9.628 -17.034 -0.817 1 76.22 237 ARG B CA 1
ATOM 6383 C C . ARG B 1 237 ? -10.145 -17.951 0.287 1 76.22 237 ARG B C 1
ATOM 6385 O O . ARG B 1 237 ? -9.978 -17.659 1.473 1 76.22 237 ARG B O 1
ATOM 6392 N N . TRP B 1 238 ? -10.513 -19.042 -0.026 1 87.15 238 TRP B N 1
ATOM 6393 C CA . TRP B 1 238 ? -11.13 -19.95 0.935 1 87.15 238 TRP B CA 1
ATOM 6394 C C . TRP B 1 238 ? -10.111 -20.427 1.965 1 87.15 238 TRP B C 1
ATOM 6396 O O . TRP B 1 238 ? -10.468 -20.729 3.106 1 87.15 238 TRP B O 1
ATOM 6406 N N . ASN B 1 239 ? -8.859 -20.51 1.545 1 86.41 239 ASN B N 1
ATOM 6407 C CA . ASN B 1 239 ? -7.822 -20.957 2.469 1 86.41 239 ASN B CA 1
ATOM 6408 C C . ASN B 1 239 ? -7.721 -20.042 3.686 1 86.41 239 ASN B C 1
ATOM 6410 O O . ASN B 1 239 ? -7.524 -20.512 4.807 1 86.41 239 ASN B O 1
ATOM 6414 N N . SER B 1 240 ? -7.902 -18.836 3.385 1 87.63 240 SER B N 1
ATOM 6415 C CA . SER B 1 240 ? -7.858 -17.872 4.48 1 87.63 240 SER B CA 1
ATOM 6416 C C . SER B 1 240 ? -9.09 -17.991 5.371 1 87.63 240 SER B C 1
ATOM 6418 O O . SER B 1 240 ? -9.016 -17.742 6.576 1 87.63 240 SER B O 1
ATOM 6420 N N . THR B 1 241 ? -10.186 -18.343 4.741 1 90.23 241 THR B N 1
ATOM 6421 C CA . THR B 1 241 ? -11.398 -18.579 5.517 1 90.23 241 THR B CA 1
ATOM 6422 C C . THR B 1 241 ? -11.226 -19.784 6.437 1 90.23 241 THR B C 1
ATOM 6424 O O . THR B 1 241 ? -11.643 -19.75 7.597 1 90.23 241 THR B O 1
ATOM 6427 N N . PHE B 1 242 ? -10.598 -20.821 5.915 1 91.92 242 PHE B N 1
ATOM 6428 C CA . PHE B 1 242 ? -10.293 -21.994 6.726 1 91.92 242 PHE B CA 1
ATOM 6429 C C . PHE B 1 242 ? -9.392 -21.622 7.898 1 91.92 242 PHE B C 1
ATOM 6431 O O . PHE B 1 242 ? -9.631 -22.046 9.03 1 91.92 242 PHE B O 1
ATOM 6438 N N . GLU B 1 243 ? -8.435 -20.832 7.692 1 91.82 243 GLU B N 1
ATOM 6439 C CA . GLU B 1 243 ? -7.494 -20.424 8.731 1 91.82 243 GLU B CA 1
ATOM 6440 C C . GLU B 1 243 ? -8.176 -19.554 9.783 1 91.82 243 GLU B C 1
ATOM 6442 O O . GLU B 1 243 ? -7.895 -19.68 10.977 1 91.82 243 GLU B O 1
ATOM 6447 N N . MET B 1 244 ? -9.006 -18.656 9.313 1 93.72 244 MET B N 1
ATOM 6448 C CA . MET B 1 244 ? -9.751 -17.816 10.247 1 93.72 244 MET B CA 1
ATOM 6449 C C . MET B 1 244 ? -10.641 -18.663 11.15 1 93.72 244 MET B C 1
ATOM 6451 O O . MET B 1 244 ? -10.653 -18.476 12.368 1 93.72 244 MET B O 1
ATOM 6455 N N . LEU B 1 245 ? -11.331 -19.645 10.575 1 93.67 245 LEU B N 1
ATOM 6456 C CA . LEU B 1 245 ? -12.235 -20.5 11.336 1 93.67 245 LEU B CA 1
ATOM 6457 C C . LEU B 1 245 ? -11.462 -21.364 12.327 1 93.67 245 LEU B C 1
ATOM 6459 O O . LEU B 1 245 ? -11.843 -21.47 13.495 1 93.67 245 LEU B O 1
ATOM 6463 N N . SER B 1 246 ? -10.412 -21.935 11.827 1 92.96 246 SER B N 1
ATOM 6464 C CA . SER B 1 246 ? -9.582 -22.789 12.671 1 92.96 246 SER B CA 1
ATOM 6465 C C . SER B 1 246 ? -9.002 -22.009 13.846 1 92.96 246 SER B C 1
ATOM 6467 O O . SER B 1 246 ? -8.94 -22.519 14.967 1 92.96 246 SER B O 1
ATOM 6469 N N . CYS B 1 247 ? -8.655 -20.798 13.566 1 93.23 247 CYS B N 1
ATOM 6470 C CA . CYS B 1 247 ? -8.111 -19.944 14.615 1 93.23 247 CYS B CA 1
ATOM 6471 C C . CYS B 1 247 ? -9.203 -19.505 15.582 1 93.23 247 CYS B C 1
ATOM 6473 O O . CYS B 1 247 ? -9.025 -19.574 16.8 1 93.23 247 CYS B O 1
ATOM 6475 N N . ALA B 1 248 ? -10.294 -19.088 15.036 1 94.4 248 ALA B N 1
ATOM 6476 C CA . ALA B 1 248 ? -11.396 -18.574 15.846 1 94.4 248 ALA B CA 1
ATOM 6477 C C . ALA B 1 248 ? -11.934 -19.649 16.786 1 94.4 248 ALA B C 1
ATOM 6479 O O . ALA B 1 248 ? -12.355 -19.349 17.906 1 94.4 248 ALA B O 1
ATOM 6480 N N . LEU B 1 249 ? -11.919 -20.9 16.349 1 94.33 249 LEU B N 1
ATOM 6481 C CA . LEU B 1 249 ? -12.431 -22.02 17.132 1 94.33 249 LEU B CA 1
ATOM 6482 C C . LEU B 1 249 ? -11.652 -22.175 18.433 1 94.33 249 LEU B C 1
ATOM 6484 O O . LEU B 1 249 ? -12.214 -22.58 19.453 1 94.33 249 LEU B O 1
ATOM 6488 N N . LYS B 1 250 ? -10.438 -21.797 18.406 1 93.47 250 LYS B N 1
ATOM 6489 C CA . LYS B 1 250 ? -9.607 -21.888 19.603 1 93.47 250 LYS B CA 1
ATOM 6490 C C . LYS B 1 250 ? -10.041 -20.868 20.652 1 93.47 250 LYS B C 1
ATOM 6492 O O . LYS B 1 250 ? -9.729 -21.015 21.835 1 93.47 250 LYS B O 1
ATOM 6497 N N . PHE B 1 251 ? -10.8 -19.865 20.175 1 94.33 251 PHE B N 1
ATOM 6498 C CA . PHE B 1 251 ? -11.187 -18.781 21.071 1 94.33 251 PHE B CA 1
ATOM 6499 C C . PHE B 1 251 ? -12.687 -18.811 21.341 1 94.33 251 PHE B C 1
ATOM 6501 O O . PHE B 1 251 ? -13.268 -17.805 21.754 1 94.33 251 PHE B O 1
ATOM 6508 N N . LYS B 1 252 ? -13.319 -19.895 21.087 1 93.68 252 LYS B N 1
ATOM 6509 C CA . LYS B 1 252 ? -14.766 -20.028 21.232 1 93.68 252 LYS B CA 1
ATOM 6510 C C . LYS B 1 252 ? -15.226 -19.547 22.605 1 93.68 252 LYS B C 1
ATOM 6512 O O . LYS B 1 252 ? -16.148 -18.735 22.707 1 93.68 252 LYS B O 1
ATOM 6517 N N . GLU B 1 253 ? -14.524 -19.964 23.632 1 92.57 253 GLU B N 1
ATOM 6518 C CA . GLU B 1 253 ? -14.897 -19.612 24.999 1 92.57 253 GLU B CA 1
ATOM 6519 C C . GLU B 1 253 ? -14.586 -18.148 25.296 1 92.57 253 GLU B C 1
ATOM 6521 O O . GLU B 1 253 ? -15.274 -17.513 26.098 1 92.57 253 GLU B O 1
ATOM 6526 N N . VAL B 1 254 ? -13.595 -17.645 24.661 1 94.41 254 VAL B N 1
ATOM 6527 C CA . VAL B 1 254 ? -13.203 -16.255 24.867 1 94.41 254 VAL B CA 1
ATOM 6528 C C . VAL B 1 254 ? -14.293 -15.327 24.337 1 94.41 254 VAL B C 1
ATOM 6530 O O . VAL B 1 254 ? -14.625 -14.323 24.972 1 94.41 254 VAL B O 1
ATOM 6533 N N . PHE B 1 255 ? -14.859 -15.716 23.191 1 94.96 255 PHE B N 1
ATOM 6534 C CA . PHE B 1 255 ? -15.917 -14.905 22.601 1 94.96 255 PHE B CA 1
ATOM 6535 C C . PHE B 1 255 ? -17.127 -14.838 23.526 1 94.96 255 PHE B C 1
ATOM 6537 O O . PHE B 1 255 ? -17.759 -13.788 23.655 1 94.96 255 PHE B O 1
ATOM 6544 N N . GLN B 1 256 ? -17.397 -15.914 24.148 1 92.38 256 GLN B N 1
ATOM 6545 C CA . GLN B 1 256 ? -18.519 -15.961 25.079 1 92.38 256 GLN B CA 1
ATOM 6546 C C . GLN B 1 256 ? -18.261 -15.079 26.297 1 92.38 256 GLN B C 1
ATOM 6548 O O . GLN B 1 256 ? -19.15 -14.35 26.742 1 92.38 256 GLN B O 1
ATOM 6553 N N . MET B 1 257 ? -17.072 -15.185 26.805 1 93.52 257 MET B N 1
ATOM 6554 C CA . MET B 1 257 ? -16.696 -14.35 27.942 1 93.52 257 MET B CA 1
ATOM 6555 C C . MET B 1 257 ? -16.695 -12.874 27.557 1 93.52 257 MET B C 1
ATOM 6557 O O . MET B 1 257 ? -17.12 -12.023 28.34 1 93.52 257 MET B O 1
ATOM 6561 N N . PHE B 1 258 ? -16.209 -12.597 26.412 1 94.19 258 PHE B N 1
ATOM 6562 C CA . PHE B 1 258 ? -16.128 -11.238 25.889 1 94.19 258 PHE B CA 1
ATOM 6563 C C . PHE B 1 258 ? -17.517 -10.628 25.75 1 94.19 258 PHE B C 1
ATOM 6565 O O . PHE B 1 258 ? -17.709 -9.44 26.017 1 94.19 258 PHE B O 1
ATOM 6572 N N . LYS B 1 259 ? -18.436 -11.429 25.318 1 93.28 259 LYS B N 1
ATOM 6573 C CA . LYS B 1 259 ? -19.817 -10.979 25.171 1 93.28 259 LYS B CA 1
ATOM 6574 C C . LYS B 1 259 ? -20.38 -10.489 26.502 1 93.28 259 LYS B C 1
ATOM 6576 O O . LYS B 1 259 ? -21.151 -9.528 26.539 1 93.28 259 LYS B O 1
ATOM 6581 N N . GLU B 1 260 ? -19.98 -11.005 27.531 1 90.74 260 GLU B N 1
ATOM 6582 C CA . GLU B 1 260 ? -20.44 -10.624 28.863 1 90.74 260 GLU B CA 1
ATOM 6583 C C . GLU B 1 260 ? -19.818 -9.302 29.304 1 90.74 260 GLU B C 1
ATOM 6585 O O . GLU B 1 260 ? -20.396 -8.58 30.119 1 90.74 260 GLU B O 1
ATOM 6590 N N . ARG B 1 261 ? -18.732 -8.98 28.786 1 89.85 261 ARG B N 1
ATOM 6591 C CA . ARG B 1 261 ? -17.987 -7.798 29.207 1 89.85 261 ARG B CA 1
ATOM 6592 C C . ARG B 1 261 ? -18.291 -6.609 28.302 1 89.85 261 ARG B C 1
ATOM 6594 O O . ARG B 1 261 ? -18.157 -5.456 28.717 1 89.85 261 ARG B O 1
ATOM 6601 N N . ASP B 1 262 ? -18.534 -6.947 27.045 1 91.23 262 ASP B N 1
ATOM 6602 C CA . ASP B 1 262 ? -18.88 -5.901 26.088 1 91.23 262 ASP B CA 1
ATOM 6603 C C . ASP B 1 262 ? -20.347 -5.998 25.674 1 91.23 262 ASP B C 1
ATOM 6605 O O . ASP B 1 262 ? -20.703 -6.811 24.818 1 91.23 262 ASP B O 1
ATOM 6609 N N . HIS B 1 263 ? -21.123 -5.105 26.11 1 87.76 263 HIS B N 1
ATOM 6610 C CA . HIS B 1 263 ? -22.566 -5.157 25.905 1 87.76 263 HIS B CA 1
ATOM 6611 C C . HIS B 1 263 ? -22.931 -4.814 24.464 1 87.76 263 HIS B C 1
ATOM 6613 O O . HIS B 1 263 ? -24.048 -5.088 24.02 1 87.76 263 HIS B O 1
ATOM 6619 N N . PHE B 1 264 ? -21.954 -4.328 23.703 1 89.61 264 PHE B N 1
ATOM 6620 C CA . PHE B 1 264 ? -22.241 -3.941 22.326 1 89.61 264 PHE B CA 1
ATOM 6621 C C . PHE B 1 264 ? -21.908 -5.076 21.365 1 89.61 264 PHE B C 1
ATOM 6623 O O . PHE B 1 264 ? -22.25 -5.014 20.182 1 89.61 264 PHE B O 1
ATOM 6630 N N . TYR B 1 265 ? -21.303 -6.075 21.951 1 92.83 265 TYR B N 1
ATOM 6631 C CA . TYR B 1 265 ? -20.946 -7.23 21.135 1 92.83 265 TYR B CA 1
ATOM 6632 C C . TYR B 1 265 ? -22.158 -8.121 20.892 1 92.83 265 TYR B C 1
ATOM 6634 O O . TYR B 1 265 ? -22.453 -9.011 21.694 1 92.83 265 TYR B O 1
ATOM 6642 N N . GLY B 1 266 ? -22.895 -7.883 19.759 1 86.78 266 GLY B N 1
ATOM 6643 C CA . GLY B 1 266 ? -24.143 -8.574 19.474 1 86.78 266 GLY B CA 1
ATOM 6644 C C . GLY B 1 266 ? -23.981 -9.716 18.489 1 86.78 266 GLY B C 1
ATOM 6645 O O . GLY B 1 266 ? -24.875 -10.552 18.348 1 86.78 266 GLY B O 1
ATOM 6646 N N . CYS B 1 267 ? -22.887 -9.869 17.829 1 88.07 267 CYS B N 1
ATOM 6647 C CA . CYS B 1 267 ? -22.749 -10.838 16.747 1 88.07 267 CYS B CA 1
ATOM 6648 C C . CYS B 1 267 ? -22.048 -12.101 17.232 1 88.07 267 CYS B C 1
ATOM 6650 O O . CYS B 1 267 ? -21.469 -12.84 16.434 1 88.07 267 CYS B O 1
ATOM 6652 N N . CYS B 1 268 ? -22.054 -12.375 18.547 1 92.9 268 CYS B N 1
ATOM 6653 C CA . CYS B 1 268 ? -21.38 -13.552 19.083 1 92.9 268 CYS B CA 1
ATOM 6654 C C . CYS B 1 268 ? -22.011 -14.832 18.549 1 92.9 268 CYS B C 1
ATOM 6656 O O . CYS B 1 268 ? -23.212 -15.054 18.716 1 92.9 268 CYS B O 1
ATOM 6658 N N . PRO B 1 269 ? -21.226 -15.673 17.929 1 94.2 269 PRO B N 1
ATOM 6659 C CA . PRO B 1 269 ? -21.774 -16.913 17.376 1 94.2 269 PRO B CA 1
ATOM 6660 C C . PRO B 1 269 ? -22.323 -17.848 18.451 1 94.2 269 PRO B C 1
ATOM 6662 O O . PRO B 1 269 ? -21.756 -17.938 19.543 1 94.2 269 PRO B O 1
ATOM 6665 N N . GLN B 1 270 ? -23.363 -18.564 18.164 1 93.01 270 GLN B N 1
ATOM 6666 C CA . GLN B 1 270 ? -23.983 -19.523 19.072 1 93.01 270 GLN B CA 1
ATOM 6667 C C . GLN B 1 270 ? -23.229 -20.849 19.07 1 93.01 270 GLN B C 1
ATOM 6669 O O . GLN B 1 270 ? -22.4 -21.097 18.191 1 93.01 270 GLN B O 1
ATOM 6674 N N . GLU B 1 271 ? -23.536 -21.642 20.003 1 93.13 271 GLU B N 1
ATOM 6675 C CA . GLU B 1 271 ? -22.877 -22.938 20.142 1 93.13 271 GLU B CA 1
ATOM 6676 C C . GLU B 1 271 ? -23.075 -23.794 18.895 1 93.13 271 GLU B C 1
ATOM 6678 O O . GLU B 1 271 ? -22.16 -24.503 18.471 1 93.13 271 GLU B O 1
ATOM 6683 N N . GLU B 1 272 ? -24.219 -23.69 18.347 1 92.56 272 GLU B N 1
ATOM 6684 C CA . GLU B 1 272 ? -24.515 -24.459 17.141 1 92.56 272 GLU B CA 1
ATOM 6685 C C . GLU B 1 272 ? -23.634 -24.018 15.976 1 92.56 272 GLU B C 1
ATOM 6687 O O . GLU B 1 272 ? -23.2 -24.846 15.172 1 92.56 272 GLU B O 1
ATOM 6692 N N . GLU B 1 273 ? -23.391 -22.79 15.934 1 93.14 273 GLU B N 1
ATOM 6693 C CA . GLU B 1 273 ? -22.56 -22.249 14.863 1 93.14 273 GLU B CA 1
ATOM 6694 C C . GLU B 1 273 ? -21.107 -22.69 15.015 1 93.14 273 GLU B C 1
ATOM 6696 O O . GLU B 1 273 ? -20.441 -23.002 14.027 1 93.14 273 GLU B O 1
ATOM 6701 N N . TRP B 1 274 ? -20.673 -22.779 16.242 1 94.55 274 TRP B N 1
ATOM 6702 C CA . TRP B 1 274 ? -19.32 -23.258 16.506 1 94.55 274 TRP B CA 1
ATOM 6703 C C . TRP B 1 274 ? -19.185 -24.734 16.147 1 94.55 274 TRP B C 1
ATOM 6705 O O . TRP B 1 274 ? -18.155 -25.16 15.62 1 94.55 274 TRP B O 1
ATOM 6715 N N . ASN B 1 275 ? -20.201 -25.455 16.45 1 93.9 275 ASN B N 1
ATOM 6716 C CA . ASN B 1 275 ? -20.199 -26.872 16.102 1 93.9 275 ASN B CA 1
ATOM 6717 C C . ASN B 1 275 ? -20.139 -27.077 14.591 1 93.9 275 ASN B C 1
ATOM 6719 O O . ASN B 1 275 ? -19.413 -27.948 14.107 1 93.9 275 ASN B O 1
ATOM 6723 N N . LYS B 1 276 ? -20.898 -26.314 13.981 1 92.87 276 LYS B N 1
ATOM 6724 C CA . LYS B 1 276 ? -20.89 -26.386 12.523 1 92.87 276 LYS B CA 1
ATOM 6725 C C . LYS B 1 276 ? -19.534 -25.967 11.96 1 92.87 276 LYS B C 1
ATOM 6727 O O . LYS B 1 276 ? -19.036 -26.576 11.01 1 92.87 276 LYS B O 1
ATOM 6732 N N . ALA B 1 277 ? -18.953 -24.925 12.526 1 93.55 277 ALA B N 1
ATOM 6733 C CA . ALA B 1 277 ? -17.634 -24.472 12.092 1 93.55 277 ALA B CA 1
ATOM 6734 C C . ALA B 1 277 ? -16.59 -25.57 12.272 1 93.55 277 ALA B C 1
ATOM 6736 O O . ALA B 1 277 ? -15.707 -25.739 11.428 1 93.55 277 ALA B O 1
ATOM 6737 N N . GLN B 1 278 ? -16.699 -26.241 13.324 1 94.27 278 GLN B N 1
ATOM 6738 C CA . GLN B 1 278 ? -15.778 -27.342 13.586 1 94.27 278 GLN B CA 1
ATOM 6739 C C . GLN B 1 278 ? -15.916 -28.437 12.532 1 94.27 278 GLN B C 1
ATOM 6741 O O . GLN B 1 278 ? -14.916 -28.977 12.055 1 94.27 278 GLN B O 1
ATOM 6746 N N . LYS B 1 279 ? -17.125 -28.768 12.206 1 92.7 279 LYS B N 1
ATOM 6747 C CA . LYS B 1 279 ? -17.397 -29.777 11.188 1 92.7 279 LYS B CA 1
ATOM 6748 C C . LYS B 1 279 ? -16.862 -29.343 9.826 1 92.7 279 LYS B C 1
ATOM 6750 O O . LYS B 1 279 ? -16.261 -30.142 9.105 1 92.7 279 LYS B O 1
ATOM 6755 N N . ILE B 1 280 ? -17.047 -28.138 9.547 1 92.27 280 ILE B N 1
ATOM 6756 C CA . ILE B 1 280 ? -16.585 -27.589 8.276 1 92.27 280 ILE B CA 1
ATOM 6757 C C . ILE B 1 280 ? -15.062 -27.667 8.205 1 92.27 280 ILE B C 1
ATOM 6759 O O . ILE B 1 280 ? -14.5 -28.031 7.169 1 92.27 280 ILE B O 1
ATOM 6763 N N . CYS B 1 281 ? -14.413 -27.308 9.3 1 93.27 281 CYS B N 1
ATOM 6764 C CA . CYS B 1 281 ? -12.955 -27.333 9.341 1 93.27 281 CYS B CA 1
ATOM 6765 C C . CYS B 1 281 ? -12.428 -28.747 9.13 1 93.27 281 CYS B C 1
ATOM 6767 O O . CYS B 1 281 ? -11.418 -28.943 8.451 1 93.27 281 CYS B O 1
ATOM 6769 N N . SER B 1 282 ? -13.121 -29.647 9.633 1 91.93 282 SER B N 1
ATOM 6770 C CA . SER B 1 282 ? -12.709 -31.037 9.464 1 91.93 282 SER B CA 1
ATOM 6771 C C . SER B 1 282 ? -12.813 -31.471 8.006 1 91.93 282 SER B C 1
ATOM 6773 O O . SER B 1 282 ? -11.932 -32.165 7.495 1 91.93 282 SER B O 1
ATOM 6775 N N . LEU B 1 283 ? -13.841 -31.05 7.443 1 91.98 283 LEU B N 1
ATOM 6776 C CA . LEU B 1 283 ? -14.043 -31.385 6.038 1 91.98 283 LEU B CA 1
ATOM 6777 C C . LEU B 1 283 ? -13.026 -30.669 5.156 1 91.98 283 LEU B C 1
ATOM 6779 O O . LEU B 1 283 ? -12.474 -31.265 4.227 1 91.98 283 LEU B O 1
ATOM 6783 N N . LEU B 1 284 ? -12.72 -29.4 5.461 1 93.47 284 LEU B N 1
ATOM 6784 C CA . LEU B 1 284 ? -11.895 -28.558 4.603 1 93.47 284 LEU B CA 1
ATOM 6785 C C . LEU B 1 284 ? -10.416 -28.882 4.784 1 93.47 284 LEU B C 1
ATOM 6787 O O . LEU B 1 284 ? -9.582 -28.47 3.974 1 93.47 284 LEU B O 1
ATOM 6791 N N . GLU B 1 285 ? -10.078 -29.601 5.74 1 92.33 285 GLU B N 1
ATOM 6792 C CA . GLU B 1 285 ? -8.683 -29.923 6.022 1 92.33 285 GLU B CA 1
ATOM 6793 C C . GLU B 1 285 ? -8.04 -30.662 4.851 1 92.33 285 GLU B C 1
ATOM 6795 O O . GLU B 1 285 ? -6.893 -30.386 4.491 1 92.33 285 GLU B O 1
ATOM 6800 N N . ALA B 1 286 ? -8.794 -31.618 4.302 1 91.78 286 ALA B N 1
ATOM 6801 C CA . ALA B 1 286 ? -8.28 -32.371 3.162 1 91.78 286 ALA B CA 1
ATOM 6802 C C . ALA B 1 286 ? -8.017 -31.453 1.971 1 91.78 286 ALA B C 1
ATOM 6804 O O . ALA B 1 286 ? -7.016 -31.61 1.268 1 91.78 286 ALA B O 1
ATOM 6805 N N . PHE B 1 287 ? -8.897 -30.528 1.801 1 94.15 287 PHE B N 1
ATOM 6806 C CA . PHE B 1 287 ? -8.741 -29.571 0.712 1 94.15 287 PHE B CA 1
ATOM 6807 C C . PHE B 1 287 ? -7.551 -28.653 0.963 1 94.15 287 PHE B C 1
ATOM 6809 O O . PHE B 1 287 ? -6.804 -28.329 0.037 1 94.15 287 PHE B O 1
ATOM 6816 N N . TRP B 1 288 ? -7.435 -28.212 2.184 1 92.37 288 TRP B N 1
ATOM 6817 C CA . TRP B 1 288 ? -6.342 -27.322 2.56 1 92.37 288 TRP B CA 1
ATOM 6818 C C . TRP B 1 288 ? -4.991 -27.986 2.32 1 92.37 288 TRP B C 1
ATOM 6820 O O . TRP B 1 288 ? -4.089 -27.38 1.738 1 92.37 288 TRP B O 1
ATOM 6830 N N . THR B 1 289 ? -4.841 -29.209 2.652 1 91.61 289 THR B N 1
ATOM 6831 C CA . THR B 1 289 ? -3.605 -29.964 2.477 1 91.61 289 THR B CA 1
ATOM 6832 C C . THR B 1 289 ? -3.286 -30.142 0.995 1 91.61 289 THR B C 1
ATOM 6834 O O . THR B 1 289 ? -2.153 -29.912 0.567 1 91.61 289 THR B O 1
ATOM 6837 N N . ALA B 1 290 ? -4.281 -30.558 0.277 1 92.62 290 ALA B N 1
ATOM 6838 C CA . ALA B 1 290 ? -4.1 -30.78 -1.155 1 92.62 290 ALA B CA 1
ATOM 6839 C C . ALA B 1 290 ? -3.669 -29.496 -1.859 1 92.62 290 ALA B C 1
ATOM 6841 O O . ALA B 1 290 ? -2.772 -29.516 -2.705 1 92.62 290 ALA B O 1
ATOM 6842 N N . THR B 1 291 ? -4.322 -28.428 -1.519 1 91.04 291 THR B N 1
ATOM 6843 C CA . THR B 1 291 ? -4.004 -27.147 -2.14 1 91.04 291 THR B CA 1
ATOM 6844 C C . THR B 1 291 ? -2.554 -26.759 -1.866 1 91.04 291 THR B C 1
ATOM 6846 O O . THR B 1 291 ? -1.864 -26.252 -2.753 1 91.04 291 THR B O 1
ATOM 6849 N N . HIS B 1 292 ? -2.046 -27.008 -0.721 1 88.94 292 HIS B N 1
ATOM 6850 C CA . HIS B 1 292 ? -0.679 -26.658 -0.35 1 88.94 292 HIS B CA 1
ATOM 6851 C C . HIS B 1 292 ? 0.333 -27.506 -1.112 1 88.94 292 HIS B C 1
ATOM 6853 O O . HIS B 1 292 ? 1.401 -27.018 -1.488 1 88.94 292 HIS B O 1
ATOM 6859 N N . ILE B 1 293 ? -0.008 -28.677 -1.374 1 90.02 293 ILE B N 1
ATOM 6860 C CA . ILE B 1 293 ? 0.891 -29.594 -2.066 1 90.02 293 ILE B CA 1
ATOM 6861 C C . ILE B 1 293 ? 0.964 -29.227 -3.546 1 90.02 293 ILE B C 1
ATOM 6863 O O . ILE B 1 293 ? 2.054 -29.117 -4.112 1 90.02 293 ILE B O 1
ATOM 6867 N N . ILE B 1 294 ? -0.142 -28.943 -4.12 1 90.86 294 ILE B N 1
ATOM 6868 C CA . ILE B 1 294 ? -0.183 -28.786 -5.57 1 90.86 294 ILE B CA 1
ATOM 6869 C C . ILE B 1 294 ? 0.186 -27.352 -5.944 1 90.86 294 ILE B C 1
ATOM 6871 O O . ILE B 1 294 ? 0.427 -27.052 -7.116 1 90.86 294 ILE B O 1
ATOM 6875 N N . SER B 1 295 ? 0.19 -26.501 -4.946 1 87.32 295 SER B N 1
ATOM 6876 C CA . SER B 1 295 ? 0.504 -25.1 -5.209 1 87.32 295 SER B CA 1
ATOM 6877 C C . SER B 1 295 ? 2.009 -24.854 -5.173 1 87.32 295 SER B C 1
ATOM 6879 O O . SER B 1 295 ? 2.461 -23.718 -5.329 1 87.32 295 SER B O 1
ATOM 6881 N N . GLY B 1 296 ? 2.769 -25.825 -4.997 1 84.06 296 GLY B N 1
ATOM 6882 C CA . GLY B 1 296 ? 4.216 -25.675 -5.021 1 84.06 296 GLY B CA 1
ATOM 6883 C C . GLY B 1 296 ? 4.756 -25.314 -6.392 1 84.06 296 GLY B C 1
ATOM 6884 O O . GLY B 1 296 ? 4.218 -25.752 -7.411 1 84.06 296 GLY B O 1
ATOM 6885 N N . SER B 1 297 ? 5.826 -24.495 -6.438 1 82.26 297 SER B N 1
ATOM 6886 C CA . SER B 1 297 ? 6.399 -24.092 -7.718 1 82.26 297 SER B CA 1
ATOM 6887 C C . SER B 1 297 ? 7.873 -24.472 -7.808 1 82.26 297 SER B C 1
ATOM 6889 O O . SER B 1 297 ? 8.492 -24.333 -8.865 1 82.26 297 SER B O 1
ATOM 6891 N N . GLU B 1 298 ? 8.427 -25.077 -6.793 1 83.66 298 GLU B N 1
ATOM 6892 C CA . GLU B 1 298 ? 9.856 -25.376 -6.773 1 83.66 298 GLU B CA 1
ATOM 6893 C C . GLU B 1 298 ? 10.109 -26.87 -6.954 1 83.66 298 GLU B C 1
ATOM 6895 O O . GLU B 1 298 ? 11.261 -27.307 -7.014 1 83.66 298 GLU B O 1
ATOM 6900 N N . TYR B 1 299 ? 9.078 -27.62 -6.994 1 88.81 299 TYR B N 1
ATOM 6901 C CA . TYR B 1 299 ? 9.167 -29.058 -7.221 1 88.81 299 TYR B CA 1
ATOM 6902 C C . TYR B 1 299 ? 8.061 -29.531 -8.157 1 88.81 299 TYR B C 1
ATOM 6904 O O . TYR B 1 299 ? 7.069 -28.828 -8.361 1 88.81 299 TYR B O 1
ATOM 6912 N N . PRO B 1 300 ? 8.28 -30.681 -8.725 1 92.72 300 PRO B N 1
ATOM 6913 C CA . PRO B 1 300 ? 7.23 -31.198 -9.606 1 92.72 300 PRO B CA 1
ATOM 6914 C C . PRO B 1 300 ? 5.925 -31.483 -8.865 1 92.72 300 PRO B C 1
ATOM 6916 O O . PRO B 1 300 ? 5.942 -32.083 -7.788 1 92.72 300 PRO B O 1
ATOM 6919 N N . THR B 1 301 ? 4.858 -31.05 -9.4 1 93.19 301 THR B N 1
ATOM 6920 C CA . THR B 1 301 ? 3.559 -31.248 -8.767 1 93.19 301 THR B CA 1
ATOM 6921 C C . THR B 1 301 ? 2.7 -32.209 -9.584 1 93.19 301 THR B C 1
ATOM 6923 O O . THR B 1 301 ? 1.698 -32.728 -9.089 1 93.19 301 THR B O 1
ATOM 6926 N N . SER B 1 302 ? 3.073 -32.504 -10.786 1 94.23 302 SER B N 1
ATOM 6927 C CA . SER B 1 302 ? 2.256 -33.331 -11.669 1 94.23 302 SER B CA 1
ATOM 6928 C C . SER B 1 302 ? 2.115 -34.748 -11.125 1 94.23 302 SER B C 1
ATOM 6930 O O . SER B 1 302 ? 1.053 -35.362 -11.246 1 94.23 302 SER B O 1
ATOM 6932 N N . ASN B 1 303 ? 3.172 -35.25 -10.496 1 93.34 303 ASN B N 1
ATOM 6933 C CA . ASN B 1 303 ? 3.145 -36.625 -10.011 1 93.34 303 ASN B CA 1
ATOM 6934 C C . ASN B 1 303 ? 2.452 -36.728 -8.655 1 93.34 303 ASN B C 1
ATOM 6936 O O . ASN B 1 303 ? 2.148 -37.828 -8.19 1 93.34 303 ASN B O 1
ATOM 6940 N N . LEU B 1 304 ? 2.14 -35.624 -8.092 1 91.22 304 LEU B N 1
ATOM 6941 C CA . LEU B 1 304 ? 1.541 -35.622 -6.762 1 91.22 304 LEU B CA 1
ATOM 6942 C C . LEU B 1 304 ? 0.031 -35.43 -6.845 1 91.22 304 LEU B C 1
ATOM 6944 O O . LEU B 1 304 ? -0.691 -35.728 -5.891 1 91.22 304 LEU B O 1
ATOM 6948 N N . PHE B 1 305 ? -0.382 -35.072 -7.945 1 90.4 305 PHE B N 1
ATOM 6949 C CA . PHE B 1 305 ? -1.734 -34.592 -8.208 1 90.4 305 PHE B CA 1
ATOM 6950 C C . PHE B 1 305 ? -2.752 -35.71 -8.017 1 90.4 305 PHE B C 1
ATOM 6952 O O . PHE B 1 305 ? -3.785 -35.513 -7.373 1 90.4 305 PHE B O 1
ATOM 6959 N N . LEU B 1 306 ? -2.514 -36.829 -8.534 1 92.89 306 LEU B N 1
ATOM 6960 C CA . LEU B 1 306 ? -3.468 -37.932 -8.558 1 92.89 306 LEU B CA 1
ATOM 6961 C C . LEU B 1 306 ? -3.836 -38.364 -7.142 1 92.89 306 LEU B C 1
ATOM 6963 O O . LEU B 1 306 ? -5.016 -38.532 -6.827 1 92.89 306 LEU B O 1
ATOM 6967 N N . GLN B 1 307 ? -2.885 -38.503 -6.321 1 91.43 307 GLN B N 1
ATOM 6968 C CA . GLN B 1 307 ? -3.111 -38.941 -4.947 1 91.43 307 GLN B CA 1
ATOM 6969 C C . GLN B 1 307 ? -3.954 -37.927 -4.179 1 91.43 307 GLN B C 1
ATOM 6971 O O . GLN B 1 307 ? -4.853 -38.304 -3.425 1 91.43 307 GLN B O 1
ATOM 6976 N N . GLU B 1 308 ? -3.644 -36.726 -4.383 1 92.44 308 GLU B N 1
ATOM 6977 C CA . GLU B 1 308 ? -4.359 -35.681 -3.656 1 92.44 308 GLU B CA 1
ATOM 6978 C C . GLU B 1 308 ? -5.819 -35.604 -4.095 1 92.44 308 GLU B C 1
ATOM 6980 O O . GLU B 1 308 ? -6.712 -35.415 -3.267 1 92.44 308 GLU B O 1
ATOM 6985 N N . VAL B 1 309 ? -6.049 -35.744 -5.39 1 93.08 309 VAL B N 1
ATOM 6986 C CA . VAL B 1 309 ? -7.409 -35.718 -5.918 1 93.08 309 VAL B CA 1
ATOM 6987 C C . VAL B 1 309 ? -8.198 -36.906 -5.373 1 93.08 309 VAL B C 1
ATOM 6989 O O . VAL B 1 309 ? -9.365 -36.766 -5 1 93.08 309 VAL B O 1
ATOM 6992 N N . GLN B 1 310 ? -7.523 -37.997 -5.312 1 93.82 310 GLN B N 1
ATOM 6993 C CA . GLN B 1 310 ? -8.167 -39.197 -4.791 1 93.82 310 GLN B CA 1
ATOM 6994 C C . GLN B 1 310 ? -8.545 -39.026 -3.323 1 93.82 310 GLN B C 1
ATOM 6996 O O . GLN B 1 310 ? -9.625 -39.444 -2.901 1 93.82 310 GLN B O 1
ATOM 7001 N N . LYS B 1 311 ? -7.69 -38.479 -2.514 1 93.71 311 LYS B N 1
ATOM 7002 C CA . LYS B 1 311 ? -7.966 -38.243 -1.1 1 93.71 311 LYS B CA 1
ATOM 7003 C C . LYS B 1 311 ? -9.176 -37.33 -0.922 1 93.71 311 LYS B C 1
ATOM 7005 O O . LYS B 1 311 ? -10.005 -37.554 -0.038 1 93.71 311 LYS B O 1
ATOM 7010 N N . ILE B 1 312 ? -9.265 -36.379 -1.774 1 94.73 312 ILE B N 1
ATOM 7011 C CA . ILE B 1 312 ? -10.385 -35.446 -1.717 1 94.73 312 ILE B CA 1
ATOM 7012 C C . ILE B 1 312 ? -11.685 -36.177 -2.044 1 94.73 312 ILE B C 1
ATOM 7014 O O . ILE B 1 312 ? -12.695 -35.997 -1.36 1 94.73 312 ILE B O 1
ATOM 7018 N N . LYS B 1 313 ? -11.637 -36.959 -3.084 1 94.48 313 LYS B N 1
ATOM 7019 C CA . LYS B 1 313 ? -12.811 -37.732 -3.476 1 94.48 313 LYS B CA 1
ATOM 7020 C C . LYS B 1 313 ? -13.271 -38.646 -2.344 1 94.48 313 LYS B C 1
ATOM 7022 O O . LYS B 1 313 ? -14.463 -38.713 -2.038 1 94.48 313 LYS B O 1
ATOM 7027 N N . SER B 1 314 ? -12.34 -39.29 -1.708 1 93.25 314 SER B N 1
ATOM 7028 C CA . SER B 1 314 ? -12.663 -40.193 -0.608 1 93.25 314 SER B CA 1
ATOM 7029 C C . SER B 1 314 ? -13.295 -39.44 0.558 1 93.25 314 SER B C 1
ATOM 7031 O O . SER B 1 314 ? -14.249 -39.923 1.171 1 93.25 314 SER B O 1
ATOM 7033 N N . SER B 1 315 ? -12.738 -38.343 0.823 1 93.56 315 SER B N 1
ATOM 7034 C CA . SER B 1 315 ? -13.28 -37.514 1.895 1 93.56 315 SER B CA 1
ATOM 7035 C C . SER B 1 315 ? -14.699 -37.057 1.578 1 93.56 315 SER B C 1
ATOM 7037 O O . SER B 1 315 ? -15.589 -37.144 2.426 1 93.56 315 SER B O 1
ATOM 7039 N N . LEU B 1 316 ? -14.919 -36.629 0.367 1 94.67 316 LEU B N 1
ATOM 7040 C CA . LEU B 1 316 ? -16.235 -36.159 -0.051 1 94.67 316 LEU B CA 1
ATOM 7041 C C . LEU B 1 316 ? -17.255 -37.293 -0.013 1 94.67 316 LEU B C 1
ATOM 7043 O O . LEU B 1 316 ? -18.392 -37.096 0.421 1 94.67 316 LEU B O 1
ATOM 7047 N N . ASP B 1 317 ? -16.822 -38.43 -0.422 1 93.2 317 ASP B N 1
ATOM 7048 C CA . ASP B 1 317 ? -17.716 -39.584 -0.424 1 93.2 317 ASP B CA 1
ATOM 7049 C C . ASP B 1 317 ? -18.088 -39.994 0.999 1 93.2 317 ASP B C 1
ATOM 7051 O O . ASP B 1 317 ? -19.237 -40.351 1.268 1 93.2 317 ASP B O 1
ATOM 7055 N N . THR B 1 318 ? -17.116 -39.94 1.894 1 92.58 318 THR B N 1
ATOM 7056 C CA . THR B 1 318 ? -17.35 -40.283 3.292 1 92.58 318 THR B CA 1
ATOM 7057 C C . THR B 1 318 ? -18.335 -39.307 3.931 1 92.58 318 THR B C 1
ATOM 7059 O O . THR B 1 318 ? -19.287 -39.723 4.594 1 92.58 318 THR B O 1
ATOM 7062 N N . TYR B 1 319 ? -18.2 -38.099 3.68 1 93.06 319 TYR B N 1
ATOM 7063 C CA . TYR B 1 319 ? -19.042 -37.083 4.301 1 93.06 319 TYR B CA 1
ATOM 7064 C C . TYR B 1 319 ? -20.406 -37.016 3.625 1 93.06 319 TYR B C 1
ATOM 7066 O O . TYR B 1 319 ? -21.402 -36.658 4.258 1 93.06 319 TYR B O 1
ATOM 7074 N N . ALA B 1 320 ? -20.437 -37.336 2.363 1 92.4 320 ALA B N 1
ATOM 7075 C CA . ALA B 1 320 ? -21.708 -37.34 1.643 1 92.4 320 ALA B CA 1
ATOM 7076 C C . ALA B 1 320 ? -22.643 -38.417 2.186 1 92.4 320 ALA B C 1
ATOM 7078 O O . ALA B 1 320 ? -23.855 -38.365 1.966 1 92.4 320 ALA B O 1
ATOM 7079 N N . GLN B 1 321 ? -22.109 -39.352 2.96 1 91.36 321 GLN B N 1
ATOM 7080 C CA . GLN B 1 321 ? -22.907 -40.409 3.571 1 91.36 321 GLN B CA 1
ATOM 7081 C C . GLN B 1 321 ? -22.937 -40.267 5.091 1 91.36 321 GLN B C 1
ATOM 7083 O O . GLN B 1 321 ? -23.358 -41.186 5.797 1 91.36 321 GLN B O 1
ATOM 7088 N N . HIS B 1 322 ? -22.538 -39.215 5.504 1 89.07 322 HIS B N 1
ATOM 7089 C CA . HIS B 1 322 ? -22.439 -38.983 6.941 1 89.07 322 HIS B CA 1
ATOM 7090 C C . HIS B 1 322 ? -23.82 -38.879 7.579 1 89.07 322 HIS B C 1
ATOM 7092 O O . HIS B 1 322 ? -24.784 -38.479 6.921 1 89.07 322 HIS B O 1
ATOM 7098 N N . GLU B 1 323 ? -23.893 -39.119 8.846 1 90.32 323 GLU B N 1
ATOM 7099 C CA . GLU B 1 323 ? -25.152 -39.072 9.584 1 90.32 323 GLU B CA 1
ATOM 7100 C C . GLU B 1 323 ? -25.597 -37.633 9.826 1 90.32 323 GLU B C 1
ATOM 7102 O O . GLU B 1 323 ? -26.795 -37.342 9.843 1 90.32 323 GLU B O 1
ATOM 7107 N N . ASP B 1 324 ? -24.666 -36.831 9.943 1 91.66 324 ASP B N 1
ATOM 7108 C CA . ASP B 1 324 ? -24.957 -35.413 10.134 1 91.66 324 ASP B CA 1
ATOM 7109 C C . ASP B 1 324 ? -25.469 -34.778 8.843 1 91.66 324 ASP B C 1
ATOM 7111 O O . ASP B 1 324 ? -24.733 -34.682 7.858 1 91.66 324 ASP B O 1
ATOM 7115 N N . LEU B 1 325 ? -26.659 -34.262 8.823 1 90.39 325 LEU B N 1
ATOM 7116 C CA . LEU B 1 325 ? -27.327 -33.756 7.629 1 90.39 325 LEU B CA 1
ATOM 7117 C C . LEU B 1 325 ? -26.621 -32.515 7.096 1 90.39 325 LEU B C 1
ATOM 7119 O O . LEU B 1 325 ? -26.579 -32.291 5.884 1 90.39 325 LEU B O 1
ATOM 7123 N N . PHE B 1 326 ? -26.103 -31.809 7.996 1 89.32 326 PHE B N 1
ATOM 7124 C CA . PHE B 1 326 ? -25.407 -30.586 7.617 1 89.32 326 PHE B CA 1
ATOM 7125 C C . PHE B 1 326 ? -24.158 -30.904 6.803 1 89.32 326 PHE B C 1
ATOM 7127 O O . PHE B 1 326 ? -23.951 -30.339 5.727 1 89.32 326 PHE B O 1
ATOM 7134 N N . LEU B 1 327 ? -23.412 -31.838 7.212 1 90.89 327 LEU B N 1
ATOM 7135 C CA . LEU B 1 327 ? -22.191 -32.25 6.528 1 90.89 327 LEU B CA 1
ATOM 7136 C C . LEU B 1 327 ? -22.515 -32.947 5.211 1 90.89 327 LEU B C 1
ATOM 7138 O O . LEU B 1 327 ? -21.796 -32.782 4.223 1 90.89 327 LEU B O 1
ATOM 7142 N N . LYS B 1 328 ? -23.586 -33.67 5.283 1 93.13 328 LYS B N 1
ATOM 7143 C CA . LYS B 1 328 ? -24.013 -34.39 4.087 1 93.13 328 LYS B CA 1
ATOM 7144 C C . LYS B 1 328 ? -24.362 -33.424 2.959 1 93.13 328 LYS B C 1
ATOM 7146 O O . LYS B 1 328 ? -23.933 -33.611 1.818 1 93.13 328 LYS B O 1
ATOM 7151 N N . GLN B 1 329 ? -25.071 -32.471 3.313 1 91.16 329 GLN B N 1
ATOM 7152 C CA . GLN B 1 329 ? -25.488 -31.492 2.315 1 91.16 329 GLN B CA 1
ATOM 7153 C C . GLN B 1 329 ? -24.294 -30.703 1.785 1 91.16 329 GLN B C 1
ATOM 7155 O O . GLN B 1 329 ? -24.183 -30.471 0.579 1 91.16 329 GLN B O 1
ATOM 7160 N N . LEU B 1 330 ? -23.453 -30.351 2.642 1 92.36 330 LEU B N 1
ATOM 7161 C CA . LEU B 1 330 ? -22.263 -29.593 2.272 1 92.36 330 LEU B CA 1
ATOM 7162 C C . LEU B 1 330 ? -21.363 -30.409 1.35 1 92.36 330 LEU B C 1
ATOM 7164 O O . LEU B 1 330 ? -20.936 -29.922 0.301 1 92.36 330 LEU B O 1
ATOM 7168 N N . ALA B 1 331 ? -21.098 -31.567 1.719 1 94.39 331 ALA B N 1
ATOM 7169 C CA . ALA B 1 331 ? -20.217 -32.451 0.962 1 94.39 331 ALA B CA 1
ATOM 7170 C C . ALA B 1 331 ? -20.814 -32.785 -0.402 1 94.39 331 ALA B C 1
ATOM 7172 O O . ALA B 1 331 ? -20.088 -32.911 -1.391 1 94.39 331 ALA B O 1
ATOM 7173 N N . SER B 1 332 ? -22.119 -32.92 -0.431 1 93.9 332 SER B N 1
ATOM 7174 C CA . SER B 1 332 ? -22.782 -33.26 -1.685 1 93.9 332 SER B CA 1
ATOM 7175 C C . SER B 1 332 ? -22.654 -32.132 -2.703 1 93.9 332 SER B C 1
ATOM 7177 O O . SER B 1 332 ? -22.439 -32.381 -3.89 1 93.9 332 SER B O 1
ATOM 7179 N N . LYS B 1 333 ? -22.766 -30.989 -2.216 1 93.81 333 LYS B N 1
ATOM 7180 C CA . LYS B 1 333 ? -22.629 -29.837 -3.103 1 93.81 333 LYS B CA 1
ATOM 7181 C C . LYS B 1 333 ? -21.206 -29.723 -3.642 1 93.81 333 LYS B C 1
ATOM 7183 O O . LYS B 1 333 ? -21.006 -29.423 -4.82 1 93.81 333 LYS B O 1
ATOM 7188 N N . MET B 1 334 ? -20.261 -29.934 -2.835 1 95.29 334 MET B N 1
ATOM 7189 C CA . MET B 1 334 ? -18.861 -29.897 -3.245 1 95.29 334 MET B CA 1
ATOM 7190 C C . MET B 1 334 ? -18.548 -31.032 -4.215 1 95.29 334 MET B C 1
ATOM 7192 O O . MET B 1 334 ? -17.806 -30.843 -5.18 1 95.29 334 MET B O 1
ATOM 7196 N N . LYS B 1 335 ? -19.154 -32.155 -3.95 1 94.61 335 LYS B N 1
ATOM 7197 C CA . LYS B 1 335 ? -18.936 -33.341 -4.773 1 94.61 335 LYS B CA 1
ATOM 7198 C C . LYS B 1 335 ? -19.464 -33.132 -6.189 1 94.61 335 LYS B C 1
ATOM 7200 O O . LYS B 1 335 ? -18.878 -33.626 -7.155 1 94.61 335 LYS B O 1
ATOM 7205 N N . GLU B 1 336 ? -20.524 -32.418 -6.295 1 94.07 336 GLU B N 1
ATOM 7206 C CA . GLU B 1 336 ? -21.071 -32.118 -7.615 1 94.07 336 GLU B CA 1
ATOM 7207 C C . GLU B 1 336 ? -20.059 -31.366 -8.475 1 94.07 336 GLU B C 1
ATOM 7209 O O . GLU B 1 336 ? -19.876 -31.687 -9.651 1 94.07 336 GLU B O 1
ATOM 7214 N N . LYS B 1 337 ? -19.451 -30.421 -7.875 1 93.19 337 LYS B N 1
ATOM 7215 C CA . LYS B 1 337 ? -18.442 -29.647 -8.593 1 93.19 337 LYS B CA 1
ATOM 7216 C C . LYS B 1 337 ? -17.211 -30.497 -8.896 1 93.19 337 LYS B C 1
ATOM 7218 O O . LYS B 1 337 ? -16.631 -30.394 -9.979 1 93.19 337 LYS B O 1
ATOM 7223 N N . PHE B 1 338 ? -16.829 -31.301 -7.964 1 94.46 338 PHE B N 1
ATOM 7224 C CA . PHE B 1 338 ? -15.711 -32.219 -8.147 1 94.46 338 PHE B CA 1
ATOM 7225 C C . PHE B 1 338 ? -15.943 -33.123 -9.351 1 94.46 338 PHE B C 1
ATOM 7227 O O . PHE B 1 338 ? -15.062 -33.275 -10.199 1 94.46 338 PHE B O 1
ATOM 7234 N N . ASP B 1 339 ? -17.077 -33.63 -9.433 1 92.9 339 ASP B N 1
ATOM 7235 C CA . ASP B 1 339 ? -17.409 -34.582 -10.489 1 92.9 339 ASP B CA 1
ATOM 7236 C C . ASP B 1 339 ? -17.495 -33.888 -11.847 1 92.9 339 ASP B C 1
ATOM 7238 O O . ASP B 1 339 ? -17.204 -34.496 -12.879 1 92.9 339 ASP B O 1
ATOM 7242 N N . LYS B 1 340 ? -17.82 -32.69 -11.83 1 91.64 340 LYS B N 1
ATOM 7243 C CA . LYS B 1 340 ? -17.87 -31.926 -13.073 1 91.64 340 LYS B CA 1
ATOM 7244 C C . LYS B 1 340 ? -16.49 -31.835 -13.718 1 91.64 340 LYS B C 1
ATOM 7246 O O . LYS B 1 340 ? -16.36 -31.957 -14.938 1 91.64 340 LYS B O 1
ATOM 7251 N N . TYR B 1 341 ? -15.475 -31.712 -12.932 1 89.83 341 TYR B N 1
ATOM 7252 C CA . TYR B 1 341 ? -14.149 -31.451 -13.482 1 89.83 341 TYR B CA 1
ATOM 7253 C C . TYR B 1 341 ? -13.309 -32.722 -13.506 1 89.83 341 TYR B C 1
ATOM 7255 O O . TYR B 1 341 ? -12.445 -32.887 -14.371 1 89.83 341 TYR B O 1
ATOM 7263 N N . TRP B 1 342 ? -13.532 -33.592 -12.554 1 88.64 342 TRP B N 1
ATOM 7264 C CA . TRP B 1 342 ? -12.665 -34.761 -12.44 1 88.64 342 TRP B CA 1
ATOM 7265 C C . TRP B 1 342 ? -13.471 -36.05 -12.563 1 88.64 342 TRP B C 1
ATOM 7267 O O . TRP B 1 342 ? -12.966 -37.135 -12.269 1 88.64 342 TRP B O 1
ATOM 7277 N N . GLY B 1 343 ? -14.695 -35.792 -13.017 1 81.28 343 GLY B N 1
ATOM 7278 C CA . GLY B 1 343 ? -15.487 -36.973 -13.321 1 81.28 343 GLY B CA 1
ATOM 7279 C C . GLY B 1 343 ? -14.951 -37.765 -14.499 1 81.28 343 GLY B C 1
ATOM 7280 O O . GLY B 1 343 ? -15.153 -38.978 -14.582 1 81.28 343 GLY B O 1
ATOM 7281 N N . ASP B 1 344 ? -14.213 -36.971 -15.323 1 80.03 344 ASP B N 1
ATOM 7282 C CA . ASP B 1 344 ? -13.532 -37.624 -16.438 1 80.03 344 ASP B CA 1
ATOM 7283 C C . ASP B 1 344 ? -12.039 -37.773 -16.158 1 80.03 344 ASP B C 1
ATOM 7285 O O . ASP B 1 344 ? -11.465 -36.998 -15.39 1 80.03 344 ASP B O 1
ATOM 7289 N N . CYS B 1 345 ? -11.584 -38.797 -16.791 1 78.11 345 CYS B N 1
ATOM 7290 C CA . CYS B 1 345 ? -10.198 -39.162 -16.522 1 78.11 345 CYS B CA 1
ATOM 7291 C C . CYS B 1 345 ? -9.245 -38.067 -16.986 1 78.11 345 CYS B C 1
ATOM 7293 O O . CYS B 1 345 ? -9.32 -37.618 -18.131 1 78.11 345 CYS B O 1
ATOM 7295 N N . ASN B 1 346 ? -8.479 -37.622 -16.061 1 81.64 346 ASN B N 1
ATOM 7296 C CA . ASN B 1 346 ? -7.381 -36.717 -16.383 1 81.64 346 ASN B CA 1
ATOM 7297 C C . ASN B 1 346 ? -6.111 -37.482 -16.745 1 81.64 346 ASN B C 1
ATOM 7299 O O . ASN B 1 346 ? -5.425 -38.006 -15.866 1 81.64 346 ASN B O 1
ATOM 7303 N N . LEU B 1 347 ? -5.74 -37.452 -17.908 1 86.37 347 LEU B N 1
ATOM 7304 C CA . LEU B 1 347 ? -4.668 -38.292 -18.432 1 86.37 347 LEU B CA 1
ATOM 7305 C C . LEU B 1 347 ? -3.314 -37.844 -17.892 1 86.37 347 LEU B C 1
ATOM 7307 O O . LEU B 1 347 ? -2.463 -38.677 -17.569 1 86.37 347 LEU B O 1
ATOM 7311 N N . LEU B 1 348 ? -3.133 -36.595 -17.794 1 86.56 348 LEU B N 1
ATOM 7312 C CA . LEU B 1 348 ? -1.847 -36.096 -17.32 1 86.56 348 LEU B CA 1
ATOM 7313 C C . LEU B 1 348 ? -1.555 -36.597 -15.909 1 86.56 348 LEU B C 1
ATOM 7315 O O . LEU B 1 348 ? -0.437 -37.025 -15.617 1 86.56 348 LEU B O 1
ATOM 7319 N N . MET B 1 349 ? -2.523 -36.547 -15.041 1 86.11 349 MET B N 1
ATOM 7320 C CA . MET B 1 349 ? -2.343 -36.967 -13.654 1 86.11 349 MET B CA 1
ATOM 7321 C C . MET B 1 349 ? -1.919 -38.43 -13.578 1 86.11 349 MET B C 1
ATOM 7323 O O . MET B 1 349 ? -1.074 -38.794 -12.759 1 86.11 349 MET B O 1
ATOM 7327 N N . ALA B 1 350 ? -2.502 -39.181 -14.41 1 92.26 350 ALA B N 1
ATOM 7328 C CA . ALA B 1 350 ? -2.223 -40.615 -14.408 1 92.26 350 ALA B CA 1
ATOM 7329 C C . ALA B 1 350 ? -0.819 -40.901 -14.933 1 92.26 350 ALA B C 1
ATOM 7331 O O . ALA B 1 350 ? -0.049 -41.628 -14.3 1 92.26 350 ALA B O 1
ATOM 7332 N N . ILE B 1 351 ? -0.512 -40.259 -16.038 1 94.79 351 ILE B N 1
ATOM 7333 C CA . ILE B 1 351 ? 0.773 -40.506 -16.681 1 94.79 351 ILE B CA 1
ATOM 7334 C C . ILE B 1 351 ? 1.906 -40.062 -15.758 1 94.79 351 ILE B C 1
ATOM 7336 O O . ILE B 1 351 ? 2.92 -40.753 -15.632 1 94.79 351 ILE B O 1
ATOM 7340 N N . ALA B 1 352 ? 1.737 -38.956 -15.104 1 95.78 352 ALA B N 1
ATOM 7341 C CA . ALA B 1 352 ? 2.759 -38.433 -14.2 1 95.78 352 ALA B CA 1
ATOM 7342 C C . ALA B 1 352 ? 2.956 -39.356 -13.001 1 95.78 352 ALA B C 1
ATOM 7344 O O . ALA B 1 352 ? 4.08 -39.538 -12.528 1 95.78 352 ALA B O 1
ATOM 7345 N N . ALA B 1 353 ? 1.879 -39.901 -12.528 1 95.09 353 ALA B N 1
ATOM 7346 C CA . ALA B 1 353 ? 1.966 -40.844 -11.416 1 95.09 353 ALA B CA 1
ATOM 7347 C C . ALA B 1 353 ? 2.738 -42.097 -11.82 1 95.09 353 ALA B C 1
ATOM 7349 O O . ALA B 1 353 ? 3.501 -42.647 -11.022 1 95.09 353 ALA B O 1
ATOM 7350 N N . VAL B 1 354 ? 2.517 -42.54 -13.038 1 96.07 354 VAL B N 1
ATOM 7351 C CA . VAL B 1 354 ? 3.189 -43.733 -13.542 1 96.07 354 VAL B CA 1
ATOM 7352 C C . VAL B 1 354 ? 4.694 -43.487 -13.613 1 96.07 354 VAL B C 1
ATOM 7354 O O . VAL B 1 354 ? 5.49 -44.398 -13.37 1 96.07 354 VAL B O 1
ATOM 7357 N N . LEU B 1 355 ? 5.062 -42.275 -13.896 1 96.39 355 LEU B N 1
ATOM 7358 C CA . LEU B 1 355 ? 6.471 -41.944 -14.075 1 96.39 355 LEU B CA 1
ATOM 7359 C C . LEU B 1 355 ? 7.135 -41.65 -12.734 1 96.39 355 LEU B C 1
ATOM 7361 O O . LEU B 1 355 ? 8.323 -41.323 -12.683 1 96.39 355 LEU B O 1
ATOM 7365 N N . ASP B 1 356 ? 6.387 -41.693 -11.689 1 94.87 356 ASP B N 1
ATOM 7366 C CA . ASP B 1 356 ? 6.951 -41.702 -10.343 1 94.87 356 ASP B CA 1
ATOM 7367 C C . ASP B 1 356 ? 7.423 -43.102 -9.955 1 94.87 356 ASP B C 1
ATOM 7369 O O . ASP B 1 356 ? 6.61 -44.012 -9.784 1 94.87 356 ASP B O 1
ATOM 7373 N N . PRO B 1 357 ? 8.664 -43.245 -9.769 1 93.67 357 PRO B N 1
ATOM 7374 C CA . PRO B 1 357 ? 9.209 -44.586 -9.547 1 93.67 357 PRO B CA 1
ATOM 7375 C C . PRO B 1 357 ? 8.721 -45.212 -8.242 1 93.67 357 PRO B C 1
ATOM 7377 O O . PRO B 1 357 ? 8.858 -46.422 -8.045 1 93.67 357 PRO B O 1
ATOM 7380 N N . THR B 1 358 ? 8.146 -44.42 -7.408 1 91.79 358 THR B N 1
ATOM 7381 C CA . THR B 1 358 ? 7.641 -44.954 -6.148 1 91.79 358 THR B CA 1
ATOM 7382 C C . THR B 1 358 ? 6.21 -45.458 -6.309 1 91.79 358 THR B C 1
ATOM 7384 O O . THR B 1 358 ? 5.698 -46.176 -5.447 1 91.79 358 THR B O 1
ATOM 7387 N N . LYS B 1 359 ? 5.531 -45.228 -7.366 1 92.94 359 LYS B N 1
ATOM 7388 C CA . LYS B 1 359 ? 4.116 -45.547 -7.537 1 92.94 359 LYS B CA 1
ATOM 7389 C C . LYS B 1 359 ? 3.889 -46.383 -8.793 1 92.94 359 LYS B C 1
ATOM 7391 O O . LYS B 1 359 ? 3.305 -47.466 -8.727 1 92.94 359 LYS B O 1
ATOM 7396 N N . LYS B 1 360 ? 4.321 -45.846 -10.026 1 94.21 360 LYS B N 1
ATOM 7397 C CA . LYS B 1 360 ? 4.187 -46.514 -11.318 1 94.21 360 LYS B CA 1
ATOM 7398 C C . LYS B 1 360 ? 2.725 -46.819 -11.63 1 94.21 360 LYS B C 1
ATOM 7400 O O . LYS B 1 360 ? 1.838 -46.025 -11.31 1 94.21 360 LYS B O 1
ATOM 7405 N N . MET B 1 361 ? 2.441 -47.862 -12.266 1 94.11 361 MET B N 1
ATOM 7406 C CA . MET B 1 361 ? 1.079 -48.181 -12.685 1 94.11 361 MET B CA 1
ATOM 7407 C C . MET B 1 361 ? 0.212 -48.544 -11.484 1 94.11 361 MET B C 1
ATOM 7409 O O . MET B 1 361 ? -1.014 -48.441 -11.545 1 94.11 361 MET B O 1
ATOM 7413 N N . LEU B 1 362 ? 0.797 -48.872 -10.382 1 92.88 362 LEU B N 1
ATOM 7414 C CA . LEU B 1 362 ? 0.072 -49.272 -9.18 1 92.88 362 LEU B CA 1
ATOM 7415 C C . LEU B 1 362 ? -0.737 -48.106 -8.621 1 92.88 362 LEU B C 1
ATOM 7417 O O . LEU B 1 362 ? -1.816 -48.308 -8.059 1 92.88 362 LEU B O 1
ATOM 7421 N N . ALA B 1 363 ? -0.186 -46.949 -8.805 1 93.62 363 ALA B N 1
ATOM 7422 C CA . ALA B 1 363 ? -0.903 -45.766 -8.337 1 93.62 363 ALA B CA 1
ATOM 7423 C C . ALA B 1 363 ? -2.23 -45.602 -9.072 1 93.62 363 ALA B C 1
ATOM 7425 O O . ALA B 1 363 ? -3.249 -45.271 -8.46 1 93.62 363 ALA B O 1
ATOM 7426 N N . VAL B 1 364 ? -2.204 -45.796 -10.385 1 94.89 364 VAL B N 1
ATOM 7427 C CA . VAL B 1 364 ? -3.401 -45.661 -11.209 1 94.89 364 VAL B CA 1
ATOM 7428 C C . VAL B 1 364 ? -4.402 -46.757 -10.851 1 94.89 364 VAL B C 1
ATOM 7430 O O . VAL B 1 364 ? -5.594 -46.489 -10.685 1 94.89 364 VAL B O 1
ATOM 7433 N N . GLU B 1 365 ? -3.886 -47.916 -10.621 1 94.11 365 GLU B N 1
ATOM 7434 C CA . GLU B 1 365 ? -4.73 -49.064 -10.305 1 94.11 365 GLU B CA 1
ATOM 7435 C C . GLU B 1 365 ? -5.342 -48.933 -8.913 1 94.11 365 GLU B C 1
ATOM 7437 O O . GLU B 1 365 ? -6.441 -49.432 -8.663 1 94.11 365 GLU B O 1
ATOM 7442 N N . PHE B 1 366 ? -4.671 -48.301 -8.085 1 93.22 366 PHE B N 1
ATOM 7443 C CA . PHE B 1 366 ? -5.139 -48.099 -6.718 1 93.22 366 PHE B CA 1
ATOM 7444 C C . PHE B 1 366 ? -6.145 -46.956 -6.654 1 93.22 366 PHE B C 1
ATOM 7446 O O . PHE B 1 366 ? -7.182 -47.072 -5.997 1 93.22 366 PHE B O 1
ATOM 7453 N N . CYS B 1 367 ? -5.921 -45.842 -7.345 1 93.96 367 CYS B N 1
ATOM 7454 C CA . CYS B 1 367 ? -6.678 -44.606 -7.18 1 93.96 367 CYS B CA 1
ATOM 7455 C C . CYS B 1 367 ? -7.94 -44.622 -8.034 1 93.96 367 CYS B C 1
ATOM 7457 O O . CYS B 1 367 ? -8.981 -44.11 -7.619 1 93.96 367 CYS B O 1
ATOM 7459 N N . PHE B 1 368 ? -7.917 -45.191 -9.214 1 94.36 368 PHE B N 1
ATOM 7460 C CA . PHE B 1 368 ? -9.001 -45.056 -10.18 1 94.36 368 PHE B CA 1
ATOM 7461 C C . PHE B 1 368 ? -10.262 -45.749 -9.679 1 94.36 368 PHE B C 1
ATOM 7463 O O . PHE B 1 368 ? -11.364 -45.212 -9.807 1 94.36 368 PHE B O 1
ATOM 7470 N N . PRO B 1 369 ? -10.141 -46.913 -8.963 1 92.82 369 PRO B N 1
ATOM 7471 C CA . PRO B 1 369 ? -11.358 -47.525 -8.423 1 92.82 369 PRO B CA 1
ATOM 7472 C C . PRO B 1 369 ? -12.002 -46.685 -7.322 1 92.82 369 PRO B C 1
ATOM 7474 O O . PRO B 1 369 ? -13.183 -46.865 -7.015 1 92.82 369 PRO B O 1
ATOM 7477 N N . LYS B 1 370 ? -11.24 -45.851 -6.751 1 91.59 370 LYS B N 1
ATOM 7478 C CA . LYS B 1 370 ? -11.749 -44.976 -5.699 1 91.59 370 LYS B CA 1
ATOM 7479 C C . LYS B 1 370 ? -12.306 -43.681 -6.283 1 91.59 370 LYS B C 1
ATOM 7481 O O . LYS B 1 370 ? -13.113 -43.002 -5.645 1 91.59 370 LYS B O 1
ATOM 7486 N N . LEU B 1 371 ? -11.913 -43.35 -7.507 1 92.77 371 LEU B N 1
ATOM 7487 C CA . LEU B 1 371 ? -12.319 -42.103 -8.147 1 92.77 371 LEU B CA 1
ATOM 7488 C C . LEU B 1 371 ? -13.52 -42.328 -9.06 1 92.77 371 LEU B C 1
ATOM 7490 O O . LEU B 1 371 ? -14.352 -41.434 -9.229 1 92.77 371 LEU B O 1
ATOM 7494 N N . TYR B 1 372 ? -13.472 -43.543 -9.636 1 92.43 372 TYR B N 1
ATOM 7495 C CA . TYR B 1 372 ? -14.457 -43.82 -10.675 1 92.43 372 TYR B CA 1
ATOM 7496 C C . TYR B 1 372 ? -15.208 -45.114 -10.384 1 92.43 372 TYR B C 1
ATOM 7498 O O . TYR B 1 372 ? -14.802 -45.893 -9.518 1 92.43 372 TYR B O 1
ATOM 7506 N N . SER B 1 373 ? -16.332 -45.314 -11.127 1 91.21 373 SER B N 1
ATOM 7507 C CA . SER B 1 373 ? -17.046 -46.583 -11.038 1 91.21 373 SER B CA 1
ATOM 7508 C C . SER B 1 373 ? -16.177 -47.741 -11.519 1 91.21 373 SER B C 1
ATOM 7510 O O . SER B 1 373 ? -15.203 -47.533 -12.246 1 91.21 373 SER B O 1
ATOM 7512 N N . GLU B 1 374 ? -16.496 -48.927 -11.151 1 90.36 374 GLU B N 1
ATOM 7513 C CA . GLU B 1 374 ? -15.708 -50.109 -11.484 1 90.36 374 GLU B CA 1
ATOM 7514 C C . GLU B 1 374 ? -15.521 -50.24 -12.993 1 90.36 374 GLU B C 1
ATOM 7516 O O . GLU B 1 374 ? -14.421 -50.534 -13.465 1 90.36 374 GLU B O 1
ATOM 7521 N N . ILE B 1 375 ? -16.501 -50.005 -13.708 1 91.52 375 ILE B N 1
ATOM 7522 C CA . ILE B 1 375 ? -16.458 -50.123 -15.161 1 91.52 375 ILE B CA 1
ATOM 7523 C C . ILE B 1 375 ? -15.575 -49.021 -15.742 1 91.52 375 ILE B C 1
ATOM 7525 O O . ILE B 1 375 ? -14.718 -49.286 -16.589 1 91.52 375 ILE B O 1
ATOM 7529 N N . ASP B 1 376 ? -15.8 -47.902 -15.257 1 92.58 376 ASP B N 1
ATOM 7530 C CA . ASP B 1 376 ? -15.045 -46.758 -15.76 1 92.58 376 ASP B CA 1
ATOM 7531 C C . ASP B 1 376 ? -13.576 -46.849 -15.354 1 92.58 376 ASP B C 1
ATOM 7533 O O . ASP B 1 376 ? -12.689 -46.47 -16.122 1 92.58 376 ASP B O 1
ATOM 7537 N N . ALA B 1 377 ? -13.331 -47.353 -14.16 1 94.21 377 ALA B N 1
ATOM 7538 C CA . ALA B 1 377 ? -11.958 -47.492 -13.679 1 94.21 377 ALA B CA 1
ATOM 7539 C C . ALA B 1 377 ? -11.151 -48.418 -14.584 1 94.21 377 ALA B C 1
ATOM 7541 O O . ALA B 1 377 ? -10.018 -48.101 -14.955 1 94.21 377 ALA B O 1
ATOM 7542 N N . SER B 1 378 ? -11.717 -49.535 -14.965 1 94.08 378 SER B N 1
ATOM 7543 C CA . SER B 1 378 ? -11.036 -50.497 -15.826 1 94.08 378 SER B CA 1
ATOM 7544 C C . SER B 1 378 ? -10.769 -49.909 -17.208 1 94.08 378 SER B C 1
ATOM 7546 O O . SER B 1 378 ? -9.688 -50.097 -17.77 1 94.08 378 SER B O 1
ATOM 7548 N N . LYS B 1 379 ? -11.741 -49.256 -17.659 1 94.42 379 LYS B N 1
ATOM 7549 C CA . LYS B 1 379 ? -11.605 -48.611 -18.962 1 94.42 379 LYS B CA 1
ATOM 7550 C C . LYS B 1 379 ? -10.508 -47.55 -18.938 1 94.42 379 LYS B C 1
ATOM 7552 O O . LYS B 1 379 ? -9.693 -47.472 -19.859 1 94.42 379 LYS B O 1
ATOM 7557 N N . HIS B 1 380 ? -10.504 -46.779 -17.893 1 93.74 380 HIS B N 1
ATOM 7558 C CA . HIS B 1 380 ? -9.533 -45.696 -17.779 1 93.74 380 HIS B CA 1
ATOM 7559 C C . HIS B 1 380 ? -8.122 -46.24 -17.582 1 93.74 380 HIS B C 1
ATOM 7561 O O . HIS B 1 380 ? -7.156 -45.674 -18.099 1 93.74 380 HIS B O 1
ATOM 7567 N N . ILE B 1 381 ? -7.976 -47.296 -16.847 1 94.84 381 ILE B N 1
ATOM 7568 C CA . ILE B 1 381 ? -6.67 -47.906 -16.623 1 94.84 381 ILE B CA 1
ATOM 7569 C C . ILE B 1 381 ? -6.099 -48.401 -17.95 1 94.84 381 ILE B C 1
ATOM 7571 O O . ILE B 1 381 ? -4.922 -48.18 -18.247 1 94.84 381 ILE B O 1
ATOM 7575 N N . SER B 1 382 ? -6.911 -49.017 -18.762 1 93.99 382 SER B N 1
ATOM 7576 C CA . SER B 1 382 ? -6.493 -49.487 -20.079 1 93.99 382 SER B CA 1
ATOM 7577 C C . SER B 1 382 ? -6.103 -48.322 -20.983 1 93.99 382 SER B C 1
ATOM 7579 O O . SER B 1 382 ? -5.124 -48.408 -21.727 1 93.99 382 SER B O 1
ATOM 7581 N N . LYS B 1 383 ? -6.886 -47.363 -20.855 1 92.8 383 LYS B N 1
ATOM 7582 C CA . LYS B 1 383 ? -6.611 -46.17 -21.65 1 92.8 383 LYS B CA 1
ATOM 7583 C C . LYS B 1 383 ? -5.265 -45.557 -21.274 1 92.8 383 LYS B C 1
ATOM 7585 O O . LYS B 1 383 ? -4.515 -45.113 -22.145 1 92.8 383 LYS B O 1
ATOM 7590 N N . VAL B 1 384 ? -4.955 -45.514 -19.985 1 93.7 384 VAL B N 1
ATOM 7591 C CA . VAL B 1 384 ? -3.69 -44.963 -19.51 1 93.7 384 VAL B CA 1
ATOM 7592 C C . VAL B 1 384 ? -2.529 -45.793 -20.051 1 93.7 384 VAL B C 1
ATOM 7594 O O . VAL B 1 384 ? -1.516 -45.243 -20.49 1 93.7 384 VAL B O 1
ATOM 7597 N N . LYS B 1 385 ? -2.636 -47.07 -20.082 1 93.61 385 LYS B N 1
ATOM 7598 C CA . LYS B 1 385 ? -1.607 -47.962 -20.609 1 93.61 385 LYS B CA 1
ATOM 7599 C C . LYS B 1 385 ? -1.378 -47.718 -22.098 1 93.61 385 LYS B C 1
ATOM 7601 O O . LYS B 1 385 ? -0.234 -47.661 -22.554 1 93.61 385 LYS B O 1
ATOM 7606 N N . GLU B 1 386 ? -2.469 -47.513 -22.727 1 92.92 386 GLU B N 1
ATOM 7607 C CA . GLU B 1 386 ? -2.385 -47.26 -24.162 1 92.92 386 GLU B CA 1
ATOM 7608 C C . GLU B 1 386 ? -1.708 -45.923 -24.448 1 92.92 386 GLU B C 1
ATOM 7610 O O . GLU B 1 386 ? -0.855 -45.829 -25.334 1 92.92 386 GLU B O 1
ATOM 7615 N N . ILE B 1 387 ? -2.08 -45.02 -23.721 1 92.86 387 ILE B N 1
ATOM 7616 C CA . ILE B 1 387 ? -1.607 -43.663 -23.973 1 92.86 387 ILE B CA 1
ATOM 7617 C C . ILE B 1 387 ? -0.128 -43.556 -23.61 1 92.86 387 ILE B C 1
ATOM 7619 O O . ILE B 1 387 ? 0.643 -42.896 -24.31 1 92.86 387 ILE B O 1
ATOM 7623 N N . ILE B 1 388 ? 0.271 -44.17 -22.493 1 94.66 388 ILE B N 1
ATOM 7624 C CA . ILE B 1 388 ? 1.67 -44.098 -22.084 1 94.66 388 ILE B CA 1
ATOM 7625 C C . ILE B 1 388 ? 2.548 -44.788 -23.125 1 94.66 388 ILE B C 1
ATOM 7627 O O . ILE B 1 388 ? 3.655 -44.329 -23.416 1 94.66 388 ILE B O 1
ATOM 7631 N N . ASN B 1 389 ? 2.069 -45.868 -23.679 1 93.55 389 ASN B N 1
ATOM 7632 C CA . ASN B 1 389 ? 2.788 -46.565 -24.74 1 93.55 389 ASN B CA 1
ATOM 7633 C C . ASN B 1 389 ? 2.882 -45.717 -26.004 1 93.55 389 ASN B C 1
ATOM 7635 O O . ASN B 1 389 ? 3.943 -45.635 -26.625 1 93.55 389 ASN B O 1
ATOM 7639 N N . SER B 1 390 ? 1.759 -45.162 -26.293 1 92.07 390 SER B N 1
ATOM 7640 C CA . SER B 1 390 ? 1.733 -44.312 -27.479 1 92.07 390 SER B CA 1
ATOM 7641 C C . SER B 1 390 ? 2.673 -43.121 -27.326 1 92.07 390 SER B C 1
ATOM 7643 O O . SER B 1 390 ? 3.366 -42.744 -28.273 1 92.07 390 SER B O 1
ATOM 7645 N N . LEU B 1 391 ? 2.679 -42.562 -26.207 1 93.81 391 LEU B N 1
ATOM 7646 C CA . LEU B 1 391 ? 3.547 -41.423 -25.926 1 93.81 391 LEU B CA 1
ATOM 7647 C C . LEU B 1 391 ? 5.015 -41.835 -25.97 1 93.81 391 LEU B C 1
ATOM 7649 O O . LEU B 1 391 ? 5.847 -41.121 -26.534 1 93.81 391 LEU B O 1
ATOM 7653 N N . TYR B 1 392 ? 5.325 -42.969 -25.363 1 94.93 392 TYR B N 1
ATOM 7654 C CA . TYR B 1 392 ? 6.69 -43.483 -25.376 1 94.93 392 TYR B CA 1
ATOM 7655 C C . TYR B 1 392 ? 7.169 -43.722 -26.803 1 94.93 392 TYR B C 1
ATOM 7657 O O . TYR B 1 392 ? 8.303 -43.382 -27.149 1 94.93 392 TYR B O 1
ATOM 7665 N N . GLU B 1 393 ? 6.304 -44.265 -27.604 1 92.71 393 GLU B N 1
ATOM 7666 C CA . GLU B 1 393 ? 6.652 -44.545 -28.994 1 92.71 393 GLU B CA 1
ATOM 7667 C C . GLU B 1 393 ? 6.943 -43.258 -29.76 1 92.71 393 GLU B C 1
ATOM 7669 O O . GLU B 1 393 ? 7.792 -43.239 -30.653 1 92.71 393 GLU B O 1
ATOM 7674 N N . LYS B 1 394 ? 6.249 -42.323 -29.424 1 91.39 394 LYS B N 1
ATOM 7675 C CA . LYS B 1 394 ? 6.51 -41.034 -30.057 1 91.39 394 LYS B CA 1
ATOM 7676 C C . LYS B 1 394 ? 7.906 -40.523 -29.71 1 91.39 394 LYS B C 1
ATOM 7678 O O . LYS B 1 394 ? 8.6 -39.968 -30.565 1 91.39 394 LYS B O 1
ATOM 7683 N N . TYR B 1 395 ? 8.268 -40.681 -28.49 1 93.61 395 TYR B N 1
ATOM 7684 C CA . TYR B 1 395 ? 9.596 -40.255 -28.064 1 93.61 395 TYR B CA 1
ATOM 7685 C C . TYR B 1 395 ? 10.678 -41.098 -28.726 1 93.61 395 TYR B C 1
ATOM 7687 O O . TYR B 1 395 ? 11.74 -40.585 -29.087 1 93.61 395 TYR B O 1
ATOM 7695 N N . VAL B 1 396 ? 10.401 -42.357 -28.936 1 93.15 396 VAL B N 1
ATOM 7696 C CA . VAL B 1 396 ? 11.332 -43.243 -29.627 1 93.15 396 VAL B CA 1
ATOM 7697 C C . VAL B 1 396 ? 11.512 -42.781 -31.071 1 93.15 396 VAL B C 1
ATOM 7699 O O . VAL B 1 396 ? 12.636 -42.714 -31.573 1 93.15 396 VAL B O 1
ATOM 7702 N N . ALA B 1 397 ? 10.416 -42.434 -31.606 1 90.11 397 ALA B N 1
ATOM 7703 C CA . ALA B 1 397 ? 10.447 -41.99 -32.997 1 90.11 397 ALA B CA 1
ATOM 7704 C C . ALA B 1 397 ? 11.217 -40.68 -33.138 1 90.11 397 ALA B C 1
ATOM 7706 O O . ALA B 1 397 ? 11.962 -40.491 -34.103 1 90.11 397 ALA B O 1
ATOM 7707 N N . GLU B 1 398 ? 11.02 -39.851 -32.25 1 87.97 398 GLU B N 1
ATOM 7708 C CA . GLU B 1 398 ? 11.698 -38.559 -32.274 1 87.97 398 GLU B CA 1
ATOM 7709 C C . GLU B 1 398 ? 13.204 -38.722 -32.087 1 87.97 398 GLU B C 1
ATOM 7711 O O . GLU B 1 398 ? 13.992 -37.986 -32.684 1 87.97 398 GLU B O 1
ATOM 7716 N N . GLU B 1 399 ? 13.604 -39.59 -31.224 1 85.18 399 GLU B N 1
ATOM 7717 C CA . GLU B 1 399 ? 15.022 -39.831 -30.973 1 85.18 399 GLU B CA 1
ATOM 7718 C C . GLU B 1 399 ? 15.686 -40.512 -32.167 1 85.18 399 GLU B C 1
ATOM 7720 O O . GLU B 1 399 ? 16.863 -40.277 -32.447 1 85.18 399 GLU B O 1
ATOM 7725 N N . THR B 1 400 ? 14.989 -41.343 -32.799 1 82.96 400 THR B N 1
ATOM 7726 C CA . THR B 1 400 ? 15.507 -42.047 -33.967 1 82.96 400 THR B CA 1
ATOM 7727 C C . THR B 1 400 ? 15.683 -41.089 -35.142 1 82.96 400 THR B C 1
ATOM 7729 O O . THR B 1 400 ? 16.63 -41.22 -35.92 1 82.96 400 THR B O 1
ATOM 7732 N N . ASN B 1 401 ? 14.794 -40.193 -35.176 1 74.17 401 ASN B N 1
ATOM 7733 C CA . ASN B 1 401 ? 14.86 -39.229 -36.269 1 74.17 401 ASN B CA 1
ATOM 7734 C C . ASN B 1 401 ? 15.989 -38.223 -36.062 1 74.17 401 ASN B C 1
ATOM 7736 O O . ASN B 1 401 ? 16.548 -37.703 -37.029 1 74.17 401 ASN B O 1
ATOM 7740 N N . LYS B 1 402 ? 16.305 -37.802 -34.861 1 69.49 402 LYS B N 1
ATOM 7741 C CA . LYS B 1 402 ? 17.413 -36.894 -34.581 1 69.49 402 LYS B CA 1
ATOM 7742 C C . LYS B 1 402 ? 18.755 -37.553 -34.888 1 69.49 402 LYS B C 1
ATOM 7744 O O . LYS B 1 402 ? 19.705 -36.879 -35.291 1 69.49 402 LYS B O 1
ATOM 7749 N N . GLY B 1 403 ? 18.87 -38.842 -34.604 1 51.96 403 GLY B N 1
ATOM 7750 C CA . GLY B 1 403 ? 20.097 -39.573 -34.881 1 51.96 403 GLY B CA 1
ATOM 7751 C C . GLY B 1 403 ? 20.316 -39.83 -36.36 1 51.96 403 GLY B C 1
ATOM 7752 O O . GLY B 1 403 ? 21.314 -40.442 -36.747 1 51.96 403 GLY B O 1
ATOM 7753 N N . ALA B 1 404 ? 19.313 -39.579 -37.18 1 43.91 404 ALA B N 1
ATOM 7754 C CA . ALA B 1 404 ? 19.624 -39.75 -38.597 1 43.91 404 ALA B CA 1
ATOM 7755 C C . ALA B 1 404 ? 20.554 -38.646 -39.092 1 43.91 404 ALA B C 1
ATOM 7757 O O . ALA B 1 404 ? 20.32 -37.464 -38.828 1 43.91 404 ALA B O 1
ATOM 7758 N N . PRO B 1 405 ? 21.742 -38.795 -39.396 1 39.86 405 PRO B N 1
ATOM 7759 C CA . PRO B 1 405 ? 22.735 -37.832 -39.879 1 39.86 405 PRO B CA 1
ATOM 7760 C C . PRO B 1 405 ? 22.146 -36.815 -40.853 1 39.86 405 PRO B C 1
ATOM 7762 O O . PRO B 1 405 ? 21.463 -37.194 -41.808 1 39.86 405 PRO B O 1
ATOM 7765 N N . HIS B 1 406 ? 21.603 -35.676 -40.484 1 37.75 406 HIS B N 1
ATOM 7766 C CA . HIS B 1 406 ? 21.514 -34.697 -41.561 1 37.75 406 HIS B CA 1
ATOM 7767 C C . HIS B 1 406 ? 22.733 -34.771 -42.475 1 37.75 406 HIS B C 1
ATOM 7769 O O . HIS B 1 406 ? 23.859 -34.941 -42.003 1 37.75 406 HIS B O 1
ATOM 7775 N N . PRO B 1 407 ? 22.639 -34.912 -43.798 1 33.99 407 PRO B N 1
ATOM 7776 C CA . PRO B 1 407 ? 23.807 -34.884 -44.681 1 33.99 407 PRO B CA 1
ATOM 7777 C C . PRO B 1 407 ? 24.648 -33.62 -44.507 1 33.99 407 PRO B C 1
ATOM 7779 O O . PRO B 1 407 ? 24.211 -32.528 -44.878 1 33.99 407 PRO B O 1
ATOM 7782 N N . SER B 1 408 ? 24.867 -33.026 -43.447 1 29.84 408 SER B N 1
ATOM 7783 C CA . SER B 1 408 ? 25.813 -31.917 -43.519 1 29.84 408 SER B CA 1
ATOM 7784 C C . SER B 1 408 ? 26.929 -32.206 -44.517 1 29.84 408 SER B C 1
ATOM 7786 O O . SER B 1 408 ? 27.379 -33.347 -44.64 1 29.84 408 SER B O 1
ATOM 7788 N N . GLU B 1 409 ? 26.967 -31.301 -45.553 1 30.88 409 GLU B N 1
ATOM 7789 C CA . GLU B 1 409 ? 28.053 -31.116 -46.51 1 30.88 409 GLU B CA 1
ATOM 7790 C C . GLU B 1 409 ? 29.414 -31.212 -45.826 1 30.88 409 GLU B C 1
ATOM 7792 O O . GLU B 1 409 ? 29.719 -30.427 -44.926 1 30.88 409 GLU B O 1
ATOM 7797 N N . SER B 1 410 ? 29.932 -32.33 -45.6 1 27.96 410 SER B N 1
ATOM 7798 C CA . SER B 1 410 ? 31.307 -32.63 -45.214 1 27.96 410 SER B CA 1
ATOM 7799 C C . SER B 1 410 ? 32.301 -31.8 -46.019 1 27.96 410 SER B C 1
ATOM 7801 O O . SER B 1 410 ? 32.451 -32 -47.226 1 27.96 410 SER B O 1
ATOM 7803 N N . GLU B 1 411 ? 32.28 -30.463 -45.885 1 28.59 411 GLU B N 1
ATOM 7804 C CA . GLU B 1 411 ? 33.497 -29.873 -46.435 1 28.59 411 GLU B CA 1
ATOM 7805 C C . GLU B 1 411 ? 34.721 -30.723 -46.105 1 28.59 411 GLU B C 1
ATOM 7807 O O . GLU B 1 411 ? 34.815 -31.287 -45.013 1 28.59 411 GLU B O 1
ATOM 7812 N N . SER B 1 412 ? 35.416 -31.191 -47.176 1 28.96 412 SER B N 1
ATOM 7813 C CA . SER B 1 412 ? 36.59 -32.016 -47.444 1 28.96 412 SER B CA 1
ATOM 7814 C C . SER B 1 412 ? 37.787 -31.559 -46.616 1 28.96 412 SER B C 1
ATOM 7816 O O . SER B 1 412 ? 38.629 -30.799 -47.099 1 28.96 412 SER B O 1
ATOM 7818 N N . PHE B 1 413 ? 37.611 -30.958 -45.464 1 27.35 413 PHE B N 1
ATOM 7819 C CA . PHE B 1 413 ? 38.954 -30.676 -44.972 1 27.35 413 PHE B CA 1
ATOM 7820 C C . PHE B 1 413 ? 39.794 -31.946 -44.932 1 27.35 413 PHE B C 1
ATOM 7822 O O . PHE B 1 413 ? 39.274 -33.033 -44.672 1 27.35 413 PHE B O 1
ATOM 7829 N N . GLY B 1 414 ? 40.833 -31.947 -45.804 1 26.41 414 GLY B N 1
ATOM 7830 C CA . GLY B 1 414 ? 41.904 -32.897 -46.062 1 26.41 414 GLY B CA 1
ATOM 7831 C C . GLY B 1 414 ? 42.448 -33.54 -44.8 1 26.41 414 GLY B C 1
ATOM 7832 O O . GLY B 1 414 ? 43.006 -32.856 -43.939 1 26.41 414 GLY B O 1
ATOM 7833 N N . SER B 1 415 ? 41.652 -34.378 -44.258 1 25.57 415 SER B N 1
ATOM 7834 C CA . SER B 1 415 ? 42.133 -35.221 -43.168 1 25.57 415 SER B CA 1
ATOM 7835 C C . SER B 1 415 ? 43.485 -35.842 -43.505 1 25.57 415 SER B C 1
ATOM 7837 O O . SER B 1 415 ? 43.625 -36.52 -44.525 1 25.57 415 SER B O 1
ATOM 7839 N N . SER B 1 416 ? 44.519 -34.99 -43.372 1 29.26 416 SER B N 1
ATOM 7840 C CA . SER B 1 416 ? 45.816 -35.659 -43.416 1 29.26 416 SER B CA 1
ATOM 7841 C C . SER B 1 416 ? 45.769 -37.003 -42.696 1 29.26 416 SER B C 1
ATOM 7843 O O . SER B 1 416 ? 45.185 -37.115 -41.617 1 29.26 416 SER B O 1
ATOM 7845 N N . SER B 1 417 ? 45.795 -38.077 -43.486 1 29.14 417 SER B N 1
ATOM 7846 C CA . SER B 1 417 ? 45.88 -39.519 -43.279 1 29.14 417 SER B CA 1
ATOM 7847 C C . SER B 1 417 ? 46.945 -39.866 -42.244 1 29.14 417 SER B C 1
ATOM 7849 O O . SER B 1 417 ? 48.134 -39.928 -42.565 1 29.14 417 SER B O 1
ATOM 7851 N N . VAL B 1 418 ? 47.044 -39.217 -41.187 1 27.64 418 VAL B N 1
ATOM 7852 C CA . VAL B 1 418 ? 48.067 -39.841 -40.354 1 27.64 418 VAL B CA 1
ATOM 7853 C C . VAL B 1 418 ? 47.772 -41.331 -40.2 1 27.64 418 VAL B C 1
ATOM 7855 O O . VAL B 1 418 ? 46.643 -41.717 -39.888 1 27.64 418 VAL B O 1
ATOM 7858 N N . LYS B 1 419 ? 48.603 -42.101 -40.84 1 31.53 419 LYS B N 1
ATOM 7859 C CA . LYS B 1 419 ? 48.84 -43.539 -40.76 1 31.53 419 LYS B CA 1
ATOM 7860 C C . LYS B 1 419 ? 48.753 -44.031 -39.318 1 31.53 419 LYS B C 1
ATOM 7862 O O . LYS B 1 419 ? 49.7 -43.872 -38.545 1 31.53 419 LYS B O 1
ATOM 7867 N N . ARG B 1 420 ? 47.629 -43.679 -38.617 1 26.3 420 ARG B N 1
ATOM 7868 C CA . ARG B 1 420 ? 47.637 -44.408 -37.353 1 26.3 420 ARG B CA 1
ATOM 7869 C C . ARG B 1 420 ? 47.765 -45.909 -37.588 1 26.3 420 ARG B C 1
ATOM 7871 O O . ARG B 1 420 ? 47.072 -46.471 -38.439 1 26.3 420 ARG B O 1
ATOM 7878 N N . ASN B 1 421 ? 48.948 -46.396 -37.514 1 32.24 421 ASN B N 1
ATOM 7879 C CA . ASN B 1 421 ? 49.242 -47.821 -37.411 1 32.24 421 ASN B CA 1
ATOM 7880 C C . ASN B 1 421 ? 48.145 -48.567 -36.657 1 32.24 421 ASN B C 1
ATOM 7882 O O . ASN B 1 421 ? 47.763 -48.168 -35.555 1 32.24 421 ASN B O 1
ATOM 7886 N N . GLN B 1 422 ? 47.197 -49.15 -37.394 1 33.19 422 GLN B N 1
ATOM 7887 C CA . GLN B 1 422 ? 46.211 -50.138 -36.968 1 33.19 422 GLN B CA 1
ATOM 7888 C C . GLN B 1 422 ? 46.823 -51.141 -35.994 1 33.19 422 GLN B C 1
ATOM 7890 O O . GLN B 1 422 ? 47.389 -52.154 -36.411 1 33.19 422 GLN B O 1
ATOM 7895 N N . GLN B 1 423 ? 47.741 -50.7 -35.144 1 34.65 423 GLN B N 1
ATOM 7896 C CA . GLN B 1 423 ? 48.015 -51.779 -34.201 1 34.65 423 GLN B CA 1
ATOM 7897 C C . GLN B 1 423 ? 46.722 -52.426 -33.715 1 34.65 423 GLN B C 1
ATOM 7899 O O . GLN B 1 423 ? 45.823 -51.739 -33.226 1 34.65 423 GLN B O 1
ATOM 7904 N N . SER B 1 424 ? 46.272 -53.574 -34.447 1 37.67 424 SER B N 1
ATOM 7905 C CA . SER B 1 424 ? 45.299 -54.551 -33.969 1 37.67 424 SER B CA 1
ATOM 7906 C C . SER B 1 424 ? 45.279 -54.611 -32.446 1 37.67 424 SER B C 1
ATOM 7908 O O . SER B 1 424 ? 46.252 -55.042 -31.823 1 37.67 424 SER B O 1
ATOM 7910 N N . SER B 1 425 ? 45.09 -53.556 -31.821 1 39.43 425 SER B N 1
ATOM 7911 C CA . SER B 1 425 ? 44.959 -53.787 -30.386 1 39.43 425 SER B CA 1
ATOM 7912 C C . SER B 1 425 ? 44.159 -55.054 -30.1 1 39.43 425 SER B C 1
ATOM 7914 O O . SER B 1 425 ? 43.027 -55.197 -30.566 1 39.43 425 SER B O 1
ATOM 7916 N N . VAL B 1 426 ? 44.748 -56.255 -30.137 1 43.69 426 VAL B N 1
ATOM 7917 C CA . VAL B 1 426 ? 44.342 -57.582 -29.686 1 43.69 426 VAL B CA 1
ATOM 7918 C C . VAL B 1 426 ? 43.22 -57.458 -28.658 1 43.69 426 VAL B C 1
ATOM 7920 O O . VAL B 1 426 ? 42.375 -58.348 -28.541 1 43.69 426 VAL B O 1
ATOM 7923 N N . TYR B 1 427 ? 43.349 -56.537 -27.742 1 44.89 427 TYR B N 1
ATOM 7924 C CA . TYR B 1 427 ? 42.438 -56.519 -26.602 1 44.89 427 TYR B CA 1
ATOM 7925 C C . TYR B 1 427 ? 41.105 -55.883 -26.979 1 44.89 427 TYR B C 1
ATOM 7927 O O . TYR B 1 427 ? 40.336 -55.476 -26.106 1 44.89 427 TYR B O 1
ATOM 7935 N N . SER B 1 428 ? 40.998 -55.548 -28.292 1 49.77 428 SER B N 1
ATOM 7936 C CA . SER B 1 428 ? 39.773 -54.8 -28.556 1 49.77 428 SER B CA 1
ATOM 7937 C C . SER B 1 428 ? 38.553 -55.713 -28.539 1 49.77 428 SER B C 1
ATOM 7939 O O . SER B 1 428 ? 38.593 -56.822 -29.076 1 49.77 428 SER B O 1
ATOM 7941 N N . TRP B 1 429 ? 37.815 -55.701 -27.445 1 59.9 429 TRP B N 1
ATOM 7942 C CA . TRP B 1 429 ? 36.554 -56.413 -27.261 1 59.9 429 TRP B CA 1
ATOM 7943 C C . TRP B 1 429 ? 35.617 -56.173 -28.44 1 59.9 429 TRP B C 1
ATOM 7945 O O . TRP B 1 429 ? 34.395 -56.26 -28.297 1 59.9 429 TRP B O 1
ATOM 7955 N N . ASP B 1 430 ? 36.292 -55.669 -29.54 1 59.85 430 ASP B N 1
ATOM 7956 C CA . ASP B 1 430 ? 35.482 -55.446 -30.733 1 59.85 430 ASP B CA 1
ATOM 7957 C C . ASP B 1 430 ? 34.725 -56.712 -31.127 1 59.85 430 ASP B C 1
ATOM 7959 O O . ASP B 1 430 ? 33.559 -56.647 -31.522 1 59.85 430 ASP B O 1
ATOM 7963 N N . ASP B 1 431 ? 35.499 -57.762 -31.114 1 60.32 431 ASP B N 1
ATOM 7964 C CA . ASP B 1 431 ? 34.843 -59.034 -31.401 1 60.32 431 ASP B CA 1
ATOM 7965 C C . ASP B 1 431 ? 33.672 -59.274 -30.451 1 60.32 431 ASP B C 1
ATOM 7967 O O . ASP B 1 431 ? 32.637 -59.809 -30.855 1 60.32 431 ASP B O 1
ATOM 7971 N N . PHE B 1 432 ? 34.018 -58.974 -29.148 1 61.96 432 PHE B N 1
ATOM 7972 C CA . PHE B 1 432 ? 32.95 -59.1 -28.162 1 61.96 432 PHE B CA 1
ATOM 7973 C C . PHE B 1 432 ? 31.784 -58.182 -28.508 1 61.96 432 PHE B C 1
ATOM 7975 O O . PHE B 1 432 ? 30.622 -58.58 -28.402 1 61.96 432 PHE B O 1
ATOM 7982 N N . ASP B 1 433 ? 32.081 -57.031 -28.91 1 63.51 433 ASP B N 1
ATOM 7983 C CA . ASP B 1 433 ? 31.036 -56.081 -29.277 1 63.51 433 ASP B CA 1
ATOM 7984 C C . ASP B 1 433 ? 30.225 -56.59 -30.467 1 63.51 433 ASP B C 1
ATOM 7986 O O . ASP B 1 433 ? 29 -56.456 -30.492 1 63.51 433 ASP B O 1
ATOM 7990 N N . ASP B 1 434 ? 30.944 -57.154 -31.363 1 60.65 434 ASP B N 1
ATOM 7991 C CA . ASP B 1 434 ? 30.288 -57.777 -32.508 1 60.65 434 ASP B CA 1
ATOM 7992 C C . ASP B 1 434 ? 29.438 -58.969 -32.072 1 60.65 434 ASP B C 1
ATOM 7994 O O . ASP B 1 434 ? 28.333 -59.168 -32.58 1 60.65 434 ASP B O 1
ATOM 7998 N N . TYR B 1 435 ? 30.052 -59.795 -31.216 1 61.6 435 TYR B N 1
ATOM 7999 C CA . TYR B 1 435 ? 29.318 -60.921 -30.652 1 61.6 435 TYR B CA 1
ATOM 8000 C C . TYR B 1 435 ? 28.06 -60.448 -29.934 1 61.6 435 TYR B C 1
ATOM 8002 O O . TYR B 1 435 ? 26.978 -61.007 -30.128 1 61.6 435 TYR B O 1
ATOM 8010 N N . CYS B 1 436 ? 28.226 -59.447 -29.088 1 61.15 436 CYS B N 1
ATOM 8011 C CA . CYS B 1 436 ? 27.104 -58.897 -28.335 1 61.15 436 CYS B CA 1
ATOM 8012 C C . CYS B 1 436 ? 26.021 -58.375 -29.272 1 61.15 436 CYS B C 1
ATOM 8014 O O . CYS B 1 436 ? 24.831 -58.579 -29.027 1 61.15 436 CYS B O 1
ATOM 8016 N N . ALA B 1 437 ? 26.412 -57.717 -30.31 1 62 437 ALA B N 1
ATOM 8017 C CA . ALA B 1 437 ? 25.468 -57.171 -31.283 1 62 437 ALA B CA 1
ATOM 8018 C C . ALA B 1 437 ? 24.645 -58.28 -31.93 1 62 437 ALA B C 1
ATOM 8020 O O . ALA B 1 437 ? 23.441 -58.123 -32.147 1 62 437 ALA B O 1
ATOM 8021 N N . LYS B 1 438 ? 25.272 -59.333 -32.208 1 62.72 438 LYS B N 1
ATOM 8022 C CA . LYS B 1 438 ? 24.597 -60.477 -32.815 1 62.72 438 LYS B CA 1
ATOM 8023 C C . LYS B 1 438 ? 23.608 -61.111 -31.841 1 62.72 438 LYS B C 1
ATOM 8025 O O . LYS B 1 438 ? 22.505 -61.498 -32.233 1 62.72 438 LYS B O 1
ATOM 8030 N N . VAL B 1 439 ? 24.047 -61.24 -30.621 1 56.74 439 VAL B N 1
ATOM 8031 C CA . VAL B 1 439 ? 23.207 -61.877 -29.612 1 56.74 439 VAL B CA 1
ATOM 8032 C C . VAL B 1 439 ? 22.064 -60.942 -29.225 1 56.74 439 VAL B C 1
ATOM 8034 O O . VAL B 1 439 ? 20.928 -61.385 -29.039 1 56.74 439 VAL B O 1
ATOM 8037 N N . GLU B 1 440 ? 22.468 -59.681 -29.057 1 58.13 440 GLU B N 1
ATOM 8038 C CA . GLU B 1 440 ? 21.512 -58.679 -28.597 1 58.13 440 GLU B CA 1
ATOM 8039 C C . GLU B 1 440 ? 20.475 -58.37 -29.673 1 58.13 440 GLU B C 1
ATOM 8041 O O . GLU B 1 440 ? 19.336 -58.017 -29.362 1 58.13 440 GLU B O 1
ATOM 8046 N N . THR B 1 441 ? 20.927 -58.334 -30.889 1 55.07 441 THR B N 1
ATOM 8047 C CA . THR B 1 441 ? 19.964 -58.157 -31.97 1 55.07 441 THR B CA 1
ATOM 8048 C C . THR B 1 441 ? 18.891 -59.241 -31.921 1 55.07 441 THR B C 1
ATOM 8050 O O . THR B 1 441 ? 17.748 -59.009 -32.321 1 55.07 441 THR B O 1
ATOM 8053 N N . SER B 1 442 ? 19.298 -60.479 -31.571 1 51.69 442 SER B N 1
ATOM 8054 C CA . SER B 1 442 ? 18.322 -61.563 -31.536 1 51.69 442 SER B CA 1
ATOM 8055 C C . SER B 1 442 ? 17.35 -61.395 -30.373 1 51.69 442 SER B C 1
ATOM 8057 O O . SER B 1 442 ? 16.286 -62.017 -30.351 1 51.69 442 SER B O 1
ATOM 8059 N N . GLU B 1 443 ? 17.752 -60.814 -29.266 1 48.23 443 GLU B N 1
ATOM 8060 C CA . GLU B 1 443 ? 16.856 -60.695 -28.12 1 48.23 443 GLU B CA 1
ATOM 8061 C C . GLU B 1 443 ? 15.948 -59.476 -28.253 1 48.23 443 GLU B C 1
ATOM 8063 O O . GLU B 1 443 ? 16.414 -58.381 -28.574 1 48.23 443 GLU B O 1
ATOM 8068 N N . THR B 1 444 ? 14.759 -59.682 -28.539 1 50.17 444 THR B N 1
ATOM 8069 C CA . THR B 1 444 ? 13.72 -58.66 -28.597 1 50.17 444 THR B CA 1
ATOM 8070 C C . THR B 1 444 ? 13.91 -57.632 -27.486 1 50.17 444 THR B C 1
ATOM 8072 O O . THR B 1 444 ? 13.829 -57.967 -26.302 1 50.17 444 THR B O 1
ATOM 8075 N N . LYS B 1 445 ? 14.769 -56.602 -27.691 1 57.97 445 LYS B N 1
ATOM 8076 C CA . LYS B 1 445 ? 15.044 -55.543 -26.724 1 57.97 445 LYS B CA 1
ATOM 8077 C C . LYS B 1 445 ? 13.751 -55.002 -26.12 1 57.97 445 LYS B C 1
ATOM 8079 O O . LYS B 1 445 ? 12.882 -54.507 -26.84 1 57.97 445 LYS B O 1
ATOM 8084 N N . ARG B 1 446 ? 13.5 -55.443 -24.947 1 74.97 446 ARG B N 1
ATOM 8085 C CA . ARG B 1 446 ? 12.369 -54.915 -24.19 1 74.97 446 ARG B CA 1
ATOM 8086 C C . ARG B 1 446 ? 12.408 -53.391 -24.14 1 74.97 446 ARG B C 1
ATOM 8088 O O . ARG B 1 446 ? 13.476 -52.797 -23.976 1 74.97 446 ARG B O 1
ATOM 8095 N N . SER B 1 447 ? 11.37 -52.813 -24.548 1 87.92 447 SER B N 1
ATOM 8096 C CA . SER B 1 447 ? 11.293 -51.356 -24.513 1 87.92 447 SER B CA 1
ATOM 8097 C C . SER B 1 447 ? 11.609 -50.819 -23.121 1 87.92 447 SER B C 1
ATOM 8099 O O . SER B 1 447 ? 11.444 -51.527 -22.125 1 87.92 447 SER B O 1
ATOM 8101 N N . GLU B 1 448 ? 12.262 -49.7 -22.991 1 92.31 448 GLU B N 1
ATOM 8102 C CA . GLU B 1 448 ? 12.557 -49.053 -21.716 1 92.31 448 GLU B CA 1
ATOM 8103 C C . GLU B 1 448 ? 11.316 -48.987 -20.83 1 92.31 448 GLU B C 1
ATOM 8105 O O . GLU B 1 448 ? 11.403 -49.177 -19.615 1 92.31 448 GLU B O 1
ATOM 8110 N N . LEU B 1 449 ? 10.211 -48.751 -21.496 1 94.99 449 LEU B N 1
ATOM 8111 C CA . LEU B 1 449 ? 8.956 -48.602 -20.767 1 94.99 449 LEU B CA 1
ATOM 8112 C C . LEU B 1 449 ? 8.554 -49.914 -20.102 1 94.99 449 LEU B C 1
ATOM 8114 O O . LEU B 1 449 ? 8.184 -49.931 -18.926 1 94.99 449 LEU B O 1
ATOM 8118 N N . VAL B 1 450 ? 8.627 -50.949 -20.796 1 93.22 450 VAL B N 1
ATOM 8119 C CA . VAL B 1 450 ? 8.272 -52.259 -20.262 1 93.22 450 VAL B CA 1
ATOM 8120 C C . VAL B 1 450 ? 9.229 -52.634 -19.133 1 93.22 450 VAL B C 1
ATOM 8122 O O . VAL B 1 450 ? 8.801 -53.124 -18.085 1 93.22 450 VAL B O 1
ATOM 8125 N N . ASP B 1 451 ? 10.495 -52.409 -19.384 1 92.66 451 ASP B N 1
ATOM 8126 C CA . ASP B 1 451 ? 11.496 -52.692 -18.36 1 92.66 451 ASP B CA 1
ATOM 8127 C C . ASP B 1 451 ? 11.217 -51.901 -17.085 1 92.66 451 ASP B C 1
ATOM 8129 O O . ASP B 1 451 ? 11.276 -52.449 -15.982 1 92.66 451 ASP B O 1
ATOM 8133 N N . TYR B 1 452 ? 10.991 -50.65 -17.27 1 94.76 452 TYR B N 1
ATOM 8134 C CA . TYR B 1 452 ? 10.708 -49.762 -16.147 1 94.76 452 TYR B CA 1
ATOM 8135 C C . TYR B 1 452 ? 9.476 -50.229 -15.381 1 94.76 452 TYR B C 1
ATOM 8137 O O . TYR B 1 452 ? 9.486 -50.277 -14.149 1 94.76 452 TYR B O 1
ATOM 8145 N N . LEU B 1 453 ? 8.382 -50.557 -16.065 1 94.42 453 LEU B N 1
ATOM 8146 C CA . LEU B 1 453 ? 7.11 -50.905 -15.442 1 94.42 453 LEU B CA 1
ATOM 8147 C C . LEU B 1 453 ? 7.187 -52.276 -14.779 1 94.42 453 LEU B C 1
ATOM 8149 O O . LEU B 1 453 ? 6.481 -52.539 -13.802 1 94.42 453 LEU B O 1
ATOM 8153 N N . GLU B 1 454 ? 8.008 -53.096 -15.269 1 91.05 454 GLU B N 1
ATOM 8154 C CA . GLU B 1 454 ? 8.114 -54.452 -14.736 1 91.05 454 GLU B CA 1
ATOM 8155 C C . GLU B 1 454 ? 9.028 -54.495 -13.515 1 91.05 454 GLU B C 1
ATOM 8157 O O . GLU B 1 454 ? 8.87 -55.354 -12.645 1 91.05 454 GLU B O 1
ATOM 8162 N N . LYS B 1 455 ? 9.943 -53.597 -13.559 1 88.84 455 LYS B N 1
ATOM 8163 C CA . LYS B 1 455 ? 10.795 -53.509 -12.376 1 88.84 455 LYS B CA 1
ATOM 8164 C C . LYS B 1 455 ? 9.997 -53.053 -11.157 1 88.84 455 LYS B C 1
ATOM 8166 O O . LYS B 1 455 ? 9.045 -52.281 -11.285 1 88.84 455 LYS B O 1
ATOM 8171 N N . GLY B 1 456 ? 10.332 -53.557 -10.079 1 86.3 456 GLY B N 1
ATOM 8172 C CA . GLY B 1 456 ? 9.637 -53.201 -8.852 1 86.3 456 GLY B CA 1
ATOM 8173 C C . GLY B 1 456 ? 9.72 -51.721 -8.527 1 86.3 456 GLY B C 1
ATOM 8174 O O . GLY B 1 456 ? 10.661 -51.041 -8.942 1 86.3 456 GLY B O 1
ATOM 8175 N N . ARG B 1 457 ? 8.742 -51.235 -7.886 1 88.86 457 ARG B N 1
ATOM 8176 C CA . ARG B 1 457 ? 8.74 -49.837 -7.467 1 88.86 457 ARG B CA 1
ATOM 8177 C C . ARG B 1 457 ? 9.712 -49.609 -6.314 1 88.86 457 ARG B C 1
ATOM 8179 O O . ARG B 1 457 ? 10.107 -50.557 -5.632 1 88.86 457 ARG B O 1
ATOM 8186 N N . LEU B 1 458 ? 10.04 -48.379 -6.12 1 88.24 458 LEU B N 1
ATOM 8187 C CA . LEU B 1 458 ? 10.864 -48.02 -4.971 1 88.24 458 LEU B CA 1
ATOM 8188 C C . LEU B 1 458 ? 10.029 -47.981 -3.695 1 88.24 458 LEU B C 1
ATOM 8190 O O . LEU B 1 458 ? 9.065 -47.218 -3.602 1 88.24 458 LEU B O 1
ATOM 8194 N N . LYS B 1 459 ? 10.405 -48.817 -2.823 1 86.54 459 LYS B N 1
ATOM 8195 C CA . LYS B 1 459 ? 9.651 -48.913 -1.576 1 86.54 459 LYS B CA 1
ATOM 8196 C C . LYS B 1 459 ? 10.112 -47.861 -0.572 1 86.54 459 LYS B C 1
ATOM 8198 O O . LYS B 1 459 ? 11.224 -47.339 -0.678 1 86.54 459 LYS B O 1
ATOM 8203 N N . LYS B 1 460 ? 9.248 -47.564 0.337 1 79.9 460 LYS B N 1
ATOM 8204 C CA . LYS B 1 460 ? 9.454 -46.505 1.321 1 79.9 460 LYS B CA 1
ATOM 8205 C C . LYS B 1 460 ? 10.751 -46.72 2.096 1 79.9 460 LYS B C 1
ATOM 8207 O O . LYS B 1 460 ? 11.449 -45.76 2.427 1 79.9 460 LYS B O 1
ATOM 8212 N N . ASN B 1 461 ? 10.972 -47.885 2.407 1 75.21 461 ASN B N 1
ATOM 8213 C CA . ASN B 1 461 ? 12.152 -48.208 3.203 1 75.21 461 ASN B CA 1
ATOM 8214 C C . ASN B 1 461 ? 13.432 -48.089 2.382 1 75.21 461 ASN B C 1
ATOM 8216 O O . ASN B 1 461 ? 14.532 -48.065 2.938 1 75.21 461 ASN B O 1
ATOM 8220 N N . GLU B 1 462 ? 13.29 -47.925 1.067 1 73.83 462 GLU B N 1
ATOM 8221 C CA . GLU B 1 462 ? 14.443 -47.867 0.173 1 73.83 462 GLU B CA 1
ATOM 8222 C C . GLU B 1 462 ? 14.725 -46.435 -0.272 1 73.83 462 GLU B C 1
ATOM 8224 O O . GLU B 1 462 ? 15.705 -46.179 -0.975 1 73.83 462 GLU B O 1
ATOM 8229 N N . ILE B 1 463 ? 13.857 -45.62 0.196 1 74.5 463 ILE B N 1
ATOM 8230 C CA . ILE B 1 463 ? 13.989 -44.262 -0.319 1 74.5 463 ILE B CA 1
ATOM 8231 C C . ILE B 1 463 ? 14.472 -43.333 0.792 1 74.5 463 ILE B C 1
ATOM 8233 O O . ILE B 1 463 ? 14.141 -43.532 1.964 1 74.5 463 ILE B O 1
ATOM 8237 N N . PRO B 1 464 ? 15.341 -42.494 0.441 1 70.69 464 PRO B N 1
ATOM 8238 C CA . PRO B 1 464 ? 15.778 -41.503 1.426 1 70.69 464 PRO B CA 1
ATOM 8239 C C . PRO B 1 464 ? 14.623 -40.666 1.974 1 70.69 464 PRO B C 1
ATOM 8241 O O . PRO B 1 464 ? 13.531 -40.664 1.4 1 70.69 464 PRO B O 1
ATOM 8244 N N . LYS B 1 465 ? 14.879 -40.086 3.091 1 71.26 465 LYS B N 1
ATOM 8245 C CA . LYS B 1 465 ? 13.88 -39.273 3.779 1 71.26 465 LYS B CA 1
ATOM 8246 C C . LYS B 1 465 ? 13.336 -38.18 2.864 1 71.26 465 LYS B C 1
ATOM 8248 O O . LYS B 1 465 ? 12.134 -37.906 2.861 1 71.26 465 LYS B O 1
ATOM 8253 N N . ILE B 1 466 ? 14.28 -37.73 2.063 1 79.09 466 ILE B N 1
ATOM 8254 C CA . ILE B 1 466 ? 13.848 -36.721 1.102 1 79.09 466 ILE B CA 1
ATOM 8255 C C . ILE B 1 466 ? 14.007 -37.26 -0.318 1 79.09 466 ILE B C 1
ATOM 8257 O O . ILE B 1 466 ? 15.121 -37.32 -0.845 1 79.09 466 ILE B O 1
ATOM 8261 N N . PHE B 1 467 ? 12.96 -37.743 -0.84 1 83.81 467 PHE B N 1
ATOM 8262 C CA . PHE B 1 467 ? 12.982 -38.337 -2.171 1 83.81 467 PHE B CA 1
ATOM 8263 C C . PHE B 1 467 ? 12.591 -37.311 -3.228 1 83.81 467 PHE B C 1
ATOM 8265 O O . PHE B 1 467 ? 11.66 -36.529 -3.028 1 83.81 467 PHE B O 1
ATOM 8272 N N . SER B 1 468 ? 13.413 -37.32 -4.298 1 88.1 468 SER B N 1
ATOM 8273 C CA . SER B 1 468 ? 13.115 -36.483 -5.456 1 88.1 468 SER B CA 1
ATOM 8274 C C . SER B 1 468 ? 12.953 -37.323 -6.718 1 88.1 468 SER B C 1
ATOM 8276 O O . SER B 1 468 ? 13.88 -38.028 -7.124 1 88.1 468 SER B O 1
ATOM 8278 N N . CYS B 1 469 ? 11.78 -37.235 -7.254 1 92.46 469 CYS B N 1
ATOM 8279 C CA . CYS B 1 469 ? 11.515 -37.948 -8.499 1 92.46 469 CYS B CA 1
ATOM 8280 C C . CYS B 1 469 ? 12.486 -37.515 -9.592 1 92.46 469 CYS B C 1
ATOM 8282 O O . CYS B 1 469 ? 12.964 -38.345 -10.367 1 92.46 469 CYS B O 1
ATOM 8284 N N . LEU B 1 470 ? 12.842 -36.31 -9.581 1 93.95 470 LEU B N 1
ATOM 8285 C CA . LEU B 1 470 ? 13.751 -35.779 -10.591 1 93.95 470 LEU B CA 1
ATOM 8286 C C . LEU B 1 470 ? 15.161 -36.327 -10.394 1 93.95 470 LEU B C 1
ATOM 8288 O O . LEU B 1 470 ? 15.842 -36.662 -11.366 1 93.95 470 LEU B O 1
ATOM 8292 N N . GLU B 1 471 ? 15.529 -36.399 -9.178 1 90.99 471 GLU B N 1
ATOM 8293 C CA . GLU B 1 471 ? 16.858 -36.93 -8.889 1 90.99 471 GLU B CA 1
ATOM 8294 C C . GLU B 1 471 ? 16.969 -38.394 -9.304 1 90.99 471 GLU B C 1
ATOM 8296 O O . GLU B 1 471 ? 18.017 -38.831 -9.784 1 90.99 471 GLU B O 1
ATOM 8301 N N . TRP B 1 472 ? 15.966 -39.116 -9.055 1 93.64 472 TRP B N 1
ATOM 8302 C CA . TRP B 1 472 ? 15.972 -40.523 -9.441 1 93.64 472 TRP B CA 1
ATOM 8303 C C . TRP B 1 472 ? 16.137 -40.673 -10.95 1 93.64 472 TRP B C 1
ATOM 8305 O O . TRP B 1 472 ? 16.942 -41.483 -11.415 1 93.64 472 TRP B O 1
ATOM 8315 N N . TRP B 1 473 ? 15.384 -39.939 -11.683 1 95.78 473 TRP B N 1
ATOM 8316 C CA . TRP B 1 473 ? 15.459 -40.021 -13.138 1 95.78 473 TRP B CA 1
ATOM 8317 C C . TRP B 1 473 ? 16.821 -39.554 -13.641 1 95.78 473 TRP B C 1
ATOM 8319 O O . TRP B 1 473 ? 17.347 -40.094 -14.617 1 95.78 473 TRP B O 1
ATOM 8329 N N . LYS B 1 474 ? 17.329 -38.53 -12.971 1 93.5 474 LYS B N 1
ATOM 8330 C CA . LYS B 1 474 ? 18.676 -38.072 -13.301 1 93.5 474 LYS B CA 1
ATOM 8331 C C . LYS B 1 474 ? 19.689 -39.205 -13.168 1 93.5 474 LYS B C 1
ATOM 8333 O O . LYS B 1 474 ? 20.508 -39.421 -14.063 1 93.5 474 LYS B O 1
ATOM 8338 N N . MET B 1 475 ? 19.578 -39.991 -12.177 1 91.86 475 MET B N 1
ATOM 8339 C CA . MET B 1 475 ? 20.52 -41.064 -11.869 1 91.86 475 MET B CA 1
ATOM 8340 C C . MET B 1 475 ? 20.313 -42.253 -12.801 1 91.86 475 MET B C 1
ATOM 8342 O O . MET B 1 475 ? 21.25 -43.008 -13.068 1 91.86 475 MET B O 1
ATOM 8346 N N . ASN B 1 476 ? 19.122 -42.442 -13.317 1 93.34 476 ASN B N 1
ATOM 8347 C CA . ASN B 1 476 ? 18.804 -43.605 -14.138 1 93.34 476 ASN B CA 1
ATOM 8348 C C . ASN B 1 476 ? 18.678 -43.233 -15.613 1 93.34 476 ASN B C 1
ATOM 8350 O O . ASN B 1 476 ? 18.102 -43.984 -16.4 1 93.34 476 ASN B O 1
ATOM 8354 N N . ARG B 1 477 ? 19.173 -42.145 -15.955 1 92.76 477 ARG B N 1
ATOM 8355 C CA . ARG B 1 477 ? 19.019 -41.635 -17.314 1 92.76 477 ARG B CA 1
ATOM 8356 C C . ARG B 1 477 ? 19.752 -42.52 -18.317 1 92.76 477 ARG B C 1
ATOM 8358 O O . ARG B 1 477 ? 19.35 -42.616 -19.478 1 92.76 477 ARG B O 1
ATOM 8365 N N . MET B 1 478 ? 20.829 -43.166 -17.957 1 89.33 478 MET B N 1
ATOM 8366 C CA . MET B 1 478 ? 21.592 -44.036 -18.847 1 89.33 478 MET B CA 1
ATOM 8367 C C . MET B 1 478 ? 20.843 -45.339 -19.106 1 89.33 478 MET B C 1
ATOM 8369 O O . MET B 1 478 ? 20.929 -45.903 -20.199 1 89.33 478 MET B O 1
ATOM 8373 N N . GLN B 1 479 ? 20.158 -45.726 -18.083 1 91.32 479 GLN B N 1
ATOM 8374 C CA . GLN B 1 479 ? 19.362 -46.942 -18.215 1 91.32 479 GLN B CA 1
ATOM 8375 C C . GLN B 1 479 ? 18.111 -46.692 -19.053 1 91.32 479 GLN B C 1
ATOM 8377 O O . GLN B 1 479 ? 17.673 -47.57 -19.801 1 91.32 479 GLN B O 1
ATOM 8382 N N . TYR B 1 480 ? 17.597 -45.518 -18.828 1 94.51 480 TYR B N 1
ATOM 8383 C CA . TYR B 1 480 ? 16.362 -45.172 -19.522 1 94.51 480 TYR B CA 1
ATOM 8384 C C . TYR B 1 480 ? 16.517 -43.865 -20.292 1 94.51 480 TYR B C 1
ATOM 8386 O O . TYR B 1 480 ? 15.829 -42.883 -20.004 1 94.51 480 TYR B O 1
ATOM 8394 N N . PRO B 1 481 ? 17.214 -43.809 -21.33 1 93.55 481 PRO B N 1
ATOM 8395 C CA . PRO B 1 481 ? 17.526 -42.556 -22.022 1 93.55 481 PRO B CA 1
ATOM 8396 C C . PRO B 1 481 ? 16.293 -41.905 -22.645 1 93.55 481 PRO B C 1
ATOM 8398 O O . PRO B 1 481 ? 16.127 -40.685 -22.563 1 93.55 481 PRO B O 1
ATOM 8401 N N . ILE B 1 482 ? 15.441 -42.685 -23.243 1 95.29 482 ILE B N 1
ATOM 8402 C CA . ILE B 1 482 ? 14.267 -42.134 -23.913 1 95.29 482 ILE B CA 1
ATOM 8403 C C . ILE B 1 482 ? 13.169 -41.861 -22.888 1 95.29 482 ILE B C 1
ATOM 8405 O O . ILE B 1 482 ? 12.554 -40.792 -22.898 1 95.29 482 ILE B O 1
ATOM 8409 N N . LEU B 1 483 ? 13.012 -42.82 -21.983 1 96.28 483 LEU B N 1
ATOM 8410 C CA . LEU B 1 483 ? 11.959 -42.696 -20.981 1 96.28 483 LEU B CA 1
ATOM 8411 C C . LEU B 1 483 ? 12.236 -41.526 -20.043 1 96.28 483 LEU B C 1
ATOM 8413 O O . LEU B 1 483 ? 11.305 -40.862 -19.581 1 96.28 483 LEU B O 1
ATOM 8417 N N . SER B 1 484 ? 13.496 -41.275 -19.752 1 96.34 484 SER B N 1
ATOM 8418 C CA . SER B 1 484 ? 13.859 -40.17 -18.869 1 96.34 484 SER B CA 1
ATOM 8419 C C . SER B 1 484 ? 13.532 -38.824 -19.506 1 96.34 484 SER B C 1
ATOM 8421 O O . SER B 1 484 ? 13.16 -37.876 -18.81 1 96.34 484 SER B O 1
ATOM 8423 N N . LYS B 1 485 ? 13.671 -38.727 -20.799 1 95.42 485 LYS B N 1
ATOM 8424 C CA . LYS B 1 485 ? 13.291 -37.505 -21.503 1 95.42 485 LYS B CA 1
ATOM 8425 C C . LYS B 1 485 ? 11.787 -37.264 -21.412 1 95.42 485 LYS B C 1
ATOM 8427 O O . LYS B 1 485 ? 11.347 -36.134 -21.189 1 95.42 485 LYS B O 1
ATOM 8432 N N . MET B 1 486 ? 11.096 -38.336 -21.604 1 96.18 486 MET B N 1
ATOM 8433 C CA . MET B 1 486 ? 9.644 -38.254 -21.465 1 96.18 486 MET B CA 1
ATOM 8434 C C . MET B 1 486 ? 9.255 -37.847 -20.048 1 96.18 486 MET B C 1
ATOM 8436 O O . MET B 1 486 ? 8.389 -36.992 -19.859 1 96.18 486 MET B O 1
ATOM 8440 N N . ALA B 1 487 ? 9.927 -38.434 -19.066 1 97.04 487 ALA B N 1
ATOM 8441 C CA . ALA B 1 487 ? 9.657 -38.125 -17.664 1 97.04 487 ALA B CA 1
ATOM 8442 C C . ALA B 1 487 ? 9.937 -36.655 -17.362 1 97.04 487 ALA B C 1
ATOM 8444 O O . ALA B 1 487 ? 9.181 -36.009 -16.634 1 97.04 487 ALA B O 1
ATOM 8445 N N . ALA B 1 488 ? 10.988 -36.137 -17.891 1 96.27 488 ALA B N 1
ATOM 8446 C CA . ALA B 1 488 ? 11.353 -34.74 -17.672 1 96.27 488 ALA B CA 1
ATOM 8447 C C . ALA B 1 488 ? 10.259 -33.802 -18.175 1 96.27 488 ALA B C 1
ATOM 8449 O O . ALA B 1 488 ? 9.879 -32.854 -17.483 1 96.27 488 ALA B O 1
ATOM 8450 N N . ASP B 1 489 ? 9.743 -34.09 -19.318 1 96.12 489 ASP B N 1
ATOM 8451 C CA . ASP B 1 489 ? 8.728 -33.231 -19.921 1 96.12 489 ASP B CA 1
ATOM 8452 C C . ASP B 1 489 ? 7.42 -33.29 -19.134 1 96.12 489 ASP B C 1
ATOM 8454 O O . ASP B 1 489 ? 6.76 -32.267 -18.94 1 96.12 489 ASP B O 1
ATOM 8458 N N . ILE B 1 490 ? 7.087 -34.448 -18.669 1 96.42 490 ILE B N 1
ATOM 8459 C CA . ILE B 1 490 ? 5.822 -34.647 -17.971 1 96.42 490 ILE B CA 1
ATOM 8460 C C . ILE B 1 490 ? 5.907 -34.049 -16.568 1 96.42 490 ILE B C 1
ATOM 8462 O O . ILE B 1 490 ? 4.975 -33.383 -16.113 1 96.42 490 ILE B O 1
ATOM 8466 N N . LEU B 1 491 ? 7.039 -34.261 -15.898 1 96.17 491 LEU B N 1
ATOM 8467 C CA . LEU B 1 491 ? 7.213 -33.814 -14.52 1 96.17 491 LEU B CA 1
ATOM 8468 C C . LEU B 1 491 ? 7.373 -32.299 -14.457 1 96.17 491 LEU B C 1
ATOM 8470 O O . LEU B 1 491 ? 7.199 -31.697 -13.395 1 96.17 491 LEU B O 1
ATOM 8474 N N . ALA B 1 492 ? 7.704 -31.681 -15.567 1 95.98 492 ALA B N 1
ATOM 8475 C CA . ALA B 1 492 ? 7.877 -30.231 -15.623 1 95.98 492 ALA B CA 1
ATOM 8476 C C . ALA B 1 492 ? 6.528 -29.52 -15.684 1 95.98 492 ALA B C 1
ATOM 8478 O O . ALA B 1 492 ? 6.449 -28.307 -15.478 1 95.98 492 ALA B O 1
ATOM 8479 N N . ILE B 1 493 ? 5.438 -30.24 -15.968 1 95.36 493 ILE B N 1
ATOM 8480 C CA . ILE B 1 493 ? 4.117 -29.652 -16.158 1 95.36 493 ILE B CA 1
ATOM 8481 C C . ILE B 1 493 ? 3.548 -29.214 -14.81 1 95.36 493 ILE B C 1
ATOM 8483 O O . ILE B 1 493 ? 3.352 -30.038 -13.915 1 95.36 493 ILE B O 1
ATOM 8487 N N . PRO B 1 494 ? 3.291 -27.914 -14.65 1 93.48 494 PRO B N 1
ATOM 8488 C CA . PRO B 1 494 ? 2.627 -27.479 -13.419 1 93.48 494 PRO B CA 1
ATOM 8489 C C . PRO B 1 494 ? 1.133 -27.794 -13.413 1 93.48 494 PRO B C 1
ATOM 8491 O O . PRO B 1 494 ? 0.463 -27.647 -14.439 1 93.48 494 PRO B O 1
ATOM 8494 N N . VAL B 1 495 ? 0.663 -28.191 -12.316 1 93.17 495 VAL B N 1
ATOM 8495 C CA . VAL B 1 495 ? -0.755 -28.533 -12.265 1 93.17 495 VAL B CA 1
ATOM 8496 C C . VAL B 1 495 ? -1.558 -27.336 -11.761 1 93.17 495 VAL B C 1
ATOM 8498 O O . VAL B 1 495 ? -2.78 -27.417 -11.618 1 93.17 495 VAL B O 1
ATOM 8501 N N . SER B 1 496 ? -0.856 -26.29 -11.427 1 91.55 496 SER B N 1
ATOM 8502 C CA . SER B 1 496 ? -1.506 -25.063 -10.979 1 91.55 496 SER B CA 1
ATOM 8503 C C . SER B 1 496 ? -0.864 -23.834 -11.613 1 91.55 496 SER B C 1
ATOM 8505 O O . SER B 1 496 ? 0.262 -23.903 -12.112 1 91.55 496 SER B O 1
ATOM 8507 N N . SER B 1 497 ? -1.588 -22.735 -11.631 1 87.05 497 SER B N 1
ATOM 8508 C CA . SER B 1 497 ? -1.079 -21.482 -12.179 1 87.05 497 SER B CA 1
ATOM 8509 C C . SER B 1 497 ? -0.517 -20.585 -11.081 1 87.05 497 SER B C 1
ATOM 8511 O O . SER B 1 497 ? -0.436 -19.367 -11.248 1 87.05 497 SER B O 1
ATOM 8513 N N . VAL B 1 498 ? -0.159 -21.091 -9.921 1 82.01 498 VAL B N 1
ATOM 8514 C CA . VAL B 1 498 ? 0.301 -20.35 -8.752 1 82.01 498 VAL B CA 1
ATOM 8515 C C . VAL B 1 498 ? 1.56 -19.56 -9.103 1 82.01 498 VAL B C 1
ATOM 8517 O O . VAL B 1 498 ? 1.783 -18.469 -8.574 1 82.01 498 VAL B O 1
ATOM 8520 N N . ALA B 1 499 ? 2.376 -20.123 -9.962 1 79.39 499 ALA B N 1
ATOM 8521 C CA . ALA B 1 499 ? 3.576 -19.413 -10.396 1 79.39 499 ALA B CA 1
ATOM 8522 C C . ALA B 1 499 ? 3.23 -18.028 -10.934 1 79.39 499 ALA B C 1
ATOM 8524 O O . ALA B 1 499 ? 3.967 -17.065 -10.71 1 79.39 499 ALA B O 1
ATOM 8525 N N . SER B 1 500 ? 2.142 -17.935 -11.604 1 83.01 500 SER B N 1
ATOM 8526 C CA . SER B 1 500 ? 1.692 -16.655 -12.141 1 83.01 500 SER B CA 1
ATOM 8527 C C . SER B 1 500 ? 1.305 -15.691 -11.025 1 83.01 500 SER B C 1
ATOM 8529 O O . SER B 1 500 ? 1.573 -14.491 -11.112 1 83.01 500 SER B O 1
ATOM 8531 N N . GLU B 1 501 ? 0.741 -16.214 -9.974 1 77.91 501 GLU B N 1
ATOM 8532 C CA . GLU B 1 501 ? 0.29 -15.382 -8.863 1 77.91 501 GLU B CA 1
ATOM 8533 C C . GLU B 1 501 ? 1.47 -14.732 -8.146 1 77.91 501 GLU B C 1
ATOM 8535 O O . GLU B 1 501 ? 1.365 -13.602 -7.664 1 77.91 501 GLU B O 1
ATOM 8540 N N . ALA B 1 502 ? 2.515 -15.495 -8.079 1 76.92 502 ALA B N 1
ATOM 8541 C CA . ALA B 1 502 ? 3.723 -14.924 -7.489 1 76.92 502 ALA B CA 1
ATOM 8542 C C . ALA B 1 502 ? 4.182 -13.692 -8.263 1 76.92 502 ALA B C 1
ATOM 8544 O O . ALA B 1 502 ? 4.643 -12.714 -7.67 1 76.92 502 ALA B O 1
ATOM 8545 N N . THR B 1 503 ? 4.003 -13.745 -9.501 1 80.87 503 THR B N 1
ATOM 8546 C CA . THR B 1 503 ? 4.376 -12.619 -10.35 1 80.87 503 THR B CA 1
ATOM 8547 C C . THR B 1 503 ? 3.428 -11.443 -10.137 1 80.87 503 THR B C 1
ATOM 8549 O O . THR B 1 503 ? 3.849 -10.285 -10.167 1 80.87 503 THR B O 1
ATOM 8552 N N . PHE B 1 504 ? 2.176 -11.755 -9.897 1 81.72 504 PHE B N 1
ATOM 8553 C CA . PHE B 1 504 ? 1.207 -10.699 -9.628 1 81.72 504 PHE B CA 1
ATOM 8554 C C . PHE B 1 504 ? 1.543 -9.976 -8.329 1 81.72 504 PHE B C 1
ATOM 8556 O O . PHE B 1 504 ? 1.403 -8.754 -8.239 1 81.72 504 PHE B O 1
ATOM 8563 N N . SER B 1 505 ? 1.926 -10.81 -7.374 1 76.49 505 SER B N 1
ATOM 8564 C CA . SER B 1 505 ? 2.356 -10.2 -6.12 1 76.49 505 SER B CA 1
ATOM 8565 C C . SER B 1 505 ? 3.504 -9.222 -6.346 1 76.49 505 SER B C 1
ATOM 8567 O O . SER B 1 505 ? 3.498 -8.114 -5.805 1 76.49 505 SER B O 1
ATOM 8569 N N . ALA B 1 506 ? 4.448 -9.617 -7.112 1 78.95 506 ALA B N 1
ATOM 8570 C CA . ALA B 1 506 ? 5.542 -8.729 -7.495 1 78.95 506 ALA B CA 1
ATOM 8571 C C . ALA B 1 506 ? 5.022 -7.519 -8.266 1 78.95 506 ALA B C 1
ATOM 8573 O O . ALA B 1 506 ? 5.489 -6.396 -8.06 1 78.95 506 ALA B O 1
ATOM 8574 N N . GLY B 1 507 ? 4.125 -7.772 -9.129 1 81.28 507 GLY B N 1
ATOM 8575 C CA . GLY B 1 507 ? 3.511 -6.689 -9.88 1 81.28 507 GLY B CA 1
ATOM 8576 C C . GLY B 1 507 ? 2.887 -5.626 -8.995 1 81.28 507 GLY B C 1
ATOM 8577 O O . GLY B 1 507 ? 3.029 -4.43 -9.257 1 81.28 507 GLY B O 1
ATOM 8578 N N . THR B 1 508 ? 2.267 -6.078 -7.94 1 76.02 508 THR B N 1
ATOM 8579 C CA . THR B 1 508 ? 1.623 -5.163 -7.003 1 76.02 508 THR B CA 1
ATOM 8580 C C . THR B 1 508 ? 2.659 -4.289 -6.302 1 76.02 508 THR B C 1
ATOM 8582 O O . THR B 1 508 ? 2.393 -3.125 -5.998 1 76.02 508 THR B O 1
ATOM 8585 N N . ARG B 1 509 ? 3.808 -4.82 -6.122 1 76.46 509 ARG B N 1
ATOM 8586 C CA . ARG B 1 509 ? 4.873 -4.071 -5.462 1 76.46 509 ARG B CA 1
ATOM 8587 C C . ARG B 1 509 ? 5.523 -3.081 -6.423 1 76.46 509 ARG B C 1
ATOM 8589 O O . ARG B 1 509 ? 5.919 -1.986 -6.019 1 76.46 509 ARG B O 1
ATOM 8596 N N . VAL B 1 510 ? 5.573 -3.539 -7.646 1 80.99 510 VAL B N 1
ATOM 8597 C CA . VAL B 1 510 ? 6.184 -2.69 -8.664 1 80.99 510 VAL B CA 1
ATOM 8598 C C . VAL B 1 510 ? 5.236 -1.549 -9.024 1 80.99 510 VAL B C 1
ATOM 8600 O O . VAL B 1 510 ? 5.662 -0.4 -9.164 1 80.99 510 VAL B O 1
ATOM 8603 N N . ILE B 1 511 ? 3.929 -1.946 -9.173 1 81.1 511 ILE B N 1
ATOM 8604 C CA . ILE B 1 511 ? 2.908 -0.965 -9.525 1 81.1 511 ILE B CA 1
ATOM 8605 C C . ILE B 1 511 ? 2.167 -0.517 -8.267 1 81.1 511 ILE B C 1
ATOM 8607 O O . ILE B 1 511 ? 1.072 -1.004 -7.977 1 81.1 511 ILE B O 1
ATOM 8611 N N . ASP B 1 512 ? 2.699 0.304 -7.507 1 73.05 512 ASP B N 1
ATOM 8612 C CA . ASP B 1 512 ? 2.03 0.798 -6.308 1 73.05 512 ASP B CA 1
ATOM 8613 C C . ASP B 1 512 ? 1.47 2.201 -6.53 1 73.05 512 ASP B C 1
ATOM 8615 O O . ASP B 1 512 ? 1.49 2.713 -7.652 1 73.05 512 ASP B O 1
ATOM 8619 N N . SER B 1 513 ? 0.894 2.764 -5.591 1 70.23 513 SER B N 1
ATOM 8620 C CA . SER B 1 513 ? 0.197 4.04 -5.714 1 70.23 513 SER B CA 1
ATOM 8621 C C . SER B 1 513 ? 1.155 5.156 -6.118 1 70.23 513 SER B C 1
ATOM 8623 O O . SER B 1 513 ? 0.735 6.167 -6.684 1 70.23 513 SER B O 1
ATOM 8625 N N . TYR B 1 514 ? 2.458 4.904 -5.897 1 67.5 514 TYR B N 1
ATOM 8626 C CA . TYR B 1 514 ? 3.431 5.949 -6.195 1 67.5 514 TYR B CA 1
ATOM 8627 C C . TYR B 1 514 ? 4.086 5.714 -7.551 1 67.5 514 TYR B C 1
ATOM 8629 O O . TYR B 1 514 ? 4.813 6.575 -8.053 1 67.5 514 TYR B O 1
ATOM 8637 N N . ARG B 1 515 ? 3.829 4.537 -8.147 1 72.25 515 ARG B N 1
ATOM 8638 C CA . ARG B 1 515 ? 4.369 4.179 -9.455 1 72.25 515 ARG B CA 1
ATOM 8639 C C . ARG B 1 515 ? 3.262 3.708 -10.393 1 72.25 515 ARG B C 1
ATOM 8641 O O . ARG B 1 515 ? 3.379 2.653 -11.02 1 72.25 515 ARG B O 1
ATOM 8648 N N . SER B 1 516 ? 2.238 4.466 -10.393 1 72.34 516 SER B N 1
ATOM 8649 C CA . SER B 1 516 ? 1.051 4.065 -11.141 1 72.34 516 SER B CA 1
ATOM 8650 C C . SER B 1 516 ? 1.155 4.479 -12.605 1 72.34 516 SER B C 1
ATOM 8652 O O . SER B 1 516 ? 0.326 4.083 -13.428 1 72.34 516 SER B O 1
ATOM 8654 N N . SER B 1 517 ? 2.317 5.193 -12.957 1 76.3 517 SER B N 1
ATOM 8655 C CA . SER B 1 517 ? 2.414 5.73 -14.31 1 76.3 517 SER B CA 1
ATOM 8656 C C . SER B 1 517 ? 3.426 4.951 -15.143 1 76.3 517 SER B C 1
ATOM 8658 O O . SER B 1 517 ? 3.754 5.349 -16.263 1 76.3 517 SER B O 1
ATOM 8660 N N . LEU B 1 518 ? 3.883 3.879 -14.628 1 87.43 518 LEU B N 1
ATOM 8661 C CA . LEU B 1 518 ? 4.857 3.081 -15.363 1 87.43 518 LEU B CA 1
ATOM 8662 C C . LEU B 1 518 ? 4.251 2.532 -16.65 1 87.43 518 LEU B C 1
ATOM 8664 O O . LEU B 1 518 ? 3.097 2.095 -16.66 1 87.43 518 LEU B O 1
ATOM 8668 N N . SER B 1 519 ? 5.004 2.612 -17.671 1 90.74 519 SER B N 1
ATOM 8669 C CA . SER B 1 519 ? 4.534 2.023 -18.921 1 90.74 519 SER B CA 1
ATOM 8670 C C . SER B 1 519 ? 4.526 0.5 -18.845 1 90.74 519 SER B C 1
ATOM 8672 O O . SER B 1 519 ? 5.345 -0.096 -18.144 1 90.74 519 SER B O 1
ATOM 8674 N N . PRO B 1 520 ? 3.681 -0.101 -19.605 1 90.85 520 PRO B N 1
ATOM 8675 C CA . PRO B 1 520 ? 3.618 -1.565 -19.612 1 90.85 520 PRO B CA 1
ATOM 8676 C C . PRO B 1 520 ? 4.947 -2.211 -19.994 1 90.85 520 PRO B C 1
ATOM 8678 O O . PRO B 1 520 ? 5.308 -3.258 -19.449 1 90.85 520 PRO B O 1
ATOM 8681 N N . ASP B 1 521 ? 5.741 -1.55 -20.845 1 93.63 521 ASP B N 1
ATOM 8682 C CA . ASP B 1 521 ? 7.036 -2.087 -21.252 1 93.63 521 ASP B CA 1
ATOM 8683 C C . ASP B 1 521 ? 8.021 -2.09 -20.085 1 93.63 521 ASP B C 1
ATOM 8685 O O . ASP B 1 521 ? 8.791 -3.039 -19.918 1 93.63 521 ASP B O 1
ATOM 8689 N N . THR B 1 522 ? 7.972 -1.044 -19.383 1 94.27 522 THR B N 1
ATOM 8690 C CA . THR B 1 522 ? 8.845 -0.95 -18.217 1 94.27 522 THR B CA 1
ATOM 8691 C C . THR B 1 522 ? 8.448 -1.978 -17.162 1 94.27 522 THR B C 1
ATOM 8693 O O . THR B 1 522 ? 9.311 -2.596 -16.534 1 94.27 522 THR B O 1
ATOM 8696 N N . VAL B 1 523 ? 7.125 -2.154 -17.005 1 94.17 523 VAL B N 1
ATOM 8697 C CA . VAL B 1 523 ? 6.617 -3.122 -16.039 1 94.17 523 VAL B CA 1
ATOM 8698 C C . VAL B 1 523 ? 7.077 -4.527 -16.423 1 94.17 523 VAL B C 1
ATOM 8700 O O . VAL B 1 523 ? 7.527 -5.295 -15.57 1 94.17 523 VAL B O 1
ATOM 8703 N N . GLN B 1 524 ? 6.982 -4.807 -17.676 1 95.55 524 GLN B N 1
ATOM 8704 C CA . GLN B 1 524 ? 7.427 -6.111 -18.156 1 95.55 524 GLN B CA 1
ATOM 8705 C C . GLN B 1 524 ? 8.91 -6.327 -17.867 1 95.55 524 GLN B C 1
ATOM 8707 O O . GLN B 1 524 ? 9.305 -7.388 -17.381 1 95.55 524 GLN B O 1
ATOM 8712 N N . ALA B 1 525 ? 9.722 -5.315 -18.163 1 96.35 525 ALA B N 1
ATOM 8713 C CA . ALA B 1 525 ? 11.163 -5.418 -17.953 1 96.35 525 ALA B CA 1
ATOM 8714 C C . ALA B 1 525 ? 11.488 -5.65 -16.48 1 96.35 525 ALA B C 1
ATOM 8716 O O . ALA B 1 525 ? 12.359 -6.458 -16.15 1 96.35 525 ALA B O 1
ATOM 8717 N N . LEU B 1 526 ? 10.77 -4.989 -15.656 1 95.48 526 LEU B N 1
ATOM 8718 C CA . LEU B 1 526 ? 11.041 -5.071 -14.225 1 95.48 526 LEU B CA 1
ATOM 8719 C C . LEU B 1 526 ? 10.627 -6.429 -13.67 1 95.48 526 LEU B C 1
ATOM 8721 O O . LEU B 1 526 ? 11.335 -7.009 -12.843 1 95.48 526 LEU B O 1
ATOM 8725 N N . LEU B 1 527 ? 9.483 -6.939 -14.108 1 95.06 527 LEU B N 1
ATOM 8726 C CA . LEU B 1 527 ? 8.968 -8.187 -13.555 1 95.06 527 LEU B CA 1
ATOM 8727 C C . LEU B 1 527 ? 9.71 -9.386 -14.135 1 95.06 527 LEU B C 1
ATOM 8729 O O . LEU B 1 527 ? 10.135 -10.276 -13.395 1 95.06 527 LEU B O 1
ATOM 8733 N N . CYS B 1 528 ? 9.892 -9.401 -15.469 1 96.64 528 CYS B N 1
ATOM 8734 C CA . CYS B 1 528 ? 10.63 -10.491 -16.096 1 96.64 528 CYS B CA 1
ATOM 8735 C C . CYS B 1 528 ? 12.101 -10.452 -15.699 1 96.64 528 CYS B C 1
ATOM 8737 O O . CYS B 1 528 ? 12.652 -11.455 -15.242 1 96.64 528 CYS B O 1
ATOM 8739 N N . GLY B 1 529 ? 12.697 -9.228 -15.899 1 96.03 529 GLY B N 1
ATOM 8740 C CA . GLY B 1 529 ? 14.095 -9.079 -15.528 1 96.03 529 GLY B CA 1
ATOM 8741 C C . GLY B 1 529 ? 14.365 -9.406 -14.071 1 96.03 529 GLY B C 1
ATOM 8742 O O . GLY B 1 529 ? 15.376 -10.03 -13.746 1 96.03 529 GLY B O 1
ATOM 8743 N N . GLY B 1 530 ? 13.438 -8.95 -13.212 1 94.77 530 GLY B N 1
ATOM 8744 C CA . GLY B 1 530 ? 13.573 -9.265 -11.799 1 94.77 530 GLY B CA 1
ATOM 8745 C C . GLY B 1 530 ? 13.558 -10.756 -11.516 1 94.77 530 GLY B C 1
ATOM 8746 O O . GLY B 1 530 ? 14.343 -11.246 -10.702 1 94.77 530 GLY B O 1
ATOM 8747 N N . ASP B 1 531 ? 12.667 -11.462 -12.115 1 94.04 531 ASP B N 1
ATOM 8748 C CA . ASP B 1 531 ? 12.57 -12.91 -11.959 1 94.04 531 ASP B CA 1
ATOM 8749 C C . ASP B 1 531 ? 13.858 -13.598 -12.406 1 94.04 531 ASP B C 1
ATOM 8751 O O . ASP B 1 531 ? 14.357 -14.496 -11.725 1 94.04 531 ASP B O 1
ATOM 8755 N N . TRP B 1 532 ? 14.435 -13.148 -13.566 1 96.53 532 TRP B N 1
ATOM 8756 C CA . TRP B 1 532 ? 15.635 -13.756 -14.131 1 96.53 532 TRP B CA 1
ATOM 8757 C C . TRP B 1 532 ? 16.846 -13.503 -13.239 1 96.53 532 TRP B C 1
ATOM 8759 O O . TRP B 1 532 ? 17.639 -14.413 -12.986 1 96.53 532 TRP B O 1
ATOM 8769 N N . LEU B 1 533 ? 16.911 -12.309 -12.762 1 95.68 533 LEU B N 1
ATOM 8770 C CA . LEU B 1 533 ? 18.066 -11.934 -11.954 1 95.68 533 LEU B CA 1
ATOM 8771 C C . LEU B 1 533 ? 18.032 -12.633 -10.599 1 95.68 533 LEU B C 1
ATOM 8773 O O . LEU B 1 533 ? 19.078 -12.993 -10.055 1 95.68 533 LEU B O 1
ATOM 8777 N N . ARG B 1 534 ? 16.891 -12.78 -10.01 1 93.6 534 ARG B N 1
ATOM 8778 C CA . ARG B 1 534 ? 16.788 -13.504 -8.747 1 93.6 534 ARG B CA 1
ATOM 8779 C C . ARG B 1 534 ? 17.272 -14.942 -8.899 1 93.6 534 ARG B C 1
ATOM 8781 O O . ARG B 1 534 ? 17.919 -15.483 -8 1 93.6 534 ARG B O 1
ATOM 8788 N N . LYS B 1 535 ? 16.98 -15.538 -10.014 1 90.54 535 LYS B N 1
ATOM 8789 C CA . LYS B 1 535 ? 17.445 -16.897 -10.273 1 90.54 535 LYS B CA 1
ATOM 8790 C C . LYS B 1 535 ? 18.956 -16.93 -10.483 1 90.54 535 LYS B C 1
ATOM 8792 O O . LYS B 1 535 ? 19.64 -17.821 -9.974 1 90.54 535 LYS B O 1
ATOM 8797 N N . ILE B 1 536 ? 19.449 -15.981 -11.24 1 91.23 536 ILE B N 1
ATOM 8798 C CA . ILE B 1 536 ? 20.871 -15.919 -11.557 1 91.23 536 ILE B CA 1
ATOM 8799 C C . ILE B 1 536 ? 21.681 -15.765 -10.272 1 91.23 536 ILE B C 1
ATOM 8801 O O . ILE B 1 536 ? 22.729 -16.394 -10.112 1 91.23 536 ILE B O 1
ATOM 8805 N N . HIS B 1 537 ? 21.13 -14.992 -9.385 1 91.46 537 HIS B N 1
ATOM 8806 C CA . HIS B 1 537 ? 21.881 -14.709 -8.168 1 91.46 537 HIS B CA 1
ATOM 8807 C C . HIS B 1 537 ? 21.443 -15.619 -7.025 1 91.46 537 HIS B C 1
ATOM 8809 O O . HIS B 1 537 ? 21.868 -15.436 -5.882 1 91.46 537 HIS B O 1
ATOM 8815 N N . GLY B 1 538 ? 20.496 -16.49 -7.303 1 84.64 538 GLY B N 1
ATOM 8816 C CA . GLY B 1 538 ? 20.11 -17.512 -6.343 1 84.64 538 GLY B CA 1
ATOM 8817 C C . GLY B 1 538 ? 19.254 -16.975 -5.211 1 84.64 538 GLY B C 1
ATOM 8818 O O . GLY B 1 538 ? 19.376 -17.42 -4.068 1 84.64 538 GLY B O 1
ATOM 8819 N N . LEU B 1 539 ? 18.51 -15.946 -5.489 1 81.29 539 LEU B N 1
ATOM 8820 C CA . LEU B 1 539 ? 17.635 -15.403 -4.455 1 81.29 539 LEU B CA 1
ATOM 8821 C C . LEU B 1 539 ? 16.404 -16.283 -4.267 1 81.29 539 LEU B C 1
ATOM 8823 O O . LEU B 1 539 ? 15.745 -16.652 -5.242 1 81.29 539 LEU B O 1
ATOM 8827 N N . LYS B 1 540 ? 16.353 -16.873 -3.214 1 63.81 540 LYS B N 1
ATOM 8828 C CA . LYS B 1 540 ? 15.148 -17.64 -2.911 1 63.81 540 LYS B CA 1
ATOM 8829 C C . LYS B 1 540 ? 14.04 -16.736 -2.379 1 63.81 540 LYS B C 1
ATOM 8831 O O . LYS B 1 540 ? 14.306 -15.793 -1.632 1 63.81 540 LYS B O 1
ATOM 8836 N N . LYS B 1 541 ? 13.055 -16.565 -3.224 1 56.17 541 LYS B N 1
ATOM 8837 C CA . LYS B 1 541 ? 11.975 -15.701 -2.754 1 56.17 541 LYS B CA 1
ATOM 8838 C C . LYS B 1 541 ? 11.447 -16.17 -1.401 1 56.17 541 LYS B C 1
ATOM 8840 O O . LYS B 1 541 ? 11.217 -17.364 -1.198 1 56.17 541 LYS B O 1
ATOM 8845 N N . LYS B 1 542 ? 11.645 -15.478 -0.371 1 49.04 542 LYS B N 1
ATOM 8846 C CA . LYS B 1 542 ? 10.994 -15.757 0.905 1 49.04 542 LYS B CA 1
ATOM 8847 C C . LYS B 1 542 ? 9.48 -15.853 0.741 1 49.04 542 LYS B C 1
ATOM 8849 O O . LYS B 1 542 ? 8.848 -14.932 0.219 1 49.04 542 LYS B O 1
ATOM 8854 N N . THR B 1 543 ? 8.855 -16.835 0.38 1 37.82 543 THR B N 1
ATOM 8855 C CA . THR B 1 543 ? 7.407 -16.982 0.279 1 37.82 543 THR B CA 1
ATOM 8856 C C . THR B 1 543 ? 6.712 -16.324 1.468 1 37.82 543 THR B C 1
ATOM 8858 O O . THR B 1 543 ? 6.846 -16.784 2.604 1 37.82 543 THR B O 1
ATOM 8861 N N . LYS B 1 544 ? 6.686 -15.125 1.753 1 37.2 544 LYS B N 1
ATOM 8862 C CA . LYS B 1 544 ? 5.704 -14.706 2.75 1 37.2 544 LYS B CA 1
ATOM 8863 C C . LYS B 1 544 ? 4.3 -15.164 2.365 1 37.2 544 LYS B C 1
ATOM 8865 O O . LYS B 1 544 ? 3.747 -14.711 1.361 1 37.2 544 LYS B O 1
ATOM 8870 N N . VAL B 1 545 ? 3.99 -16.311 2.514 1 30.45 545 VAL B N 1
ATOM 8871 C CA . VAL B 1 545 ? 2.6 -16.752 2.46 1 30.45 545 VAL B CA 1
ATOM 8872 C C . VAL B 1 545 ? 1.729 -15.823 3.302 1 30.45 545 VAL B C 1
ATOM 8874 O O . VAL B 1 545 ? 1.881 -15.759 4.525 1 30.45 545 VAL B O 1
ATOM 8877 N N . SER B 1 546 ? 1.663 -14.519 3.028 1 32.16 546 SER B N 1
ATOM 8878 C CA . SER B 1 546 ? 0.544 -13.858 3.691 1 32.16 546 SER B CA 1
ATOM 8879 C C . SER B 1 546 ? -0.79 -14.448 3.245 1 32.16 546 SER B C 1
ATOM 8881 O O . SER B 1 546 ? -0.953 -14.814 2.079 1 32.16 546 SER B O 1
#

Organism: Zingiber officinale (NCBI:txid94328)

Secondary structure (DSSP, 8-state):
-HHHHHHHHHHHHHHT--GGGGG-HHHHHHHHHH-TT-----HHHHHHHHHHHHHHHHHHHHHHHHT-S-EEEEEEEEE-TTT--EEEEEEEEEE-TT--EEEEEEEEEE-PSP--HHHHHHHHHHHHHHHT-TTTEEEEEE-S-HHHHHHHHHHHHHHHHHSPPGGGGTTTEEE-HHHHHHHHHHHHHHTTHHHHHHHHHHHHHHHT-HHHHHHHHHHHHHTT-S-----PPPTT-HHHHHHHHHHHHTTHHHHHHHHHH-TT---PPPHHHHHHHHHHHHHHHHHHHHHHHHT-SSS--TTTHHHHHHHHHHHHHHHHT-S-HHHHHHHHHHHHHHHHHHSS--HHHHHHHHTSTTTTHHHHHHHHHHHS-HHHHHHHHHHHHHHHHHHHHHHHHHHHHHTS---------------------TT-THHHHHHHHHHHHHS----HHHHHHHSPPPPGGGS-SS--HHHHHHHTTTTSHHHHHHHHHHHT--SS-HHHHHHHHHHHHHS-TTSTT--HHHHHHHHHHHHHHHHHTT--------/-HHHHHHHHHHHHHHT--GGGGG-HHHHHHHHHH-TT-----HHHHHHHHHHHHHHHHHHHHHHHHT-S-EEEEEEEEE-TTT--EEEEEEEEEE-TT--EEEEEEEEEE-PSP--HHHHHHHHHHHHHHHT-TTTEEEEEE-S-HHHHHHHHHHHHHHHTTSPPGGGGTTTEEE-HHHHHHHHHHHHHHTTHHHHHHHHHHHHHHHT-HHHHHHHHHHHHHTT-S-----PPPTT-HHHHHHHHHHHHTTHHHHHHHHHH-TT---PPPHHHHHHHHHHHHHHHHHHHHHHHHT-SSS--TTTHHHHHHHHHHHHHHHHT-S-HHHHHHHHHHHHHHHHHHSS--HHHHHHHHTSTTTTHHHHHHHHHHHS-HHHHHHHHHHHHHHHHHHHHHHHHHHHHHTS---------------------TT-THHHHHHHHHHHHHS----HHHHHHHSPPPPGGGS-SS--HHHHHHHTTTTSHHHHHHHHHHHT--SS-HHHHHHHHHHHHHS-TTSTT--HHHHHHHHHHHHHHHHHTT--------

Foldseek 3Di:
DLVVLLVVLLVCLQVLHQLCVLVDPVNQVVCCVVPVPDDGDHSVNSLVSLVVLLVVLLVVVLVQVVPDQAKEKEKDKDQFPQQRFIWMWIKIWFQHPLLFIDIFTQWIFTQGPPQALCSVLVVVCVSCVVSVCLLRYQAYEYEPDPRVVSNQVVSLVVSVVPDQHAPNCLRHYFYFPLNLLQVLQVQLCVVVVVLLVLLLVLLCVQVVDPVSLVLLQVLCVVVPPPDRHAAHADPSGVLRSLVNLVNSLSCLVSLVVSCVVDVPNDSRDDPVSSVLSVLSNVLCVLSNVLSVQQLDDRAFNLLVNLVSLLSNLLSLVVQCPDPDPSSVVSSVSSVVSSCVVVVDPDLLSQLLNLLQLQQHLNSLLVRLVSSYPPVRSVVVSVVSVVSNVSSLVVLVVVVVVVPPPPPPPPPCPPPPPPCPPPPVPVPPCVVVVVVCCVVVVPPPPDALSRVSRPDHGQHPVRADPDDGSSVVLVVCCVVHVSVSSVNRNSSRHRSRSSVVVVLVVSLCSNCDNVNSPDDSVSSGSSSSVNRSSCVVVVPDPPPPPD/DLVVLLVVLLVCLQVLHQLCVLVDPVNQVVCCVVPVPDDGDHSVNSLVSLVVLLVVLLVVVLVQVVPDQAKEKEKDKDQFPQQRFIWMWIKIWFQHPLLFIDIFTQWIFTQGPPQALCSVLVVVCVSCVVSVCLLRYQAYEYEPDPRVVSNQVVSLVVSVVPDQHAPNCLRHYFYFPLNLLQVLQVQLCVVVVVLLVLLLVLLCVQVVDPVSLVLLQVLCVVVPPPDRHAAHADPSGVLRSLVNLVNSLSCLVSLVVSCVVDVPNDSRDDPVSSVLSVLSNVLCVLSNVLSVQQLDDRAFNLLVNLVSLLSNLLSLVVQCPDPDPSSVVSSVSSVVSSCVVPVDPDLLSQLLNLLQLQQHLNSLLVRLVSSYPPVRSVVVSVVSVVSNVSSLVVLVVVVVVVPPDPPPPPPCPPPPPPCPPPPVPVPPCVVVVVVCCVVVVPPPPDALSRVSRPDHGQHPVRADPDDGSSVVLVVCCVVHVSVSSVNRNSSRHRSRSSVVVVLVVSLCSNCDNVNSPDDSVSSGSSSSVNSSSCVVVVPDPPPPVD

pLDDT: mean 86.45, std 15.11, range [25.57, 97.81]

Sequence (1092 aa):
MEQMREAAAHWIMMHEHPFTILDEEGFNLMMRRGMPEWQKISRTTCRADCMKIYEIEKKRLKKSLECIDKISLTTDCWKSKTQKIEYMVVTGHWIDSCWNLQKRVLSFINIPPPRGGLQISDAIFKCMKEWGIENKVFTITVDNASSNDLAIRYMKDTIQRSRTLACEGNLFHIRCCAHILNLCVQDGLREIEDIISNIRESVEYVNRSEARRMQFTECVQQLQLKDKRLIRDCKTRWNSTFEMLSCALKFKEVFQMFKERDHFYGCCPQEEEWNKAQKICSLLEAFWTATHIISGSEYPTSNLFLQEVQKIKSSLDTYAQHEDLFLKQLASKMKEKFDKYWGDCNLLMAIAAVLDPTKKMLAVEFCFPKLYSEIDASKHISKVKEIINSLYEKYVAEETNKGAPHPSESESFGSSSVKRNQQSSVYSWDDFDDYCAKVETSETKRSELVDYLEKGRLKKNEIPKIFSCLEWWKMNRMQYPILSKMAADILAIPVSSVASEATFSAGTRVIDSYRSSLSPDTVQALLCGGDWLRKIHGLKKKTKVSMEQMREAAAHWIMMHEHPFTILDEEGFNLMMRRGMPEWQKISRTTCRADCMKIYEIEKKRLKKSLECIDKISLTTDCWKSKTQKIEYMVVTGHWIDSCWNLQKRVLSFINIPPPRGGLQISDAIFKCMKEWGIENKVFTITVDNASSNDLAIRYMKDTIQRSRTLACEGNLFHIRCCAHILNLCVQDGLREIEDIISNIRESVEYVNRSEARRMQFTECVQQLQLKDKRLIRDCKTRWNSTFEMLSCALKFKEVFQMFKERDHFYGCCPQEEEWNKAQKICSLLEAFWTATHIISGSEYPTSNLFLQEVQKIKSSLDTYAQHEDLFLKQLASKMKEKFDKYWGDCNLLMAIAAVLDPTKKMLAVEFCFPKLYSEIDASKHISKVKEIINSLYEKYVAEETNKGAPHPSESESFGSSSVKRNQQSSVYSWDDFDDYCAKVETSETKRSELVDYLEKGRLKKNEIPKIFSCLEWWKMNRMQYPILSKMAADILAIPVSSVASEATFSAGTRVIDSYRSSLSPDTVQALLCGGDWLRKIHGLKKKTKVS

Solvent-accessible surface area (backbone atoms only — not comparable to full-atom values): 58998 Å² total; per-residue (Å²): 108,67,67,51,48,52,29,47,30,48,22,31,29,53,67,48,51,65,50,52,59,53,53,33,67,40,46,44,54,27,44,38,72,72,29,77,82,59,68,84,44,46,38,67,58,41,48,52,47,37,52,49,49,27,54,53,51,48,54,51,51,39,56,58,52,67,75,51,72,57,33,23,35,30,39,46,74,46,68,39,83,62,64,34,44,40,32,36,35,35,31,42,22,28,48,47,98,85,52,41,81,43,76,45,55,75,43,46,41,70,55,68,68,76,76,43,18,64,53,52,32,49,50,54,50,50,50,25,56,74,55,67,38,67,89,22,60,56,31,39,20,30,56,89,46,70,45,49,53,46,12,50,51,54,44,50,58,57,46,51,74,78,39,86,48,65,79,81,42,69,58,30,68,39,62,16,47,53,52,51,53,48,52,20,49,51,56,28,46,63,77,44,42,66,56,52,47,32,49,50,48,42,51,47,59,32,62,69,31,52,52,44,39,52,56,46,46,50,42,30,56,74,69,65,51,87,73,83,72,86,56,82,52,49,93,93,35,66,67,36,44,51,51,22,49,62,49,48,59,77,38,51,68,36,52,57,55,43,39,73,74,34,87,80,55,78,53,66,69,50,72,67,48,52,52,49,51,52,54,48,50,62,62,45,44,55,54,54,53,38,43,60,57,42,53,48,79,85,56,69,22,20,49,52,43,46,62,44,52,39,53,43,45,48,50,31,55,54,33,43,67,39,87,50,65,69,50,17,54,36,25,44,49,21,43,54,49,45,43,70,71,57,63,51,88,58,63,60,32,48,54,25,25,36,66,27,58,63,42,21,66,55,45,51,66,60,39,32,58,69,69,36,54,71,67,55,21,56,52,50,53,53,48,50,55,49,48,52,50,53,51,49,50,50,49,51,51,52,54,55,56,68,67,46,76,70,80,67,81,72,73,76,70,78,70,77,76,72,78,69,75,76,68,75,60,80,81,54,57,54,64,54,52,52,50,47,49,58,54,51,68,68,43,79,74,70,50,59,64,57,51,57,70,68,42,79,60,54,46,74,90,75,45,60,96,77,72,48,70,51,57,50,41,60,74,41,28,84,80,25,56,62,58,36,54,53,42,39,58,47,39,30,32,58,43,32,42,49,68,45,51,57,50,47,55,50,44,49,59,53,41,26,88,89,37,47,77,65,49,60,68,57,50,23,40,39,54,31,35,12,52,53,48,24,58,74,71,62,53,72,77,75,76,74,81,121,108,67,69,50,49,51,31,47,29,48,22,31,30,54,68,48,51,65,49,52,58,54,52,32,68,40,47,44,54,26,44,37,71,72,29,77,82,60,68,84,43,47,37,66,57,41,48,52,46,37,51,50,50,26,54,52,50,50,53,52,52,40,56,58,53,66,75,51,72,58,33,22,35,30,40,46,75,44,69,39,82,64,63,34,43,39,32,36,34,36,32,40,21,27,48,47,98,85,51,43,81,42,76,45,57,74,43,45,41,70,56,69,69,76,75,43,18,63,52,50,31,51,51,52,50,51,49,25,57,75,54,69,38,68,88,23,61,56,30,39,20,29,57,89,46,71,45,48,54,47,12,50,50,54,42,51,57,57,47,52,73,80,39,86,49,65,78,82,43,69,59,31,68,37,62,16,48,55,52,51,52,48,52,21,49,51,55,28,46,64,78,44,42,67,57,53,47,31,48,48,49,40,52,46,57,33,63,70,32,52,54,45,38,52,54,45,47,51,42,30,55,74,68,64,50,87,73,83,74,85,55,82,52,50,91,90,35,65,68,36,44,51,51,23,50,61,50,49,60,76,39,52,67,39,50,56,55,42,38,74,73,35,87,80,55,77,53,67,69,50,72,66,48,52,53,49,50,52,51,48,51,60,63,44,46,55,53,53,52,38,44,60,57,42,52,46,79,86,54,69,22,20,48,52,43,44,61,41,53,37,54,44,46,48,51,32,55,54,33,44,66,39,87,51,63,68,50,17,54,36,25,44,50,21,42,53,50,45,43,68,70,58,61,50,87,58,62,61,32,46,55,24,25,36,67,27,58,62,42,22,67,55,45,51,67,60,40,33,57,68,68,36,54,71,69,54,22,55,53,49,52,52,48,49,55,50,48,54,51,52,52,52,50,48,49,50,51,53,55,54,57,67,69,47,76,71,82,66,82,71,73,77,70,78,68,77,76,70,78,68,74,76,67,74,60,80,80,52,57,54,62,51,50,52,50,47,49,57,55,50,68,69,43,81,74,70,50,56,65,57,52,57,69,68,42,80,61,52,47,75,90,75,44,60,96,78,73,50,69,52,57,52,42,61,72,41,27,86,79,25,57,62,58,35,53,53,43,39,60,47,39,31,32,61,41,32,43,49,68,46,49,57,50,48,56,51,44,49,59,52,40,28,88,89,40,46,79,64,48,60,67,57,50,25,39,39,55,33,37,12,52,53,48,24,59,75,70,62,54,71,78,76,75,74,82,120

Radius of gyration: 38.96 Å; Cα contacts (8 Å, |Δi|>4): 1443; chains: 2; bounding box: 82×126×92 Å

Nearest PDB structures (foldseek):
  4d1q-assembly1_B  TM=7.312E-01  e=3.033E-18  Musca domestica
  4d1q-assembly1_H-2  TM=7.305E-01  e=5.129E-18  Musca domestica
  6dww-assembly1_A  TM=7.561E-01  e=3.840E-17  Musca domestica
  6dwz-assembly1_E  TM=7.389E-01  e=4.944E-15  Musca domestica
  8sjd-assembly1_C  TM=7.133E-01  e=7.330E-15  Musca domestica